Protein 5TVL (pdb70)

Radius of gyration: 40.71 Å; Cα contacts (8 Å, |Δi|>4): 1587; chains: 4; bounding box: 102×60×134 Å

Solvent-accessible surface area: 57018 Å² total; per-residue (Å²): 114,62,61,5,0,17,20,144,70,59,57,0,42,7,98,73,0,4,60,57,1,36,41,19,26,8,0,12,30,26,0,0,60,18,0,16,54,55,6,0,68,143,100,29,3,115,96,17,84,81,141,92,1,62,78,43,17,53,87,19,101,159,19,17,28,142,0,9,129,101,8,7,67,101,50,11,41,62,74,144,18,58,87,28,64,7,43,17,57,45,1,15,79,41,0,0,93,92,43,2,64,86,95,39,78,76,33,34,15,24,58,17,13,42,105,11,42,4,50,2,24,0,26,6,0,29,1,86,85,78,108,91,0,127,101,6,36,138,124,2,197,95,92,6,38,87,24,0,93,99,33,5,52,16,110,136,9,54,133,105,3,0,72,41,72,5,21,28,42,15,138,143,6,42,86,17,0,16,97,2,0,15,13,4,114,77,106,18,35,0,39,18,0,17,23,62,54,72,105,34,164,53,32,29,25,16,0,0,35,0,48,139,84,62,162,84,37,73,31,0,57,92,28,51,124,96,1,53,73,51,21,6,75,81,45,55,121,5,35,40,13,31,58,53,12,12,5,143,23,0,97,58,12,90,16,128,26,121,27,138,25,0,67,89,9,1,84,94,19,81,110,58,4,0,16,24,141,86,67,49,0,38,18,98,74,1,5,62,69,1,38,41,22,23,24,0,7,39,29,0,1,52,16,0,15,61,55,5,0,65,126,104,20,9,115,98,13,74,93,159,76,7,65,96,46,12,52,64,27,95,152,42,16,27,140,2,13,148,96,16,13,72,93,49,14,53,74,71,137,46,56,81,36,64,4,55,18,55,32,1,15,73,41,0,0,82,78,44,3,62,87,95,35,74,35,25,34,20,18,78,13,33,49,110,13,41,5,69,2,31,0,31,4,0,53,2,101,83,63,98,87,0,114,107,9,22,96,125,6,147,99,84,94,6,29,83,33,0,80,108,29,4,42,17,103,82,6,52,130,101,4,0,90,12,79,5,12,28,34,18,104,47,7,40,94,21,0,17,79,0,0,15,6,7,112,83,98,23,38,2,38,13,0,22,9,124,182,52,46,33,36,13,0,0,41,0,60,138,86,63,159,76,42,82,72,8,94,84,29,45,113,74,1,49,74,54,19,11,74,85,44,51,113,4,30,39,12,29,60,56,10,13,5,132,23,0,93,58,12,83,17,119,21,110,26,132,22,0,59,79,9,0,82,97,14,74,112,64,5,0,20,19,124,74,48,53,0,40,23,97,69,0,5,62,87,0,38,58,17,59,44,0,28,80,27,0,4,64,20,0,14,45,57,7,0,65,153,91,33,6,112,105,13,99,88,145,92,0,62,70,44,26,54,108,26,114,170,137,84,32,173,70,13,151,66,10,17,55,4,22,10,36,60,131,124,27,55,74,26,80,9,38,20,54,43,0,15,64,26,0,1,78,93,42,2,42,91,99,36,74,109,150,31,21,140,153,4,21,121,101,15,32,15,65,1,14,0,35,12,0,66,1,90,98,73,115,92,0,122,97,4,25,108,122,10,128,51,185,78,37,88,9,31,89,20,0,87,102,29,4,48,34,120,184,13,63,129,100,4,0,64,44,72,4,12,28,16,19,119,154,8,40,101,101,0,12,142,20,0,42,88,31,118,76,104,19,34,5,99,36,29,78,44,171,73,56,42,22,0,0,46,0,47,116,108,62,166,66,46,111,84,32,94,132,42,71,147,101,0,69,52,26,10,14,62,90,61,61,119,63,79,105,36,29,79,58,14,11,5,136,19,0,81,67,15,84,14,114,28,106,30,131,24,0,77,126,32,3,89,119,18,106,112,62,60,4,0,19,26,143,80,55,54,0,37,10,92,78,0,5,68,65,1,35,46,14,58,38,0,27,87,25,0,4,74,23,0,16,68,59,6,0,70,128,121,43,3,124,106,15,97,80,132,87,0,67,70,45,17,59,124,41,110,181,137,106,26,181,94,15,158,142,40,15,36,31,32,18,40,54,75,122,28,57,72,23,77,10,38,19,61,46,2,13,72,28,1,0,90,91,52,1,60,90,94,41,72,120,150,31,16,135,131,11,29,96,121,9,41,3,52,2,26,0,22,8,0,63,1,95,75,69,104,92,0,104,100,6,20,116,120,14,131,86,112,49,91,5,27,87,35,0,88,118,37,6,52,25,119,182,8,58,131,92,3,0,65,41,77,5,13,32,43,20,120,148,3,39,96,89,0,13,136,25,0,33,88,28,111,66,94,20,41,10,102,44,23,62,14,148,96,77,36,14,0,0,49,0,42,135,88,64,163,82,32,103,92,59,112,83,26,83,120,100,0,48,81,42,12,9,61,104,45,52,120,55,82,104,35,29,87,57,23,13,5,134,23,0,88,69,16,87,20,135,44,116,26,152,18,0,92,106,26,1,92,149,48,79

Organism: Streptococcus pneumoniae (strain Hungary19A-6) (NCBI:txid487214)

Foldseek 3Di:
DAFDADDVPDTQRPVNVCVVCLLPPVVLVVVVLVLLLVLLCVPCVVVDDLVVLVVVLVVVCVVCPVCNCVVQVVVVHDSVVVSSSSSSLVSLLVLLLVVLVVPDDVVLLVVLLVPKFDKFKKAKAKAQDPVVLQVLQVCLCDQQLVSRLVHGPPPVCNVVSRMDMDMCLDPVDDNQLVVQQVPADAQGKGRWDWPDQDDPDGIMIMIMGTHGGDDRDPDSVVCVVVSSVSSSVVSSPDPVNSLQSSLVSSVVVVDDDPDPSSVVVCPSSD/DFDDDDVPDTCRPVNVCVVCLLPPLVLVVVLLVLLLVLLCVPQVVVDDLVVLVVVLVVVCVVCVVCVQVVQVVVVHDSVVVSSSSVSVVSLLVLLLVVLVVPDDVVLLVVLLVQKFDKFKKAKAKAQDPVVLVVLVVDLQVDQQLVSLLVHGPPPVQNPRSRIDMDICLDPPDANQLRVQQVPDDAQHKGRWTWGDVGIMTMIMGTHGGDDRDDDSVVCVVVSSCVSSVVSSPPPVSSLQSSLVSSVVVVDDDPDPSSVVVCPSRD/DFDADDVPDTQDPVNVCVVCLLPVVVLVVVVLVLLLVLLCVVCVVVDDLCVLVVVLVVVCVVCPPCPQVVQVVVVHDSVRVSSVSSSLVSLLVLLLVVLLVVDDPVLLVVLLVVWFAKFKKAKAKAQDVVVLVVLVVQCPDDPRDQLVSRLPGGPPPVCNVVSRIDIDICLDPPDDNQVVVQQVPDDAQDKGDFTWEVGMTMIMHTHDGDDGDPDSVVCRVSSSSNSSVVSSPPVVNSLQSSLVSSVVVVDDDDDCSSVVVCPSRD/DAFDADDPPDTQRPVNVCVVCLLPPVVLVVVVVVLLLVLLCVPQVVVDDLVVLVVVVVVQCVVCPVCSQVVQVVVVHGPVVVSSVVSSLVSLLVLLLVVLVVPDDVVLLVVLLVPKFDKFKKAKAKADDPVVQQVLVVVLPPPDDQLVSLLVGHPPPVCNVVSSIDMDICQDPPDDPQVRVQQVPDDAQDKGHWTQPVHMIMIMGTHDGDDRDPDSVVCVVVSSVSSSVVCSPDPVNSLQSSLVSSVVVVDDDPDPSSPVVNVVRD

Sequence (1068 aa):
GADLISMKGDVITEHHQFYEQVKNNPSAQQVLLNMTIQKVFEKQYGSELDDKEVDDTIAEEKKQYGENYQRVLSQAGMTLETRKAQIRTSKLVELAVKKVAEAELTDEAYKKAFDEYTPDVTAQIIRLNNEDKAKEVLEKAKADFAQLAKDNSTDEKTKENGGEITFDSASTEVPEQVKKAAFALDVDGVSDVITATGTQAYSSQYYIVKLTKKTEKSSNIDDYKEKLKTVILTQKQNDSTFVQSIIGKELQAANIKVKDQAFQNIFTQYIADLISMKGDVITEHHQFYEQVKNNPSAQQVLLNMTIQKVFEKQYGSELDDKEVDDTIAEEKKQYGENYQRVLSQAGMTLETRKAQIRTSKLVELAVKKVAEAELTDEAYKKAFDEYTPDVTAQIIRLNNEDKAKEVLEKAKAADFAQLAKDNSTDEKTKENGGEITFDSASTEVPEQVKKAAFALDVDGVSDVITATYSSQYYIVKLTKKTEKSSNIDDYKEKLKTVILTQKQNDSTFVQSIIGKELQAANIKVKDQAFQNIFTQYIADLISMKGDVITEHHQFYEQVKNNPSAQQVLLNMTIQKVFEKQYGSELDDKEVDDTIAEEKKQYGENYQRVLSQAGMTLETRKAQIRTSKLVELAVKKVAEAELTDEAYKKAFDEYTPDVTAQIIRLNNEDKAKEVLEKAKAEGADFAQLAKDNSTDEKTKENGGEITFDSASTEVPEQVKKAAFALDVDGVSDVITASSQYYIVKLTKKTEKSSNIDDYKEKLKTVILTQKQNDSTFVQSIIGKELQAANIKVKDQAFQNIFTQYIGADLISMKGDVITEHHQFYEQVKNNPSAQQVLLNMTIQKVFEKQYGSELDDKEVDDTIAEEKKQYGENYQRVLSQAGMTLETRKAQIRTSKLVELAVKKVAEAELTDEAYKKAFDEYTPDVTAQIIRLNNEDKAKEVLEKAKAGADFAQLAKDNSTDEKTKENGGEITFDSASTEVPEQVKKAAFALDVDGVSDVITATSQYYIVKLTKKTEKSSNIDDYKEKLKTVILTQKQNDSTFVQSIIGKELQAANIKVKDQAFQNIFTQYI

CATH classification: 3.10.50.40

Structure (mmCIF, N/CA/C/O backbone):
data_5TVL
#
_entry.id   5TVL
#
_cell.length_a   72.315
_cell.length_b   70.940
_cell.length_c   116.626
_cell.angle_alpha   90.00
_cell.angle_beta   91.49
_cell.angle_gamma   90.00
#
_symmetry.space_group_name_H-M   'P 1 21 1'
#
loop_
_entity.id
_entity.type
_entity.pdbx_description
1 polymer 'Foldase protein PrsA'
2 non-polymer 'CHLORIDE ION'
3 non-polymer 'SULFATE ION'
4 non-polymer GLYCEROL
5 water water
#
loop_
_atom_site.group_PDB
_atom_site.id
_atom_site.type_symbol
_atom_site.label_atom_id
_atom_site.label_alt_id
_atom_site.label_comp_id
_atom_site.label_asym_id
_atom_site.label_entity_id
_atom_site.label_seq_id
_atom_site.pdbx_PDB_ins_code
_atom_site.Cartn_x
_atom_site.Cartn_y
_atom_site.Cartn_z
_atom_site.occupancy
_atom_site.B_iso_or_equiv
_atom_site.auth_seq_id
_atom_site.auth_comp_id
_atom_site.auth_asym_id
_atom_site.auth_atom_id
_atom_site.pdbx_PDB_model_num
ATOM 1 N N . GLY A 1 1 ? 75.455 15.169 -34.787 1.00 94.03 27 GLY A N 1
ATOM 2 C CA . GLY A 1 1 ? 74.373 14.184 -35.099 1.00 90.75 27 GLY A CA 1
ATOM 3 C C . GLY A 1 1 ? 74.694 13.302 -36.296 1.00 83.91 27 GLY A C 1
ATOM 4 O O . GLY A 1 1 ? 75.236 13.782 -37.293 1.00 84.38 27 GLY A O 1
ATOM 5 N N . ALA A 1 2 ? 74.347 12.017 -36.190 1.00 75.20 28 ALA A N 1
ATOM 6 C CA . ALA A 1 2 ? 74.646 11.009 -37.212 1.00 70.22 28 ALA A CA 1
ATOM 7 C C . ALA A 1 2 ? 73.366 10.504 -37.878 1.00 67.84 28 ALA A C 1
ATOM 8 O O . ALA A 1 2 ? 72.260 10.922 -37.522 1.00 64.42 28 ALA A O 1
ATOM 10 N N . ASP A 1 3 ? 73.536 9.620 -38.861 1.00 66.98 29 ASP A N 1
ATOM 11 C CA . ASP A 1 3 ? 72.425 8.960 -39.548 1.00 61.62 29 ASP A CA 1
ATOM 12 C C . ASP A 1 3 ? 72.176 7.587 -38.928 1.00 56.64 29 ASP A C 1
ATOM 13 O O . ASP A 1 3 ? 73.123 6.836 -38.691 1.00 55.29 29 ASP A O 1
ATOM 18 N N . LEU A 1 4 ? 70.904 7.277 -38.668 1.00 52.34 30 LEU A N 1
ATOM 19 C CA . LEU A 1 4 ? 70.495 6.006 -38.061 1.00 50.07 30 LEU A CA 1
ATOM 20 C C . LEU A 1 4 ? 70.044 4.979 -39.105 1.00 51.34 30 LEU A C 1
ATOM 21 O O . LEU A 1 4 ? 70.351 3.790 -38.977 1.00 50.43 30 LEU A O 1
ATOM 26 N N . ILE A 1 5 ? 69.288 5.433 -40.108 1.00 51.62 31 ILE A N 1
ATOM 27 C CA . ILE A 1 5 ? 68.814 4.575 -41.201 1.00 55.04 31 ILE A CA 1
ATOM 28 C C . ILE A 1 5 ? 69.146 5.228 -42.543 1.00 58.85 31 ILE A C 1
ATOM 29 O O . ILE A 1 5 ? 68.977 6.439 -42.709 1.00 59.61 31 ILE A O 1
ATOM 34 N N . SER A 1 6 ? 69.616 4.417 -43.490 1.00 61.95 32 SER A N 1
ATOM 35 C CA . SER A 1 6 ? 69.855 4.868 -44.858 1.00 68.36 32 SER A CA 1
ATOM 36 C C . SER A 1 6 ? 69.073 3.994 -45.833 1.00 68.56 32 SER A C 1
ATOM 37 O O . SER A 1 6 ? 69.100 2.765 -45.735 1.00 63.35 32 SER A O 1
ATOM 40 N N . MET A 1 7 ? 68.367 4.653 -46.751 1.00 73.24 33 MET A N 1
ATOM 41 C CA . MET A 1 7 ? 67.635 4.010 -47.842 1.00 74.61 33 MET A CA 1
ATOM 42 C C . MET A 1 7 ? 68.151 4.613 -49.143 1.00 80.24 33 MET A C 1
ATOM 43 O O . MET A 1 7 ? 68.973 5.535 -49.118 1.00 79.95 33 MET A O 1
ATOM 48 N N . LYS A 1 8 ? 67.677 4.097 -50.275 1.00 86.78 34 LYS A N 1
ATOM 49 C CA . LYS A 1 8 ? 68.054 4.653 -51.577 1.00 98.32 34 LYS A CA 1
ATOM 50 C C . LYS A 1 8 ? 67.448 6.047 -51.755 1.00 103.19 34 LYS A C 1
ATOM 51 O O . LYS A 1 8 ? 66.227 6.196 -51.852 1.00 100.73 34 LYS A O 1
ATOM 57 N N . GLY A 1 9 ? 68.319 7.058 -51.769 1.00 105.30 35 GLY A N 1
ATOM 58 C CA . GLY A 1 9 ? 67.919 8.450 -51.954 1.00 111.03 35 GLY A CA 1
ATOM 59 C C . GLY A 1 9 ? 67.302 9.125 -50.740 1.00 111.38 35 GLY A C 1
ATOM 60 O O . GLY A 1 9 ? 66.610 10.135 -50.890 1.00 124.95 35 GLY A O 1
ATOM 61 N N . ASP A 1 10 ? 67.541 8.584 -49.542 1.00 104.31 36 ASP A N 1
ATOM 62 C CA . ASP A 1 10 ? 66.982 9.157 -48.309 1.00 103.98 36 ASP A CA 1
ATOM 63 C C . ASP A 1 10 ? 67.624 8.552 -47.053 1.00 93.30 36 ASP A C 1
ATOM 64 O O . ASP A 1 10 ? 68.080 7.407 -47.076 1.00 90.29 36 ASP A O 1
ATOM 69 N N . VAL A 1 11 ? 67.646 9.330 -45.968 1.00 78.45 37 VAL A N 1
ATOM 70 C CA . VAL A 1 11 ? 68.138 8.871 -44.652 1.00 73.07 37 VAL A CA 1
ATOM 71 C C . VAL A 1 11 ? 67.246 9.358 -43.501 1.00 62.85 37 VAL A C 1
ATOM 72 O O . VAL A 1 11 ? 66.522 10.349 -43.636 1.00 58.32 37 VAL A O 1
ATOM 76 N N . ILE A 1 12 ? 67.301 8.636 -42.379 1.00 56.86 38 ILE A N 1
ATOM 77 C CA . ILE A 1 12 ? 66.715 9.076 -41.109 1.00 45.99 38 ILE A CA 1
ATOM 78 C C . ILE A 1 12 ? 67.883 9.472 -40.214 1.00 41.86 38 ILE A C 1
ATOM 79 O O . ILE A 1 12 ? 68.750 8.641 -39.917 1.00 38.27 38 ILE A O 1
ATOM 84 N N . THR A 1 13 ? 67.900 10.737 -39.793 1.00 39.69 39 THR A N 1
ATOM 85 C CA . THR A 1 13 ? 68.929 11.249 -38.893 1.00 38.90 39 THR A CA 1
ATOM 86 C C . THR A 1 13 ? 68.521 11.047 -37.435 1.00 40.07 39 THR A C 1
ATOM 87 O O . THR A 1 13 ? 67.349 10.827 -37.126 1.00 38.98 39 THR A O 1
ATOM 91 N N . GLU A 1 14 ? 69.512 11.138 -36.553 1.00 44.67 40 GLU A N 1
ATOM 92 C CA . GLU A 1 14 ? 69.315 11.073 -35.099 1.00 44.10 40 GLU A CA 1
ATOM 93 C C . GLU A 1 14 ? 68.378 12.168 -34.567 1.00 43.67 40 GLU A C 1
ATOM 94 O O . GLU A 1 14 ? 67.572 11.904 -33.668 1.00 45.89 40 GLU A O 1
ATOM 100 N N A HIS A 1 15 ? 68.496 13.381 -35.112 0.50 44.50 41 HIS A N 1
ATOM 101 N N B HIS A 1 15 ? 68.497 13.380 -35.113 0.50 42.99 41 HIS A N 1
ATOM 102 C CA A HIS A 1 15 ? 67.627 14.498 -34.734 0.50 44.61 41 HIS A CA 1
ATOM 103 C CA B HIS A 1 15 ? 67.629 14.500 -34.737 0.50 42.02 41 HIS A CA 1
ATOM 104 C C A HIS A 1 15 ? 66.178 14.272 -35.165 0.50 44.55 41 HIS A C 1
ATOM 105 C C B HIS A 1 15 ? 66.179 14.275 -35.167 0.50 43.01 41 HIS A C 1
ATOM 106 O O A HIS A 1 15 ? 65.253 14.574 -34.411 0.50 45.75 41 HIS A O 1
ATOM 107 O O B HIS A 1 15 ? 65.255 14.579 -34.412 0.50 44.17 41 HIS A O 1
ATOM 120 N N . GLN A 1 16 ? 65.992 13.745 -36.375 1.00 45.23 42 GLN A N 1
ATOM 121 C CA . GLN A 1 16 ? 64.657 13.375 -36.878 1.00 44.04 42 GLN A CA 1
ATOM 122 C C . GLN A 1 16 ? 63.999 12.259 -36.059 1.00 37.96 42 GLN A C 1
ATOM 123 O O . GLN A 1 16 ? 62.796 12.307 -35.798 1.00 38.49 42 GLN A O 1
ATOM 129 N N . PHE A 1 17 ? 64.789 11.257 -35.679 1.00 34.83 43 PHE A N 1
ATOM 130 C CA . PHE A 1 17 ? 64.324 10.201 -34.772 1.00 33.04 43 PHE A CA 1
ATOM 131 C C . PHE A 1 17 ? 63.993 10.747 -33.383 1.00 32.00 43 PHE A C 1
ATOM 132 O O . PHE A 1 17 ? 62.959 10.392 -32.813 1.00 30.04 43 PHE A O 1
ATOM 140 N N . TYR A 1 18 ? 64.873 11.592 -32.842 1.00 32.85 44 TYR A N 1
ATOM 141 C CA . TYR A 1 18 ? 64.584 12.286 -31.585 1.00 33.49 44 TYR A CA 1
ATOM 142 C C . TYR A 1 18 ? 63.253 13.049 -31.662 1.00 34.39 44 TYR A C 1
ATOM 143 O O . TYR A 1 18 ? 62.399 12.905 -30.781 1.00 36.20 44 TYR A O 1
ATOM 152 N N . GLU A 1 19 ? 63.083 13.853 -32.711 1.00 34.73 45 GLU A N 1
ATOM 153 C CA . GLU A 1 19 ? 61.873 14.673 -32.863 1.00 36.47 45 GLU A CA 1
ATOM 154 C C . GLU A 1 19 ? 60.564 13.873 -32.908 1.00 35.44 45 GLU A C 1
ATOM 155 O O . GLU A 1 19 ? 59.513 14.430 -32.616 1.00 35.05 45 GLU A O 1
ATOM 161 N N . GLN A 1 20 ? 60.636 12.587 -33.269 1.00 36.47 46 GLN A N 1
ATOM 162 C CA . GLN A 1 20 ? 59.494 11.667 -33.188 1.00 38.35 46 GLN A CA 1
ATOM 163 C C . GLN A 1 20 ? 59.438 10.896 -31.868 1.00 36.22 46 GLN A C 1
ATOM 164 O O . GLN A 1 20 ? 58.372 10.810 -31.253 1.00 38.85 46 GLN A O 1
ATOM 170 N N . VAL A 1 21 ? 60.573 10.340 -31.439 1.00 33.11 47 VAL A N 1
ATOM 171 C CA . VAL A 1 21 ? 60.631 9.509 -30.215 1.00 32.26 47 VAL A CA 1
ATOM 172 C C . VAL A 1 21 ? 60.313 10.267 -28.917 1.00 31.89 47 VAL A C 1
ATOM 173 O O . VAL A 1 21 ? 59.859 9.657 -27.946 1.00 30.23 47 VAL A O 1
ATOM 177 N N . LYS A 1 22 ? 60.540 11.584 -28.907 1.00 32.71 48 LYS A N 1
ATOM 178 C CA . LYS A 1 22 ? 60.228 12.433 -27.742 1.00 34.01 48 LYS A CA 1
ATOM 179 C C . LYS A 1 22 ? 58.753 12.431 -27.309 1.00 34.76 48 LYS A C 1
ATOM 180 O O . LYS A 1 22 ? 58.449 12.774 -26.172 1.00 36.83 48 LYS A O 1
ATOM 186 N N . ASN A 1 23 ? 57.849 12.072 -28.217 1.00 38.55 49 ASN A N 1
ATOM 187 C CA . ASN A 1 23 ? 56.426 11.921 -27.888 1.00 42.22 49 ASN A CA 1
ATOM 188 C C . ASN A 1 23 ? 56.054 10.537 -27.345 1.00 39.47 49 ASN A C 1
ATOM 189 O O . ASN A 1 23 ? 54.940 10.353 -26.850 1.00 40.04 49 ASN A O 1
ATOM 194 N N . ASN A 1 24 ? 56.975 9.574 -27.433 1.00 36.93 50 ASN A N 1
ATOM 195 C CA . ASN A 1 24 ? 56.736 8.213 -26.953 1.00 36.29 50 ASN A CA 1
ATOM 196 C C . ASN A 1 24 ? 56.740 8.212 -25.419 1.00 37.14 50 ASN A C 1
ATOM 197 O O . ASN A 1 24 ? 57.734 8.623 -24.814 1.00 36.17 50 ASN A O 1
ATOM 202 N N . PRO A 1 25 ? 55.632 7.763 -24.783 1.00 37.52 51 PRO A N 1
ATOM 203 C CA . PRO A 1 25 ? 55.550 7.737 -23.310 1.00 35.76 51 PRO A CA 1
ATOM 204 C C . PRO A 1 25 ? 56.763 7.083 -22.630 1.00 33.18 51 PRO A C 1
ATOM 205 O O . PRO A 1 25 ? 57.320 7.643 -21.680 1.00 30.25 51 PRO A O 1
ATOM 209 N N . SER A 1 26 ? 57.163 5.922 -23.144 1.00 31.62 52 SER A N 1
ATOM 210 C CA . SER A 1 26 ? 58.311 5.169 -22.629 1.00 31.28 52 SER A CA 1
ATOM 211 C C . SER A 1 26 ? 59.604 5.996 -22.689 1.00 29.37 52 SER A C 1
ATOM 212 O O . SER A 1 26 ? 60.399 5.978 -21.752 1.00 28.86 52 SER A O 1
ATOM 215 N N . ALA A 1 27 ? 59.793 6.719 -23.790 1.00 28.48 53 ALA A N 1
ATOM 216 C CA . ALA A 1 27 ? 60.955 7.594 -23.967 1.00 29.18 53 ALA A CA 1
ATOM 217 C C . ALA A 1 27 ? 60.937 8.806 -23.027 1.00 29.63 53 ALA A C 1
ATOM 218 O O . ALA A 1 27 ? 61.985 9.241 -22.550 1.00 29.75 53 ALA A O 1
ATOM 220 N N . GLN A 1 28 ? 59.753 9.347 -22.762 1.00 29.96 54 GLN A N 1
ATOM 221 C CA . GLN A 1 28 ? 59.618 10.443 -21.802 1.00 34.89 54 GLN A CA 1
ATOM 222 C C . GLN A 1 28 ? 59.986 10.012 -20.374 1.00 34.97 54 GLN A C 1
ATOM 223 O O . GLN A 1 28 ? 60.518 10.810 -19.604 1.00 34.13 54 GLN A O 1
ATOM 229 N N . GLN A 1 29 ? 59.701 8.752 -20.042 1.00 36.02 55 GLN A N 1
ATOM 230 C CA . GLN A 1 29 ? 60.105 8.149 -18.766 1.00 34.86 55 GLN A CA 1
ATOM 231 C C . GLN A 1 29 ? 61.633 7.998 -18.660 1.00 36.61 55 GLN A C 1
ATOM 232 O O . GLN A 1 29 ? 62.196 8.116 -17.569 1.00 37.59 55 GLN A O 1
ATOM 238 N N . VAL A 1 30 ? 62.293 7.729 -19.787 1.00 34.48 56 VAL A N 1
ATOM 239 C CA . VAL A 1 30 ? 63.755 7.618 -19.831 1.00 33.05 56 VAL A CA 1
ATOM 240 C C . VAL A 1 30 ? 64.449 8.949 -19.513 1.00 34.24 56 VAL A C 1
ATOM 241 O O . VAL A 1 30 ? 65.455 8.951 -18.803 1.00 37.56 56 VAL A O 1
ATOM 245 N N . LEU A 1 31 ? 63.929 10.065 -20.027 1.00 34.20 57 LEU A N 1
ATOM 246 C CA . LEU A 1 31 ? 64.484 11.385 -19.693 1.00 36.24 57 LEU A CA 1
ATOM 247 C C . LEU A 1 31 ? 64.233 11.732 -18.227 1.00 38.30 57 LEU A C 1
ATOM 248 O O . LEU A 1 31 ? 65.093 12.333 -17.572 1.00 38.15 57 LEU A O 1
ATOM 253 N N . LEU A 1 32 ? 63.050 11.368 -17.732 1.00 35.59 58 LEU A N 1
ATOM 254 C CA . LEU A 1 32 ? 62.701 11.550 -16.327 1.00 35.95 58 LEU A CA 1
ATOM 255 C C . LEU A 1 32 ? 63.647 10.768 -15.421 1.00 33.84 58 LEU A C 1
ATOM 256 O O . LEU A 1 32 ? 64.093 11.287 -14.400 1.00 35.00 58 LEU A O 1
ATOM 261 N N . ASN A 1 33 ? 63.952 9.532 -15.806 1.00 30.47 59 ASN A N 1
ATOM 262 C CA . ASN A 1 33 ? 64.853 8.675 -15.031 1.00 30.47 59 ASN A CA 1
ATOM 263 C C . ASN A 1 33 ? 66.313 9.092 -15.106 1.00 30.98 59 ASN A C 1
ATOM 264 O O . ASN A 1 33 ? 67.052 8.907 -14.141 1.00 31.10 59 ASN A O 1
ATOM 269 N N . MET A 1 34 ? 66.726 9.633 -16.251 1.00 31.21 60 MET A N 1
ATOM 270 C CA . MET A 1 34 ? 68.050 10.253 -16.388 1.00 32.05 60 MET A CA 1
ATOM 271 C C . MET A 1 34 ? 68.177 11.502 -15.516 1.00 31.19 60 MET A C 1
ATOM 272 O O . MET A 1 34 ? 69.250 11.768 -14.976 1.00 33.80 60 MET A O 1
ATOM 277 N N . THR A 1 35 ? 67.088 12.263 -15.391 1.00 33.25 61 THR A N 1
ATOM 278 C CA . THR A 1 35 ? 67.057 13.456 -14.535 1.00 33.96 61 THR A CA 1
ATOM 279 C C . THR A 1 35 ? 67.155 13.106 -13.050 1.00 32.47 61 THR A C 1
ATOM 280 O O . THR A 1 35 ? 67.935 13.715 -12.315 1.00 32.87 61 THR A O 1
ATOM 284 N N . ILE A 1 36 ? 66.361 12.128 -12.626 1.00 31.44 62 ILE A N 1
ATOM 285 C CA . ILE A 1 36 ? 66.402 11.616 -11.254 1.00 31.09 62 ILE A CA 1
ATOM 286 C C . ILE A 1 36 ? 67.808 11.098 -10.926 1.00 32.15 62 ILE A C 1
ATOM 287 O O . ILE A 1 36 ? 68.346 11.421 -9.865 1.00 31.61 62 ILE A O 1
ATOM 292 N N . GLN A 1 37 ? 68.406 10.327 -11.838 1.00 34.01 63 GLN A N 1
ATOM 293 C CA . GLN A 1 37 ? 69.763 9.802 -11.636 1.00 37.00 63 GLN A CA 1
ATOM 294 C C . GLN A 1 37 ? 70.787 10.896 -11.362 1.00 38.57 63 GLN A C 1
ATOM 295 O O . GLN A 1 37 ? 71.570 10.776 -10.422 1.00 38.95 63 GLN A O 1
ATOM 301 N N . LYS A 1 38 ? 70.790 11.937 -12.197 1.00 41.50 64 LYS A N 1
ATOM 302 C CA . LYS A 1 38 ? 71.772 13.033 -12.081 1.00 44.70 64 LYS A CA 1
ATOM 303 C C . LYS A 1 38 ? 71.658 13.832 -10.777 1.00 43.98 64 LYS A C 1
ATOM 304 O O . LYS A 1 38 ? 72.675 14.179 -10.169 1.00 43.77 64 LYS A O 1
ATOM 310 N N . VAL A 1 39 ? 70.427 14.119 -10.361 1.00 41.20 65 VAL A N 1
ATOM 311 C CA . VAL A 1 39 ? 70.183 14.880 -9.134 1.00 41.67 65 VAL A CA 1
ATOM 312 C C . VAL A 1 39 ? 70.560 14.058 -7.894 1.00 38.94 65 VAL A C 1
ATOM 313 O O . VAL A 1 39 ? 71.225 14.572 -6.992 1.00 38.85 65 VAL A O 1
ATOM 317 N N . PHE A 1 40 ? 70.134 12.796 -7.857 1.00 35.55 66 PHE A N 1
ATOM 318 C CA . PHE A 1 40 ? 70.408 11.919 -6.710 1.00 34.07 66 PHE A CA 1
ATOM 319 C C . PHE A 1 40 ? 71.871 11.486 -6.616 1.00 35.86 66 PHE A C 1
ATOM 320 O O . PHE A 1 40 ? 72.345 11.165 -5.523 1.00 36.94 66 PHE A O 1
ATOM 328 N N . GLU A 1 41 ? 72.585 11.496 -7.742 1.00 38.28 67 GLU A N 1
ATOM 329 C CA . GLU A 1 41 ? 74.035 11.282 -7.739 1.00 39.99 67 GLU A CA 1
ATOM 330 C C . GLU A 1 41 ? 74.774 12.489 -7.152 1.00 41.59 67 GLU A C 1
ATOM 331 O O . GLU A 1 41 ? 75.685 12.324 -6.343 1.00 42.01 67 GLU A O 1
ATOM 337 N N . LYS A 1 42 ? 74.379 13.693 -7.565 1.00 44.89 68 LYS A N 1
ATOM 338 C CA . LYS A 1 42 ? 74.990 14.937 -7.076 1.00 49.99 68 LYS A CA 1
ATOM 339 C C . LYS A 1 42 ? 74.849 15.073 -5.557 1.00 49.95 68 LYS A C 1
ATOM 340 O O . LYS A 1 42 ? 75.807 15.426 -4.873 1.00 56.28 68 LYS A O 1
ATOM 346 N N . GLN A 1 43 ? 73.659 14.773 -5.039 1.00 48.21 69 GLN A N 1
ATOM 347 C CA . GLN A 1 43 ? 73.372 14.908 -3.606 1.00 45.77 69 GLN A CA 1
ATOM 348 C C . GLN A 1 43 ? 73.974 13.788 -2.767 1.00 41.59 69 GLN A C 1
ATOM 349 O O . GLN A 1 43 ? 74.789 14.048 -1.885 1.00 47.79 69 GLN A O 1
ATOM 355 N N . TYR A 1 44 ? 73.579 12.551 -3.056 1.00 36.51 70 TYR A N 1
ATOM 356 C CA . TYR A 1 44 ? 73.868 11.408 -2.183 1.00 34.08 70 TYR A CA 1
ATOM 357 C C . TYR A 1 44 ? 74.906 10.411 -2.723 1.00 32.84 70 TYR A C 1
ATOM 358 O O . TYR A 1 44 ? 75.198 9.419 -2.056 1.00 32.19 70 TYR A O 1
ATOM 367 N N . GLY A 1 45 ? 75.468 10.671 -3.904 1.00 33.31 71 GLY A N 1
ATOM 368 C CA . GLY A 1 45 ? 76.353 9.716 -4.588 1.00 34.83 71 GLY A CA 1
ATOM 369 C C . GLY A 1 45 ? 77.581 9.280 -3.808 1.00 36.82 71 GLY A C 1
ATOM 370 O O . GLY A 1 45 ? 77.910 8.088 -3.767 1.00 37.92 71 GLY A O 1
ATOM 371 N N . SER A 1 46 ? 78.252 10.254 -3.191 1.00 38.12 72 SER A N 1
ATOM 372 C CA . SER A 1 46 ? 79.443 10.015 -2.353 1.00 40.12 72 SER A CA 1
ATOM 373 C C . SER A 1 46 ? 79.225 9.042 -1.184 1.00 38.93 72 SER A C 1
ATOM 374 O O . SER A 1 46 ? 80.154 8.323 -0.799 1.00 41.61 72 SER A O 1
ATOM 377 N N . GLU A 1 47 ? 78.011 9.021 -0.633 1.00 36.21 73 GLU A N 1
ATOM 378 C CA . GLU A 1 47 ? 77.679 8.140 0.498 1.00 37.13 73 GLU A CA 1
ATOM 379 C C . GLU A 1 47 ? 77.611 6.658 0.135 1.00 39.58 73 GLU A C 1
ATOM 380 O O . GLU A 1 47 ? 77.807 5.803 1.004 1.00 40.82 73 GLU A O 1
ATOM 386 N N . LEU A 1 48 ? 77.325 6.356 -1.133 1.00 41.27 74 LEU A N 1
ATOM 387 C CA . LEU A 1 48 ? 77.068 4.983 -1.562 1.00 44.57 74 LEU A CA 1
ATOM 388 C C . LEU A 1 48 ? 78.330 4.305 -2.081 1.00 50.46 74 LEU A C 1
ATOM 389 O O . LEU A 1 48 ? 78.996 4.819 -2.984 1.00 49.72 74 LEU A O 1
ATOM 394 N N . ASP A 1 49 ? 78.633 3.144 -1.503 1.00 58.82 75 ASP A N 1
ATOM 395 C CA . ASP A 1 49 ? 79.771 2.321 -1.903 1.00 70.07 75 ASP A CA 1
ATOM 396 C C . ASP A 1 49 ? 79.390 1.469 -3.117 1.00 79.23 75 ASP A C 1
ATOM 397 O O . ASP A 1 49 ? 78.246 1.020 -3.231 1.00 83.64 75 ASP A O 1
ATOM 402 N N . ASP A 1 50 ? 80.348 1.247 -4.016 1.00 78.30 76 ASP A N 1
ATOM 403 C CA . ASP A 1 50 ? 80.120 0.416 -5.212 1.00 83.15 76 ASP A CA 1
ATOM 404 C C . ASP A 1 50 ? 80.015 -1.091 -4.936 1.00 75.68 76 ASP A C 1
ATOM 405 O O . ASP A 1 50 ? 79.528 -1.828 -5.790 1.00 68.82 76 ASP A O 1
ATOM 410 N N . LYS A 1 51 ? 80.475 -1.543 -3.769 1.00 77.17 77 LYS A N 1
ATOM 411 C CA . LYS A 1 51 ? 80.403 -2.960 -3.387 1.00 82.66 77 LYS A CA 1
ATOM 412 C C . LYS A 1 51 ? 78.963 -3.472 -3.267 1.00 75.97 77 LYS A C 1
ATOM 413 O O . LYS A 1 51 ? 78.660 -4.569 -3.729 1.00 79.12 77 LYS A O 1
ATOM 419 N N . GLU A 1 52 ? 78.092 -2.677 -2.647 1.00 74.38 78 GLU A N 1
ATOM 420 C CA . GLU A 1 52 ? 76.674 -3.042 -2.479 1.00 73.46 78 GLU A CA 1
ATOM 421 C C . GLU A 1 52 ? 75.917 -3.115 -3.813 1.00 61.35 78 GLU A C 1
ATOM 422 O O . GLU A 1 52 ? 75.029 -3.953 -3.986 1.00 54.18 78 GLU A O 1
ATOM 428 N N . VAL A 1 53 ? 76.277 -2.237 -4.747 1.00 55.57 79 VAL A N 1
ATOM 429 C CA . VAL A 1 53 ? 75.704 -2.247 -6.095 1.00 50.54 79 VAL A CA 1
ATOM 430 C C . VAL A 1 53 ? 76.180 -3.489 -6.854 1.00 49.13 79 VAL A C 1
ATOM 431 O O . VAL A 1 53 ? 75.392 -4.123 -7.556 1.00 54.69 79 VAL A O 1
ATOM 435 N N . ASP A 1 54 ? 77.462 -3.827 -6.702 1.00 50.62 80 ASP A N 1
ATOM 436 C CA . ASP A 1 54 ? 78.032 -5.050 -7.285 1.00 51.65 80 ASP A CA 1
ATOM 437 C C . ASP A 1 54 ? 77.416 -6.327 -6.699 1.00 49.72 80 ASP A C 1
ATOM 438 O O . ASP A 1 54 ? 77.335 -7.336 -7.397 1.00 49.35 80 ASP A O 1
ATOM 443 N N . ASP A 1 55 ? 77.007 -6.287 -5.426 1.00 51.79 81 ASP A N 1
ATOM 444 C CA . ASP A 1 55 ? 76.325 -7.423 -4.775 1.00 53.97 81 ASP A CA 1
ATOM 445 C C . ASP A 1 55 ? 74.931 -7.656 -5.354 1.00 50.58 81 ASP A C 1
ATOM 446 O O . ASP A 1 55 ? 74.546 -8.795 -5.629 1.00 51.12 81 ASP A O 1
ATOM 451 N N . THR A 1 56 ? 74.181 -6.569 -5.519 1.00 49.05 82 THR A N 1
ATOM 452 C CA . THR A 1 56 ? 72.820 -6.616 -6.054 1.00 46.87 82 THR A CA 1
ATOM 453 C C . THR A 1 56 ? 72.787 -7.154 -7.484 1.00 41.13 82 THR A C 1
ATOM 454 O O . THR A 1 56 ? 71.990 -8.036 -7.793 1.00 37.86 82 THR A O 1
ATOM 458 N N . ILE A 1 57 ? 73.657 -6.627 -8.341 1.00 40.17 83 ILE A N 1
ATOM 459 C CA . ILE A 1 57 ? 73.712 -7.043 -9.746 1.00 40.65 83 ILE A CA 1
ATOM 460 C C . ILE A 1 57 ? 74.295 -8.455 -9.908 1.00 41.26 83 ILE A C 1
ATOM 461 O O . ILE A 1 57 ? 73.961 -9.156 -10.868 1.00 45.03 83 ILE A O 1
ATOM 466 N N . ALA A 1 58 ? 75.159 -8.862 -8.975 1.00 38.17 84 ALA A N 1
ATOM 467 C CA . ALA A 1 58 ? 75.656 -10.240 -8.920 1.00 39.02 84 ALA A CA 1
ATOM 468 C C . ALA A 1 58 ? 74.552 -11.199 -8.479 1.00 38.66 84 ALA A C 1
ATOM 469 O O . ALA A 1 58 ? 74.380 -12.264 -9.074 1.00 39.32 84 ALA A O 1
ATOM 471 N N . GLU A 1 59 ? 73.822 -10.821 -7.430 1.00 39.35 85 GLU A N 1
ATOM 472 C CA . GLU A 1 59 ? 72.638 -11.566 -6.974 1.00 47.56 85 GLU A CA 1
ATOM 473 C C . GLU A 1 59 ? 71.611 -11.676 -8.104 1.00 43.95 85 GLU A C 1
ATOM 474 O O . GLU A 1 59 ? 71.058 -12.749 -8.354 1.00 43.45 85 GLU A O 1
ATOM 480 N N . GLU A 1 60 ? 71.385 -10.558 -8.788 1.00 41.02 86 GLU A N 1
ATOM 481 C CA . GLU A 1 60 ? 70.423 -10.479 -9.889 1.00 42.22 86 GLU A CA 1
ATOM 482 C C . GLU A 1 60 ? 70.822 -11.386 -11.057 1.00 41.80 86 GLU A C 1
ATOM 483 O O . GLU A 1 60 ? 69.971 -12.047 -11.645 1.00 38.69 86 GLU A O 1
ATOM 489 N N . LYS A 1 61 ? 72.116 -11.432 -11.367 1.00 42.94 87 LYS A N 1
ATOM 490 C CA . LYS A 1 61 ? 72.630 -12.293 -12.436 1.00 46.44 87 LYS A CA 1
ATOM 491 C C . LYS A 1 61 ? 72.458 -13.783 -12.113 1.00 48.04 87 LYS A C 1
ATOM 492 O O . LYS A 1 61 ? 72.178 -14.576 -13.013 1.00 58.09 87 LYS A O 1
ATOM 498 N N . LYS A 1 62 ? 72.624 -14.156 -10.843 1.00 50.08 88 LYS A N 1
ATOM 499 C CA . LYS A 1 62 ? 72.394 -15.539 -10.399 1.00 52.33 88 LYS A CA 1
ATOM 500 C C . LYS A 1 62 ? 70.922 -15.934 -10.497 1.00 48.11 88 LYS A C 1
ATOM 501 O O . LYS A 1 62 ? 70.607 -17.047 -10.918 1.00 46.89 88 LYS A O 1
ATOM 507 N N . GLN A 1 63 ? 70.035 -15.025 -10.094 1.00 43.91 89 GLN A N 1
ATOM 508 C CA . GLN A 1 63 ? 68.585 -15.260 -10.146 1.00 42.38 89 GLN A CA 1
ATOM 509 C C . GLN A 1 63 ? 68.082 -15.591 -11.551 1.00 37.46 89 GLN A C 1
ATOM 510 O O . GLN A 1 63 ? 67.325 -16.540 -11.730 1.00 35.90 89 GLN A O 1
ATOM 516 N N . TYR A 1 64 ? 68.507 -14.803 -12.532 1.00 34.28 90 TYR A N 1
ATOM 517 C CA . TYR A 1 64 ? 68.088 -14.993 -13.922 1.00 32.69 90 TYR A CA 1
ATOM 518 C C . TYR A 1 64 ? 68.920 -16.051 -14.664 1.00 35.68 90 TYR A C 1
ATOM 519 O O . TYR A 1 64 ? 68.369 -16.855 -15.424 1.00 39.10 90 TYR A O 1
ATOM 528 N N . GLY A 1 65 ? 70.231 -16.061 -14.435 1.00 38.04 91 GLY A N 1
ATOM 529 C CA . GLY A 1 65 ? 71.118 -17.037 -15.070 1.00 42.31 91 GLY A CA 1
ATOM 530 C C . GLY A 1 65 ? 71.402 -16.617 -16.496 1.00 45.61 91 GLY A C 1
ATOM 531 O O . GLY A 1 65 ? 71.812 -15.477 -16.728 1.00 50.75 91 GLY A O 1
ATOM 532 N N . GLU A 1 66 ? 71.180 -17.525 -17.449 1.00 50.07 92 GLU A N 1
ATOM 533 C CA . GLU A 1 66 ? 71.342 -17.214 -18.880 1.00 53.13 92 GLU A CA 1
ATOM 534 C C . GLU A 1 66 ? 70.146 -16.449 -19.478 1.00 51.76 92 GLU A C 1
ATOM 535 O O . GLU A 1 66 ? 70.233 -15.952 -20.604 1.00 51.70 92 GLU A O 1
ATOM 541 N N . ASN A 1 67 ? 69.047 -16.346 -18.724 1.00 49.30 93 ASN A N 1
ATOM 542 C CA . ASN A 1 67 ? 67.932 -15.448 -19.071 1.00 44.75 93 ASN A CA 1
ATOM 543 C C . ASN A 1 67 ? 68.280 -13.959 -18.946 1.00 39.84 93 ASN A C 1
ATOM 544 O O . ASN A 1 67 ? 67.576 -13.125 -19.514 1.00 36.30 93 ASN A O 1
ATOM 549 N N . TYR A 1 68 ? 69.333 -13.618 -18.198 1.00 34.86 94 TYR A N 1
ATOM 550 C CA . TYR A 1 68 ? 69.547 -12.234 -17.768 1.00 34.06 94 TYR A CA 1
ATOM 551 C C . TYR A 1 68 ? 69.697 -11.247 -18.928 1.00 37.73 94 TYR A C 1
ATOM 552 O O . TYR A 1 68 ? 68.988 -10.244 -18.973 1.00 37.93 94 TYR A O 1
ATOM 561 N N . GLN A 1 69 ? 70.589 -11.551 -19.868 1.00 43.87 95 GLN A N 1
ATOM 562 C CA . GLN A 1 69 ? 70.820 -10.686 -21.037 1.00 53.08 95 GLN A CA 1
ATOM 563 C C . GLN A 1 69 ? 69.515 -10.461 -21.808 1.00 50.61 95 GLN A C 1
ATOM 564 O O . GLN A 1 69 ? 69.179 -9.327 -22.167 1.00 49.22 95 GLN A O 1
ATOM 570 N N . ARG A 1 70 ? 68.790 -11.555 -22.029 1.00 47.60 96 ARG A N 1
ATOM 571 C CA . ARG A 1 70 ? 67.468 -11.543 -22.667 1.00 46.70 96 ARG A CA 1
ATOM 572 C C . ARG A 1 70 ? 66.443 -10.691 -21.891 1.00 40.72 96 ARG A C 1
ATOM 573 O O . ARG A 1 70 ? 65.670 -9.942 -22.496 1.00 38.06 96 ARG A O 1
ATOM 581 N N . VAL A 1 71 ? 66.464 -10.797 -20.560 1.00 35.99 97 VAL A N 1
ATOM 582 C CA . VAL A 1 71 ? 65.567 -10.030 -19.675 1.00 34.52 97 VAL A CA 1
ATOM 583 C C . VAL A 1 71 ? 65.897 -8.526 -19.612 1.00 35.93 97 VAL A C 1
ATOM 584 O O . VAL A 1 71 ? 64.983 -7.696 -19.526 1.00 37.22 97 VAL A O 1
ATOM 588 N N . LEU A 1 72 ? 67.182 -8.175 -19.638 1.00 37.10 98 LEU A N 1
ATOM 589 C CA . LEU A 1 72 ? 67.590 -6.763 -19.625 1.00 41.31 98 LEU A CA 1
ATOM 590 C C . LEU A 1 72 ? 67.131 -6.001 -20.878 1.00 44.70 98 LEU A C 1
ATOM 591 O O . LEU A 1 72 ? 66.742 -4.835 -20.776 1.00 44.37 98 LEU A O 1
ATOM 596 N N . SER A 1 73 ? 67.181 -6.658 -22.042 1.00 44.04 99 SER A N 1
ATOM 597 C CA . SER A 1 73 ? 66.663 -6.089 -23.306 1.00 45.24 99 SER A CA 1
ATOM 598 C C . SER A 1 73 ? 65.205 -5.646 -23.181 1.00 45.37 99 SER A C 1
ATOM 599 O O . SER A 1 73 ? 64.872 -4.513 -23.527 1.00 46.01 99 SER A O 1
ATOM 602 N N . GLN A 1 74 ? 64.360 -6.537 -22.662 1.00 46.21 100 GLN A N 1
ATOM 603 C CA . GLN A 1 74 ? 62.920 -6.277 -22.488 1.00 48.75 100 GLN A CA 1
ATOM 604 C C . GLN A 1 74 ? 62.652 -5.111 -21.529 1.00 49.40 100 GLN A C 1
ATOM 605 O O . GLN A 1 74 ? 61.702 -4.352 -21.727 1.00 55.49 100 GLN A O 1
ATOM 611 N N . ALA A 1 75 ? 63.493 -4.980 -20.500 1.00 46.88 101 ALA A N 1
ATOM 612 C CA . ALA A 1 75 ? 63.423 -3.856 -19.551 1.00 44.71 101 ALA A CA 1
ATOM 613 C C . ALA A 1 75 ? 63.998 -2.535 -20.091 1.00 42.21 101 ALA A C 1
ATOM 614 O O . ALA A 1 75 ? 63.916 -1.510 -19.407 1.00 39.48 101 ALA A O 1
ATOM 616 N N . GLY A 1 76 ? 64.577 -2.560 -21.295 1.00 40.33 102 GLY A N 1
ATOM 617 C CA . GLY A 1 76 ? 65.179 -1.384 -21.909 1.00 41.35 102 GLY A CA 1
ATOM 618 C C . GLY A 1 76 ? 66.527 -1.069 -21.297 1.00 42.93 102 GLY A C 1
ATOM 619 O O . GLY A 1 76 ? 66.861 0.103 -21.099 1.00 47.00 102 GLY A O 1
ATOM 620 N N . MET A 1 77 ? 67.303 -2.119 -21.016 1.00 41.83 103 MET A N 1
ATOM 621 C CA . MET A 1 77 ? 68.548 -2.008 -20.262 1.00 39.92 103 MET A CA 1
ATOM 622 C C . MET A 1 77 ? 69.659 -2.839 -20.880 1.00 38.74 103 MET A C 1
ATOM 623 O O . MET A 1 77 ? 69.433 -3.939 -21.372 1.00 35.75 103 MET A O 1
ATOM 628 N N . THR A 1 78 ? 70.852 -2.261 -20.904 1.00 41.53 104 THR A N 1
ATOM 629 C CA . THR A 1 78 ? 72.098 -3.025 -20.943 1.00 44.41 104 THR A CA 1
ATOM 630 C C . THR A 1 78 ? 72.633 -3.220 -19.516 1.00 42.44 104 THR A C 1
ATOM 631 O O . THR A 1 78 ? 72.111 -2.645 -18.556 1.00 39.36 104 THR A O 1
ATOM 635 N N . LEU A 1 79 ? 73.668 -4.045 -19.392 1.00 43.18 105 LEU A N 1
ATOM 636 C CA . LEU A 1 79 ? 74.275 -4.363 -18.094 1.00 43.18 105 LEU A CA 1
ATOM 637 C C . LEU A 1 79 ? 74.799 -3.114 -17.372 1.00 42.03 105 LEU A C 1
ATOM 638 O O . LEU A 1 79 ? 74.637 -2.984 -16.160 1.00 39.17 105 LEU A O 1
ATOM 643 N N . GLU A 1 80 ? 75.414 -2.209 -18.131 1.00 45.33 106 GLU A N 1
ATOM 644 C CA . GLU A 1 80 ? 75.937 -0.935 -17.615 1.00 47.79 106 GLU A CA 1
ATOM 645 C C . GLU A 1 80 ? 74.847 -0.046 -17.007 1.00 43.05 106 GLU A C 1
ATOM 646 O O . GLU A 1 80 ? 74.952 0.373 -15.857 1.00 41.35 106 GLU A O 1
ATOM 652 N N . THR A 1 81 ? 73.808 0.233 -17.786 1.00 42.08 107 THR A N 1
ATOM 653 C CA . THR A 1 81 ? 72.726 1.130 -17.360 1.00 42.36 107 THR A CA 1
ATOM 654 C C . THR A 1 81 ? 71.740 0.489 -16.358 1.00 36.34 107 THR A C 1
ATOM 655 O O . THR A 1 81 ? 70.977 1.204 -15.703 1.00 30.42 107 THR A O 1
ATOM 659 N N . ARG A 1 82 ? 71.748 -0.844 -16.255 1.00 34.50 108 ARG A N 1
ATOM 660 C CA . ARG A 1 82 ? 71.064 -1.535 -15.157 1.00 32.73 108 ARG A CA 1
ATOM 661 C C . ARG A 1 82 ? 71.811 -1.303 -13.843 1.00 33.58 108 ARG A C 1
ATOM 662 O O . ARG A 1 82 ? 71.200 -0.986 -12.826 1.00 32.29 108 ARG A O 1
ATOM 670 N N . LYS A 1 83 ? 73.132 -1.479 -13.879 1.00 36.02 109 LYS A N 1
ATOM 671 C CA . LYS A 1 83 ? 74.009 -1.188 -12.739 1.00 37.53 109 LYS A CA 1
ATOM 672 C C . LYS A 1 83 ? 73.833 0.264 -12.273 1.00 35.98 109 LYS A C 1
ATOM 673 O O . LYS A 1 83 ? 73.849 0.532 -11.076 1.00 37.05 109 LYS A O 1
ATOM 679 N N . ALA A 1 84 ? 73.641 1.180 -13.222 1.00 34.94 110 ALA A N 1
ATOM 680 C CA . ALA A 1 84 ? 73.338 2.586 -12.922 1.00 34.85 110 ALA A CA 1
ATOM 681 C C . ALA A 1 84 ? 71.941 2.783 -12.319 1.00 35.40 110 ALA A C 1
ATOM 682 O O . ALA A 1 84 ? 71.760 3.624 -11.435 1.00 39.11 110 ALA A O 1
ATOM 684 N N . GLN A 1 85 ? 70.959 2.025 -12.813 1.00 34.25 111 GLN A N 1
ATOM 685 C CA . GLN A 1 85 ? 69.590 2.050 -12.277 1.00 32.74 111 GLN A CA 1
ATOM 686 C C . GLN A 1 85 ? 69.510 1.555 -10.831 1.00 32.64 111 GLN A C 1
ATOM 687 O O . GLN A 1 85 ? 68.811 2.154 -10.013 1.00 31.78 111 GLN A O 1
ATOM 693 N N . ILE A 1 86 ? 70.214 0.462 -10.534 1.00 33.30 112 ILE A N 1
ATOM 694 C CA . ILE A 1 86 ? 70.287 -0.095 -9.176 1.00 33.46 112 ILE A CA 1
ATOM 695 C C . ILE A 1 86 ? 70.893 0.936 -8.219 1.00 34.12 112 ILE A C 1
ATOM 696 O O . ILE A 1 86 ? 70.371 1.156 -7.127 1.00 32.89 112 ILE A O 1
ATOM 701 N N . ARG A 1 87 ? 71.998 1.546 -8.642 1.00 35.72 113 ARG A N 1
ATOM 702 C CA . ARG A 1 87 ? 72.642 2.638 -7.904 1.00 35.87 113 ARG A CA 1
ATOM 703 C C . ARG A 1 87 ? 71.674 3.794 -7.601 1.00 33.98 113 ARG A C 1
ATOM 704 O O . ARG A 1 87 ? 71.619 4.272 -6.469 1.00 32.76 113 ARG A O 1
ATOM 712 N N . THR A 1 88 ? 70.910 4.220 -8.608 1.00 32.41 114 THR A N 1
ATOM 713 C CA . THR A 1 88 ? 69.915 5.290 -8.443 1.00 31.57 114 THR A CA 1
ATOM 714 C C . THR A 1 88 ? 68.844 4.914 -7.408 1.00 32.10 114 THR A C 1
ATOM 715 O O . THR A 1 88 ? 68.511 5.718 -6.534 1.00 32.14 114 THR A O 1
ATOM 719 N N . SER A 1 89 ? 68.321 3.691 -7.519 1.00 31.95 115 SER A N 1
ATOM 720 C CA . SER A 1 89 ? 67.357 3.138 -6.558 1.00 31.06 115 SER A CA 1
ATOM 721 C C . SER A 1 89 ? 67.895 3.176 -5.127 1.00 31.14 115 SER A C 1
ATOM 722 O O . SER A 1 89 ? 67.186 3.578 -4.199 1.00 32.24 115 SER A O 1
ATOM 725 N N . LYS A 1 90 ? 69.144 2.750 -4.962 1.00 29.50 116 LYS A N 1
ATOM 726 C CA . LYS A 1 90 ? 69.800 2.777 -3.659 1.00 29.57 116 LYS A CA 1
ATOM 727 C C . LYS A 1 90 ? 69.985 4.199 -3.132 1.00 28.96 116 LYS A C 1
ATOM 728 O O . LYS A 1 90 ? 69.828 4.429 -1.941 1.00 29.51 116 LYS A O 1
ATOM 734 N N . LEU A 1 91 ? 70.307 5.145 -4.014 1.00 28.50 117 LEU A N 1
ATOM 735 C CA . LEU A 1 91 ? 70.423 6.561 -3.626 1.00 28.22 117 LEU A CA 1
ATOM 736 C C . LEU A 1 91 ? 69.079 7.203 -3.259 1.00 28.21 117 LEU A C 1
ATOM 737 O O . LEU A 1 91 ? 69.041 8.118 -2.440 1.00 28.22 117 LEU A O 1
ATOM 742 N N . VAL A 1 92 ? 67.992 6.733 -3.868 1.00 29.20 118 VAL A N 1
ATOM 743 C CA . VAL A 1 92 ? 66.645 7.207 -3.534 1.00 30.43 118 VAL A CA 1
ATOM 744 C C . VAL A 1 92 ? 66.226 6.694 -2.148 1.00 32.53 118 VAL A C 1
ATOM 745 O O . VAL A 1 92 ? 65.864 7.490 -1.273 1.00 33.55 118 VAL A O 1
ATOM 749 N N . GLU A 1 93 ? 66.281 5.378 -1.948 1.00 41.15 119 GLU A N 1
ATOM 750 C CA . GLU A 1 93 ? 65.875 4.787 -0.668 1.00 42.97 119 GLU A CA 1
ATOM 751 C C . GLU A 1 93 ? 66.769 5.247 0.494 1.00 40.72 119 GLU A C 1
ATOM 752 O O . GLU A 1 93 ? 66.302 5.361 1.624 1.00 39.41 119 GLU A O 1
ATOM 758 N N . LEU A 1 94 ? 68.040 5.519 0.201 1.00 40.31 120 LEU A N 1
ATOM 759 C CA . LEU A 1 94 ? 68.957 6.168 1.151 1.00 41.08 120 LEU A CA 1
ATOM 760 C C . LEU A 1 94 ? 68.441 7.551 1.560 1.00 40.78 120 LEU A C 1
ATOM 761 O O . LEU A 1 94 ? 68.382 7.862 2.749 1.00 46.47 120 LEU A O 1
ATOM 766 N N . ALA A 1 95 ? 68.061 8.364 0.578 1.00 40.27 121 ALA A N 1
ATOM 767 C CA . ALA A 1 95 ? 67.484 9.691 0.832 1.00 41.79 121 ALA A CA 1
ATOM 768 C C . ALA A 1 95 ? 66.145 9.635 1.585 1.00 44.66 121 ALA A C 1
ATOM 769 O O . ALA A 1 95 ? 65.880 10.479 2.444 1.00 48.51 121 ALA A O 1
ATOM 771 N N . VAL A 1 96 ? 65.313 8.646 1.256 1.00 46.54 122 VAL A N 1
ATOM 772 C CA . VAL A 1 96 ? 64.001 8.457 1.903 1.00 45.80 122 VAL A CA 1
ATOM 773 C C . VAL A 1 96 ? 64.142 8.043 3.380 1.00 46.47 122 VAL A C 1
ATOM 774 O O . VAL A 1 96 ? 63.316 8.432 4.215 1.00 50.25 122 VAL A O 1
ATOM 778 N N . LYS A 1 97 ? 65.181 7.272 3.699 1.00 46.15 123 LYS A N 1
ATOM 779 C CA . LYS A 1 97 ? 65.472 6.897 5.091 1.00 47.29 123 LYS A CA 1
ATOM 780 C C . LYS A 1 97 ? 65.854 8.108 5.953 1.00 49.52 123 LYS A C 1
ATOM 781 O O . LYS A 1 97 ? 65.460 8.173 7.112 1.00 55.80 123 LYS A O 1
ATOM 787 N N . LYS A 1 98 ? 66.610 9.055 5.392 1.00 53.94 124 LYS A N 1
ATOM 788 C CA . LYS A 1 98 ? 67.018 10.273 6.123 1.00 53.65 124 LYS A CA 1
ATOM 789 C C . LYS A 1 98 ? 65.843 11.171 6.501 1.00 55.11 124 LYS A C 1
ATOM 790 O O . LYS A 1 98 ? 65.764 11.642 7.641 1.00 61.24 124 LYS A O 1
ATOM 796 N N . VAL A 1 99 ? 64.953 11.423 5.540 1.00 50.41 125 VAL A N 1
ATOM 797 C CA . VAL A 1 99 ? 63.805 12.311 5.763 1.00 50.68 125 VAL A CA 1
ATOM 798 C C . VAL A 1 99 ? 62.787 11.641 6.697 1.00 51.72 125 VAL A C 1
ATOM 799 O O . VAL A 1 99 ? 62.179 12.313 7.535 1.00 55.48 125 VAL A O 1
ATOM 803 N N . ALA A 1 100 ? 62.618 10.324 6.561 1.00 49.38 126 ALA A N 1
ATOM 804 C CA . ALA A 1 100 ? 61.770 9.549 7.474 1.00 46.39 126 ALA A CA 1
ATOM 805 C C . ALA A 1 100 ? 62.298 9.603 8.909 1.00 45.69 126 ALA A C 1
ATOM 806 O O . ALA A 1 100 ? 61.522 9.790 9.841 1.00 44.49 126 ALA A O 1
ATOM 808 N N . GLU A 1 101 ? 63.612 9.434 9.069 1.00 46.77 127 GLU A N 1
ATOM 809 C CA . GLU A 1 101 ? 64.291 9.617 10.362 1.00 50.44 127 GLU A CA 1
ATOM 810 C C . GLU A 1 101 ? 64.131 11.043 10.907 1.00 53.20 127 GLU A C 1
ATOM 811 O O . GLU A 1 101 ? 63.874 11.227 12.097 1.00 52.53 127 GLU A O 1
ATOM 817 N N . ALA A 1 102 ? 64.292 12.034 10.029 1.00 55.71 128 ALA A N 1
ATOM 818 C CA . ALA A 1 102 ? 64.150 13.452 10.392 1.00 55.87 128 ALA A CA 1
ATOM 819 C 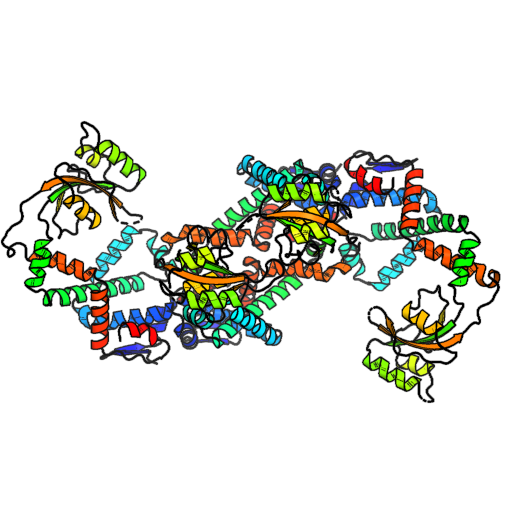C . ALA A 1 102 ? 62.719 13.857 10.766 1.00 56.26 128 ALA A C 1
ATOM 820 O O . ALA A 1 102 ? 62.532 14.782 11.554 1.00 59.46 128 ALA A O 1
ATOM 822 N N . GLU A 1 103 ? 61.724 13.177 10.194 1.00 59.04 129 GLU A N 1
ATOM 823 C CA . GLU A 1 103 ? 60.303 13.456 10.466 1.00 60.69 129 GLU A CA 1
ATOM 824 C C . GLU A 1 103 ? 59.685 12.597 11.587 1.00 58.49 129 GLU A C 1
ATOM 825 O O . GLU A 1 103 ? 58.495 12.747 11.883 1.00 59.07 129 GLU A O 1
ATOM 831 N N . LEU A 1 104 ? 60.473 11.714 12.210 1.00 55.37 130 LEU A N 1
ATOM 832 C CA . LEU A 1 104 ? 60.000 10.938 13.366 1.00 55.51 130 LEU A CA 1
ATOM 833 C C . LEU A 1 104 ? 59.572 11.877 14.493 1.00 61.57 130 LEU A C 1
ATOM 834 O O . LEU A 1 104 ? 60.374 12.685 14.969 1.00 62.40 130 LEU A O 1
ATOM 839 N N . THR A 1 105 ? 58.305 11.773 14.891 1.00 65.99 131 THR A N 1
ATOM 840 C CA . THR A 1 105 ? 57.771 12.495 16.042 1.00 68.92 131 THR A CA 1
ATOM 841 C C . THR A 1 105 ? 57.680 11.552 17.238 1.00 69.98 131 THR A C 1
ATOM 842 O O . THR A 1 105 ? 57.843 10.335 17.102 1.00 68.34 131 THR A O 1
ATOM 846 N N . ASP A 1 106 ? 57.414 12.129 18.406 1.00 70.65 132 ASP A N 1
ATOM 847 C CA . ASP A 1 106 ? 57.221 11.355 19.632 1.00 65.07 132 ASP A CA 1
ATOM 848 C C . ASP A 1 106 ? 55.894 10.585 19.588 1.00 61.35 132 ASP A C 1
ATOM 849 O O . ASP A 1 106 ? 55.827 9.443 20.040 1.00 59.58 132 ASP A O 1
ATOM 854 N N . GLU A 1 107 ? 54.854 11.208 19.030 1.00 58.56 133 GLU A N 1
ATOM 855 C CA . GLU A 1 107 ? 53.560 10.540 18.797 1.00 58.89 133 GLU A CA 1
ATOM 856 C C . GLU A 1 107 ? 53.641 9.305 17.888 1.00 59.55 133 GLU A C 1
ATOM 857 O O . GLU A 1 107 ? 52.918 8.330 18.105 1.00 56.98 133 GLU A O 1
ATOM 863 N N . ALA A 1 108 ? 54.500 9.356 16.871 1.00 58.15 134 ALA A N 1
ATOM 864 C CA . ALA A 1 108 ? 54.758 8.192 16.019 1.00 58.05 134 ALA A CA 1
ATOM 865 C C . ALA A 1 108 ? 55.381 7.064 16.839 1.00 54.19 134 ALA A C 1
ATOM 866 O O . ALA A 1 108 ? 54.933 5.918 16.770 1.00 52.43 134 ALA A O 1
ATOM 868 N N . TYR A 1 109 ? 56.409 7.407 17.613 1.00 53.02 135 TYR A N 1
ATOM 869 C CA . TYR A 1 109 ? 57.052 6.463 18.538 1.00 52.76 135 TYR A CA 1
ATOM 870 C C . TYR A 1 109 ? 56.089 5.934 19.600 1.00 49.14 135 TYR A C 1
ATOM 871 O O . TYR A 1 109 ? 56.144 4.755 19.949 1.00 50.65 135 TYR A O 1
ATOM 880 N N . LYS A 1 110 ? 55.227 6.813 20.110 1.00 47.82 136 LYS A N 1
ATOM 881 C CA . LYS A 1 110 ? 54.263 6.468 21.163 1.00 48.50 136 LYS A CA 1
ATOM 882 C C . LYS A 1 110 ? 53.207 5.493 20.658 1.00 49.65 136 LYS A C 1
ATOM 883 O O . LYS A 1 110 ? 52.897 4.503 21.323 1.00 51.70 136 LYS A O 1
ATOM 889 N N . LYS A 1 111 ? 52.658 5.799 19.483 1.00 53.68 137 LYS A N 1
ATOM 890 C CA . LYS A 1 111 ? 51.666 4.954 18.812 1.00 56.30 137 LYS A CA 1
ATOM 891 C C . LYS A 1 111 ? 52.247 3.581 18.485 1.00 54.08 137 LYS A C 1
ATOM 892 O O . LYS A 1 111 ? 51.590 2.563 18.693 1.00 54.29 137 LYS A O 1
ATOM 898 N N . ALA A 1 112 ? 53.482 3.564 17.985 1.00 54.45 138 ALA A N 1
ATOM 899 C CA . ALA A 1 112 ? 54.208 2.315 17.718 1.00 53.07 138 ALA A CA 1
ATOM 900 C C . ALA A 1 112 ? 54.485 1.528 19.004 1.00 49.42 138 ALA A C 1
ATOM 901 O O . ALA A 1 112 ? 54.278 0.317 19.048 1.00 49.27 138 ALA A O 1
ATOM 903 N N . PHE A 1 113 ? 54.944 2.225 20.041 1.00 64.85 139 PHE A N 1
ATOM 904 C CA . PHE A 1 113 ? 55.187 1.615 21.355 1.00 66.37 139 PHE A CA 1
ATOM 905 C C . PHE A 1 113 ? 53.919 0.984 21.940 1.00 65.92 139 PHE A C 1
ATOM 906 O O . PHE A 1 113 ? 53.983 -0.093 22.534 1.00 66.81 139 PHE A O 1
ATOM 914 N N . ASP A 1 114 ? 52.779 1.650 21.752 1.00 67.58 140 ASP A N 1
ATOM 915 C CA . ASP A 1 114 ? 51.478 1.145 22.212 1.00 66.52 140 ASP A CA 1
ATOM 916 C C . ASP A 1 114 ? 51.076 -0.146 21.486 1.00 63.09 140 ASP A C 1
ATOM 917 O O . ASP A 1 114 ? 50.701 -1.131 22.125 1.00 61.70 140 ASP A O 1
ATOM 922 N N . GLU A 1 115 ? 51.170 -0.128 20.157 1.00 61.97 141 GLU A N 1
ATOM 923 C CA . GLU A 1 115 ? 50.736 -1.249 19.310 1.00 60.06 141 GLU A CA 1
ATOM 924 C C . GLU A 1 115 ? 51.715 -2.433 19.285 1.00 56.18 141 GLU A C 1
ATOM 925 O O . GLU A 1 115 ? 51.317 -3.558 18.965 1.00 49.99 141 GLU A O 1
ATOM 931 N N . TYR A 1 116 ? 52.982 -2.176 19.615 1.00 57.74 142 TYR A N 1
ATOM 932 C CA . TYR A 1 116 ? 54.026 -3.208 19.599 1.00 55.17 142 TYR A CA 1
ATOM 933 C C . TYR A 1 116 ? 53.876 -4.198 20.754 1.00 52.35 142 TYR A C 1
ATOM 934 O O . TYR A 1 116 ? 53.587 -3.804 21.881 1.00 51.73 142 TYR A O 1
ATOM 943 N N . THR A 1 117 ? 54.097 -5.477 20.448 1.00 49.60 143 THR A N 1
ATOM 944 C CA . THR A 1 117 ? 54.098 -6.568 21.424 1.00 49.81 143 THR A CA 1
ATOM 945 C C . THR A 1 117 ? 55.490 -7.210 21.372 1.00 51.19 143 THR A C 1
ATOM 946 O O . THR A 1 117 ? 55.968 -7.539 20.284 1.00 48.98 143 THR A O 1
ATOM 950 N N . PRO A 1 118 ? 56.146 -7.395 22.539 1.00 55.31 144 PRO A N 1
ATOM 951 C CA . PRO A 1 118 ? 57.544 -7.843 22.547 1.00 55.86 144 PRO A CA 1
ATOM 952 C C . PRO A 1 118 ? 57.733 -9.312 22.163 1.00 54.88 144 PRO A C 1
ATOM 953 O O . PRO A 1 118 ? 56.753 -10.027 21.933 1.00 52.40 144 PRO A O 1
ATOM 957 N N . ASP A 1 119 ? 58.994 -9.741 22.093 1.00 57.36 145 ASP A N 1
ATOM 958 C CA . ASP A 1 119 ? 59.339 -11.103 21.669 1.00 59.08 145 ASP A CA 1
ATOM 959 C C . ASP A 1 119 ? 58.622 -12.163 22.502 1.00 57.61 145 ASP A C 1
ATOM 960 O O . ASP A 1 119 ? 58.632 -12.107 23.729 1.00 63.23 145 ASP A O 1
ATOM 965 N N . VAL A 1 120 ? 57.974 -13.099 21.816 1.00 56.51 146 VAL A N 1
ATOM 966 C CA . VAL A 1 120 ? 57.415 -14.294 22.439 1.00 57.69 146 VAL A CA 1
ATOM 967 C C . VAL A 1 120 ? 57.981 -15.509 21.706 1.00 60.32 146 VAL A C 1
ATOM 968 O O . VAL A 1 120 ? 58.109 -15.499 20.480 1.00 58.81 146 VAL A O 1
ATOM 972 N N . THR A 1 121 ? 58.358 -16.532 22.464 1.00 70.00 147 THR A N 1
ATOM 973 C CA . THR A 1 121 ? 58.751 -17.813 21.892 1.00 71.98 147 THR A CA 1
ATOM 974 C C . THR A 1 121 ? 57.505 -18.688 21.799 1.00 69.51 147 THR A C 1
ATOM 975 O O . THR A 1 121 ? 56.589 -18.579 22.621 1.00 67.82 147 THR A O 1
ATOM 979 N N . ALA A 1 122 ? 57.470 -19.540 20.782 1.00 69.48 148 ALA A N 1
ATOM 980 C CA . ALA A 1 122 ? 56.347 -20.447 20.568 1.00 66.86 148 ALA A CA 1
ATOM 981 C C . ALA A 1 122 ? 56.745 -21.556 19.618 1.00 66.72 148 ALA A C 1
ATOM 982 O O . ALA A 1 122 ? 57.770 -21.461 18.940 1.00 74.09 148 ALA A O 1
ATOM 984 N N . GLN A 1 123 ? 55.925 -22.602 19.580 1.00 64.17 149 GLN A N 1
ATOM 985 C CA . GLN A 1 123 ? 56.109 -23.719 18.662 1.00 65.71 149 GLN A CA 1
ATOM 986 C C . GLN A 1 123 ? 54.912 -23.781 17.723 1.00 61.76 149 GLN A C 1
ATOM 987 O O . GLN A 1 123 ? 53.770 -23.765 18.183 1.00 58.12 149 GLN A O 1
ATOM 993 N N . ILE A 1 124 ? 55.178 -23.840 16.417 1.00 62.53 150 ILE A N 1
ATOM 994 C CA . ILE A 1 124 ? 54.123 -23.867 15.396 1.00 63.01 150 ILE A CA 1
ATOM 995 C C . ILE A 1 124 ? 54.145 -25.182 14.622 1.00 62.83 150 ILE A C 1
ATOM 996 O O . ILE A 1 124 ? 55.184 -25.835 14.528 1.00 67.58 150 ILE A O 1
ATOM 1001 N N . ILE A 1 125 ? 52.984 -25.562 14.088 1.00 64.90 151 ILE A N 1
ATOM 1002 C CA . ILE A 1 125 ? 52.838 -26.745 13.228 1.00 67.15 151 ILE A CA 1
ATOM 1003 C C . ILE A 1 125 ? 51.990 -26.362 12.006 1.00 67.70 151 ILE A C 1
ATOM 1004 O O . ILE A 1 125 ? 50.764 -26.274 12.104 1.00 67.26 151 ILE A O 1
ATOM 1009 N N . ARG A 1 126 ? 52.646 -26.130 10.868 1.00 68.42 152 ARG A N 1
ATOM 1010 C CA . ARG A 1 126 ? 51.950 -25.839 9.606 1.00 64.36 152 ARG A CA 1
ATOM 1011 C C . ARG A 1 126 ? 51.497 -27.141 8.930 1.00 62.19 152 ARG A C 1
ATOM 1012 O O . ARG A 1 126 ? 52.227 -28.134 8.936 1.00 61.04 152 ARG A O 1
ATOM 1020 N N . LEU A 1 127 ? 50.297 -27.122 8.350 1.00 60.62 153 LEU A N 1
ATOM 1021 C CA . LEU A 1 127 ? 49.678 -28.303 7.735 1.00 61.94 153 LEU A CA 1
ATOM 1022 C C . LEU A 1 127 ? 48.988 -27.942 6.416 1.00 63.61 153 LEU A C 1
ATOM 1023 O O . LEU A 1 127 ? 48.507 -26.818 6.244 1.00 58.61 153 LEU A O 1
ATOM 1028 N N . ASN A 1 128 ? 48.945 -28.904 5.494 1.00 67.54 154 ASN A N 1
ATOM 1029 C CA . ASN A 1 128 ? 48.318 -28.716 4.181 1.00 69.36 154 ASN A CA 1
ATOM 1030 C C . ASN A 1 128 ? 46.828 -29.036 4.208 1.00 70.28 154 ASN A C 1
ATOM 1031 O O . ASN A 1 128 ? 46.033 -28.297 3.639 1.00 75.02 154 ASN A O 1
ATOM 1036 N N . ASN A 1 129 ? 46.461 -30.135 4.864 1.00 72.51 155 ASN A N 1
ATOM 1037 C CA . ASN A 1 129 ? 45.070 -30.587 4.946 1.00 76.69 155 ASN A CA 1
ATOM 1038 C C . ASN A 1 129 ? 44.396 -29.996 6.186 1.00 74.72 155 ASN A C 1
ATOM 1039 O O . ASN A 1 129 ? 45.040 -29.837 7.225 1.00 72.54 155 ASN A O 1
ATOM 1044 N N . GLU A 1 130 ? 43.104 -29.679 6.074 1.00 76.87 156 GLU A N 1
ATOM 1045 C CA . GLU A 1 130 ? 42.316 -29.221 7.226 1.00 79.19 156 GLU A CA 1
ATOM 1046 C C . GLU A 1 130 ? 41.957 -30.372 8.166 1.00 88.68 156 GLU A C 1
ATOM 1047 O O . GLU A 1 130 ? 42.050 -30.218 9.387 1.00 100.89 156 GLU A O 1
ATOM 1053 N N . ASP A 1 131 ? 41.527 -31.505 7.604 1.00 89.60 157 ASP A N 1
ATOM 1054 C CA . ASP A 1 131 ? 41.166 -32.687 8.407 1.00 89.28 157 ASP A CA 1
ATOM 1055 C C . ASP A 1 131 ? 42.353 -33.268 9.183 1.00 86.31 157 ASP A C 1
ATOM 1056 O O . ASP A 1 131 ? 42.170 -33.773 10.293 1.00 91.57 157 ASP A O 1
ATOM 1061 N N . LYS A 1 132 ? 43.554 -33.197 8.606 1.00 69.00 158 LYS A N 1
ATOM 1062 C CA . LYS A 1 132 ? 44.778 -33.601 9.311 1.00 70.69 158 LYS A CA 1
ATOM 1063 C C . LYS A 1 132 ? 45.139 -32.629 10.445 1.00 72.40 158 LYS A C 1
ATOM 1064 O O . LYS A 1 132 ? 45.682 -33.052 11.468 1.00 82.87 158 LYS A O 1
ATOM 1070 N N . ALA A 1 133 ? 44.851 -31.339 10.259 1.00 68.22 159 ALA A N 1
ATOM 1071 C CA . ALA A 1 133 ? 45.050 -30.329 11.309 1.00 61.25 159 ALA A CA 1
ATOM 1072 C C . ALA A 1 133 ? 44.094 -30.509 12.490 1.00 60.44 159 ALA A C 1
ATOM 1073 O O . ALA A 1 133 ? 44.483 -30.276 13.635 1.00 64.79 159 ALA A O 1
ATOM 1075 N N . LYS A 1 134 ? 42.853 -30.910 12.210 1.00 59.26 160 LYS A N 1
ATOM 1076 C CA . LYS A 1 134 ? 41.889 -31.271 13.261 1.00 60.35 160 LYS A CA 1
ATOM 1077 C C . LYS A 1 134 ? 42.318 -32.519 14.045 1.00 64.00 160 LYS A C 1
ATOM 1078 O O . LYS A 1 134 ? 42.059 -32.618 15.250 1.00 65.71 160 LYS A O 1
ATOM 1084 N N . GLU A 1 135 ? 42.967 -33.458 13.354 1.00 67.66 161 GLU A N 1
ATOM 1085 C CA . GLU A 1 135 ? 43.504 -34.682 13.962 1.00 73.27 161 GLU A CA 1
ATOM 1086 C C . GLU A 1 135 ? 44.648 -34.381 14.934 1.00 71.77 161 GLU A C 1
ATOM 1087 O O . GLU A 1 135 ? 44.637 -34.849 16.074 1.00 77.33 161 GLU A O 1
ATOM 1093 N N . VAL A 1 136 ? 45.621 -33.597 14.473 1.00 70.08 162 VAL A N 1
ATOM 1094 C CA . VAL A 1 136 ? 46.794 -33.214 15.282 1.00 72.14 162 VAL A CA 1
ATOM 1095 C C . VAL A 1 136 ? 46.434 -32.248 16.433 1.00 75.55 162 VAL A C 1
ATOM 1096 O O . VAL A 1 136 ? 47.088 -32.269 17.482 1.00 79.64 162 VAL A O 1
ATOM 1100 N N . LEU A 1 137 ? 45.405 -31.417 16.242 1.00 72.93 163 LEU A N 1
ATOM 1101 C CA . LEU A 1 137 ? 44.946 -30.482 17.283 1.00 70.72 163 LEU A CA 1
ATOM 1102 C C . LEU A 1 137 ? 44.478 -31.196 18.558 1.00 77.96 163 LEU A C 1
ATOM 1103 O O . LEU A 1 137 ? 44.885 -30.822 19.662 1.00 73.89 163 LEU A O 1
ATOM 1108 N N . GLU A 1 138 ? 43.630 -32.212 18.395 1.00 84.67 164 GLU A N 1
ATOM 1109 C CA . GLU A 1 138 ? 43.108 -32.987 19.528 1.00 90.72 164 GLU A CA 1
ATOM 1110 C C . GLU A 1 138 ? 44.202 -33.796 20.237 1.00 87.70 164 GLU A C 1
ATOM 1111 O O . GLU A 1 138 ? 44.140 -33.985 21.453 1.00 86.81 164 GLU A O 1
ATOM 1117 N N . LYS A 1 139 ? 45.186 -34.271 19.474 1.00 79.00 165 LYS A N 1
ATOM 1118 C CA . LYS A 1 139 ? 46.386 -34.897 20.042 1.00 85.18 165 LYS A CA 1
ATOM 1119 C C . LYS A 1 139 ? 47.258 -33.888 20.802 1.00 87.70 165 LYS A C 1
ATOM 1120 O O . LYS A 1 139 ? 47.850 -34.227 21.830 1.00 91.76 165 LYS A O 1
ATOM 1126 N N . ALA A 1 140 ? 47.320 -32.653 20.301 1.00 91.68 166 ALA A N 1
ATOM 1127 C CA . ALA A 1 140 ? 48.073 -31.565 20.944 1.00 96.76 166 ALA A CA 1
ATOM 1128 C C . ALA A 1 140 ? 47.306 -30.790 22.038 1.00 99.65 166 ALA A C 1
ATOM 1129 O O . ALA A 1 140 ? 47.744 -29.707 22.429 1.00 104.97 166 ALA A O 1
ATOM 1131 N N . LYS A 1 141 ? 46.177 -31.325 22.516 1.00 94.40 167 LYS A N 1
ATOM 1132 C CA . LYS A 1 141 ? 45.403 -30.735 23.629 1.00 89.64 167 LYS A CA 1
ATOM 1133 C C . LYS A 1 141 ? 46.264 -30.257 24.804 1.00 85.18 167 LYS A C 1
ATOM 1134 O O . LYS A 1 141 ? 45.764 -29.628 25.736 1.00 76.87 167 LYS A O 1
ATOM 1140 N N . ALA A 1 145 ? 51.006 -32.989 26.230 1.00 94.75 171 ALA A N 1
ATOM 1141 C CA . ALA A 1 145 ? 51.521 -33.598 25.005 1.00 96.10 171 ALA A CA 1
ATOM 1142 C C . ALA A 1 145 ? 52.887 -33.024 24.616 1.00 97.00 171 ALA A C 1
ATOM 1143 O O . ALA A 1 145 ? 53.207 -31.880 24.956 1.00 83.60 171 ALA A O 1
ATOM 1145 N N . ASP A 1 146 ? 53.680 -33.827 23.903 1.00 108.50 172 ASP A N 1
ATOM 1146 C CA . ASP A 1 146 ? 55.016 -33.411 23.436 1.00 117.60 172 ASP A CA 1
ATOM 1147 C C . ASP A 1 146 ? 54.901 -32.666 22.098 1.00 114.02 172 ASP A C 1
ATOM 1148 O O . ASP A 1 146 ? 54.992 -33.257 21.017 1.00 117.28 172 ASP A O 1
ATOM 1153 N N . PHE A 1 147 ? 54.701 -31.353 22.196 1.00 104.88 173 PHE A N 1
ATOM 1154 C CA . PHE A 1 147 ? 54.417 -30.507 21.032 1.00 99.75 173 PHE A CA 1
ATOM 1155 C C . PHE A 1 147 ? 55.583 -30.440 20.040 1.00 106.50 173 PHE A C 1
ATOM 1156 O O . PHE A 1 147 ? 55.363 -30.269 18.839 1.00 112.55 173 PHE A O 1
ATOM 1164 N N . ALA A 1 148 ? 56.810 -30.571 20.545 1.00 91.22 174 ALA A N 1
ATOM 1165 C CA . ALA A 1 148 ? 57.998 -30.662 19.693 1.00 93.45 174 ALA A CA 1
ATOM 1166 C C . ALA A 1 148 ? 57.976 -31.906 18.801 1.00 96.23 174 ALA A C 1
ATOM 1167 O O . ALA A 1 148 ? 58.374 -31.837 17.639 1.00 96.79 174 ALA A O 1
ATOM 1169 N N . GLN A 1 149 ? 57.506 -33.028 19.347 1.00 101.49 175 GLN A N 1
ATOM 1170 C CA . GLN A 1 149 ? 57.388 -34.284 18.592 1.00 104.17 175 GLN A CA 1
ATOM 1171 C C . GLN A 1 149 ? 56.291 -34.203 17.531 1.00 98.40 175 GLN A C 1
ATOM 1172 O O . GLN A 1 149 ? 56.490 -34.630 16.391 1.00 98.85 175 GLN A O 1
ATOM 1178 N N . LEU A 1 150 ? 55.137 -33.662 17.917 1.00 101.25 176 LEU A N 1
ATOM 1179 C CA . LEU A 1 150 ? 54.019 -33.466 16.986 1.00 105.26 176 LEU A CA 1
ATOM 1180 C C . LEU A 1 150 ? 54.369 -32.494 15.852 1.00 99.52 176 LEU A C 1
ATOM 1181 O O . LEU A 1 150 ? 53.839 -32.620 14.747 1.00 93.95 176 LEU A O 1
ATOM 1186 N N . ALA A 1 151 ? 55.255 -31.536 16.132 1.00 96.28 177 ALA A N 1
ATOM 1187 C CA . ALA A 1 151 ? 55.835 -30.680 15.095 1.00 95.80 177 ALA A CA 1
ATOM 1188 C C . ALA A 1 151 ? 56.796 -31.474 14.207 1.00 97.78 177 ALA A C 1
ATOM 1189 O O . ALA A 1 151 ? 56.656 -31.469 12.986 1.00 98.94 177 ALA A O 1
ATOM 1191 N N . LYS A 1 152 ? 57.755 -32.162 14.831 1.00 94.98 178 LYS A N 1
ATOM 1192 C CA . LYS A 1 152 ? 58.775 -32.946 14.107 1.00 96.25 178 LYS A CA 1
ATOM 1193 C C . LYS A 1 152 ? 58.204 -33.987 13.133 1.00 92.35 178 LYS A C 1
ATOM 1194 O O . LYS A 1 152 ? 58.757 -34.192 12.051 1.00 89.72 178 LYS A O 1
ATOM 1200 N N . ASP A 1 153 ? 57.104 -34.632 13.517 1.00 90.63 179 ASP A N 1
ATOM 1201 C CA . ASP A 1 153 ? 56.463 -35.650 12.677 1.00 95.96 179 ASP A CA 1
ATOM 1202 C C . ASP A 1 153 ? 55.575 -35.049 11.580 1.00 97.37 179 ASP A C 1
ATOM 1203 O O . ASP A 1 153 ? 55.637 -35.486 10.428 1.00 102.47 179 ASP A O 1
ATOM 1208 N N . ASN A 1 154 ? 54.770 -34.047 11.938 1.00 96.14 180 ASN A N 1
ATOM 1209 C CA . ASN A 1 154 ? 53.659 -33.574 11.093 1.00 90.33 180 ASN A CA 1
ATOM 1210 C C . ASN A 1 154 ? 53.844 -32.219 10.391 1.00 85.70 180 ASN A C 1
ATOM 1211 O O . ASN A 1 154 ? 53.168 -31.959 9.393 1.00 86.28 180 ASN A O 1
ATOM 1216 N N . SER A 1 155 ? 54.736 -31.363 10.894 1.00 82.43 181 SER A N 1
ATOM 1217 C CA . SER A 1 155 ? 54.842 -29.978 10.403 1.00 80.23 181 SER A CA 1
ATOM 1218 C C . SER A 1 155 ? 55.431 -29.878 8.988 1.00 78.50 181 SER A C 1
ATOM 1219 O O . SER A 1 155 ? 56.526 -30.382 8.729 1.00 76.27 181 SER A O 1
ATOM 1222 N N . THR A 1 156 ? 54.691 -29.219 8.092 1.00 78.23 182 THR A N 1
ATOM 1223 C CA . THR A 1 156 ? 55.138 -28.941 6.721 1.00 81.57 182 THR A CA 1
ATOM 1224 C C . THR A 1 156 ? 56.252 -27.891 6.671 1.00 82.63 182 THR A C 1
ATOM 1225 O O . THR A 1 156 ? 57.099 -27.933 5.774 1.00 85.17 182 THR A O 1
ATOM 1229 N N . ASP A 1 157 ? 56.234 -26.944 7.609 1.00 83.26 183 ASP A N 1
ATOM 1230 C CA . ASP A 1 157 ? 57.271 -25.913 7.685 1.00 90.18 183 ASP A CA 1
ATOM 1231 C C . ASP A 1 157 ? 58.593 -26.583 8.071 1.00 94.21 183 ASP A C 1
ATOM 1232 O O . ASP A 1 157 ? 58.837 -26.872 9.245 1.00 98.34 183 ASP A O 1
ATOM 1237 N N . GLU A 1 158 ? 59.427 -26.837 7.061 1.00 96.03 184 GLU A N 1
ATOM 1238 C CA . GLU A 1 158 ? 60.714 -27.520 7.245 1.00 95.25 184 GLU A CA 1
ATOM 1239 C C . GLU A 1 158 ? 61.731 -26.691 8.039 1.00 95.92 184 GLU A C 1
ATOM 1240 O O . GLU A 1 158 ? 62.655 -27.256 8.625 1.00 95.97 184 GLU A O 1
ATOM 1246 N N . LYS A 1 159 ? 61.559 -25.365 8.053 1.00 98.64 185 LYS A N 1
ATOM 1247 C CA . LYS A 1 159 ? 62.432 -24.464 8.818 1.00 97.60 185 LYS A CA 1
ATOM 1248 C C . LYS A 1 159 ? 62.246 -24.658 10.325 1.00 93.47 185 LYS A C 1
ATOM 1249 O O . LYS A 1 159 ? 63.223 -24.800 11.062 1.00 94.93 185 LYS A O 1
ATOM 1255 N N . THR A 1 160 ? 60.991 -24.672 10.769 1.00 91.85 186 THR A N 1
ATOM 1256 C CA . THR A 1 160 ? 60.661 -24.849 12.188 1.00 93.89 186 THR A CA 1
ATOM 1257 C C . THR A 1 160 ? 60.735 -26.309 12.651 1.00 100.48 186 THR A C 1
ATOM 1258 O O . THR A 1 160 ? 61.046 -26.565 13.814 1.00 105.16 186 THR A O 1
ATOM 1262 N N . LYS A 1 161 ? 60.458 -27.252 11.746 1.00 106.49 187 LYS A N 1
ATOM 1263 C CA . LYS A 1 161 ? 60.418 -28.692 12.072 1.00 111.98 187 LYS A CA 1
ATOM 1264 C C . LYS A 1 161 ? 61.701 -29.229 12.726 1.00 120.00 187 LYS A C 1
ATOM 1265 O O . LYS A 1 161 ? 61.630 -30.107 13.591 1.00 123.62 187 LYS A O 1
ATOM 1271 N N . GLU A 1 162 ? 62.855 -28.695 12.319 1.00 120.00 188 GLU A N 1
ATOM 1272 C CA . GLU A 1 162 ? 64.161 -29.169 12.807 1.00 118.92 188 GLU A CA 1
ATOM 1273 C C . GLU A 1 162 ? 64.394 -28.897 14.297 1.00 118.17 188 GLU A C 1
ATOM 1274 O O . GLU A 1 162 ? 64.986 -29.727 14.990 1.00 113.83 188 GLU A O 1
ATOM 1280 N N . ASN A 1 163 ? 63.920 -27.747 14.778 1.00 120.79 189 ASN A N 1
ATOM 1281 C CA . ASN A 1 163 ? 64.100 -27.330 16.175 1.00 120.93 189 ASN A CA 1
ATOM 1282 C C . ASN A 1 163 ? 62.833 -27.563 17.030 1.00 116.41 189 ASN A C 1
ATOM 1283 O O . ASN A 1 163 ? 62.564 -26.808 17.971 1.00 114.83 189 ASN A O 1
ATOM 1288 N N . GLY A 1 164 ? 62.074 -28.617 16.718 1.00 111.55 190 GLY A N 1
ATOM 1289 C CA . GLY A 1 164 ? 60.834 -28.936 17.432 1.00 107.88 190 GLY A CA 1
ATOM 1290 C C . GLY A 1 164 ? 59.719 -27.920 17.248 1.00 106.02 190 GLY A C 1
ATOM 1291 O O . GLY A 1 164 ? 58.960 -27.650 18.181 1.00 106.19 190 GLY A O 1
ATOM 1292 N N . GLY A 1 165 ? 59.626 -27.347 16.048 1.00 103.06 191 GLY A N 1
ATOM 1293 C CA . GLY A 1 165 ? 58.619 -26.330 15.737 1.00 94.72 191 GLY A CA 1
ATOM 1294 C C . GLY A 1 165 ? 58.852 -24.933 16.302 1.00 88.67 191 GLY A C 1
ATOM 1295 O O . GLY A 1 165 ? 58.064 -24.031 16.021 1.00 87.08 191 GLY A O 1
ATOM 1296 N N . GLU A 1 166 ? 59.940 -24.730 17.051 1.00 83.17 192 GLU A N 1
ATOM 1297 C CA . GLU A 1 166 ? 60.119 -23.513 17.854 1.00 80.20 192 GLU A CA 1
ATOM 1298 C C . GLU A 1 166 ? 60.442 -22.282 17.009 1.00 74.74 192 GLU A C 1
ATOM 1299 O O . GLU A 1 166 ? 61.100 -22.384 15.973 1.00 73.04 192 GLU A O 1
ATOM 1305 N N . ILE A 1 167 ? 59.975 -21.124 17.475 1.00 71.68 193 ILE A N 1
ATOM 1306 C CA . ILE A 1 167 ? 60.248 -19.840 16.829 1.00 69.25 193 ILE A CA 1
ATOM 1307 C C . ILE A 1 167 ? 60.006 -18.675 17.798 1.00 66.18 193 ILE A C 1
ATOM 1308 O O . ILE A 1 167 ? 59.115 -18.744 18.645 1.00 62.06 193 ILE A O 1
ATOM 1313 N N . THR A 1 168 ? 60.817 -17.624 17.661 1.00 65.03 194 THR A N 1
ATOM 1314 C CA . THR A 1 168 ? 60.664 -16.372 18.408 1.00 64.41 194 THR A CA 1
ATOM 1315 C C . THR A 1 168 ? 60.239 -15.267 17.433 1.00 64.73 194 THR A C 1
ATOM 1316 O O . THR A 1 168 ? 60.727 -15.228 16.301 1.00 63.06 194 THR A O 1
ATOM 1320 N N . PHE A 1 169 ? 59.332 -14.385 17.864 1.00 50.41 195 PHE A N 1
ATOM 1321 C CA . PHE A 1 169 ? 58.871 -13.266 17.020 1.00 51.01 195 PHE A CA 1
ATOM 1322 C C . PHE A 1 169 ? 58.226 -12.099 17.780 1.00 51.65 195 PHE A C 1
ATOM 1323 O O . PHE A 1 169 ? 57.656 -12.280 18.855 1.00 52.01 195 PHE A O 1
ATOM 1331 N N . ASP A 1 170 ? 58.339 -10.905 17.196 1.00 51.56 196 ASP A N 1
ATOM 1332 C CA . ASP A 1 170 ? 57.629 -9.710 17.652 1.00 51.17 196 ASP A CA 1
ATOM 1333 C C . ASP A 1 170 ? 56.244 -9.688 17.020 1.00 49.81 196 ASP A C 1
ATOM 1334 O O . ASP A 1 170 ? 55.887 -10.574 16.247 1.00 49.02 196 ASP A O 1
ATOM 1339 N N . SER A 1 171 ? 55.474 -8.655 17.349 1.00 49.15 197 SER A N 1
ATOM 1340 C CA . SER A 1 171 ? 54.293 -8.274 16.575 1.00 46.60 197 SER A CA 1
ATOM 1341 C C . SER A 1 171 ? 54.665 -7.832 15.160 1.00 46.54 197 SER A C 1
ATOM 1342 O O . SER A 1 171 ? 53.897 -8.047 14.226 1.00 44.30 197 SER A O 1
ATOM 1345 N N . ALA A 1 172 ? 55.835 -7.206 15.019 1.00 50.23 198 ALA A N 1
ATOM 1346 C CA . ALA A 1 172 ? 56.331 -6.696 13.733 1.00 53.36 198 ALA A CA 1
ATOM 1347 C C . ALA A 1 172 ? 56.996 -7.728 12.807 1.00 53.28 198 ALA A C 1
ATOM 1348 O O . ALA A 1 172 ? 57.444 -7.363 11.717 1.00 56.55 198 ALA A O 1
ATOM 1350 N N . SER A 1 173 ? 57.071 -8.995 13.222 1.00 53.65 199 SER A N 1
ATOM 1351 C CA . SER A 1 173 ? 57.646 -10.051 12.378 1.00 54.56 199 SER A CA 1
ATOM 1352 C C . SER A 1 173 ? 56.785 -10.343 11.141 1.00 56.98 199 SER A C 1
ATOM 1353 O O . SER A 1 173 ? 55.604 -10.677 11.258 1.00 52.63 199 SER A O 1
ATOM 1356 N N . THR A 1 174 ? 57.395 -10.206 9.964 1.00 62.28 200 THR A N 1
ATOM 1357 C CA . THR A 1 174 ? 56.785 -10.611 8.693 1.00 63.20 200 THR A CA 1
ATOM 1358 C C . THR A 1 174 ? 57.056 -12.087 8.357 1.00 62.60 200 THR A C 1
ATOM 1359 O O . THR A 1 174 ? 56.526 -12.603 7.371 1.00 60.33 200 THR A O 1
ATOM 1363 N N . GLU A 1 175 ? 57.877 -12.756 9.170 1.00 64.61 201 GLU A N 1
ATOM 1364 C CA . GLU A 1 175 ? 58.171 -14.187 9.006 1.00 69.63 201 GLU A CA 1
ATOM 1365 C C . GLU A 1 175 ? 56.998 -15.102 9.408 1.00 61.97 201 GLU A C 1
ATOM 1366 O O . GLU A 1 175 ? 56.950 -16.259 8.986 1.00 59.68 201 GLU A O 1
ATOM 1372 N N . VAL A 1 176 ? 56.073 -14.587 10.224 1.00 58.71 202 VAL A N 1
ATOM 1373 C CA . VAL A 1 176 ? 54.898 -15.333 10.702 1.00 51.59 202 VAL A CA 1
ATOM 1374 C C . VAL A 1 176 ? 53.620 -14.616 10.229 1.00 46.40 202 VAL A C 1
ATOM 1375 O O . VAL A 1 176 ? 53.588 -13.381 10.219 1.00 50.51 202 VAL A O 1
ATOM 1379 N N . PRO A 1 177 ? 52.563 -15.369 9.841 1.00 41.11 203 PRO A N 1
ATOM 1380 C CA . PRO A 1 177 ? 51.329 -14.689 9.400 1.00 39.95 203 PRO A CA 1
ATOM 1381 C C . PRO A 1 177 ? 50.605 -13.916 10.514 1.00 39.54 203 PRO A C 1
ATOM 1382 O O . PRO A 1 177 ? 50.732 -14.259 11.693 1.00 36.50 203 PRO A O 1
ATOM 1386 N N . GLU A 1 178 ? 49.843 -12.895 10.123 1.00 41.19 204 GLU A N 1
ATOM 1387 C CA . GLU A 1 178 ? 49.173 -11.990 11.067 1.00 42.39 204 GLU A CA 1
ATOM 1388 C C . GLU A 1 178 ? 48.248 -12.724 12.035 1.00 39.64 204 GLU A C 1
ATOM 1389 O O . GLU A 1 178 ? 48.309 -12.500 13.243 1.00 40.70 204 GLU A O 1
ATOM 1395 N N . GLN A 1 179 ? 47.403 -13.596 11.493 1.00 38.69 205 GLN A N 1
ATOM 1396 C CA . GLN A 1 179 ? 46.471 -14.399 12.302 1.00 39.64 205 GLN A CA 1
ATOM 1397 C C . GLN A 1 179 ? 47.148 -15.448 13.200 1.00 39.29 205 GLN A C 1
ATOM 1398 O O . GLN A 1 179 ? 46.566 -15.861 14.210 1.00 38.39 205 GLN A O 1
ATOM 1404 N N . VAL A 1 180 ? 48.358 -15.880 12.836 1.00 36.54 206 VAL A N 1
ATOM 1405 C CA . VAL A 1 180 ? 49.151 -16.775 13.691 1.00 35.13 206 VAL A CA 1
ATOM 1406 C C . VAL A 1 180 ? 49.746 -15.999 14.870 1.00 34.42 206 VAL A C 1
ATOM 1407 O O . VAL A 1 180 ? 49.788 -16.510 15.995 1.00 32.53 206 VAL A O 1
ATOM 1411 N N . LYS A 1 181 ? 50.211 -14.776 14.600 1.00 35.12 207 LYS A N 1
ATOM 1412 C CA . LYS A 1 181 ? 50.758 -13.893 15.638 1.00 35.93 207 LYS A CA 1
ATOM 1413 C C . LYS A 1 181 ? 49.695 -13.477 16.651 1.00 36.44 207 LYS A C 1
ATOM 1414 O O . LYS A 1 181 ? 49.903 -13.605 17.860 1.00 34.46 207 LYS A O 1
ATOM 1420 N N . LYS A 1 182 ? 48.562 -12.985 16.153 1.00 36.80 208 LYS A N 1
ATOM 1421 C CA . LYS A 1 182 ? 47.475 -12.534 17.026 1.00 38.52 208 LYS A CA 1
ATOM 1422 C C . LYS A 1 182 ? 46.918 -13.670 17.878 1.00 37.46 208 LYS A C 1
ATOM 1423 O O . LYS A 1 182 ? 46.615 -13.465 19.057 1.00 38.43 208 LYS A O 1
ATOM 1429 N N . ALA A 1 183 ? 46.803 -14.860 17.288 1.00 36.05 209 ALA A N 1
ATOM 1430 C CA . ALA A 1 183 ? 46.380 -16.060 18.025 1.00 36.63 209 ALA A CA 1
ATOM 1431 C C . ALA A 1 183 ? 47.358 -16.434 19.139 1.00 39.15 209 ALA A C 1
ATOM 1432 O O . ALA A 1 183 ? 46.935 -16.824 20.222 1.00 39.24 209 ALA A O 1
ATOM 1434 N N . ALA A 1 184 ? 48.655 -16.313 18.860 1.00 41.58 210 ALA A N 1
ATOM 1435 C CA . ALA A 1 184 ? 49.706 -16.619 19.836 1.00 42.55 210 ALA A CA 1
ATOM 1436 C C . ALA A 1 184 ? 49.729 -15.643 21.022 1.00 43.14 210 ALA A C 1
ATOM 1437 O O . ALA A 1 184 ? 49.892 -16.067 22.172 1.00 46.18 210 ALA A O 1
ATOM 1439 N N . PHE A 1 185 ? 49.555 -14.349 20.747 1.00 41.16 211 PHE A N 1
ATOM 1440 C CA . PHE A 1 185 ? 49.547 -13.325 21.806 1.00 41.28 211 PHE A CA 1
ATOM 1441 C C . PHE A 1 185 ? 48.317 -13.427 22.730 1.00 41.11 211 PHE A C 1
ATOM 1442 O O . PHE A 1 185 ? 48.366 -12.971 23.870 1.00 41.78 211 PHE A O 1
ATOM 1450 N N . ALA A 1 186 ? 47.227 -14.011 22.227 1.00 40.63 212 ALA A N 1
ATOM 1451 C CA . ALA A 1 186 ? 46.008 -14.242 23.012 1.00 40.94 212 ALA A CA 1
ATOM 1452 C C . ALA A 1 186 ? 46.085 -15.464 23.927 1.00 42.83 212 ALA A C 1
ATOM 1453 O O . ALA A 1 186 ? 45.267 -15.594 24.835 1.00 46.22 212 ALA A O 1
ATOM 1455 N N . LEU A 1 187 ? 47.040 -16.361 23.681 1.00 44.05 213 LEU A N 1
ATOM 1456 C CA . LEU A 1 187 ? 47.251 -17.529 24.545 1.00 47.45 213 LEU A CA 1
ATOM 1457 C C . LEU A 1 187 ? 47.922 -17.155 25.867 1.00 52.83 213 LEU A C 1
ATOM 1458 O O . LEU A 1 187 ? 48.607 -16.132 25.965 1.00 53.44 213 LEU A O 1
ATOM 1463 N N . ASP A 1 188 ? 47.710 -17.994 26.879 1.00 61.01 214 ASP A N 1
ATOM 1464 C CA . ASP A 1 188 ? 48.551 -18.002 28.081 1.00 65.79 214 ASP A CA 1
ATOM 1465 C C . ASP A 1 188 ? 49.721 -18.950 27.828 1.00 70.62 214 ASP A C 1
ATOM 1466 O O . ASP A 1 188 ? 49.732 -19.678 26.828 1.00 66.10 214 ASP A O 1
ATOM 1471 N N . VAL A 1 189 ? 50.697 -18.942 28.735 1.00 72.12 215 VAL A N 1
ATOM 1472 C CA . VAL A 1 189 ? 51.904 -19.766 28.582 1.00 73.20 215 VAL A CA 1
ATOM 1473 C C . VAL A 1 189 ? 51.525 -21.246 28.724 1.00 75.42 215 VAL A C 1
ATOM 1474 O O . VAL A 1 189 ? 50.669 -21.596 29.540 1.00 79.98 215 VAL A O 1
ATOM 1478 N N . ASP A 1 190 ? 52.160 -22.088 27.907 1.00 76.36 216 ASP A N 1
ATOM 1479 C CA . ASP A 1 190 ? 51.811 -23.512 27.749 1.00 78.33 216 ASP A CA 1
ATOM 1480 C C . ASP A 1 190 ? 50.368 -23.730 27.248 1.00 74.06 216 ASP A C 1
ATOM 1481 O O . ASP A 1 190 ? 49.746 -24.749 27.556 1.00 82.61 216 ASP A O 1
ATOM 1486 N N . GLY A 1 191 ? 49.862 -22.783 26.455 1.00 63.17 217 GLY A N 1
ATOM 1487 C CA . GLY A 1 191 ? 48.499 -22.833 25.922 1.00 58.62 217 GLY A CA 1
ATOM 1488 C C . GLY A 1 191 ? 48.520 -23.158 24.441 1.00 53.61 217 GLY A C 1
ATOM 1489 O O . GLY A 1 191 ? 49.365 -22.649 23.708 1.00 47.78 217 GLY A O 1
ATOM 1490 N N . VAL A 1 192 ? 47.582 -24.000 24.007 1.00 52.85 218 VAL A N 1
ATOM 1491 C CA . VAL A 1 192 ? 47.518 -24.487 22.627 1.00 49.61 218 VAL A CA 1
ATOM 1492 C C . VAL A 1 192 ? 46.319 -23.858 21.915 1.00 49.55 218 VAL A C 1
ATOM 1493 O O . VAL A 1 192 ? 45.189 -23.933 22.406 1.00 49.23 218 VAL A O 1
ATOM 1497 N N . SER A 1 193 ? 46.574 -23.243 20.760 1.00 46.41 219 SER A N 1
ATOM 1498 C CA . SER A 1 193 ? 45.515 -22.654 19.940 1.00 45.22 219 SER A CA 1
ATOM 1499 C C . SER A 1 193 ? 44.726 -23.739 19.211 1.00 45.37 219 SER A C 1
ATOM 1500 O O . SER A 1 193 ? 45.185 -24.880 19.089 1.00 45.01 219 SER A O 1
ATOM 1503 N N . ASP A 1 194 ? 43.543 -23.365 18.728 1.00 43.74 220 ASP A N 1
ATOM 1504 C CA . ASP A 1 194 ? 42.796 -24.171 17.756 1.00 45.86 220 ASP A CA 1
ATOM 1505 C C . ASP A 1 194 ? 43.418 -23.960 16.368 1.00 42.28 220 ASP A C 1
ATOM 1506 O O . ASP A 1 194 ? 44.435 -23.266 16.246 1.00 38.39 220 ASP A O 1
ATOM 1511 N N . VAL A 1 195 ? 42.826 -24.552 15.328 1.00 42.82 221 VAL A N 1
ATOM 1512 C CA . VAL A 1 195 ? 43.369 -24.427 13.966 1.00 42.90 221 VAL A CA 1
ATOM 1513 C C . VAL A 1 195 ? 43.235 -22.981 13.469 1.00 40.02 221 VAL A C 1
ATOM 1514 O O . VAL A 1 195 ? 42.144 -22.403 13.500 1.00 40.37 221 VAL A O 1
ATOM 1518 N N . ILE A 1 196 ? 44.367 -22.415 13.046 1.00 36.94 222 ILE A N 1
ATOM 1519 C CA . ILE A 1 196 ? 44.434 -21.106 12.401 1.00 36.08 222 ILE A CA 1
ATOM 1520 C C . ILE A 1 196 ? 44.554 -21.386 10.912 1.00 37.97 222 ILE A C 1
ATOM 1521 O O . ILE A 1 196 ? 45.220 -22.344 10.522 1.00 37.90 222 ILE A O 1
ATOM 1526 N N . THR A 1 197 ? 43.922 -20.551 10.090 1.00 40.09 223 THR A N 1
ATOM 1527 C CA . THR A 1 197 ? 43.847 -20.778 8.646 1.00 43.48 223 THR A CA 1
ATOM 1528 C C . THR A 1 197 ? 44.355 -19.568 7.860 1.00 48.13 223 THR A C 1
ATOM 1529 O O . THR A 1 197 ? 43.820 -18.466 7.994 1.00 50.96 223 THR A O 1
ATOM 1533 N N . ALA A 1 198 ? 45.408 -19.784 7.069 1.00 51.55 224 ALA A N 1
ATOM 1534 C CA . ALA A 1 198 ? 45.807 -18.862 6.008 1.00 52.95 224 ALA A CA 1
ATOM 1535 C C . ALA A 1 198 ? 45.058 -19.309 4.758 1.00 57.86 224 ALA A C 1
ATOM 1536 O O . ALA A 1 198 ? 45.382 -20.342 4.177 1.00 53.14 224 ALA A O 1
ATOM 1538 N N . THR A 1 199 ? 44.051 -18.532 4.359 1.00 68.18 225 THR A N 1
ATOM 1539 C CA . THR A 1 199 ? 43.082 -18.958 3.338 1.00 78.46 225 THR A CA 1
ATOM 1540 C C . THR A 1 199 ? 43.682 -19.114 1.927 1.00 89.25 225 THR A C 1
ATOM 1541 O O . THR A 1 199 ? 44.757 -18.586 1.629 1.00 85.59 225 THR A O 1
ATOM 1545 N N . GLY A 1 200 ? 42.965 -19.839 1.070 1.00 95.40 226 GLY A N 1
ATOM 1546 C CA . GLY A 1 200 ? 43.421 -20.136 -0.287 1.00 95.64 226 GLY A CA 1
ATOM 1547 C C . GLY A 1 200 ? 43.357 -18.938 -1.220 1.00 102.93 226 GLY A C 1
ATOM 1548 O O . GLY A 1 200 ? 42.270 -18.531 -1.636 1.00 101.61 226 GLY A O 1
ATOM 1549 N N . THR A 1 201 ? 44.528 -18.387 -1.549 1.00 109.23 227 THR A N 1
ATOM 1550 C CA . THR A 1 201 ? 44.659 -17.238 -2.465 1.00 106.02 227 THR A CA 1
ATOM 1551 C C . THR A 1 201 ? 45.431 -17.652 -3.731 1.00 95.10 227 THR A C 1
ATOM 1552 O O . THR A 1 201 ? 45.760 -18.827 -3.896 1.00 95.09 227 THR A O 1
ATOM 1556 N N . GLN A 1 202 ? 45.692 -16.697 -4.627 1.00 90.15 228 GLN A N 1
ATOM 1557 C CA . GLN A 1 202 ? 46.384 -16.986 -5.901 1.00 79.30 228 GLN A CA 1
ATOM 1558 C C . GLN A 1 202 ? 47.853 -17.395 -5.736 1.00 72.84 228 GLN A C 1
ATOM 1559 O O . GLN A 1 202 ? 48.311 -18.325 -6.401 1.00 66.81 228 GLN A O 1
ATOM 1565 N N . ALA A 1 203 ? 48.578 -16.692 -4.865 1.00 74.16 229 ALA A N 1
ATOM 1566 C CA . ALA A 1 203 ? 50.011 -16.941 -4.639 1.00 72.95 229 ALA A CA 1
ATOM 1567 C C . ALA A 1 203 ? 50.287 -18.237 -3.870 1.00 65.69 229 ALA A C 1
ATOM 1568 O O . ALA A 1 203 ? 51.081 -19.070 -4.312 1.00 63.33 229 ALA A O 1
ATOM 1570 N N . TYR A 1 204 ? 49.636 -18.386 -2.719 1.00 63.25 230 TYR A N 1
ATOM 1571 C CA . TYR A 1 204 ? 49.840 -19.527 -1.824 1.00 59.51 230 TYR A CA 1
ATOM 1572 C C . TYR A 1 204 ? 48.551 -20.333 -1.712 1.00 52.88 230 TYR A C 1
ATOM 1573 O O . TYR A 1 204 ? 47.456 -19.770 -1.740 1.00 51.56 230 TYR A O 1
ATOM 1582 N N . SER A 1 205 ? 48.689 -21.651 -1.585 1.00 48.72 231 SER A N 1
ATOM 1583 C CA . SER A 1 205 ? 47.558 -22.521 -1.266 1.00 48.40 231 SER A CA 1
ATOM 1584 C C . SER A 1 205 ? 47.259 -22.418 0.235 1.00 46.64 231 SER A C 1
ATOM 1585 O O . SER A 1 205 ? 48.098 -21.947 1.011 1.00 43.88 231 SER A O 1
ATOM 1588 N N . SER A 1 206 ? 46.068 -22.857 0.639 1.00 45.48 232 SER A N 1
ATOM 1589 C CA . SER A 1 206 ? 45.606 -22.663 2.014 1.00 45.67 232 SER A CA 1
ATOM 1590 C C . SER A 1 206 ? 46.415 -23.496 3.011 1.00 46.45 232 SER A C 1
ATOM 1591 O O . SER A 1 206 ? 46.576 -24.705 2.831 1.00 50.17 232 SER A O 1
ATOM 1594 N N . GLN A 1 207 ? 46.936 -22.828 4.042 1.00 48.16 233 GLN A N 1
ATOM 1595 C CA . GLN A 1 207 ? 47.742 -23.464 5.088 1.00 46.15 233 GLN A CA 1
ATOM 1596 C C . GLN A 1 207 ? 46.984 -23.421 6.409 1.00 40.01 233 GLN A C 1
ATOM 1597 O O . GLN A 1 207 ? 46.138 -22.554 6.624 1.00 37.05 233 GLN A O 1
ATOM 1603 N N . TYR A 1 208 ? 47.290 -24.377 7.281 1.00 38.57 234 TYR A N 1
ATOM 1604 C CA . TYR A 1 208 ? 46.623 -24.514 8.574 1.00 38.21 234 TYR A CA 1
ATOM 1605 C C . TYR A 1 208 ? 47.686 -24.631 9.661 1.00 39.43 234 TYR A C 1
ATOM 1606 O O . TYR A 1 208 ? 48.624 -25.417 9.527 1.00 37.95 234 TYR A O 1
ATOM 1615 N N . TYR A 1 209 ? 47.536 -23.840 10.724 1.00 39.19 235 TYR A N 1
ATOM 1616 C CA . TYR A 1 209 ? 48.546 -23.725 11.776 1.00 38.63 235 TYR A CA 1
ATOM 1617 C C . TYR A 1 209 ? 47.975 -24.104 13.140 1.00 39.77 235 TYR A C 1
ATOM 1618 O O . TYR A 1 209 ? 46.792 -23.885 13.410 1.00 40.77 235 TYR A O 1
ATOM 1627 N N . ILE A 1 210 ? 48.826 -24.685 13.984 1.00 41.05 236 ILE A N 1
ATOM 1628 C CA . ILE A 1 210 ? 48.526 -24.917 15.399 1.00 41.08 236 ILE A CA 1
ATOM 1629 C C . ILE A 1 210 ? 49.697 -24.317 16.170 1.00 41.21 236 ILE A C 1
ATOM 1630 O O . ILE A 1 210 ? 50.848 -24.645 15.885 1.00 41.25 236 ILE A O 1
ATOM 1635 N N . VAL A 1 211 ? 49.400 -23.444 17.134 1.00 87.14 237 VAL A N 1
ATOM 1636 C CA . VAL A 1 211 ? 50.426 -22.709 17.884 1.00 82.46 237 VAL A CA 1
ATOM 1637 C C . VAL A 1 211 ? 50.431 -23.149 19.348 1.00 80.19 237 VAL A C 1
ATOM 1638 O O . VAL A 1 211 ? 49.374 -23.375 19.938 1.00 78.45 237 VAL A O 1
ATOM 1642 N N . LYS A 1 212 ? 51.635 -23.262 19.911 1.00 81.17 238 LYS A N 1
ATOM 1643 C CA . LYS A 1 212 ? 51.857 -23.575 21.324 1.00 82.04 238 LYS A CA 1
ATOM 1644 C C . LYS A 1 212 ? 52.773 -22.487 21.887 1.00 78.40 238 LYS A C 1
ATOM 1645 O O . LYS A 1 212 ? 53.946 -22.421 21.516 1.00 78.02 238 LYS A O 1
ATOM 1651 N N . LEU A 1 213 ? 52.244 -21.642 22.773 1.00 77.18 239 LEU A N 1
ATOM 1652 C CA . LEU A 1 213 ? 53.045 -20.585 23.402 1.00 76.30 239 LEU A CA 1
ATOM 1653 C C . LEU A 1 213 ? 53.972 -21.186 24.463 1.00 78.75 239 LEU A C 1
ATOM 1654 O O . LEU A 1 213 ? 53.515 -21.905 25.352 1.00 81.29 239 LEU A O 1
ATOM 1659 N N . THR A 1 214 ? 55.266 -20.883 24.348 1.00 79.40 240 THR A N 1
ATOM 1660 C CA . THR A 1 214 ? 56.305 -21.388 25.253 1.00 82.05 240 THR A CA 1
ATOM 1661 C C . THR A 1 214 ? 56.765 -20.294 26.225 1.00 86.05 240 THR A C 1
ATOM 1662 O O . THR A 1 214 ? 56.817 -20.527 27.437 1.00 94.62 240 THR A O 1
ATOM 1666 N N . LYS A 1 215 ? 57.109 -19.119 25.692 1.00 84.85 241 LYS A N 1
ATOM 1667 C CA . LYS A 1 215 ? 57.602 -17.993 26.495 1.00 91.61 241 LYS A CA 1
ATOM 1668 C C . LYS A 1 215 ? 57.003 -16.673 26.005 1.00 95.46 241 LYS A C 1
ATOM 1669 O O . LYS A 1 215 ? 56.691 -16.530 24.821 1.00 95.00 241 LYS A O 1
ATOM 1675 N N . LYS A 1 216 ? 56.844 -15.722 26.926 1.00 60.44 242 LYS A N 1
ATOM 1676 C CA . LYS A 1 216 ? 56.289 -14.402 26.625 1.00 63.59 242 LYS A CA 1
ATOM 1677 C C . LYS A 1 216 ? 57.053 -13.344 27.413 1.00 65.08 242 LYS A C 1
ATOM 1678 O O . LYS A 1 216 ? 57.127 -13.424 28.637 1.00 63.68 242 LYS A O 1
ATOM 1684 N N . THR A 1 217 ? 57.619 -12.364 26.711 1.00 68.84 243 THR A N 1
ATOM 1685 C CA . THR A 1 217 ? 58.291 -11.237 27.357 1.00 75.66 243 THR A CA 1
ATOM 1686 C C . THR A 1 217 ? 57.241 -10.306 27.964 1.00 76.34 243 THR A C 1
ATOM 1687 O O . THR A 1 217 ? 56.202 -10.049 27.348 1.00 75.88 243 THR A O 1
ATOM 1691 N N . GLU A 1 218 ? 57.515 -9.820 29.174 1.00 76.68 244 GLU A N 1
ATOM 1692 C CA . GLU A 1 218 ? 56.664 -8.831 29.832 1.00 74.83 244 GLU A CA 1
ATOM 1693 C C . GLU A 1 218 ? 56.971 -7.467 29.221 1.00 68.13 244 GLU A C 1
ATOM 1694 O O . GLU A 1 218 ? 58.129 -7.045 29.199 1.00 60.16 244 GLU A O 1
ATOM 1700 N N . LYS A 1 219 ? 55.937 -6.790 28.722 1.00 66.97 245 LYS A N 1
ATOM 1701 C CA . LYS A 1 219 ? 56.104 -5.506 28.038 1.00 63.45 245 LYS A CA 1
ATOM 1702 C C . LYS A 1 219 ? 56.542 -4.401 29.006 1.00 61.28 245 LYS A C 1
ATOM 1703 O O . LYS A 1 219 ? 55.801 -4.036 29.916 1.00 61.05 245 LYS A O 1
ATOM 1709 N N . SER A 1 220 ? 57.746 -3.874 28.787 1.00 59.27 246 SER A N 1
ATOM 1710 C CA . SER A 1 220 ? 58.326 -2.827 29.636 1.00 58.45 246 SER A CA 1
ATOM 1711 C C . SER A 1 220 ? 57.545 -1.513 29.605 1.00 58.64 246 SER A C 1
ATOM 1712 O O . SER A 1 220 ? 56.759 -1.256 28.690 1.00 57.62 246 SER A O 1
ATOM 1715 N N . SER A 1 221 ? 57.789 -0.692 30.625 1.00 60.94 247 SER A N 1
ATOM 1716 C CA . SER A 1 221 ? 57.231 0.658 30.727 1.00 64.16 247 SER A CA 1
ATOM 1717 C C . SER A 1 221 ? 58.092 1.698 29.996 1.00 59.47 247 SER A C 1
ATOM 1718 O O . SER A 1 221 ? 57.576 2.731 29.558 1.00 57.05 247 SER A O 1
ATOM 1721 N N . ASN A 1 222 ? 59.395 1.430 29.881 1.00 57.38 248 ASN A N 1
ATOM 1722 C CA . ASN A 1 222 ? 60.333 2.350 29.238 1.00 60.92 248 ASN A CA 1
ATOM 1723 C C . ASN A 1 222 ? 60.411 2.075 27.730 1.00 63.01 248 ASN A C 1
ATOM 1724 O O . ASN A 1 222 ? 60.765 0.966 27.307 1.00 59.25 248 ASN A O 1
ATOM 1729 N N . ILE A 1 223 ? 60.070 3.092 26.934 1.00 61.97 249 ILE A N 1
ATOM 1730 C CA . ILE A 1 223 ? 60.115 3.005 25.468 1.00 55.17 249 ILE A CA 1
ATOM 1731 C C . ILE A 1 223 ? 61.522 2.697 24.933 1.00 55.38 249 ILE A C 1
ATOM 1732 O O . ILE A 1 223 ? 61.659 1.961 23.955 1.00 54.10 249 ILE A O 1
ATOM 1737 N N . ASP A 1 224 ? 62.553 3.238 25.591 1.00 55.15 250 ASP A N 1
ATOM 1738 C CA . ASP A 1 224 ? 63.953 3.062 25.165 1.00 57.81 250 ASP A CA 1
ATOM 1739 C C . ASP A 1 224 ? 64.433 1.602 25.096 1.00 59.50 250 ASP A C 1
ATOM 1740 O O . ASP A 1 224 ? 65.398 1.311 24.388 1.00 66.92 250 ASP A O 1
ATOM 1745 N N . ASP A 1 225 ? 63.763 0.696 25.812 1.00 61.39 251 ASP A N 1
ATOM 1746 C CA . ASP A 1 225 ? 64.029 -0.748 25.706 1.00 62.73 251 ASP A CA 1
ATOM 1747 C C . ASP A 1 225 ? 63.684 -1.334 24.325 1.00 61.48 251 ASP A C 1
ATOM 1748 O O . ASP A 1 225 ? 64.255 -2.354 23.934 1.00 62.65 251 ASP A O 1
ATOM 1753 N N . TYR A 1 226 ? 62.745 -0.706 23.609 1.00 57.45 252 TYR A N 1
ATOM 1754 C CA . TYR A 1 226 ? 62.339 -1.144 22.262 1.00 57.02 252 TYR A CA 1
ATOM 1755 C C . TYR A 1 226 ? 62.550 -0.093 21.151 1.00 55.43 252 TYR A C 1
ATOM 1756 O O . TYR A 1 226 ? 62.185 -0.347 20.005 1.00 53.29 252 TYR A O 1
ATOM 1765 N N . LYS A 1 227 ? 63.160 1.050 21.484 1.00 58.33 253 LYS A N 1
ATOM 1766 C CA . LYS A 1 227 ? 63.320 2.204 20.568 1.00 63.08 253 LYS A CA 1
ATOM 1767 C C . LYS A 1 227 ? 63.802 1.823 19.163 1.00 67.69 253 LYS A C 1
ATOM 1768 O O . LYS A 1 227 ? 63.264 2.315 18.170 1.00 66.06 253 LYS A O 1
ATOM 1774 N N . GLU A 1 228 ? 64.805 0.947 19.093 1.00 71.50 254 GLU A N 1
ATOM 1775 C CA . GLU A 1 228 ? 65.410 0.548 17.816 1.00 75.78 254 GLU A CA 1
ATOM 1776 C C . GLU A 1 228 ? 64.481 -0.297 16.943 1.00 67.07 254 GLU A C 1
ATOM 1777 O O . GLU A 1 228 ? 64.400 -0.074 15.731 1.00 65.43 254 GLU A O 1
ATOM 1783 N N . LYS A 1 229 ? 63.794 -1.263 17.552 1.00 50.51 255 LYS A N 1
ATOM 1784 C CA . LYS A 1 229 ? 62.808 -2.079 16.832 1.00 50.58 255 LYS A CA 1
ATOM 1785 C C . LYS A 1 229 ? 61.607 -1.245 16.368 1.00 49.55 255 LYS A C 1
ATOM 1786 O O . LYS A 1 229 ? 61.065 -1.489 15.287 1.00 51.74 255 LYS A O 1
ATOM 1792 N N . LEU A 1 230 ? 61.206 -0.265 17.179 1.00 46.37 256 LEU A N 1
ATOM 1793 C CA . LEU A 1 230 ? 60.136 0.668 16.803 1.00 46.48 256 LEU A CA 1
ATOM 1794 C C . LEU A 1 230 ? 60.582 1.654 15.722 1.00 44.25 256 LEU A C 1
ATOM 1795 O O . LEU A 1 230 ? 59.784 2.048 14.875 1.00 42.86 256 LEU A O 1
ATOM 1800 N N . LYS A 1 231 ? 61.851 2.058 15.767 1.00 46.42 257 LYS A N 1
ATOM 1801 C CA . LYS A 1 231 ? 62.437 2.922 14.741 1.00 48.10 257 LYS A CA 1
ATOM 1802 C C . LYS A 1 231 ? 62.436 2.245 13.364 1.00 48.58 257 LYS A C 1
ATOM 1803 O O . LYS A 1 231 ? 62.070 2.879 12.377 1.00 42.68 257 LYS A O 1
ATOM 1809 N N . THR A 1 232 ? 62.820 0.967 13.307 1.00 50.59 258 THR A N 1
ATOM 1810 C CA . THR A 1 232 ? 62.907 0.237 12.029 1.00 53.60 258 THR A CA 1
ATOM 1811 C C . THR A 1 232 ? 61.546 0.007 11.363 1.00 53.17 258 THR A C 1
ATOM 1812 O O . THR A 1 232 ? 61.441 0.109 10.138 1.00 50.22 258 THR A O 1
ATOM 1816 N N . VAL A 1 233 ? 60.522 -0.304 12.159 1.00 54.56 259 VAL A N 1
ATOM 1817 C CA . VAL A 1 233 ? 59.172 -0.559 11.616 1.00 62.48 259 VAL A CA 1
ATOM 1818 C C . VAL A 1 233 ? 58.496 0.707 11.077 1.00 59.72 259 VAL A C 1
ATOM 1819 O O . VAL A 1 233 ? 57.750 0.635 10.098 1.00 63.46 259 VAL A O 1
ATOM 1823 N N . ILE A 1 234 ? 58.757 1.850 11.712 1.00 53.18 260 ILE A N 1
ATOM 1824 C CA . ILE A 1 234 ? 58.269 3.147 11.217 1.00 50.28 260 ILE A CA 1
ATOM 1825 C C . ILE A 1 234 ? 59.005 3.556 9.930 1.00 51.02 260 ILE A C 1
ATOM 1826 O O . ILE A 1 234 ? 58.386 4.111 9.014 1.00 53.65 260 ILE A O 1
ATOM 1831 N N . LEU A 1 235 ? 60.310 3.280 9.863 1.00 49.34 261 LEU A N 1
ATOM 1832 C CA . LEU A 1 235 ? 61.124 3.641 8.695 1.00 50.38 261 LEU A CA 1
ATOM 1833 C C . LEU A 1 235 ? 60.827 2.764 7.478 1.00 53.36 261 LEU A C 1
ATOM 1834 O O . LEU A 1 235 ? 60.656 3.285 6.377 1.00 59.64 261 LEU A O 1
ATOM 1839 N N . THR A 1 236 ? 60.761 1.446 7.676 1.00 53.90 262 THR A N 1
ATOM 1840 C CA . THR A 1 236 ? 60.444 0.510 6.585 1.00 56.16 262 THR A CA 1
ATOM 1841 C C . THR A 1 236 ? 59.019 0.685 6.032 1.00 58.38 262 THR A C 1
ATOM 1842 O O . THR A 1 236 ? 58.766 0.339 4.874 1.00 64.68 262 THR A O 1
ATOM 1846 N N . GLN A 1 237 ? 58.103 1.209 6.851 1.00 55.18 263 GLN A N 1
ATOM 1847 C CA . GLN A 1 237 ? 56.759 1.585 6.390 1.00 58.73 263 GLN A CA 1
ATOM 1848 C C . GLN A 1 237 ? 56.852 2.719 5.373 1.00 58.97 263 GLN A C 1
ATOM 1849 O O . GLN A 1 237 ? 56.317 2.609 4.272 1.00 61.31 263 GLN A O 1
ATOM 1855 N N . LYS A 1 238 ? 57.542 3.795 5.753 1.00 58.64 264 LYS A N 1
ATOM 1856 C CA . LYS A 1 238 ? 57.758 4.956 4.874 1.00 53.61 264 LYS A CA 1
ATOM 1857 C C . LYS A 1 238 ? 58.585 4.607 3.631 1.00 53.93 264 LYS A C 1
ATOM 1858 O O . LYS A 1 238 ? 58.395 5.209 2.572 1.00 54.11 264 LYS A O 1
ATOM 1864 N N . GLN A 1 239 ? 59.493 3.640 3.774 1.00 55.74 265 GLN A N 1
ATOM 1865 C CA . GLN A 1 239 ? 60.311 3.132 2.662 1.00 58.38 265 GLN A CA 1
ATOM 1866 C C . GLN A 1 239 ? 59.460 2.450 1.579 1.00 54.51 265 GLN A C 1
ATOM 1867 O O . GLN A 1 239 ? 59.751 2.584 0.388 1.00 59.84 265 GLN A O 1
ATOM 1873 N N . ASN A 1 240 ? 58.420 1.728 2.004 1.00 48.33 266 ASN A N 1
ATOM 1874 C CA . ASN A 1 240 ? 57.498 1.024 1.095 1.00 45.53 266 ASN A CA 1
ATOM 1875 C C . ASN A 1 240 ? 56.248 1.834 0.694 1.00 41.59 266 ASN A C 1
ATOM 1876 O O . ASN A 1 240 ? 55.394 1.323 -0.032 1.00 40.17 266 ASN A O 1
ATOM 1881 N N . ASP A 1 241 ? 56.140 3.081 1.161 1.00 42.05 267 ASP A N 1
ATOM 1882 C CA . ASP A 1 241 ? 55.065 3.990 0.740 1.00 42.37 267 ASP A CA 1
ATOM 1883 C C . ASP A 1 241 ? 55.470 4.720 -0.535 1.00 41.80 267 ASP A C 1
ATOM 1884 O O . ASP A 1 241 ? 56.369 5.563 -0.511 1.00 39.65 267 ASP A O 1
ATOM 1889 N N . SER A 1 242 ? 54.805 4.385 -1.642 1.00 41.87 268 SER A N 1
ATOM 1890 C CA . SER A 1 242 ? 55.105 4.973 -2.948 1.00 39.74 268 SER A CA 1
ATOM 1891 C C . SER A 1 242 ? 54.847 6.474 -2.996 1.00 38.04 268 SER A C 1
ATOM 1892 O O . SER A 1 242 ? 55.581 7.201 -3.657 1.00 35.69 268 SER A O 1
ATOM 1895 N N . THR A 1 243 ? 53.804 6.925 -2.303 1.00 39.18 269 THR A N 1
ATOM 1896 C CA . THR A 1 243 ? 53.472 8.349 -2.226 1.00 41.73 269 THR A CA 1
ATOM 1897 C C . THR A 1 243 ? 54.585 9.144 -1.544 1.00 42.87 269 THR A C 1
ATOM 1898 O O . THR A 1 243 ? 54.915 10.251 -1.979 1.00 45.08 269 THR A O 1
ATOM 1902 N N . PHE A 1 244 ? 55.151 8.571 -0.480 1.00 43.02 270 PHE A N 1
ATOM 1903 C CA . PHE A 1 244 ? 56.243 9.198 0.266 1.00 41.88 270 PHE A CA 1
ATOM 1904 C C . PHE A 1 244 ? 57.519 9.301 -0.571 1.00 40.03 270 PHE A C 1
ATOM 1905 O O . PHE A 1 244 ? 58.127 10.366 -0.640 1.00 41.32 270 PHE A O 1
ATOM 1913 N N . VAL A 1 245 ? 57.898 8.200 -1.219 1.00 39.38 271 VAL A N 1
ATOM 1914 C CA . VAL A 1 245 ? 59.113 8.144 -2.052 1.00 36.46 271 VAL A CA 1
ATOM 1915 C C . VAL A 1 245 ? 59.020 9.167 -3.188 1.00 37.38 271 VAL A C 1
ATOM 1916 O O . VAL A 1 245 ? 59.977 9.902 -3.443 1.00 36.66 271 VAL A O 1
ATOM 1920 N N . GLN A 1 246 ? 57.861 9.205 -3.847 1.00 40.56 272 GLN A N 1
ATOM 1921 C CA . GLN A 1 246 ? 57.578 10.172 -4.916 1.00 44.63 272 GLN A CA 1
ATOM 1922 C C . GLN A 1 246 ? 57.686 11.621 -4.446 1.00 42.98 272 GLN A C 1
ATOM 1923 O O . GLN A 1 246 ? 58.181 12.472 -5.188 1.00 45.06 272 GLN A O 1
ATOM 1929 N N . SER A 1 247 ? 57.221 11.898 -3.225 1.00 40.13 273 SER A N 1
ATOM 1930 C CA . SER A 1 247 ? 57.307 13.250 -2.655 1.00 40.64 273 SER A CA 1
ATOM 1931 C C . SER A 1 247 ? 58.764 13.665 -2.408 1.00 39.02 273 SER A C 1
ATOM 1932 O O . SER A 1 247 ? 59.127 14.809 -2.678 1.00 39.68 273 SER A O 1
ATOM 1935 N N . ILE A 1 248 ? 59.587 12.730 -1.922 1.00 35.87 274 ILE A N 1
ATOM 1936 C CA . ILE A 1 248 ? 61.022 12.978 -1.710 1.00 36.59 274 ILE A CA 1
ATOM 1937 C C . ILE A 1 248 ? 61.719 13.233 -3.051 1.00 36.56 274 ILE A C 1
ATOM 1938 O O . ILE A 1 248 ? 62.497 14.179 -3.174 1.00 39.38 274 ILE A O 1
ATOM 1943 N N . ILE A 1 249 ? 61.431 12.394 -4.045 1.00 37.36 275 ILE A N 1
ATOM 1944 C CA . ILE A 1 249 ? 61.953 12.588 -5.406 1.00 37.33 275 ILE A CA 1
ATOM 1945 C C . ILE A 1 249 ? 61.551 13.979 -5.904 1.00 37.32 275 ILE A C 1
ATOM 1946 O O . ILE A 1 249 ? 62.400 14.741 -6.375 1.00 35.68 275 ILE A O 1
ATOM 1951 N N . GLY A 1 250 ? 60.265 14.301 -5.761 1.00 38.28 276 GLY A N 1
ATOM 1952 C CA . GLY A 1 250 ? 59.725 15.613 -6.128 1.00 42.86 276 GLY A CA 1
ATOM 1953 C C . GLY A 1 250 ? 60.371 16.782 -5.402 1.00 45.41 276 GLY A C 1
ATOM 1954 O O . GLY A 1 250 ? 60.629 17.822 -6.009 1.00 46.51 276 GLY A O 1
ATOM 1955 N N . LYS A 1 251 ? 60.631 16.608 -4.105 1.00 60.62 277 LYS A N 1
ATOM 1956 C CA . LYS A 1 251 ? 61.349 17.608 -3.307 1.00 61.23 277 LYS A CA 1
ATOM 1957 C C . LYS A 1 251 ? 62.775 17.787 -3.810 1.00 57.76 277 LYS A C 1
ATOM 1958 O O . LYS A 1 251 ? 63.227 18.912 -4.014 1.00 57.89 277 LYS A O 1
ATOM 1964 N N . GLU A 1 252 ? 63.468 16.672 -4.019 1.00 57.24 278 GLU A N 1
ATOM 1965 C CA . GLU A 1 252 ? 64.859 16.698 -4.479 1.00 57.74 278 GLU A CA 1
ATOM 1966 C C . GLU A 1 252 ? 64.998 17.290 -5.892 1.00 57.32 278 GLU A C 1
ATOM 1967 O O . GLU A 1 252 ? 65.942 18.039 -6.159 1.00 56.85 278 GLU A O 1
ATOM 1973 N N . LEU A 1 253 ? 64.056 16.965 -6.779 1.00 56.59 279 LEU A N 1
ATOM 1974 C CA . LEU A 1 253 ? 64.017 17.552 -8.126 1.00 54.52 279 LEU A CA 1
ATOM 1975 C C . LEU A 1 253 ? 63.712 19.056 -8.090 1.00 53.59 279 LEU A C 1
ATOM 1976 O O . LEU A 1 253 ? 64.303 19.821 -8.850 1.00 51.86 279 LEU A O 1
ATOM 1981 N N . GLN A 1 254 ? 62.797 19.468 -7.211 1.00 55.64 280 GLN A N 1
ATOM 1982 C CA . GLN A 1 254 ? 62.518 20.900 -6.968 1.00 59.15 280 GLN A CA 1
ATOM 1983 C C . GLN A 1 254 ? 63.740 21.670 -6.456 1.00 59.41 280 GLN A C 1
ATOM 1984 O O . GLN A 1 254 ? 63.919 22.842 -6.797 1.00 57.89 280 GLN A O 1
ATOM 1990 N N . ALA A 1 255 ? 64.556 21.011 -5.631 1.00 61.60 281 ALA A N 1
ATOM 1991 C CA . ALA A 1 255 ? 65.792 21.597 -5.093 1.00 62.41 281 ALA A CA 1
ATOM 1992 C C . ALA A 1 255 ? 66.874 21.796 -6.160 1.00 62.93 281 ALA A C 1
ATOM 1993 O O . ALA A 1 255 ? 67.686 22.717 -6.055 1.00 65.80 281 ALA A O 1
ATOM 1995 N N . ALA A 1 256 ? 66.883 20.931 -7.174 1.00 63.33 282 ALA A N 1
ATOM 1996 C CA . ALA A 1 256 ? 67.811 21.053 -8.306 1.00 63.24 282 ALA A CA 1
ATOM 1997 C C . ALA A 1 256 ? 67.503 22.232 -9.241 1.00 64.68 282 ALA A C 1
ATOM 1998 O O . ALA A 1 256 ? 68.367 22.618 -10.032 1.00 65.14 282 ALA A O 1
ATOM 2000 N N . ASN A 1 257 ? 66.285 22.782 -9.162 1.00 64.31 283 ASN A N 1
ATOM 2001 C CA . ASN A 1 257 ? 65.829 23.877 -10.028 1.00 65.46 283 ASN A CA 1
ATOM 2002 C C . ASN A 1 257 ? 65.981 23.481 -11.497 1.00 62.98 283 ASN A C 1
ATOM 2003 O O . ASN A 1 257 ? 66.843 23.990 -12.221 1.00 63.68 283 ASN A O 1
ATOM 2008 N N . ILE A 1 258 ? 65.132 22.545 -11.908 1.00 62.73 284 ILE A N 1
ATOM 2009 C CA . ILE A 1 258 ? 65.198 21.937 -13.231 1.00 60.61 284 ILE A CA 1
ATOM 2010 C C . ILE A 1 258 ? 64.373 22.760 -14.221 1.00 60.31 284 ILE A C 1
ATOM 2011 O O . ILE A 1 258 ? 63.197 23.029 -13.972 1.00 57.05 284 ILE A O 1
ATOM 2016 N N . LYS A 1 259 ? 65.001 23.168 -15.325 1.00 63.10 285 LYS A N 1
ATOM 2017 C CA . LYS A 1 259 ? 64.307 23.838 -16.430 1.00 66.18 285 LYS A CA 1
ATOM 2018 C C . LYS A 1 259 ? 64.164 22.864 -17.595 1.00 63.54 285 LYS A C 1
ATOM 2019 O O . LYS A 1 259 ? 65.159 22.478 -18.212 1.00 65.15 285 LYS A O 1
ATOM 2025 N N . VAL A 1 260 ? 62.926 22.462 -17.879 1.00 62.25 286 VAL A N 1
ATOM 2026 C CA . VAL A 1 260 ? 62.629 21.561 -18.993 1.00 61.72 286 VAL A CA 1
ATOM 2027 C C . VAL A 1 260 ? 62.600 22.398 -20.275 1.00 64.84 286 VAL A C 1
ATOM 2028 O O . VAL A 1 260 ? 61.682 23.195 -20.480 1.00 64.70 286 VAL A O 1
ATOM 2032 N N . LYS A 1 261 ? 63.609 22.210 -21.127 1.00 67.84 287 LYS A N 1
ATOM 2033 C CA . LYS A 1 261 ? 63.779 23.026 -22.334 1.00 72.22 287 LYS A CA 1
ATOM 2034 C C . LYS A 1 261 ? 62.748 22.664 -23.403 1.00 73.54 287 LYS A C 1
ATOM 2035 O O . LYS A 1 261 ? 62.059 23.544 -23.927 1.00 80.13 287 LYS A O 1
ATOM 2041 N N . ASP A 1 262 ? 62.647 21.371 -23.713 1.00 68.72 288 ASP A N 1
ATOM 2042 C CA . ASP A 1 262 ? 61.744 20.874 -24.755 1.00 67.86 288 ASP A CA 1
ATOM 2043 C C . ASP A 1 262 ? 60.337 20.646 -24.195 1.00 66.87 288 ASP A C 1
ATOM 2044 O O . ASP A 1 262 ? 60.168 19.938 -23.206 1.00 64.36 288 ASP A O 1
ATOM 2049 N N . GLN A 1 263 ? 59.337 21.233 -24.854 1.00 71.18 289 GLN A N 1
ATOM 2050 C CA . GLN A 1 263 ? 57.940 21.212 -24.392 1.00 74.29 289 GLN A CA 1
ATOM 2051 C C . GLN A 1 263 ? 57.321 19.807 -24.326 1.00 73.45 289 GLN A C 1
ATOM 2052 O O . GLN A 1 263 ? 56.416 19.569 -23.523 1.00 71.34 289 GLN A O 1
ATOM 2058 N N . ALA A 1 264 ? 57.807 18.888 -25.162 1.00 61.58 290 ALA A N 1
ATOM 2059 C CA . ALA A 1 264 ? 57.315 17.503 -25.195 1.00 58.77 290 ALA A CA 1
ATOM 2060 C C . ALA A 1 264 ? 57.379 16.781 -23.844 1.00 54.67 290 ALA A C 1
ATOM 2061 O O . ALA A 1 264 ? 56.509 15.961 -23.547 1.00 52.39 290 ALA A O 1
ATOM 2063 N N . PHE A 1 265 ? 58.396 17.089 -23.038 1.00 50.25 291 PHE A N 1
ATOM 2064 C CA . PHE A 1 265 ? 58.584 16.443 -21.732 1.00 47.85 291 PHE A CA 1
ATOM 2065 C C . PHE A 1 265 ? 57.940 17.171 -20.544 1.00 49.98 291 PHE A C 1
ATOM 2066 O O . PHE A 1 265 ? 57.981 16.657 -19.430 1.00 51.30 291 PHE A O 1
ATOM 2074 N N . GLN A 1 266 ? 57.328 18.337 -20.777 1.00 52.22 292 GLN A N 1
ATOM 2075 C CA . GLN A 1 266 ? 56.803 19.194 -19.695 1.00 53.23 292 GLN A CA 1
ATOM 2076 C C . GLN A 1 266 ? 55.765 18.509 -18.794 1.00 50.97 292 GLN A C 1
ATOM 2077 O O . GLN A 1 266 ? 55.771 18.718 -17.578 1.00 48.71 292 GLN A O 1
ATOM 2083 N N . ASN A 1 267 ? 54.891 17.697 -19.391 1.00 52.26 293 ASN A N 1
ATOM 2084 C CA . ASN A 1 267 ? 53.810 17.021 -18.652 1.00 53.32 293 ASN A CA 1
ATOM 2085 C C . ASN A 1 267 ? 54.292 15.908 -17.715 1.00 50.36 293 ASN A C 1
ATOM 2086 O O . ASN A 1 267 ? 53.722 15.738 -16.633 1.00 49.87 293 ASN A O 1
ATOM 2091 N N . ILE A 1 268 ? 55.324 15.158 -18.114 1.00 47.15 294 ILE A N 1
ATOM 2092 C CA . ILE A 1 268 ? 55.844 14.066 -17.271 1.00 45.62 294 ILE A CA 1
ATOM 2093 C C . ILE A 1 268 ? 56.605 14.583 -16.039 1.00 45.37 294 ILE A C 1
ATOM 2094 O O . ILE A 1 268 ? 56.730 13.865 -15.048 1.00 46.59 294 ILE A O 1
ATOM 2099 N N . PHE A 1 269 ? 57.110 15.816 -16.121 1.00 45.86 295 PHE A N 1
ATOM 2100 C CA . PHE A 1 269 ? 57.730 16.504 -14.977 1.00 48.30 295 PHE A CA 1
ATOM 2101 C C . PHE A 1 269 ? 56.732 17.238 -14.067 1.00 52.80 295 PHE A C 1
ATOM 2102 O O . PHE A 1 269 ? 57.103 17.633 -12.964 1.00 61.38 295 PHE A O 1
ATOM 2110 N N . THR A 1 270 ? 55.490 17.425 -14.518 1.00 56.29 296 THR A N 1
ATOM 2111 C CA . THR A 1 270 ? 54.484 18.188 -13.762 1.00 60.68 296 THR A CA 1
ATOM 2112 C C . THR A 1 270 ? 54.064 17.499 -12.456 1.00 66.41 296 THR A C 1
ATOM 2113 O O . THR A 1 270 ? 53.752 18.180 -11.474 1.00 74.58 296 THR A O 1
ATOM 2117 N N . GLN A 1 271 ? 54.054 16.165 -12.446 1.00 66.22 297 GLN A N 1
ATOM 2118 C CA . GLN A 1 271 ? 53.806 15.398 -11.209 1.00 67.22 297 GLN A CA 1
ATOM 2119 C C . GLN A 1 271 ? 54.819 15.685 -10.088 1.00 65.64 297 GLN A C 1
ATOM 2120 O O . GLN A 1 271 ? 54.467 15.614 -8.911 1.00 67.37 297 GLN A O 1
ATOM 2126 N N . TYR A 1 272 ? 56.063 15.997 -10.461 1.00 61.47 298 TYR A N 1
ATOM 2127 C CA . TYR A 1 272 ? 57.114 16.364 -9.504 1.00 62.73 298 TYR A CA 1
ATOM 2128 C C . TYR A 1 272 ? 57.239 17.875 -9.334 1.00 69.68 298 TYR A C 1
ATOM 2129 O O . TYR A 1 272 ? 57.182 18.379 -8.210 1.00 74.69 298 TYR A O 1
ATOM 2138 N N . ILE A 1 273 ? 57.418 18.580 -10.451 1.00 74.02 299 ILE A N 1
ATOM 2139 C CA . ILE A 1 273 ? 57.581 20.041 -10.465 1.00 81.44 299 ILE A CA 1
ATOM 2140 C C . ILE A 1 273 ? 56.264 20.710 -10.880 1.00 80.72 299 ILE A C 1
ATOM 2141 O O . ILE A 1 273 ? 56.005 21.003 -12.051 1.00 81.47 299 ILE A O 1
ATOM 2146 N N . ALA B 1 2 ? 27.755 8.219 37.507 1.00 55.47 28 ALA B N 1
ATOM 2147 C CA . ALA B 1 2 ? 27.647 6.882 38.180 1.00 51.77 28 ALA B CA 1
ATOM 2148 C C . ALA B 1 2 ? 28.945 6.477 38.891 1.00 48.28 28 ALA B C 1
ATOM 2149 O O . ALA B 1 2 ? 29.987 7.119 38.726 1.00 49.27 28 ALA B O 1
ATOM 2151 N N . ASP B 1 3 ? 28.854 5.417 39.692 1.00 44.74 29 ASP B N 1
ATOM 2152 C CA . ASP B 1 3 ? 29.995 4.857 40.412 1.00 41.06 29 ASP B CA 1
ATOM 2153 C C . ASP B 1 3 ? 30.388 3.528 39.785 1.00 37.69 29 ASP B C 1
ATOM 2154 O O . ASP B 1 3 ? 29.524 2.778 39.333 1.00 39.78 29 ASP B O 1
ATOM 2159 N N . LEU B 1 4 ? 31.694 3.264 39.746 1.00 34.09 30 LEU B N 1
ATOM 2160 C CA . LEU B 1 4 ? 32.254 2.055 39.136 1.00 33.89 30 LEU B CA 1
ATOM 2161 C C . LEU B 1 4 ? 32.709 1.048 40.186 1.00 34.13 30 LEU B C 1
ATOM 2162 O O . LEU B 1 4 ? 32.470 -0.156 40.038 1.00 37.07 30 LEU B O 1
ATOM 2167 N N . ILE B 1 5 ? 33.385 1.544 41.223 1.00 31.95 31 ILE B N 1
ATOM 2168 C CA . ILE B 1 5 ? 33.782 0.741 42.378 1.00 32.69 31 ILE B CA 1
ATOM 2169 C C . ILE B 1 5 ? 33.295 1.439 43.644 1.00 31.73 31 ILE B C 1
ATOM 2170 O O . ILE B 1 5 ? 33.390 2.663 43.758 1.00 31.32 31 ILE B O 1
ATOM 2175 N N . SER B 1 6 ? 32.769 0.660 44.586 1.00 33.48 32 SER B N 1
ATOM 2176 C CA . SER B 1 6 ? 32.486 1.149 45.944 1.00 34.51 32 SER B CA 1
ATOM 2177 C C . SER B 1 6 ? 33.238 0.290 46.953 1.00 37.11 32 SER B C 1
ATOM 2178 O O . SER B 1 6 ? 33.490 -0.891 46.711 1.00 37.13 32 SER B O 1
ATOM 2181 N N . MET B 1 7 ? 33.589 0.907 48.077 1.00 41.17 33 MET B N 1
ATOM 2182 C CA . MET B 1 7 ? 34.299 0.243 49.174 1.00 47.05 33 MET B CA 1
ATOM 2183 C C . MET B 1 7 ? 33.873 0.896 50.496 1.00 48.10 33 MET B C 1
ATOM 2184 O O . MET B 1 7 ? 32.960 1.725 50.503 1.00 47.31 33 MET B O 1
ATOM 2189 N N . LYS B 1 8 ? 34.506 0.515 51.606 1.00 52.23 34 LYS B N 1
ATOM 2190 C CA . LYS B 1 8 ? 34.197 1.116 52.909 1.00 55.07 34 LYS B CA 1
ATOM 2191 C C . LYS B 1 8 ? 34.438 2.630 52.913 1.00 51.66 34 LYS B C 1
ATOM 2192 O O . LYS B 1 8 ? 35.583 3.087 52.923 1.00 48.81 34 LYS B O 1
ATOM 2198 N N . GLY B 1 9 ? 33.345 3.391 52.887 1.00 50.04 35 GLY B N 1
ATOM 2199 C CA . GLY B 1 9 ? 33.396 4.850 52.972 1.00 51.43 35 GLY B CA 1
ATOM 2200 C C . GLY B 1 9 ? 34.019 5.569 51.785 1.00 50.03 35 GLY B C 1
ATOM 2201 O O . GLY B 1 9 ? 34.540 6.677 51.942 1.00 53.01 35 GLY B O 1
ATOM 2202 N N . ASP B 1 10 ? 33.973 4.952 50.603 1.00 45.78 36 ASP B N 1
ATOM 2203 C CA . ASP B 1 10 ? 34.494 5.587 49.388 1.00 46.15 36 ASP B CA 1
ATOM 2204 C C . ASP B 1 10 ? 33.985 4.921 48.106 1.00 41.55 36 ASP B C 1
ATOM 2205 O O . ASP B 1 10 ? 33.551 3.764 48.118 1.00 39.51 36 ASP B O 1
ATOM 2210 N N . VAL B 1 11 ? 34.033 5.680 47.012 1.00 40.15 37 VAL B N 1
ATOM 2211 C CA . VAL B 1 11 ? 33.751 5.162 45.669 1.00 38.65 37 VAL B CA 1
ATOM 2212 C C . VAL B 1 11 ? 34.783 5.684 44.676 1.00 38.63 37 VAL B C 1
ATOM 2213 O O . VAL B 1 11 ? 35.322 6.781 44.858 1.00 43.78 37 VAL B O 1
ATOM 2217 N N . ILE B 1 12 ? 35.073 4.882 43.650 1.00 36.22 38 ILE B N 1
ATOM 2218 C CA . ILE B 1 12 ? 35.709 5.374 42.423 1.00 32.29 38 ILE B CA 1
ATOM 2219 C C . ILE B 1 12 ? 34.568 5.697 41.469 1.00 30.74 38 ILE B C 1
ATOM 2220 O O . ILE B 1 12 ? 33.804 4.804 41.093 1.00 29.29 38 ILE B O 1
ATOM 2225 N N . THR B 1 13 ? 34.451 6.969 41.091 1.00 30.57 39 THR B N 1
ATOM 2226 C CA . THR B 1 13 ? 33.423 7.409 40.144 1.00 30.72 39 THR B CA 1
ATOM 2227 C C . THR B 1 13 ? 33.915 7.274 38.707 1.00 30.66 39 THR B C 1
ATOM 2228 O O . THR B 1 13 ? 35.108 7.111 38.456 1.00 29.23 39 THR B O 1
ATOM 2232 N N . GLU B 1 14 ? 32.969 7.350 37.775 1.00 31.79 40 GLU B N 1
ATOM 2233 C CA . GLU B 1 14 ? 33.259 7.309 36.346 1.00 30.98 40 GLU B CA 1
ATOM 2234 C C . GLU B 1 14 ? 34.183 8.451 35.918 1.00 29.35 40 GLU B C 1
ATOM 2235 O O . GLU B 1 14 ? 35.130 8.229 35.162 1.00 28.63 40 GLU B O 1
ATOM 2241 N N A HIS B 1 15 ? 33.901 9.660 36.398 0.50 29.36 41 HIS B N 1
ATOM 2242 N N B HIS B 1 15 ? 33.900 9.660 36.398 0.50 29.61 41 HIS B N 1
ATOM 2243 C CA A HIS B 1 15 ? 34.692 10.837 36.042 0.50 29.33 41 HIS B CA 1
ATOM 2244 C CA B HIS B 1 15 ? 34.686 10.842 36.046 0.50 29.80 41 HIS B CA 1
ATOM 2245 C C A HIS B 1 15 ? 36.130 10.764 36.568 0.50 29.29 41 HIS B C 1
ATOM 2246 C C B HIS B 1 15 ? 36.126 10.774 36.573 0.50 29.56 41 HIS B C 1
ATOM 2247 O O A HIS B 1 15 ? 37.059 11.203 35.891 0.50 29.26 41 HIS B O 1
ATOM 2248 O O B HIS B 1 15 ? 37.052 11.225 35.900 0.50 29.51 41 HIS B O 1
ATOM 2261 N N . GLN B 1 16 ? 36.305 10.212 37.768 1.00 29.32 42 GLN B N 1
ATOM 2262 C CA . GLN B 1 16 ? 37.645 9.964 38.327 1.00 29.07 42 GLN B CA 1
ATOM 2263 C C . GLN B 1 16 ? 38.424 8.935 37.516 1.00 27.19 42 GLN B C 1
ATOM 2264 O O . GLN B 1 16 ? 39.635 9.065 37.337 1.00 27.10 42 GLN B O 1
ATOM 2270 N N . PHE B 1 17 ? 37.718 7.903 37.059 1.00 25.71 43 PHE B N 1
ATOM 2271 C CA . PHE B 1 17 ? 38.283 6.922 36.147 1.00 24.67 43 PHE B CA 1
ATOM 2272 C C . PHE B 1 17 ? 38.635 7.551 34.796 1.00 24.84 43 PHE B C 1
ATOM 2273 O O . PHE B 1 17 ? 39.709 7.267 34.253 1.00 24.11 43 PHE B O 1
ATOM 2281 N N . TYR B 1 18 ? 37.742 8.392 34.263 1.00 25.24 44 TYR B N 1
ATOM 2282 C CA . TYR B 1 18 ? 38.034 9.140 33.034 1.00 25.73 44 TYR B CA 1
ATOM 2283 C C . TYR B 1 18 ? 39.307 9.979 33.173 1.00 27.18 44 TYR B C 1
ATOM 2284 O O . TYR B 1 18 ? 40.161 9.953 32.281 1.00 27.98 44 TYR B O 1
ATOM 2293 N N . GLU B 1 19 ? 39.430 10.715 34.279 1.00 28.56 45 GLU B N 1
ATOM 2294 C CA . GLU B 1 19 ? 40.591 11.589 34.494 1.00 31.03 45 GLU B CA 1
ATOM 2295 C C . GLU B 1 19 ? 41.925 10.841 34.566 1.00 31.61 45 GLU B C 1
ATOM 2296 O O . GLU B 1 19 ? 42.955 11.399 34.189 1.00 32.62 45 GLU B O 1
ATOM 2302 N N . GLN B 1 20 ? 41.908 9.596 35.045 1.00 32.31 46 GLN B N 1
ATOM 2303 C CA . GLN B 1 20 ? 43.111 8.747 35.053 1.00 33.53 46 GLN B CA 1
ATOM 2304 C C . GLN B 1 20 ? 43.362 8.086 33.698 1.00 32.63 46 GLN B C 1
ATOM 2305 O O . GLN B 1 20 ? 44.499 8.066 33.219 1.00 36.61 46 GLN B O 1
ATOM 2311 N N . VAL B 1 21 ? 42.305 7.559 33.083 1.00 30.53 47 VAL B N 1
ATOM 2312 C CA . VAL B 1 21 ? 42.432 6.781 31.848 1.00 29.22 47 VAL B CA 1
ATOM 2313 C C . VAL B 1 21 ? 42.674 7.627 30.587 1.00 29.27 47 VAL B C 1
ATOM 2314 O O . VAL B 1 21 ? 43.201 7.106 29.607 1.00 28.17 47 VAL B O 1
ATOM 2318 N N . LYS B 1 22 ? 42.314 8.914 30.607 1.00 29.71 48 LYS B N 1
ATOM 2319 C CA . LYS B 1 22 ? 42.498 9.788 29.430 1.00 30.82 48 LYS B CA 1
ATOM 2320 C C . LYS B 1 22 ? 43.953 9.905 28.934 1.00 31.91 48 LYS B C 1
ATOM 2321 O O . LYS B 1 22 ? 44.184 10.142 27.744 1.00 31.69 48 LYS B O 1
ATOM 2327 N N . ASN B 1 23 ? 44.915 9.757 29.846 1.00 33.80 49 ASN B N 1
ATOM 2328 C CA . ASN B 1 23 ? 46.351 9.788 29.507 1.00 35.04 49 ASN B CA 1
ATOM 2329 C C . ASN B 1 23 ? 46.892 8.448 28.988 1.00 33.64 49 ASN B C 1
ATOM 2330 O O . ASN B 1 23 ? 48.003 8.397 28.463 1.00 34.98 49 ASN B O 1
ATOM 2335 N N . ASN B 1 24 ? 46.123 7.371 29.150 1.00 31.67 50 ASN B N 1
ATOM 2336 C CA . ASN B 1 24 ? 46.527 6.047 28.699 1.00 31.69 50 ASN B CA 1
ATOM 2337 C C . ASN B 1 24 ? 46.611 6.041 27.174 1.00 32.85 50 ASN B C 1
ATOM 2338 O O . ASN B 1 24 ? 45.625 6.368 26.518 1.00 34.84 50 ASN B O 1
ATOM 2343 N N . PRO B 1 25 ? 47.779 5.671 26.603 1.00 34.16 51 PRO B N 1
ATOM 2344 C CA . PRO B 1 25 ? 47.940 5.713 25.137 1.00 33.77 51 PRO B CA 1
ATOM 2345 C C . PRO B 1 25 ? 46.912 4.880 24.363 1.00 32.45 51 PRO B C 1
ATOM 2346 O O . PRO B 1 25 ? 46.419 5.321 23.323 1.00 30.96 51 PRO B O 1
ATOM 2350 N N . SER B 1 26 ? 46.611 3.687 24.876 1.00 31.55 52 SER B N 1
ATOM 2351 C CA . SER B 1 26 ? 45.654 2.782 24.248 1.00 30.03 52 SER B CA 1
ATOM 2352 C C . SER B 1 26 ? 44.242 3.362 24.291 1.00 28.71 52 SER B C 1
ATOM 2353 O O . SER B 1 26 ? 43.464 3.177 23.349 1.00 27.75 52 SER B O 1
ATOM 2356 N N . ALA B 1 27 ? 43.927 4.070 25.377 1.00 27.40 53 ALA B N 1
ATOM 2357 C CA . ALA B 1 27 ? 42.669 4.816 25.486 1.00 26.64 53 ALA B CA 1
ATOM 2358 C C . ALA B 1 27 ? 42.604 5.988 24.503 1.00 26.66 53 ALA B C 1
ATOM 2359 O O . ALA B 1 27 ? 41.555 6.234 23.914 1.00 25.91 53 ALA B O 1
ATOM 2361 N N . GLN B 1 28 ? 43.716 6.699 24.320 1.00 27.70 54 GLN B N 1
ATOM 2362 C CA . GLN B 1 28 ? 43.765 7.819 23.365 1.00 29.62 54 GLN B CA 1
ATOM 2363 C C . GLN B 1 28 ? 43.465 7.369 21.939 1.00 30.02 54 GLN B C 1
ATOM 2364 O O . GLN B 1 28 ? 42.862 8.113 21.165 1.00 29.33 54 GLN B O 1
ATOM 2370 N N . GLN B 1 29 ? 43.894 6.151 21.612 1.00 30.89 55 GLN B N 1
ATOM 2371 C CA . GLN B 1 29 ? 43.612 5.534 20.322 1.00 31.74 55 GLN B CA 1
ATOM 2372 C C . GLN B 1 29 ? 42.120 5.276 20.137 1.00 30.96 55 GLN B C 1
ATOM 2373 O O . GLN B 1 29 ? 41.603 5.435 19.028 1.00 34.10 55 GLN B O 1
ATOM 2379 N N . VAL B 1 30 ? 41.437 4.886 21.217 1.00 29.16 56 VAL B N 1
ATOM 2380 C CA . VAL B 1 30 ? 39.993 4.604 21.179 1.00 27.03 56 VAL B CA 1
ATOM 2381 C C . VAL B 1 30 ? 39.191 5.851 20.804 1.00 26.54 56 VAL B C 1
ATOM 2382 O O . VAL B 1 30 ? 38.305 5.768 19.953 1.00 27.30 56 VAL B O 1
ATOM 2386 N N . LEU B 1 31 ? 39.508 6.992 21.419 1.00 26.09 57 LEU B N 1
ATOM 2387 C CA . LEU B 1 31 ? 38.842 8.257 21.079 1.00 26.40 57 LEU B CA 1
ATOM 2388 C C . LEU B 1 31 ? 39.101 8.677 19.635 1.00 27.49 57 LEU B C 1
ATOM 2389 O O . LEU B 1 31 ? 38.189 9.158 18.960 1.00 27.45 57 LEU B O 1
ATOM 2394 N N . LEU B 1 32 ? 40.344 8.526 19.182 1.00 28.30 58 LEU B N 1
ATOM 2395 C CA . LEU B 1 32 ? 40.697 8.844 17.806 1.00 30.81 58 LEU B CA 1
ATOM 2396 C C . LEU B 1 32 ? 39.853 8.006 16.849 1.00 30.37 58 LEU B C 1
ATOM 2397 O O . LEU B 1 32 ? 39.266 8.542 15.912 1.00 30.85 58 LEU B O 1
ATOM 2402 N N . ASN B 1 33 ? 39.784 6.702 17.112 1.00 30.04 59 ASN B N 1
ATOM 2403 C CA . ASN B 1 33 ? 38.962 5.780 16.317 1.00 30.13 59 ASN B CA 1
ATOM 2404 C C . ASN B 1 33 ? 37.471 6.103 16.374 1.00 28.61 59 ASN B C 1
ATOM 2405 O O . ASN B 1 33 ? 36.786 5.969 15.365 1.00 30.91 59 ASN B O 1
ATOM 2410 N N . MET B 1 34 ? 36.974 6.517 17.540 1.00 26.43 60 MET B N 1
ATOM 2411 C CA . MET B 1 34 ? 35.584 6.979 17.661 1.00 25.70 60 MET B CA 1
ATOM 2412 C C . MET B 1 34 ? 35.320 8.198 16.775 1.00 25.63 60 MET B C 1
ATOM 2413 O O . MET B 1 34 ? 34.262 8.293 16.150 1.00 25.60 60 MET B O 1
ATOM 2418 N N . THR B 1 35 ? 36.283 9.120 16.742 1.00 25.51 61 THR B N 1
ATOM 2419 C CA . THR B 1 35 ? 36.186 10.347 15.950 1.00 26.64 61 THR B CA 1
ATOM 2420 C C . THR B 1 35 ? 36.263 10.054 14.454 1.00 27.93 61 THR B C 1
ATOM 2421 O O . THR B 1 35 ? 35.514 10.640 13.671 1.00 28.90 61 THR B O 1
ATOM 2425 N N . ILE B 1 36 ? 37.160 9.148 14.067 1.00 25.06 62 ILE B N 1
ATOM 2426 C CA . ILE B 1 36 ? 37.265 8.697 12.675 1.00 24.22 62 ILE B CA 1
ATOM 2427 C C . ILE B 1 36 ? 35.985 7.962 12.244 1.00 25.80 62 ILE B C 1
ATOM 2428 O O . ILE B 1 36 ? 35.481 8.200 11.151 1.00 24.21 62 ILE B O 1
ATOM 2433 N N . GLN B 1 37 ? 35.470 7.084 13.106 1.00 30.34 63 GLN B N 1
ATOM 2434 C CA . GLN B 1 37 ? 34.224 6.346 12.843 1.00 34.06 63 GLN B CA 1
ATOM 2435 C C . GLN B 1 37 ? 33.019 7.265 12.594 1.00 32.62 63 GLN B C 1
ATOM 2436 O O . GLN B 1 37 ? 32.237 7.016 11.683 1.00 30.58 63 GLN B O 1
ATOM 2442 N N . LYS B 1 38 ? 32.869 8.309 13.407 1.00 34.13 64 LYS B N 1
ATOM 2443 C CA . LYS B 1 38 ? 31.723 9.224 13.284 1.00 34.03 64 LYS B CA 1
ATOM 2444 C C . LYS B 1 38 ? 31.797 10.097 12.032 1.00 29.40 64 LYS B C 1
ATOM 2445 O O . LYS B 1 38 ? 30.780 10.324 11.381 1.00 30.51 64 LYS B O 1
ATOM 2451 N N . VAL B 1 39 ? 32.991 10.582 11.700 1.00 25.56 65 VAL B N 1
ATOM 2452 C CA . VAL B 1 39 ? 33.174 11.471 10.549 1.00 23.59 65 VAL B CA 1
ATOM 2453 C C . VAL B 1 39 ? 33.011 10.722 9.222 1.00 21.90 65 VAL B C 1
ATOM 2454 O O . VAL B 1 39 ? 32.335 11.211 8.320 1.00 22.03 65 VAL B O 1
ATOM 2458 N N . PHE B 1 40 ? 33.630 9.550 9.107 1.00 20.61 66 PHE B N 1
ATOM 2459 C CA . PHE B 1 40 ? 33.557 8.760 7.866 1.00 20.21 66 PHE B CA 1
ATOM 2460 C C . PHE B 1 40 ? 32.179 8.135 7.623 1.00 21.24 66 PHE B C 1
ATOM 2461 O O . PHE B 1 40 ? 31.786 7.942 6.465 1.00 21.34 66 PHE B O 1
ATOM 2469 N N . GLU B 1 41 ? 31.452 7.824 8.695 1.00 22.62 67 GLU B N 1
ATOM 2470 C CA . GLU B 1 41 ? 30.052 7.388 8.582 1.00 25.61 67 GLU B CA 1
ATOM 2471 C C . GLU B 1 41 ? 29.170 8.511 8.029 1.00 28.01 67 GLU B C 1
ATOM 2472 O O . GLU B 1 41 ? 28.330 8.279 7.162 1.00 27.16 67 GLU B O 1
ATOM 2478 N N . LYS B 1 42 ? 29.373 9.717 8.561 1.00 32.05 68 LYS B N 1
ATOM 2479 C CA . LYS B 1 42 ? 28.679 10.936 8.122 1.00 35.44 68 LYS B CA 1
ATOM 2480 C C . LYS B 1 42 ? 28.811 11.189 6.615 1.00 33.89 68 LYS B C 1
ATOM 2481 O O . LYS B 1 42 ? 27.835 11.552 5.959 1.00 36.36 68 LYS B O 1
ATOM 2487 N N . GLN B 1 43 ? 30.017 10.982 6.085 1.00 31.81 69 GLN B N 1
ATOM 2488 C CA . GLN B 1 43 ? 30.357 11.331 4.697 1.00 32.20 69 GLN B CA 1
ATOM 2489 C C . GLN B 1 43 ? 30.221 10.186 3.692 1.00 31.82 69 GLN B C 1
ATOM 2490 O O . GLN B 1 43 ? 29.812 10.418 2.551 1.00 36.01 69 GLN B O 1
ATOM 2496 N N . TYR B 1 44 ? 30.586 8.971 4.101 1.00 29.27 70 TYR B N 1
ATOM 2497 C CA . TYR B 1 44 ? 30.676 7.829 3.181 1.00 29.16 70 TYR B CA 1
ATOM 2498 C C . TYR B 1 44 ? 29.768 6.658 3.540 1.00 31.21 70 TYR B C 1
ATOM 2499 O O . TYR B 1 44 ? 29.827 5.614 2.883 1.00 34.45 70 TYR B O 1
ATOM 2508 N N . GLY B 1 45 ? 28.921 6.827 4.556 1.00 33.18 71 GLY B N 1
ATOM 2509 C CA . GLY B 1 45 ? 28.077 5.740 5.057 1.00 35.63 71 GLY B CA 1
ATOM 2510 C C . GLY B 1 45 ? 27.001 5.309 4.081 1.00 38.64 71 GLY B C 1
ATOM 2511 O O . GLY B 1 45 ? 26.736 4.114 3.937 1.00 42.94 71 GLY B O 1
ATOM 2512 N N . SER B 1 46 ? 26.383 6.288 3.420 1.00 40.07 72 SER B N 1
ATOM 2513 C CA . SER B 1 46 ? 25.353 6.035 2.404 1.00 45.15 72 SER B CA 1
ATOM 2514 C C . SER B 1 46 ? 25.864 5.221 1.209 1.00 45.57 72 SER B C 1
ATOM 2515 O O . SER B 1 46 ? 25.121 4.409 0.658 1.00 50.18 72 SER B O 1
ATOM 2518 N N . GLU B 1 47 ? 27.121 5.433 0.817 1.00 42.47 73 GLU B N 1
ATOM 2519 C CA . GLU B 1 47 ? 27.692 4.734 -0.343 1.00 43.65 73 GLU B CA 1
ATOM 2520 C C . GLU B 1 47 ? 28.049 3.286 -0.045 1.00 44.22 73 GLU B C 1
ATOM 2521 O O . GLU B 1 47 ? 27.755 2.400 -0.844 1.00 49.13 73 GLU B O 1
ATOM 2527 N N . LEU B 1 48 ? 28.682 3.057 1.103 1.00 47.65 74 LEU B N 1
ATOM 2528 C CA . LEU B 1 48 ? 29.100 1.716 1.521 1.00 49.26 74 LEU B CA 1
ATOM 2529 C C . LEU B 1 48 ? 27.901 0.782 1.650 1.00 51.79 74 LEU B C 1
ATOM 2530 O O . LEU B 1 48 ? 26.908 1.146 2.282 1.00 56.58 74 LEU B O 1
ATOM 2535 N N . ASP B 1 49 ? 27.994 -0.400 1.037 1.00 82.46 75 ASP B N 1
ATOM 2536 C CA . ASP B 1 49 ? 26.986 -1.455 1.204 1.00 82.85 75 ASP B CA 1
ATOM 2537 C C . ASP B 1 49 ? 27.384 -2.372 2.363 1.00 82.10 75 ASP B C 1
ATOM 2538 O O . ASP B 1 49 ? 28.566 -2.685 2.544 1.00 80.06 75 ASP B O 1
ATOM 2543 N N . ASP B 1 50 ? 26.389 -2.804 3.135 1.00 85.71 76 ASP B N 1
ATOM 2544 C CA . ASP B 1 50 ? 26.624 -3.601 4.346 1.00 92.77 76 ASP B CA 1
ATOM 2545 C C . ASP B 1 50 ? 27.178 -5.006 4.083 1.00 93.44 76 ASP B C 1
ATOM 2546 O O . ASP B 1 50 ? 27.785 -5.600 4.978 1.00 97.29 76 ASP B O 1
ATOM 2551 N N . LYS B 1 51 ? 26.978 -5.526 2.870 1.00 93.98 77 LYS B N 1
ATOM 2552 C CA . LYS B 1 51 ? 27.321 -6.916 2.541 1.00 92.63 77 LYS B CA 1
ATOM 2553 C C . LYS B 1 51 ? 28.833 -7.204 2.521 1.00 86.14 77 LYS B C 1
ATOM 2554 O O . LYS B 1 51 ? 29.256 -8.265 2.979 1.00 81.29 77 LYS B O 1
ATOM 2560 N N . GLU B 1 52 ? 29.639 -6.271 2.010 1.00 81.69 78 GLU B N 1
ATOM 2561 C CA . GLU B 1 52 ? 31.102 -6.460 1.968 1.00 79.73 78 GLU B CA 1
ATOM 2562 C C . GLU B 1 52 ? 31.809 -6.250 3.318 1.00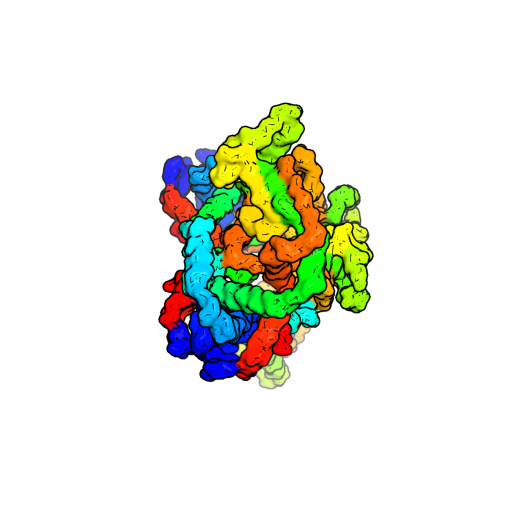 74.02 78 GLU B C 1
ATOM 2563 O O . GLU B 1 52 ? 32.975 -6.630 3.465 1.00 70.22 78 GLU B O 1
ATOM 2569 N N . VAL B 1 53 ? 31.121 -5.637 4.283 1.00 69.27 79 VAL B N 1
ATOM 2570 C CA . VAL B 1 53 ? 31.584 -5.623 5.679 1.00 67.68 79 VAL B CA 1
ATOM 2571 C C . VAL B 1 53 ? 31.397 -7.026 6.270 1.00 68.03 79 VAL B C 1
ATOM 2572 O O . VAL B 1 53 ? 32.259 -7.516 7.006 1.00 65.89 79 VAL B O 1
ATOM 2576 N N . ASP B 1 54 ? 30.271 -7.658 5.932 1.00 49.08 80 ASP B N 1
ATOM 2577 C CA . ASP B 1 54 ? 29.973 -9.037 6.345 1.00 52.89 80 ASP B CA 1
ATOM 2578 C C . ASP B 1 54 ? 30.878 -10.080 5.672 1.00 50.22 80 ASP B C 1
ATOM 2579 O O . ASP B 1 54 ? 31.110 -11.147 6.244 1.00 48.54 80 ASP B O 1
ATOM 2584 N N . ASP B 1 55 ? 31.365 -9.784 4.465 1.00 49.65 81 ASP B N 1
ATOM 2585 C CA . ASP B 1 55 ? 32.345 -10.647 3.780 1.00 53.44 81 ASP B CA 1
ATOM 2586 C C . ASP B 1 55 ? 33.698 -10.678 4.500 1.00 49.51 81 ASP B C 1
ATOM 2587 O O . ASP B 1 55 ? 34.322 -11.735 4.603 1.00 50.05 81 ASP B O 1
ATOM 2592 N N . THR B 1 56 ? 34.144 -9.519 4.981 1.00 46.50 82 THR B N 1
ATOM 2593 C CA . THR B 1 56 ? 35.421 -9.401 5.692 1.00 44.11 82 THR B CA 1
ATOM 2594 C C . THR B 1 56 ? 35.396 -10.076 7.064 1.00 42.25 82 THR B C 1
ATOM 2595 O O . THR B 1 56 ? 36.337 -10.794 7.409 1.00 40.37 82 THR B O 1
ATOM 2599 N N . ILE B 1 57 ? 34.333 -9.850 7.836 1.00 41.34 83 ILE B N 1
ATOM 2600 C CA . ILE B 1 57 ? 34.204 -10.492 9.149 1.00 44.23 83 ILE B CA 1
ATOM 2601 C C . ILE B 1 57 ? 33.967 -12.003 9.016 1.00 42.52 83 ILE B C 1
ATOM 2602 O O . ILE B 1 57 ? 34.319 -12.760 9.915 1.00 45.53 83 ILE B O 1
ATOM 2607 N N . ALA B 1 58 ? 33.380 -12.433 7.898 1.00 42.37 84 ALA B N 1
ATOM 2608 C CA . ALA B 1 58 ? 33.247 -13.861 7.589 1.00 42.42 84 ALA B CA 1
ATOM 2609 C C . ALA B 1 58 ? 34.609 -14.486 7.318 1.00 41.44 84 ALA B C 1
ATOM 2610 O O . ALA B 1 58 ? 34.928 -15.541 7.863 1.00 40.36 84 ALA B O 1
ATOM 2612 N N . GLU B 1 59 ? 35.400 -13.824 6.475 1.00 43.08 85 GLU B N 1
ATOM 2613 C CA . GLU B 1 59 ? 36.768 -14.258 6.175 1.00 46.16 85 GLU B CA 1
ATOM 2614 C C . GLU B 1 59 ? 37.631 -14.251 7.430 1.00 44.07 85 GLU B C 1
ATOM 2615 O O . GLU B 1 59 ? 38.392 -15.188 7.665 1.00 47.91 85 GLU B O 1
ATOM 2621 N N . GLU B 1 60 ? 37.506 -13.197 8.230 1.00 41.13 86 GLU B N 1
ATOM 2622 C CA . GLU B 1 60 ? 38.247 -13.098 9.483 1.00 40.60 86 GLU B CA 1
ATOM 2623 C C . GLU B 1 60 ? 37.853 -14.184 10.486 1.00 40.54 86 GLU B C 1
ATOM 2624 O O . GLU B 1 60 ? 38.706 -14.679 11.214 1.00 39.33 86 GLU B O 1
ATOM 2630 N N . LYS B 1 61 ? 36.571 -14.547 10.519 1.00 44.47 87 LYS B N 1
ATOM 2631 C CA . LYS B 1 61 ? 36.095 -15.628 11.390 1.00 49.28 87 LYS B CA 1
ATOM 2632 C C . LYS B 1 61 ? 36.633 -16.989 10.936 1.00 51.46 87 LYS B C 1
ATOM 2633 O O . LYS B 1 61 ? 36.895 -17.854 11.773 1.00 53.83 87 LYS B O 1
ATOM 2639 N N . LYS B 1 62 ? 36.794 -17.175 9.624 1.00 48.85 88 LYS B N 1
ATOM 2640 C CA . LYS B 1 62 ? 37.396 -18.402 9.085 1.00 53.11 88 LYS B CA 1
ATOM 2641 C C . LYS B 1 62 ? 38.882 -18.532 9.432 1.00 48.41 88 LYS B C 1
ATOM 2642 O O . LYS B 1 62 ? 39.349 -19.638 9.722 1.00 49.91 88 LYS B O 1
ATOM 2648 N N . GLN B 1 63 ? 39.613 -17.417 9.397 1.00 41.85 89 GLN B N 1
ATOM 2649 C CA . GLN B 1 63 ? 41.054 -17.422 9.681 1.00 40.23 89 GLN B CA 1
ATOM 2650 C C . GLN B 1 63 ? 41.347 -17.912 11.095 1.00 39.15 89 GLN B C 1
ATOM 2651 O O . GLN B 1 63 ? 42.071 -18.889 11.277 1.00 41.75 89 GLN B O 1
ATOM 2657 N N . TYR B 1 64 ? 40.770 -17.236 12.082 1.00 36.76 90 TYR B N 1
ATOM 2658 C CA . TYR B 1 64 ? 40.962 -17.596 13.487 1.00 36.47 90 TYR B CA 1
ATOM 2659 C C . TYR B 1 64 ? 40.167 -18.844 13.878 1.00 39.84 90 TYR B C 1
ATOM 2660 O O . TYR B 1 64 ? 40.640 -19.653 14.677 1.00 42.42 90 TYR B O 1
ATOM 2669 N N . GLY B 1 65 ? 38.970 -19.000 13.315 1.00 43.22 91 GLY B N 1
ATOM 2670 C CA . GLY B 1 65 ? 38.128 -20.165 13.582 1.00 47.24 91 GLY B CA 1
ATOM 2671 C C . GLY B 1 65 ? 37.592 -20.152 15.001 1.00 50.54 91 GLY B C 1
ATOM 2672 O O . GLY B 1 65 ? 36.701 -19.363 15.328 1.00 50.92 91 GLY B O 1
ATOM 2673 N N . GLU B 1 66 ? 38.156 -21.022 15.840 1.00 48.54 92 GLU B N 1
ATOM 2674 C CA . GLU B 1 66 ? 37.767 -21.151 17.249 1.00 51.97 92 GLU B CA 1
ATOM 2675 C C . GLU B 1 66 ? 38.686 -20.364 18.199 1.00 50.50 92 GLU B C 1
ATOM 2676 O O . GLU B 1 66 ? 38.498 -20.411 19.415 1.00 51.47 92 GLU B O 1
ATOM 2682 N N . ASN B 1 67 ? 39.670 -19.646 17.647 1.00 47.24 93 ASN B N 1
ATOM 2683 C CA . ASN B 1 67 ? 40.469 -18.678 18.408 1.00 45.51 93 ASN B CA 1
ATOM 2684 C C . ASN B 1 67 ? 39.854 -17.276 18.396 1.00 41.63 93 ASN B C 1
ATOM 2685 O O . ASN B 1 67 ? 40.364 -16.384 19.072 1.00 42.75 93 ASN B O 1
ATOM 2690 N N . TYR B 1 68 ? 38.769 -17.075 17.646 1.00 39.82 94 TYR B N 1
ATOM 2691 C CA . TYR B 1 68 ? 38.259 -15.725 17.367 1.00 40.06 94 TYR B CA 1
ATOM 2692 C C . TYR B 1 68 ? 37.770 -14.998 18.626 1.00 41.11 94 TYR B C 1
ATOM 2693 O O . TYR B 1 68 ? 38.136 -13.848 18.853 1.00 40.16 94 TYR B O 1
ATOM 2702 N N . GLN B 1 69 ? 36.974 -15.675 19.449 1.00 45.42 95 GLN B N 1
ATOM 2703 C CA . GLN B 1 69 ? 36.505 -15.099 20.722 1.00 53.93 95 GLN B CA 1
ATOM 2704 C C . GLN B 1 69 ? 37.666 -14.802 21.680 1.00 51.22 95 GLN B C 1
ATOM 2705 O O . GLN B 1 69 ? 37.656 -13.786 22.374 1.00 49.73 95 GLN B O 1
ATOM 2711 N N . ARG B 1 70 ? 38.656 -15.693 21.701 1.00 49.29 96 ARG B N 1
ATOM 2712 C CA . ARG B 1 70 ? 39.862 -15.518 22.512 1.00 53.41 96 ARG B CA 1
ATOM 2713 C C . ARG B 1 70 ? 40.714 -14.334 22.041 1.00 52.26 96 ARG B C 1
ATOM 2714 O O . ARG B 1 70 ? 41.173 -13.538 22.863 1.00 54.66 96 ARG B O 1
ATOM 2722 N N . VAL B 1 71 ? 40.911 -14.224 20.725 1.00 48.32 97 VAL B N 1
ATOM 2723 C CA . VAL B 1 71 ? 41.641 -13.098 20.112 1.00 43.67 97 VAL B CA 1
ATOM 2724 C C . VAL B 1 71 ? 40.881 -11.768 20.264 1.00 43.31 97 VAL B C 1
ATOM 2725 O O . VAL B 1 71 ? 41.496 -10.723 20.501 1.00 42.19 97 VAL B O 1
ATOM 2729 N N . LEU B 1 72 ? 39.557 -11.809 20.112 1.00 42.71 98 LEU B N 1
ATOM 2730 C CA . LEU B 1 72 ? 38.704 -10.635 20.346 1.00 42.38 98 LEU B CA 1
ATOM 2731 C C . LEU B 1 72 ? 38.784 -10.142 21.794 1.00 44.11 98 LEU B C 1
ATOM 2732 O O . LEU B 1 72 ? 38.864 -8.935 22.040 1.00 45.08 98 LEU B O 1
ATOM 2737 N N . SER B 1 73 ? 38.757 -11.076 22.743 1.00 45.81 99 SER B N 1
ATOM 2738 C CA . SER B 1 73 ? 38.861 -10.734 24.173 1.00 50.23 99 SER B CA 1
ATOM 2739 C C . SER B 1 73 ? 40.218 -10.119 24.527 1.00 49.17 99 SER B C 1
ATOM 2740 O O . SER B 1 73 ? 40.279 -9.208 25.348 1.00 50.60 99 SER B O 1
ATOM 2743 N N . GLN B 1 74 ? 41.286 -10.606 23.893 1.00 47.22 100 GLN B N 1
ATOM 2744 C CA . GLN B 1 74 ? 42.629 -10.016 24.023 1.00 48.55 100 GLN B CA 1
ATOM 2745 C C . GLN B 1 74 ? 42.642 -8.534 23.608 1.00 49.44 100 GLN B C 1
ATOM 2746 O O . GLN B 1 74 ? 43.281 -7.708 24.261 1.00 51.66 100 GLN B O 1
ATOM 2752 N N . ALA B 1 75 ? 41.933 -8.214 22.527 1.00 48.85 101 ALA B N 1
ATOM 2753 C CA . ALA B 1 75 ? 41.818 -6.837 22.036 1.00 51.79 101 ALA B CA 1
ATOM 2754 C C . ALA B 1 75 ? 40.805 -5.980 22.814 1.00 59.14 101 ALA B C 1
ATOM 2755 O O . ALA B 1 75 ? 40.763 -4.761 22.629 1.00 63.56 101 ALA B O 1
ATOM 2757 N N . GLY B 1 76 ? 39.987 -6.609 23.660 1.00 60.27 102 GLY B N 1
ATOM 2758 C CA . GLY B 1 76 ? 38.983 -5.905 24.453 1.00 63.89 102 GLY B CA 1
ATOM 2759 C C . GLY B 1 76 ? 37.795 -5.562 23.585 1.00 68.29 102 GLY B C 1
ATOM 2760 O O . GLY B 1 76 ? 37.368 -4.404 23.521 1.00 73.64 102 GLY B O 1
ATOM 2761 N N . MET B 1 77 ? 37.271 -6.580 22.908 1.00 57.34 103 MET B N 1
ATOM 2762 C CA . MET B 1 77 ? 36.224 -6.404 21.909 1.00 49.79 103 MET B CA 1
ATOM 2763 C C . MET B 1 77 ? 35.296 -7.605 21.844 1.00 46.57 103 MET B C 1
ATOM 2764 O O . MET B 1 77 ? 35.632 -8.702 22.310 1.00 42.04 103 MET B O 1
ATOM 2769 N N . THR B 1 78 ? 34.125 -7.372 21.254 1.00 46.01 104 THR B N 1
ATOM 2770 C CA . THR B 1 78 ? 33.155 -8.426 20.959 1.00 47.16 104 THR B CA 1
ATOM 2771 C C . THR B 1 78 ? 32.884 -8.446 19.449 1.00 42.46 104 THR B C 1
ATOM 2772 O O . THR B 1 78 ? 33.441 -7.636 18.700 1.00 38.88 104 THR B O 1
AT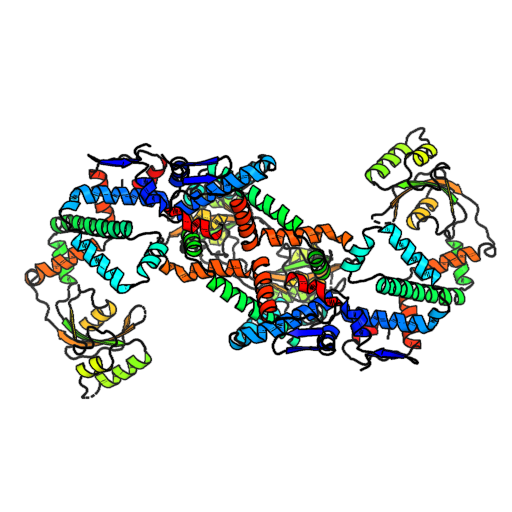OM 2776 N N . LEU B 1 79 ? 32.053 -9.389 19.014 1.00 43.40 105 LEU B N 1
ATOM 2777 C CA . LEU B 1 79 ? 31.739 -9.574 17.591 1.00 42.85 105 LEU B CA 1
ATOM 2778 C C . LEU B 1 79 ? 31.110 -8.315 16.991 1.00 41.29 105 LEU B C 1
ATOM 2779 O O . LEU B 1 79 ? 31.445 -7.921 15.876 1.00 41.74 105 LEU B O 1
ATOM 2784 N N . GLU B 1 80 ? 30.209 -7.694 17.751 1.00 44.18 106 GLU B N 1
ATOM 2785 C CA . GLU B 1 80 ? 29.549 -6.440 17.370 1.00 44.23 106 GLU B CA 1
ATOM 2786 C C . GLU B 1 80 ? 30.529 -5.270 17.209 1.00 41.58 106 GLU B C 1
ATOM 2787 O O . GLU B 1 80 ? 30.512 -4.581 16.182 1.00 39.90 106 GLU B O 1
ATOM 2793 N N . THR B 1 81 ? 31.363 -5.045 18.226 1.00 39.35 107 THR B N 1
ATOM 2794 C CA . THR B 1 81 ? 32.291 -3.910 18.239 1.00 37.36 107 THR B CA 1
ATOM 2795 C C . THR B 1 81 ? 33.395 -4.052 17.185 1.00 35.24 107 THR B C 1
ATOM 2796 O O . THR B 1 81 ? 33.906 -3.045 16.681 1.00 35.82 107 THR B O 1
ATOM 2800 N N . ARG B 1 82 ? 33.752 -5.296 16.855 1.00 34.16 108 ARG B N 1
ATOM 2801 C CA . ARG B 1 82 ? 34.706 -5.574 15.780 1.00 33.44 108 ARG B CA 1
ATOM 2802 C C . ARG B 1 82 ? 34.086 -5.330 14.404 1.00 32.52 108 ARG B C 1
ATOM 2803 O O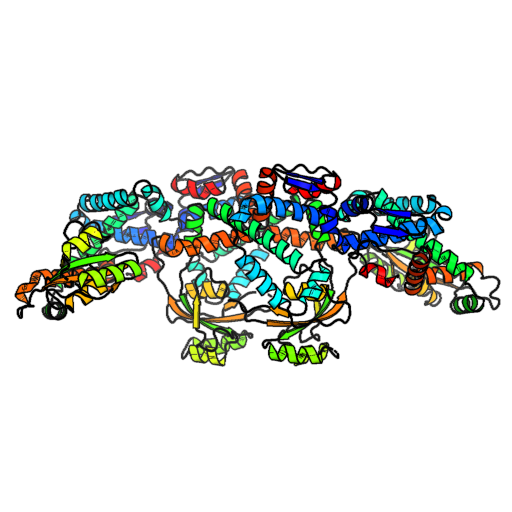 . ARG B 1 82 ? 34.746 -4.809 13.503 1.00 28.66 108 ARG B O 1
ATOM 2811 N N . LYS B 1 83 ? 32.823 -5.717 14.247 1.00 35.81 109 LYS B N 1
ATOM 2812 C CA . LYS B 1 83 ? 32.077 -5.455 13.013 1.00 36.85 109 LYS B CA 1
ATOM 2813 C C . LYS B 1 83 ? 31.950 -3.949 12.752 1.00 32.07 109 LYS B C 1
ATOM 2814 O O . LYS B 1 83 ? 31.984 -3.519 11.602 1.00 33.78 109 LYS B O 1
ATOM 2820 N N . ALA B 1 84 ? 31.811 -3.159 13.817 1.00 29.98 110 ALA B N 1
ATOM 2821 C CA . ALA B 1 84 ? 31.833 -1.692 13.719 1.00 28.81 110 ALA B CA 1
ATOM 2822 C C . ALA B 1 84 ? 33.202 -1.176 13.305 1.00 28.03 110 ALA B C 1
ATOM 2823 O O . ALA B 1 84 ? 33.300 -0.256 12.495 1.00 28.71 110 ALA B O 1
ATOM 2825 N N . GLN B 1 85 ? 34.253 -1.764 13.873 1.00 29.15 111 GLN B N 1
ATOM 2826 C CA . GLN B 1 85 ? 35.631 -1.398 13.529 1.00 30.78 111 GLN B CA 1
ATOM 2827 C C . GLN B 1 85 ? 35.954 -1.695 12.059 1.00 28.30 111 GLN B C 1
ATOM 2828 O O . GLN B 1 85 ? 36.565 -0.864 11.388 1.00 29.92 111 GLN B O 1
ATOM 2834 N N . ILE B 1 86 ? 35.533 -2.865 11.568 1.00 25.99 112 ILE B N 1
ATOM 2835 C CA . ILE B 1 86 ? 35.722 -3.240 10.158 1.00 24.14 112 ILE B CA 1
ATOM 2836 C C . ILE B 1 86 ? 34.959 -2.283 9.237 1.00 23.96 112 ILE B C 1
ATOM 2837 O O . ILE B 1 86 ? 35.481 -1.873 8.201 1.00 24.48 112 ILE B O 1
ATOM 2842 N N . ARG B 1 87 ? 33.734 -1.927 9.616 1.00 24.81 113 ARG B N 1
ATOM 2843 C CA . ARG B 1 87 ? 32.944 -0.951 8.854 1.00 26.69 113 ARG B CA 1
ATOM 2844 C C . ARG B 1 87 ? 33.698 0.368 8.674 1.00 26.62 113 ARG B C 1
ATOM 2845 O O . ARG B 1 87 ? 33.758 0.898 7.567 1.00 26.15 113 ARG B O 1
ATOM 2853 N N . THR B 1 88 ? 34.272 0.880 9.763 1.00 26.98 114 THR B N 1
ATOM 2854 C CA . THR B 1 88 ? 35.112 2.082 9.711 1.00 28.67 114 THR B CA 1
ATOM 2855 C C . THR B 1 88 ? 36.286 1.932 8.728 1.00 30.60 114 THR B C 1
ATOM 2856 O O . THR B 1 88 ? 36.585 2.871 7.986 1.00 32.09 114 THR B O 1
ATOM 2860 N N . SER B 1 89 ? 36.939 0.765 8.728 1.00 30.90 115 SER B N 1
ATOM 2861 C CA . SER B 1 89 ? 38.055 0.493 7.802 1.00 34.08 115 SER B CA 1
ATOM 2862 C C . SER B 1 89 ? 37.626 0.597 6.340 1.00 34.81 115 SER B C 1
ATOM 2863 O O . SER B 1 89 ? 38.338 1.185 5.523 1.00 35.65 115 SER B O 1
ATOM 2866 N N . LYS B 1 90 ? 36.457 0.038 6.030 1.00 34.71 116 LYS B N 1
ATOM 2867 C CA . LYS B 1 90 ? 35.899 0.085 4.673 1.00 35.05 116 LYS B CA 1
ATOM 2868 C C . LYS B 1 90 ? 35.460 1.483 4.242 1.00 31.94 116 LYS B C 1
ATOM 2869 O O . LYS B 1 90 ? 35.553 1.813 3.060 1.00 36.02 116 LYS B O 1
ATOM 2875 N N . LEU B 1 91 ? 34.991 2.294 5.190 1.00 33.87 117 LEU B N 1
ATOM 2876 C CA . LEU B 1 91 ? 34.676 3.701 4.922 1.00 32.37 117 LEU B CA 1
ATOM 2877 C C . LEU B 1 91 ? 35.925 4.517 4.614 1.00 30.83 117 LEU B C 1
ATOM 2878 O O . LEU B 1 91 ? 35.890 5.389 3.749 1.00 31.23 117 LEU B O 1
ATOM 2883 N N . VAL B 1 92 ? 37.019 4.237 5.320 1.00 30.12 118 VAL B N 1
ATOM 2884 C CA . VAL B 1 92 ? 38.305 4.879 5.030 1.00 30.46 118 VAL B CA 1
ATOM 2885 C C . VAL B 1 92 ? 38.847 4.365 3.690 1.00 31.92 118 VAL B C 1
ATOM 2886 O O . VAL B 1 92 ? 39.270 5.162 2.853 1.00 31.10 118 VAL B O 1
ATOM 2890 N N . GLU B 1 93 ? 38.818 3.045 3.496 1.00 34.79 119 GLU B N 1
ATOM 2891 C CA . GLU B 1 93 ? 39.188 2.424 2.213 1.00 37.92 119 GLU B CA 1
ATOM 2892 C C . GLU B 1 93 ? 38.432 3.025 1.034 1.00 36.77 119 GLU B C 1
ATOM 2893 O O . GLU B 1 93 ? 39.018 3.261 -0.023 1.00 37.98 119 GLU B O 1
ATOM 2899 N N . LEU B 1 94 ? 37.136 3.264 1.229 1.00 36.66 120 LEU B N 1
ATOM 2900 C CA . LEU B 1 94 ? 36.268 3.832 0.192 1.00 37.31 120 LEU B CA 1
ATOM 2901 C C . LEU B 1 94 ? 36.657 5.266 -0.160 1.00 35.46 120 LEU B C 1
ATOM 2902 O O . LEU B 1 94 ? 36.790 5.603 -1.334 1.00 37.78 120 LEU B O 1
ATOM 2907 N N . ALA B 1 95 ? 36.834 6.099 0.861 1.00 34.22 121 ALA B N 1
ATOM 2908 C CA . ALA B 1 95 ? 37.282 7.481 0.675 1.00 35.36 121 ALA B CA 1
ATOM 2909 C C . ALA B 1 95 ? 38.657 7.558 0.005 1.00 36.24 121 ALA B C 1
ATOM 2910 O O . ALA B 1 95 ? 38.870 8.381 -0.888 1.00 41.08 121 ALA B O 1
ATOM 2912 N N . VAL B 1 96 ? 39.577 6.700 0.447 1.00 35.74 122 VAL B N 1
ATOM 2913 C CA . VAL B 1 96 ? 40.923 6.588 -0.146 1.00 37.08 122 VAL B CA 1
ATOM 2914 C C . VAL B 1 96 ? 40.850 6.232 -1.645 1.00 37.95 122 VAL B C 1
ATOM 2915 O O . VAL B 1 96 ? 41.584 6.806 -2.454 1.00 35.34 122 VAL B O 1
ATOM 2919 N N . LYS B 1 97 ? 39.963 5.295 -1.992 1.00 40.34 123 LYS B N 1
ATOM 2920 C CA . LYS B 1 97 ? 39.728 4.880 -3.383 1.00 41.75 123 LYS B CA 1
ATOM 2921 C C . LYS B 1 97 ? 39.226 6.031 -4.255 1.00 40.66 123 LYS B C 1
ATOM 2922 O O . LYS B 1 97 ? 39.667 6.173 -5.393 1.00 40.12 123 LYS B O 1
ATOM 2928 N N . LYS B 1 98 ? 38.306 6.842 -3.726 1.00 40.20 124 LYS B N 1
ATOM 2929 C CA . LYS B 1 98 ? 37.777 8.004 -4.463 1.00 41.38 124 LYS B CA 1
ATOM 2930 C C . LYS B 1 98 ? 38.851 9.033 -4.777 1.00 40.12 124 LYS B C 1
ATOM 2931 O O . LYS B 1 98 ? 38.957 9.492 -5.910 1.00 39.02 124 LYS B O 1
ATOM 2937 N N . VAL B 1 99 ? 39.628 9.401 -3.759 1.00 41.72 125 VAL B N 1
ATOM 2938 C CA . VAL B 1 99 ? 40.692 10.409 -3.917 1.00 42.66 125 VAL B CA 1
ATOM 2939 C C . VAL B 1 99 ? 41.801 9.886 -4.838 1.00 40.57 125 VAL B C 1
ATOM 2940 O O . VAL B 1 99 ? 42.378 10.656 -5.607 1.00 42.65 125 VAL B O 1
ATOM 2944 N N . ALA B 1 100 ? 42.081 8.584 -4.763 1.00 39.79 126 ALA B N 1
ATOM 2945 C CA . ALA B 1 100 ? 42.994 7.927 -5.701 1.00 41.04 126 ALA B CA 1
ATOM 2946 C C . ALA B 1 100 ? 42.434 7.924 -7.131 1.00 43.33 126 ALA B C 1
ATOM 2947 O O . ALA B 1 100 ? 43.171 8.193 -8.081 1.00 45.46 126 ALA B O 1
ATOM 2949 N N . GLU B 1 101 ? 41.140 7.625 -7.272 1.00 45.72 127 GLU B N 1
ATOM 2950 C CA . GLU B 1 101 ? 40.439 7.721 -8.567 1.00 47.70 127 GLU B CA 1
ATOM 2951 C C . GLU B 1 101 ? 40.500 9.142 -9.137 1.00 44.88 127 GLU B C 1
ATOM 2952 O O . GLU B 1 101 ? 40.796 9.324 -10.318 1.00 46.03 127 GLU B O 1
ATOM 2958 N N . ALA B 1 102 ? 40.234 10.131 -8.284 1.00 43.18 128 ALA B N 1
ATOM 2959 C CA . ALA B 1 102 ? 40.238 11.548 -8.673 1.00 44.93 128 ALA B CA 1
ATOM 2960 C C . ALA B 1 102 ? 41.616 12.073 -9.076 1.00 46.89 128 ALA B C 1
ATOM 2961 O O . ALA B 1 102 ? 41.712 12.927 -9.957 1.00 46.31 128 ALA B O 1
ATOM 2963 N N . GLU B 1 103 ? 42.668 11.574 -8.425 1.00 51.04 129 GLU B N 1
ATOM 2964 C CA . GLU B 1 103 ? 44.052 11.977 -8.734 1.00 54.21 129 GLU B CA 1
ATOM 2965 C C . GLU B 1 103 ? 44.708 11.189 -9.885 1.00 53.18 129 GLU B C 1
ATOM 2966 O O . GLU B 1 103 ? 45.875 11.440 -10.206 1.00 57.77 129 GLU B O 1
ATOM 2972 N N . LEU B 1 104 ? 43.984 10.247 -10.498 1.00 49.35 130 LEU B N 1
ATOM 2973 C CA . LEU B 1 104 ? 44.468 9.584 -11.710 1.00 51.68 130 LEU B CA 1
ATOM 2974 C C . LEU B 1 104 ? 44.704 10.620 -12.804 1.00 51.20 130 LEU B C 1
ATOM 2975 O O . LEU B 1 104 ? 43.782 11.332 -13.202 1.00 47.68 130 LEU B O 1
ATOM 2980 N N . THR B 1 105 ? 45.953 10.714 -13.250 1.00 54.51 131 THR B N 1
ATOM 2981 C CA . THR B 1 105 ? 46.344 11.562 -14.365 1.00 55.09 131 THR B CA 1
ATOM 2982 C C . THR B 1 105 ? 46.559 10.692 -15.598 1.00 56.06 131 THR B C 1
ATOM 2983 O O . THR B 1 105 ? 46.576 9.463 -15.507 1.00 58.69 131 THR B O 1
ATOM 2987 N N . ASP B 1 106 ? 46.723 11.341 -16.747 1.00 62.93 132 ASP B N 1
ATOM 2988 C CA . ASP B 1 106 ? 47.085 10.649 -17.989 1.00 63.52 132 ASP B CA 1
ATOM 2989 C C . ASP B 1 106 ? 48.499 10.063 -17.908 1.00 61.58 132 ASP B C 1
ATOM 2990 O O . ASP B 1 106 ? 48.770 9.016 -18.500 1.00 61.50 132 ASP B O 1
ATOM 2995 N N . GLU B 1 107 ? 49.383 10.737 -17.167 1.00 60.65 133 GLU B N 1
ATOM 2996 C CA . GLU B 1 107 ? 50.780 10.312 -17.009 1.00 61.46 133 GLU B CA 1
ATOM 2997 C C . GLU B 1 107 ? 50.915 9.017 -16.204 1.00 58.62 133 GLU B C 1
ATOM 2998 O O . GLU B 1 107 ? 51.731 8.159 -16.546 1.00 62.42 133 GLU B O 1
ATOM 3004 N N . ALA B 1 108 ? 50.125 8.884 -15.139 1.00 54.32 134 ALA B N 1
ATOM 3005 C CA . ALA B 1 108 ? 50.083 7.648 -14.351 1.00 52.51 134 ALA B CA 1
ATOM 3006 C C . ALA B 1 108 ? 49.563 6.465 -15.175 1.00 51.61 134 ALA B C 1
ATOM 3007 O O . ALA B 1 108 ? 50.057 5.345 -15.028 1.00 51.00 134 ALA B O 1
ATOM 3009 N N . TYR B 1 109 ? 48.569 6.719 -16.028 1.00 52.37 135 TYR B N 1
ATOM 3010 C CA . TYR B 1 109 ? 48.061 5.701 -16.963 1.00 55.41 135 TYR B CA 1
ATOM 3011 C C . TYR B 1 109 ? 49.111 5.324 -18.000 1.00 57.98 135 TYR B C 1
ATOM 3012 O O . TYR B 1 109 ? 49.362 4.138 -18.224 1.00 63.65 135 TYR B O 1
ATOM 3021 N N . LYS B 1 110 ? 49.698 6.338 -18.636 1.00 59.01 136 LYS B N 1
ATOM 3022 C CA . LYS B 1 110 ? 50.804 6.156 -19.592 1.00 61.23 136 LYS B CA 1
ATOM 3023 C C . LYS B 1 110 ? 51.936 5.303 -19.021 1.00 59.44 136 LYS B C 1
ATOM 3024 O O . LYS B 1 110 ? 52.401 4.366 -19.671 1.00 62.47 136 LYS B O 1
ATOM 3030 N N . LYS B 1 111 ? 52.360 5.643 -17.805 1.00 57.23 137 LYS B N 1
ATOM 3031 C CA . LYS B 1 111 ? 53.424 4.929 -17.097 1.00 56.68 137 LYS B CA 1
ATOM 3032 C C . LYS B 1 111 ? 53.025 3.488 -16.777 1.00 54.65 137 LYS B C 1
ATOM 3033 O O . LYS B 1 111 ? 53.797 2.559 -17.017 1.00 55.22 137 LYS B O 1
ATOM 3039 N N . ALA B 1 112 ? 51.822 3.312 -16.237 1.00 52.62 138 ALA B N 1
ATOM 3040 C CA . ALA B 1 112 ? 51.297 1.981 -15.926 1.00 51.78 138 ALA B CA 1
ATOM 3041 C C . ALA B 1 112 ? 51.084 1.140 -17.188 1.00 53.16 138 ALA B C 1
ATOM 3042 O O . ALA B 1 112 ? 51.320 -0.068 -17.170 1.00 51.96 138 ALA B O 1
ATOM 3044 N N . PHE B 1 113 ? 50.634 1.780 -18.268 1.00 54.24 139 PHE B N 1
ATOM 3045 C CA . PHE B 1 113 ? 50.477 1.116 -19.563 1.00 59.65 139 PHE B CA 1
ATOM 3046 C C . PHE B 1 113 ? 51.819 0.611 -20.098 1.00 61.46 139 PHE B C 1
ATOM 3047 O O . PHE B 1 113 ? 51.933 -0.552 -20.500 1.00 60.09 139 PHE B O 1
ATOM 3055 N N . ASP B 1 114 ? 52.822 1.488 -20.084 1.00 62.87 140 ASP B N 1
ATOM 3056 C CA . ASP B 1 114 ? 54.171 1.162 -20.566 1.00 66.64 140 ASP B CA 1
ATOM 3057 C C . ASP B 1 114 ? 54.779 -0.029 -19.820 1.00 62.16 140 ASP B C 1
ATOM 3058 O O . ASP B 1 114 ? 55.335 -0.934 -20.444 1.00 62.53 140 ASP B O 1
ATOM 3063 N N . GLU B 1 115 ? 54.654 -0.017 -18.492 1.00 56.99 141 GLU B N 1
ATOM 3064 C CA . GLU B 1 115 ? 55.152 -1.104 -17.638 1.00 54.98 141 GLU B CA 1
ATOM 3065 C C . GLU B 1 115 ? 54.310 -2.390 -17.695 1.00 54.27 141 GLU B C 1
ATOM 3066 O O . GLU B 1 115 ? 54.772 -3.442 -17.239 1.00 54.02 141 GLU B O 1
ATOM 3072 N N . TYR B 1 116 ? 53.087 -2.308 -18.229 1.00 53.28 142 TYR B N 1
ATOM 3073 C CA . TYR B 1 116 ? 52.186 -3.461 -18.307 1.00 51.86 142 TYR B CA 1
ATOM 3074 C C . TYR B 1 116 ? 52.474 -4.343 -19.520 1.00 54.02 142 TYR B C 1
ATOM 3075 O O . TYR B 1 116 ? 52.773 -3.846 -20.605 1.00 57.47 142 TYR B O 1
ATOM 3084 N N . THR B 1 117 ? 52.364 -5.656 -19.308 1.00 34.31 143 THR B N 1
ATOM 3085 C CA . THR B 1 117 ? 52.518 -6.671 -20.347 1.00 33.44 143 THR B CA 1
ATOM 3086 C C . THR B 1 117 ? 51.280 -7.574 -20.269 1.00 32.53 143 THR B C 1
ATOM 3087 O O . THR B 1 117 ? 51.037 -8.158 -19.219 1.00 31.86 143 THR B O 1
ATOM 3091 N N . PRO B 1 118 ? 50.491 -7.688 -21.361 1.00 34.16 144 PRO B N 1
ATOM 3092 C CA . PRO B 1 118 ? 49.245 -8.475 -21.293 1.00 33.77 144 PRO B CA 1
ATOM 3093 C C . PRO B 1 118 ? 49.451 -9.975 -21.085 1.00 33.70 144 PRO B C 1
ATOM 3094 O O . PRO B 1 118 ? 50.587 -10.466 -21.121 1.00 31.15 144 PRO B O 1
ATOM 3098 N N . ASP B 1 119 ? 48.341 -10.681 -20.876 1.00 36.51 145 ASP B N 1
ATOM 3099 C CA . ASP B 1 119 ? 48.359 -12.095 -20.483 1.00 39.18 145 ASP B CA 1
ATOM 3100 C C . ASP B 1 119 ? 49.244 -12.932 -21.403 1.00 36.78 145 ASP B C 1
ATOM 3101 O O . ASP B 1 119 ? 49.144 -12.824 -22.622 1.00 39.87 145 ASP B O 1
ATOM 3106 N N . VAL B 1 120 ? 50.130 -13.723 -20.802 1.00 32.85 146 VAL B N 1
ATOM 3107 C CA . VAL B 1 120 ? 50.843 -14.801 -21.497 1.00 31.63 146 VAL B CA 1
ATOM 3108 C C . VAL B 1 120 ? 50.412 -16.116 -20.865 1.00 30.05 146 VAL B C 1
ATOM 3109 O O . VAL B 1 120 ? 49.972 -16.132 -19.722 1.00 30.62 146 VAL B O 1
ATOM 3113 N N . THR B 1 121 ? 50.539 -17.205 -21.613 1.00 29.33 147 THR B N 1
ATOM 3114 C CA . THR B 1 121 ? 50.277 -18.548 -21.109 1.00 28.59 147 THR B CA 1
ATOM 3115 C C . THR B 1 121 ? 51.584 -19.329 -21.135 1.00 28.58 147 THR B C 1
ATOM 3116 O O . THR B 1 121 ? 52.310 -19.303 -22.129 1.00 31.24 147 THR B O 1
ATOM 3120 N N . ALA B 1 122 ? 51.879 -20.025 -20.044 1.00 28.27 148 ALA B N 1
ATOM 3121 C CA . ALA B 1 122 ? 53.147 -20.737 -19.901 1.00 28.64 148 ALA B CA 1
ATOM 3122 C C . ALA B 1 122 ? 52.988 -21.998 -19.066 1.00 28.13 148 ALA B C 1
ATOM 3123 O O . ALA B 1 122 ? 51.924 -22.255 -18.506 1.00 30.01 148 ALA B O 1
ATOM 3125 N N . GLN B 1 123 ? 54.054 -22.786 -19.013 1.00 27.62 149 GLN B N 1
ATOM 3126 C CA . GLN B 1 123 ? 54.131 -23.953 -18.157 1.00 29.12 149 GLN B CA 1
ATOM 3127 C C . GLN B 1 123 ? 55.323 -23.788 -17.220 1.00 28.93 149 GLN B C 1
ATOM 3128 O O . GLN B 1 123 ? 56.447 -23.573 -17.684 1.00 27.89 149 GLN B O 1
ATOM 3134 N N . ILE B 1 124 ? 55.067 -23.860 -15.911 1.00 29.75 150 ILE B N 1
ATOM 3135 C CA . ILE B 1 124 ? 56.113 -23.700 -14.894 1.00 31.92 150 ILE B CA 1
ATOM 3136 C C . ILE B 1 124 ? 56.350 -24.992 -14.114 1.00 30.50 150 ILE B C 1
ATOM 3137 O O . ILE B 1 124 ? 55.406 -25.739 -13.820 1.00 28.40 150 ILE B O 1
ATOM 3142 N N . ILE B 1 125 ? 57.622 -25.243 -13.806 1.00 28.94 151 ILE B N 1
ATOM 3143 C CA . ILE B 1 125 ? 58.040 -26.305 -12.890 1.00 29.14 151 ILE B CA 1
ATOM 3144 C C . ILE B 1 125 ? 58.740 -25.615 -11.725 1.00 28.74 151 ILE B C 1
ATOM 3145 O O . ILE B 1 125 ? 59.693 -24.877 -11.941 1.00 27.71 151 ILE B O 1
ATOM 3150 N N . ARG B 1 126 ? 58.264 -25.848 -10.501 1.00 30.07 152 ARG B N 1
ATOM 3151 C CA . ARG B 1 126 ? 58.897 -25.291 -9.307 1.00 31.98 152 ARG B CA 1
ATOM 3152 C C . ARG B 1 126 ? 59.658 -26.385 -8.572 1.00 33.21 152 ARG B C 1
ATOM 3153 O O . ARG B 1 126 ? 59.146 -27.491 -8.418 1.00 34.67 152 ARG B O 1
ATOM 3161 N N . LEU B 1 127 ? 60.863 -26.063 -8.100 1.00 34.05 153 LEU B N 1
ATOM 3162 C CA . LEU B 1 127 ? 61.715 -27.013 -7.374 1.00 35.40 153 LEU B CA 1
ATOM 3163 C C . LEU B 1 127 ? 62.339 -26.385 -6.131 1.00 37.24 153 LEU B C 1
ATOM 3164 O O . LEU B 1 127 ? 62.662 -25.194 -6.123 1.00 36.03 153 LEU B O 1
ATOM 3169 N N . ASN B 1 128 ? 62.504 -27.202 -5.091 1.00 40.60 154 ASN B N 1
ATOM 3170 C CA . ASN B 1 128 ? 63.165 -26.792 -3.848 1.00 45.10 154 ASN B CA 1
ATOM 3171 C C . ASN B 1 128 ? 64.686 -26.834 -3.963 1.00 45.24 154 ASN B C 1
ATOM 3172 O O . ASN B 1 128 ? 65.371 -25.984 -3.392 1.00 44.42 154 ASN B O 1
ATOM 3177 N N . ASN B 1 129 ? 65.202 -27.837 -4.675 1.00 43.25 155 ASN B N 1
ATOM 3178 C CA . ASN B 1 129 ? 66.641 -28.035 -4.846 1.00 44.84 155 ASN B CA 1
ATOM 3179 C C . ASN B 1 129 ? 67.117 -27.432 -6.169 1.00 42.02 155 ASN B C 1
ATOM 3180 O O . ASN B 1 129 ? 66.519 -27.688 -7.214 1.00 40.14 155 ASN B O 1
ATOM 3185 N N . GLU B 1 130 ? 68.194 -26.646 -6.123 1.00 42.29 156 GLU B N 1
ATOM 3186 C CA . GLU B 1 130 ? 68.790 -26.076 -7.338 1.00 43.22 156 GLU B CA 1
ATOM 3187 C C . GLU B 1 130 ? 69.377 -27.154 -8.252 1.00 46.27 156 GLU B C 1
ATOM 3188 O O . GLU B 1 130 ? 69.184 -27.102 -9.465 1.00 49.61 156 GLU B O 1
ATOM 3194 N N . ASP B 1 131 ? 70.088 -28.120 -7.673 1.00 50.35 157 ASP B N 1
ATOM 3195 C CA . ASP B 1 131 ? 70.712 -29.189 -8.468 1.00 55.48 157 ASP B CA 1
ATOM 3196 C C . ASP B 1 131 ? 69.722 -30.198 -9.058 1.00 51.43 157 ASP B C 1
ATOM 3197 O O . ASP B 1 131 ? 70.066 -30.880 -10.026 1.00 50.64 157 ASP B O 1
ATOM 3202 N N . LYS B 1 132 ? 68.517 -30.302 -8.490 1.00 49.33 158 LYS B N 1
ATOM 3203 C CA . LYS B 1 132 ? 67.427 -31.049 -9.134 1.00 48.30 158 LYS B CA 1
ATOM 3204 C C . LYS B 1 132 ? 66.813 -30.237 -10.282 1.00 46.15 158 LYS B C 1
ATOM 3205 O O . LYS B 1 132 ? 66.433 -30.803 -11.309 1.00 45.35 158 LYS B O 1
ATOM 3211 N N . ALA B 1 133 ? 66.713 -28.920 -10.100 1.00 44.12 159 ALA B N 1
ATOM 3212 C CA . ALA B 1 133 ? 66.240 -28.023 -11.158 1.00 45.99 159 ALA B CA 1
ATOM 3213 C C . ALA B 1 133 ? 67.146 -28.065 -12.389 1.00 46.21 159 ALA B C 1
ATOM 3214 O O . ALA B 1 133 ? 66.656 -28.027 -13.518 1.00 50.95 159 ALA B O 1
ATOM 3216 N N . LYS B 1 134 ? 68.457 -28.145 -12.163 1.00 47.24 160 LYS B N 1
ATOM 3217 C CA . LYS B 1 134 ? 69.431 -28.300 -13.252 1.00 46.89 160 LYS B CA 1
ATOM 3218 C C . LYS B 1 134 ? 69.316 -29.663 -13.938 1.00 47.02 160 LYS B C 1
ATOM 3219 O O . LYS B 1 134 ? 69.448 -29.749 -15.161 1.00 44.98 160 LYS B O 1
ATOM 3225 N N . GLU B 1 135 ? 69.076 -30.715 -13.150 1.00 47.86 161 GLU B N 1
ATOM 3226 C CA . GLU B 1 135 ? 68.811 -32.059 -13.689 1.00 48.35 161 GLU B CA 1
ATOM 3227 C C . GLU B 1 135 ? 67.517 -32.119 -14.503 1.00 44.80 161 GLU B C 1
ATOM 3228 O O . GLU B 1 135 ? 67.463 -32.806 -15.520 1.00 47.37 161 GLU B O 1
ATOM 3234 N N . VAL B 1 136 ? 66.484 -31.413 -14.053 1.00 40.36 162 VAL B N 1
ATOM 3235 C CA . VAL B 1 136 ? 65.209 -31.358 -14.779 1.00 40.20 162 VAL B CA 1
ATOM 3236 C C . VAL B 1 136 ? 65.298 -30.455 -16.023 1.00 42.19 162 VAL B C 1
ATOM 3237 O O . VAL B 1 136 ? 64.619 -30.718 -17.020 1.00 44.10 162 VAL B O 1
ATOM 3241 N N . LEU B 1 137 ? 66.129 -29.410 -15.972 1.00 47.94 163 LEU B N 1
ATOM 3242 C CA . LEU B 1 137 ? 66.285 -28.485 -17.107 1.00 45.48 163 LEU B CA 1
ATOM 3243 C C . LEU B 1 137 ? 66.938 -29.137 -18.334 1.00 51.19 163 LEU B C 1
ATOM 3244 O O . LEU B 1 137 ? 66.518 -28.869 -19.460 1.00 51.72 163 LEU B O 1
ATOM 3249 N N . GLU B 1 138 ? 67.949 -29.983 -18.124 1.00 59.55 164 GLU B N 1
ATOM 3250 C CA . GLU B 1 138 ? 68.600 -30.687 -19.244 1.00 69.82 164 GLU B CA 1
ATOM 3251 C C . GLU B 1 138 ? 67.622 -31.623 -19.974 1.00 67.77 164 GLU B C 1
ATOM 3252 O O . GLU B 1 138 ? 67.756 -31.837 -21.180 1.00 75.17 164 GLU B O 1
ATOM 3258 N N . LYS B 1 139 ? 66.641 -32.156 -19.242 1.00 60.31 165 LYS B N 1
ATOM 3259 C CA . LYS B 1 139 ? 65.557 -32.943 -19.839 1.00 61.50 165 LYS B CA 1
ATOM 3260 C C . LYS B 1 139 ? 64.567 -32.030 -20.577 1.00 57.98 165 LYS B C 1
ATOM 3261 O O . LYS B 1 139 ? 64.158 -32.327 -21.702 1.00 54.80 165 LYS B O 1
ATOM 3267 N N . ALA B 1 140 ? 64.196 -30.923 -19.933 1.00 54.61 166 ALA B N 1
ATOM 3268 C CA . ALA B 1 140 ? 63.200 -29.985 -20.464 1.00 53.38 166 ALA B CA 1
ATOM 3269 C C . ALA B 1 140 ? 63.651 -29.213 -21.711 1.00 55.56 166 ALA B C 1
ATOM 3270 O O . ALA B 1 140 ? 62.843 -28.984 -22.618 1.00 52.49 166 ALA B O 1
ATOM 3272 N N . LYS B 1 141 ? 64.922 -28.805 -21.746 1.00 59.33 167 LYS B N 1
ATOM 3273 C CA . LYS B 1 141 ? 65.463 -28.019 -22.869 1.00 58.93 167 LYS B CA 1
ATOM 3274 C C . LYS B 1 141 ? 65.604 -28.825 -24.170 1.00 64.14 167 LYS B C 1
ATOM 3275 O O . LYS B 1 141 ? 65.533 -28.253 -25.260 1.00 65.27 167 LYS B O 1
ATOM 3281 N N . ALA B 1 142 ? 65.817 -30.137 -24.047 1.00 73.81 168 ALA B N 1
ATOM 3282 C CA . ALA B 1 142 ? 65.918 -31.034 -25.204 1.00 75.69 168 ALA B CA 1
ATOM 3283 C C . ALA B 1 142 ? 64.533 -31.368 -25.754 1.00 79.51 168 ALA B C 1
ATOM 3284 O O . ALA B 1 142 ? 64.209 -31.035 -26.896 1.00 84.61 168 ALA B O 1
ATOM 3286 N N . ALA B 1 145 ? 60.942 -32.764 -25.962 1.00 55.92 171 ALA B N 1
ATOM 3287 C CA . ALA B 1 145 ? 60.650 -33.212 -24.599 1.00 56.30 171 ALA B CA 1
ATOM 3288 C C . ALA B 1 145 ? 59.218 -32.876 -24.184 1.00 52.98 171 ALA B C 1
ATOM 3289 O O . ALA B 1 145 ? 58.682 -31.844 -24.592 1.00 52.56 171 ALA B O 1
ATOM 3291 N N . ASP B 1 146 ? 58.612 -33.748 -23.374 1.00 51.82 172 ASP B N 1
ATOM 3292 C CA . ASP B 1 146 ? 57.250 -33.538 -22.866 1.00 52.49 172 ASP B CA 1
ATOM 3293 C C . ASP B 1 146 ? 57.311 -32.708 -21.579 1.00 50.03 172 ASP B C 1
ATOM 3294 O O . ASP B 1 146 ? 57.569 -33.239 -20.494 1.00 50.11 172 ASP B O 1
ATOM 3299 N N . PHE B 1 147 ? 57.065 -31.405 -21.711 1.00 47.05 173 PHE B N 1
ATOM 3300 C CA . PHE B 1 147 ? 57.206 -30.461 -20.596 1.00 42.11 173 PHE B CA 1
ATOM 3301 C C . PHE B 1 147 ? 56.095 -30.621 -19.552 1.00 45.88 173 PHE B C 1
ATOM 3302 O O . PHE B 1 147 ? 56.342 -30.443 -18.351 1.00 47.10 173 PHE B O 1
ATOM 3310 N N . ALA B 1 148 ? 54.886 -30.953 -20.008 1.00 47.13 174 ALA B N 1
ATOM 3311 C CA . ALA B 1 148 ? 53.746 -31.192 -19.115 1.00 46.39 174 ALA B CA 1
ATOM 3312 C C . ALA B 1 148 ? 54.005 -32.342 -18.134 1.00 47.07 174 ALA B C 1
ATOM 3313 O O . ALA B 1 148 ? 53.742 -32.203 -16.939 1.00 46.15 174 ALA B O 1
ATOM 3315 N N . GLN B 1 149 ? 54.531 -33.461 -18.635 1.00 47.60 175 GLN B N 1
ATOM 3316 C CA . GLN B 1 149 ? 54.857 -34.612 -17.776 1.00 48.88 175 GLN B CA 1
ATOM 3317 C C . GLN B 1 149 ? 55.964 -34.312 -16.764 1.00 47.70 175 GLN B C 1
ATOM 3318 O O . GLN B 1 149 ? 55.855 -34.705 -15.598 1.00 47.82 175 GLN B O 1
ATOM 3324 N N . LEU B 1 150 ? 57.017 -33.624 -17.209 1.00 48.22 176 LEU B N 1
ATOM 3325 C CA . LEU B 1 150 ? 58.110 -33.197 -16.316 1.00 47.79 176 LEU B CA 1
ATOM 3326 C C . LEU B 1 150 ? 57.601 -32.372 -15.130 1.00 45.40 176 LEU B C 1
ATOM 3327 O O . LEU B 1 150 ? 58.066 -32.557 -14.007 1.00 45.98 176 LEU B O 1
ATOM 3332 N N . ALA B 1 151 ? 56.645 -31.478 -15.388 1.00 45.51 177 ALA B N 1
ATOM 3333 C CA . ALA B 1 151 ? 55.978 -30.710 -14.331 1.00 43.92 177 ALA B CA 1
ATOM 3334 C C . ALA B 1 151 ? 55.178 -31.608 -13.381 1.00 44.17 177 ALA B C 1
ATOM 3335 O O . ALA B 1 151 ? 55.294 -31.473 -12.164 1.00 44.39 177 ALA B O 1
ATOM 3337 N N . LYS B 1 152 ? 54.385 -32.525 -13.936 1.00 44.62 178 LYS B N 1
ATOM 3338 C CA . LYS B 1 152 ? 53.573 -33.451 -13.127 1.00 47.25 178 LYS B CA 1
ATOM 3339 C C . LYS B 1 152 ? 54.410 -34.286 -12.151 1.00 47.90 178 LYS B C 1
ATOM 3340 O O . LYS B 1 152 ? 54.002 -34.493 -11.005 1.00 47.62 178 LYS B O 1
ATOM 3346 N N . ASP B 1 153 ? 55.583 -34.729 -12.603 1.00 47.64 179 ASP B N 1
ATOM 3347 C CA . ASP B 1 153 ? 56.448 -35.624 -11.826 1.00 49.86 179 ASP B CA 1
ATOM 3348 C C . ASP B 1 153 ? 57.458 -34.904 -10.923 1.00 49.55 179 ASP B C 1
ATOM 3349 O O . ASP B 1 153 ? 57.819 -35.436 -9.874 1.00 52.21 179 ASP B O 1
ATOM 3354 N N . ASN B 1 154 ? 57.912 -33.713 -11.322 1.00 48.73 180 ASN B N 1
ATOM 3355 C CA . ASN B 1 154 ? 58.932 -32.966 -10.563 1.00 49.14 180 ASN B CA 1
ATOM 3356 C C . ASN B 1 154 ? 58.435 -31.731 -9.792 1.00 45.08 180 ASN B C 1
ATOM 3357 O O . ASN B 1 154 ? 58.946 -31.454 -8.706 1.00 46.71 180 ASN B O 1
ATOM 3362 N N . SER B 1 155 ? 57.466 -30.993 -10.336 1.00 40.88 181 SER B N 1
ATOM 3363 C CA . SER B 1 155 ? 57.075 -29.698 -9.758 1.00 39.15 181 SER B CA 1
ATOM 3364 C C . SER B 1 155 ? 56.475 -29.800 -8.355 1.00 40.84 181 SER B C 1
ATOM 3365 O O . SER B 1 155 ? 55.722 -30.730 -8.055 1.00 40.56 181 SER B O 1
ATOM 3368 N N . THR B 1 156 ? 56.814 -28.818 -7.522 1.00 41.78 182 THR B N 1
ATOM 3369 C CA . THR B 1 156 ? 56.328 -28.713 -6.145 1.00 43.68 182 THR B CA 1
ATOM 3370 C C . THR B 1 156 ? 55.108 -27.791 -5.997 1.00 44.26 182 THR B C 1
ATOM 3371 O O . THR B 1 156 ? 54.412 -27.864 -4.983 1.00 45.61 182 THR B O 1
ATOM 3375 N N . ASP B 1 157 ? 54.854 -26.929 -6.989 1.00 44.01 183 ASP B N 1
ATOM 3376 C CA . ASP B 1 157 ? 53.689 -26.034 -6.974 1.00 47.04 183 ASP B CA 1
ATOM 3377 C C . ASP B 1 157 ? 52.412 -26.860 -7.150 1.00 47.55 183 ASP B C 1
ATOM 3378 O O . ASP B 1 157 ? 52.125 -27.324 -8.247 1.00 48.95 183 ASP B O 1
ATOM 3383 N N . GLU B 1 158 ? 51.654 -27.028 -6.065 1.00 60.11 184 GLU B N 1
ATOM 3384 C CA . GLU B 1 158 ? 50.456 -27.889 -6.055 1.00 59.11 184 GLU B CA 1
ATOM 3385 C C . GLU B 1 158 ? 49.278 -27.330 -6.876 1.00 55.57 184 GLU B C 1
ATOM 3386 O O . GLU B 1 158 ? 48.374 -28.084 -7.249 1.00 54.85 184 GLU B O 1
ATOM 3392 N N . LYS B 1 159 ? 49.289 -26.022 -7.147 1.00 54.52 185 LYS B N 1
ATOM 3393 C CA . LYS B 1 159 ? 48.244 -25.366 -7.950 1.00 55.88 185 LYS B CA 1
ATOM 3394 C C . LYS B 1 159 ? 48.322 -25.711 -9.440 1.00 52.73 185 LYS B C 1
ATOM 3395 O O . LYS B 1 159 ? 47.313 -26.071 -10.052 1.00 52.33 185 LYS B O 1
ATOM 3401 N N . THR B 1 160 ? 49.520 -25.586 -10.008 1.00 50.05 186 THR B N 1
ATOM 3402 C CA . THR B 1 160 ? 49.756 -25.798 -11.443 1.00 49.18 186 THR B CA 1
ATOM 3403 C C . THR B 1 160 ? 50.166 -27.238 -11.812 1.00 50.46 186 THR B C 1
ATOM 3404 O O . THR B 1 160 ? 49.841 -27.707 -12.902 1.00 52.71 186 THR B O 1
ATOM 3408 N N . LYS B 1 161 ? 50.883 -27.908 -10.906 1.00 52.57 187 LYS B N 1
ATOM 3409 C CA . LYS B 1 161 ? 51.396 -29.288 -11.073 1.00 55.63 187 LYS B CA 1
ATOM 3410 C C . LYS B 1 161 ? 50.506 -30.260 -11.857 1.00 57.13 187 LYS B C 1
ATOM 3411 O O . LYS B 1 161 ? 50.962 -30.884 -12.816 1.00 58.57 187 LYS B O 1
ATOM 3417 N N . GLU B 1 162 ? 49.249 -30.381 -11.442 1.00 58.97 188 GLU B N 1
ATOM 3418 C CA . GLU B 1 162 ? 48.363 -31.430 -11.961 1.00 65.08 188 GLU B CA 1
ATOM 3419 C C . GLU B 1 162 ? 47.975 -31.255 -13.428 1.00 67.41 188 GLU B C 1
ATOM 3420 O O . GLU B 1 162 ? 47.845 -32.246 -14.149 1.00 73.18 188 GLU B O 1
ATOM 3426 N N . ASN B 1 163 ? 47.808 -30.007 -13.869 1.00 65.89 189 ASN B N 1
ATOM 3427 C CA . ASN B 1 163 ? 47.448 -29.705 -15.261 1.00 67.52 189 ASN B CA 1
ATOM 3428 C C . ASN B 1 163 ? 48.693 -29.314 -16.083 1.00 63.40 189 ASN B C 1
ATOM 3429 O O . ASN B 1 163 ? 48.700 -28.303 -16.784 1.00 61.03 189 ASN B O 1
ATOM 3434 N N . GLY B 1 164 ? 49.740 -30.135 -15.996 1.00 63.02 190 GLY B N 1
ATOM 3435 C CA . GLY B 1 164 ? 50.971 -29.942 -16.770 1.00 62.22 190 GLY B CA 1
ATOM 3436 C C . GLY B 1 164 ? 51.795 -28.704 -16.457 1.00 56.36 190 GLY B C 1
ATOM 3437 O O . GLY B 1 164 ? 52.565 -28.246 -17.302 1.00 55.45 190 GLY B O 1
ATOM 3438 N N . GLY B 1 165 ? 51.649 -28.172 -15.242 1.00 52.66 191 GLY B N 1
ATOM 3439 C CA . GLY B 1 165 ? 52.298 -26.915 -14.847 1.00 49.06 191 GLY B CA 1
ATOM 3440 C C . GLY B 1 165 ? 51.756 -25.663 -15.530 1.00 46.65 191 GLY B C 1
ATOM 3441 O O . GLY B 1 165 ? 52.400 -24.615 -15.505 1.00 43.80 191 GLY B O 1
ATOM 3442 N N . GLU B 1 166 ? 50.552 -25.762 -16.093 1.00 46.51 192 GLU B N 1
ATOM 3443 C CA . GLU B 1 166 ? 49.996 -24.725 -16.953 1.00 46.37 192 GLU B CA 1
ATOM 3444 C C . GLU B 1 166 ? 49.541 -23.507 -16.153 1.00 41.77 192 GLU B C 1
ATOM 3445 O O . GLU B 1 166 ? 49.005 -23.649 -15.055 1.00 39.76 192 GLU B O 1
ATOM 3451 N N . ILE B 1 167 ? 49.759 -22.318 -16.715 1.00 40.23 193 ILE B N 1
ATOM 3452 C CA . ILE B 1 167 ? 49.399 -21.054 -16.061 1.00 38.66 193 ILE B CA 1
ATOM 3453 C C . ILE B 1 167 ? 49.308 -19.893 -17.063 1.00 39.98 193 ILE B C 1
ATOM 3454 O O . ILE B 1 167 ? 50.117 -19.797 -17.986 1.00 40.88 193 ILE B O 1
ATOM 3459 N N . THR B 1 168 ? 48.314 -19.026 -16.864 1.00 29.99 194 THR B N 1
ATOM 3460 C CA . THR B 1 168 ? 48.180 -17.767 -17.601 1.00 29.33 194 THR B CA 1
ATOM 3461 C C . THR B 1 168 ? 48.305 -16.603 -16.609 1.00 28.48 194 THR B C 1
ATOM 3462 O O . THR B 1 168 ? 47.697 -16.633 -15.541 1.00 29.03 194 THR B O 1
ATOM 3466 N N . PHE B 1 169 ? 49.098 -15.593 -16.968 1.00 27.03 195 PHE B N 1
ATOM 3467 C CA . PHE B 1 169 ? 49.319 -14.425 -16.116 1.00 26.58 195 PHE B CA 1
ATOM 3468 C C . PHE B 1 169 ? 49.757 -13.222 -16.939 1.00 27.36 195 PHE B C 1
ATOM 3469 O O . PHE B 1 169 ? 50.250 -13.381 -18.055 1.00 27.48 195 PHE B O 1
ATOM 3477 N N . ASP B 1 170 ? 49.574 -12.031 -16.370 1.00 28.54 196 ASP B N 1
ATOM 3478 C CA . ASP B 1 170 ? 50.118 -10.780 -16.922 1.00 29.47 196 ASP B CA 1
ATOM 3479 C C . ASP B 1 170 ? 51.142 -10.196 -15.934 1.00 30.54 196 ASP B C 1
ATOM 3480 O O . ASP B 1 170 ? 51.417 -10.805 -14.896 1.00 29.69 196 ASP B O 1
ATOM 3485 N N . SER B 1 171 ? 51.710 -9.035 -16.258 1.00 31.57 197 SER B N 1
ATOM 3486 C CA . SER B 1 171 ? 52.690 -8.375 -15.385 1.00 32.26 197 SER B CA 1
ATOM 3487 C C . SER B 1 171 ? 52.164 -8.048 -13.978 1.00 32.45 197 SER B C 1
ATOM 3488 O O . SER B 1 171 ? 52.925 -8.114 -13.009 1.00 33.69 197 SER B O 1
ATOM 3491 N N . ALA B 1 172 ? 50.877 -7.707 -13.875 1.00 31.43 198 ALA B N 1
ATOM 3492 C CA . ALA B 1 172 ? 50.242 -7.374 -12.585 1.00 31.48 198 ALA B CA 1
ATOM 3493 C C . ALA B 1 172 ? 49.956 -8.579 -11.686 1.00 30.85 198 ALA B C 1
ATOM 3494 O O . ALA B 1 172 ? 49.604 -8.398 -10.523 1.00 31.02 198 ALA B O 1
ATOM 3496 N N . SER B 1 173 ? 50.094 -9.793 -12.222 1.00 31.17 199 SER B N 1
ATOM 3497 C CA . SER B 1 173 ? 49.834 -11.027 -11.483 1.00 33.12 199 SER B CA 1
ATOM 3498 C C . SER B 1 173 ? 50.703 -11.182 -10.235 1.00 35.42 199 SER B C 1
ATOM 3499 O O . SER B 1 173 ? 51.922 -11.006 -10.292 1.00 35.44 199 SER B O 1
ATOM 3502 N N . THR B 1 174 ? 50.055 -11.522 -9.122 1.00 37.26 200 THR B N 1
ATOM 3503 C CA . THR B 1 174 ? 50.723 -11.837 -7.860 1.00 40.42 200 THR B CA 1
ATOM 3504 C C . THR B 1 174 ? 50.866 -13.357 -7.631 1.00 40.57 200 THR B C 1
ATOM 3505 O O . THR B 1 174 ? 51.412 -13.780 -6.610 1.00 37.47 200 THR B O 1
ATOM 3509 N N . GLU B 1 175 ? 50.363 -14.168 -8.565 1.00 42.62 201 GLU B N 1
ATOM 3510 C CA . GLU B 1 175 ? 50.424 -15.629 -8.449 1.00 46.22 201 GLU B CA 1
ATOM 3511 C C . GLU B 1 175 ? 51.838 -16.171 -8.632 1.00 42.44 201 GLU B C 1
ATOM 3512 O O . GLU B 1 175 ? 52.205 -17.176 -8.022 1.00 48.88 201 GLU B O 1
ATOM 3518 N N . VAL B 1 176 ? 52.622 -15.510 -9.474 1.00 39.07 202 VAL B N 1
ATOM 3519 C CA . VAL B 1 176 ? 53.936 -16.009 -9.864 1.00 37.03 202 VAL B CA 1
ATOM 3520 C C . VAL B 1 176 ? 54.985 -14.923 -9.552 1.00 32.88 202 VAL B C 1
ATOM 3521 O O . VAL B 1 176 ? 54.666 -13.733 -9.619 1.00 30.73 202 VAL B O 1
ATOM 3525 N N . PRO B 1 177 ? 56.219 -15.320 -9.163 1.00 32.13 203 PRO B N 1
ATOM 3526 C CA . PRO B 1 177 ? 57.199 -14.290 -8.765 1.00 31.88 203 PRO B CA 1
ATOM 3527 C C . PRO B 1 177 ? 57.710 -13.399 -9.903 1.00 30.21 203 PRO B C 1
ATOM 3528 O O . PRO B 1 177 ? 57.711 -13.811 -11.062 1.00 28.84 203 PRO B O 1
ATOM 3532 N N . GLU B 1 178 ? 58.156 -12.198 -9.535 1.00 31.23 204 GLU B N 1
ATOM 3533 C CA . GLU B 1 178 ? 58.665 -11.182 -10.467 1.00 32.13 204 GLU B CA 1
ATOM 3534 C C . GLU B 1 178 ? 59.682 -11.730 -11.473 1.00 31.25 204 GLU B C 1
ATOM 3535 O O . GLU B 1 178 ? 59.585 -11.449 -12.671 1.00 30.87 204 GLU B O 1
ATOM 3541 N N . GLN B 1 179 ? 60.637 -12.519 -10.978 1.00 29.44 205 GLN B N 1
ATOM 3542 C CA . GLN B 1 179 ? 61.724 -13.064 -11.806 1.00 27.01 205 GLN B CA 1
ATOM 3543 C C . GLN B 1 179 ? 61.237 -14.083 -12.829 1.00 24.74 205 GLN B C 1
ATOM 3544 O O . GLN B 1 179 ? 61.814 -14.199 -13.910 1.00 23.19 205 GLN B O 1
ATOM 3550 N N . VAL B 1 180 ? 60.194 -14.827 -12.472 1.00 23.69 206 VAL B N 1
ATOM 3551 C CA . VAL B 1 180 ? 59.580 -15.798 -13.376 1.00 23.49 206 VAL B CA 1
ATOM 3552 C C . VAL B 1 180 ? 58.805 -15.062 -14.475 1.00 23.50 206 VAL B C 1
ATOM 3553 O O . VAL B 1 180 ? 58.940 -15.391 -15.658 1.00 22.60 206 VAL B O 1
ATOM 3557 N N . LYS B 1 181 ? 58.025 -14.057 -14.078 1.00 24.40 207 LYS B N 1
ATOM 3558 C CA . LYS B 1 181 ? 57.272 -13.220 -15.026 1.00 25.07 207 LYS B CA 1
ATOM 3559 C C . LYS B 1 181 ? 58.187 -12.572 -16.053 1.00 25.58 207 LYS B C 1
ATOM 3560 O O . LYS B 1 181 ? 57.976 -12.717 -17.260 1.00 24.49 207 LYS B O 1
ATOM 3566 N N . LYS B 1 182 ? 59.213 -11.879 -15.559 1.00 27.35 208 LYS B N 1
ATOM 3567 C CA . LYS B 1 182 ? 60.168 -11.173 -16.421 1.00 28.88 208 LYS B CA 1
ATOM 3568 C C . LYS B 1 182 ? 60.893 -12.138 -17.358 1.00 27.05 208 LYS B C 1
ATOM 3569 O O . LYS B 1 182 ? 61.040 -11.850 -18.544 1.00 26.43 208 LYS B O 1
ATOM 3575 N N . ALA B 1 183 ? 61.322 -13.280 -16.820 1.00 25.50 209 ALA B N 1
ATOM 3576 C CA . ALA B 1 183 ? 61.962 -14.327 -17.622 1.00 24.87 209 ALA B CA 1
ATOM 3577 C C . ALA B 1 183 ? 61.019 -14.885 -18.687 1.00 24.74 209 ALA B C 1
ATOM 3578 O O . ALA B 1 183 ? 61.443 -15.142 -19.807 1.00 25.31 209 ALA B O 1
ATOM 3580 N N . ALA B 1 184 ? 59.747 -15.054 -18.328 1.00 24.82 210 ALA B N 1
ATOM 3581 C CA . ALA B 1 184 ? 58.727 -15.590 -19.232 1.00 24.57 210 ALA B CA 1
ATOM 3582 C C . ALA B 1 184 ? 58.396 -14.637 -20.382 1.00 25.23 210 ALA B C 1
ATOM 3583 O O . ALA B 1 184 ? 58.302 -15.073 -21.534 1.00 25.74 210 ALA B O 1
ATOM 3585 N N . PHE B 1 185 ? 58.238 -13.345 -20.078 1.00 25.00 211 PHE B N 1
ATOM 3586 C CA . PHE B 1 185 ? 57.953 -12.333 -21.117 1.00 25.61 211 PHE B CA 1
ATOM 3587 C C . PHE B 1 185 ? 59.080 -12.214 -22.146 1.00 27.88 211 PHE B C 1
ATOM 3588 O O . PHE B 1 185 ? 58.829 -11.924 -23.323 1.00 29.24 211 PHE B O 1
ATOM 3596 N N . ALA B 1 186 ? 60.315 -12.426 -21.691 1.00 28.78 212 ALA B N 1
ATOM 3597 C CA . ALA B 1 186 ? 61.498 -12.347 -22.552 1.00 30.34 212 ALA B CA 1
ATOM 3598 C C . ALA B 1 186 ? 61.715 -13.586 -23.430 1.00 30.59 212 ALA B C 1
ATOM 3599 O O . ALA B 1 186 ? 62.529 -13.536 -24.343 1.00 33.94 212 ALA B O 1
ATOM 3601 N N . LEU B 1 187 ? 61.017 -14.688 -23.154 1.00 29.94 213 LEU B N 1
ATOM 3602 C CA . LEU B 1 187 ? 61.139 -15.903 -23.970 1.00 31.51 213 LEU B CA 1
ATOM 3603 C C . LEU B 1 187 ? 60.430 -15.764 -25.316 1.00 33.59 213 LEU B C 1
ATOM 3604 O O . LEU B 1 187 ? 59.558 -14.906 -25.490 1.00 32.77 213 LEU B O 1
ATOM 3609 N N . ASP B 1 188 ? 60.833 -16.614 -26.262 1.00 37.14 214 ASP B N 1
ATOM 3610 C CA . ASP B 1 188 ? 60.073 -16.856 -27.493 1.00 40.82 214 ASP B CA 1
ATOM 3611 C C . ASP B 1 188 ? 59.153 -18.051 -27.269 1.00 40.02 214 ASP B C 1
ATOM 3612 O O . ASP B 1 188 ? 59.372 -18.857 -26.356 1.00 38.26 214 ASP B O 1
ATOM 3617 N N . VAL B 1 189 ? 58.141 -18.162 -28.127 1.00 41.40 215 VAL B N 1
ATOM 3618 C CA . VAL B 1 189 ? 57.119 -19.213 -28.037 1.00 42.11 215 VAL B CA 1
ATOM 3619 C C . VAL B 1 189 ? 57.767 -20.599 -28.137 1.00 42.21 215 VAL B C 1
ATOM 3620 O O . VAL B 1 189 ? 58.700 -20.802 -28.912 1.00 41.83 215 VAL B O 1
ATOM 3624 N N . ASP B 1 190 ? 57.278 -21.525 -27.311 1.00 42.20 216 ASP B N 1
ATOM 3625 C CA . ASP B 1 190 ? 57.843 -22.876 -27.156 1.00 43.52 216 ASP B CA 1
ATOM 3626 C C . ASP B 1 190 ? 59.287 -22.923 -26.602 1.00 40.51 216 ASP B C 1
ATOM 3627 O O . ASP B 1 190 ? 59.882 -24.003 -26.537 1.00 41.22 216 ASP B O 1
ATOM 3632 N N . GLY B 1 191 ? 59.827 -21.780 -26.168 1.00 37.22 217 GLY B N 1
ATOM 3633 C CA . GLY B 1 191 ? 61.174 -21.711 -25.605 1.00 35.94 217 GLY B CA 1
ATOM 3634 C C . GLY B 1 191 ? 61.161 -22.072 -24.131 1.00 34.87 217 GLY B C 1
ATOM 3635 O O . GLY B 1 191 ? 60.159 -21.864 -23.446 1.00 33.27 217 GLY B O 1
ATOM 3636 N N . VAL B 1 192 ? 62.281 -22.610 -23.651 1.00 35.68 218 VAL B N 1
ATOM 3637 C CA . VAL B 1 192 ? 62.440 -23.028 -22.257 1.00 34.70 218 VAL B CA 1
ATOM 3638 C C . VAL B 1 192 ? 63.492 -22.133 -21.602 1.00 34.32 218 VAL B C 1
ATOM 3639 O O . VAL B 1 192 ? 64.581 -21.944 -22.152 1.00 35.13 218 VAL B O 1
ATOM 3643 N N . SER B 1 193 ? 63.172 -21.596 -20.426 1.00 33.77 219 SER B N 1
ATOM 3644 C CA . SER B 1 193 ? 64.104 -20.734 -19.693 1.00 33.47 219 SER B CA 1
ATOM 3645 C C . SER B 1 193 ? 65.210 -21.533 -19.012 1.00 34.48 219 SER B C 1
ATOM 3646 O O . SER B 1 193 ? 65.119 -22.750 -18.865 1.00 39.19 219 SER B O 1
ATOM 3649 N N . ASP B 1 194 ? 66.245 -20.823 -18.577 1.00 33.98 220 ASP B N 1
ATOM 3650 C CA . ASP B 1 194 ? 67.221 -21.359 -17.630 1.00 34.35 220 ASP B CA 1
ATOM 3651 C C . ASP B 1 194 ? 66.537 -21.448 -16.253 1.00 34.37 220 ASP B C 1
ATOM 3652 O O . ASP B 1 194 ? 65.400 -20.983 -16.082 1.00 33.46 220 ASP B O 1
ATOM 3657 N N . VAL B 1 195 ? 67.212 -22.050 -15.276 1.00 34.73 221 VAL B N 1
ATOM 3658 C CA . VAL B 1 195 ? 66.714 -22.075 -13.898 1.00 33.48 221 VAL B CA 1
ATOM 3659 C C . VAL B 1 195 ? 66.620 -20.634 -13.371 1.00 31.67 221 VAL B C 1
ATOM 3660 O O . VAL B 1 195 ? 67.626 -19.925 -13.344 1.00 30.09 221 VAL B O 1
ATOM 3664 N N . ILE B 1 196 ? 65.410 -20.210 -12.998 1.00 31.44 222 ILE B N 1
ATOM 3665 C CA . ILE B 1 196 ? 65.181 -18.912 -12.346 1.00 32.88 222 ILE B CA 1
ATOM 3666 C C . ILE B 1 196 ? 65.033 -19.122 -10.838 1.00 33.03 222 ILE B C 1
ATOM 3667 O O . ILE B 1 196 ? 64.286 -20.002 -10.411 1.00 31.33 222 ILE B O 1
ATOM 3672 N N . THR B 1 197 ? 65.730 -18.293 -10.053 1.00 34.13 223 THR B N 1
ATOM 3673 C CA . THR B 1 197 ? 65.676 -18.330 -8.588 1.00 35.58 223 THR B CA 1
ATOM 3674 C C . THR B 1 197 ? 64.893 -17.117 -8.068 1.00 38.03 223 THR B C 1
ATOM 3675 O O . THR B 1 197 ? 65.321 -15.973 -8.241 1.00 37.38 223 THR B O 1
ATOM 3679 N N . ALA B 1 198 ? 63.749 -17.377 -7.437 1.00 43.37 224 ALA B N 1
ATOM 3680 C CA . ALA B 1 198 ? 62.900 -16.328 -6.866 1.00 51.41 224 ALA B CA 1
ATOM 3681 C C . ALA B 1 198 ? 63.257 -16.098 -5.400 1.00 62.42 224 ALA B C 1
ATOM 3682 O O . ALA B 1 198 ? 63.470 -17.057 -4.653 1.00 65.17 224 ALA B O 1
ATOM 3684 N N . THR B 1 199 ? 63.319 -14.826 -5.000 1.00 79.35 225 THR B N 1
ATOM 3685 C CA . THR B 1 199 ? 63.662 -14.428 -3.626 1.00 89.24 225 THR B CA 1
ATOM 3686 C C . THR B 1 199 ? 62.938 -13.129 -3.258 1.00 89.64 225 THR B C 1
ATOM 3687 O O . THR B 1 199 ? 62.904 -12.180 -4.043 1.00 84.22 225 THR B O 1
ATOM 3691 N N . TYR B 1 204 ? 60.480 -16.775 3.014 1.00 96.79 230 TYR B N 1
ATOM 3692 C CA . TYR B 1 204 ? 61.213 -17.527 4.030 1.00 108.45 230 TYR B CA 1
ATOM 3693 C C . TYR B 1 204 ? 62.231 -18.505 3.420 1.00 107.98 230 TYR B C 1
ATOM 3694 O O . TYR B 1 204 ? 63.297 -18.735 4.002 1.00 120.98 230 TYR B O 1
ATOM 3703 N N . SER B 1 205 ? 61.893 -19.068 2.257 1.00 88.52 231 SER B N 1
ATOM 3704 C CA . SER B 1 205 ? 62.691 -20.104 1.595 1.00 80.29 231 SER B CA 1
ATOM 3705 C C . SER B 1 205 ? 62.729 -19.855 0.084 1.00 71.17 231 SER B C 1
ATOM 3706 O O . SER B 1 205 ? 61.677 -19.738 -0.548 1.00 72.22 231 SER B O 1
ATOM 3709 N N . SER B 1 206 ? 63.931 -19.791 -0.489 1.00 60.07 232 SER B N 1
ATOM 3710 C CA . SER B 1 206 ? 64.091 -19.507 -1.921 1.00 56.90 232 SER B CA 1
ATOM 3711 C C . SER B 1 206 ? 63.755 -20.727 -2.790 1.00 48.15 232 SER B C 1
ATOM 3712 O O . SER B 1 206 ? 64.059 -21.865 -2.419 1.00 47.11 232 SER B O 1
ATOM 3715 N N . GLN B 1 207 ? 63.139 -20.466 -3.944 1.00 42.18 233 GLN B N 1
ATOM 3716 C CA . GLN B 1 207 ? 62.605 -21.503 -4.838 1.00 38.07 233 GLN B CA 1
ATOM 3717 C C . GLN B 1 207 ? 63.253 -21.399 -6.211 1.00 32.99 233 GLN B C 1
ATOM 3718 O O . GLN B 1 207 ? 63.818 -20.362 -6.565 1.00 30.77 233 GLN B O 1
ATOM 3724 N N . TYR B 1 208 ? 63.149 -22.476 -6.987 1.00 30.49 234 TYR B N 1
ATOM 3725 C CA . TYR B 1 208 ? 63.766 -22.556 -8.316 1.00 29.40 234 TYR B CA 1
ATOM 3726 C C . TYR B 1 208 ? 62.704 -22.906 -9.356 1.00 28.29 234 TYR B C 1
ATOM 3727 O O . TYR B 1 208 ? 61.788 -23.672 -9.064 1.00 28.89 234 TYR B O 1
ATOM 3736 N N . TYR B 1 209 ? 62.832 -22.336 -10.558 1.00 27.61 235 TYR B N 1
ATOM 3737 C CA . TYR B 1 209 ? 61.775 -22.378 -11.580 1.00 26.17 235 TYR B CA 1
ATOM 3738 C C . TYR B 1 209 ? 62.302 -22.638 -12.992 1.00 27.70 235 TYR B C 1
ATOM 3739 O O . TYR B 1 209 ? 63.335 -22.098 -13.383 1.00 28.80 235 TYR B O 1
ATOM 3748 N N . ILE B 1 210 ? 61.566 -23.450 -13.750 1.00 29.57 236 ILE B N 1
ATOM 3749 C CA . ILE B 1 210 ? 61.802 -23.667 -15.182 1.00 32.32 236 ILE B CA 1
ATOM 3750 C C . ILE B 1 210 ? 60.498 -23.351 -15.918 1.00 31.93 236 ILE B C 1
ATOM 3751 O O . ILE B 1 210 ? 59.465 -23.954 -15.629 1.00 33.40 236 ILE B O 1
ATOM 3756 N N . VAL B 1 211 ? 60.561 -22.418 -16.867 1.00 31.58 237 VAL B N 1
ATOM 3757 C CA . VAL B 1 211 ? 59.377 -21.900 -17.556 1.00 31.55 237 VAL B CA 1
ATOM 3758 C C . VAL B 1 211 ? 59.412 -22.265 -19.042 1.00 32.25 237 VAL B C 1
ATOM 3759 O O . VAL B 1 211 ? 60.431 -22.077 -19.698 1.00 31.19 237 VAL B O 1
ATOM 3763 N N . LYS B 1 212 ? 58.287 -22.766 -19.554 1.00 34.34 238 LYS B N 1
ATOM 3764 C CA . LYS B 1 212 ? 58.081 -23.028 -20.986 1.00 36.84 238 LYS B CA 1
ATOM 3765 C C . LYS B 1 212 ? 56.937 -22.128 -21.458 1.00 35.42 238 LYS B C 1
ATOM 3766 O O . LYS B 1 212 ? 55.830 -22.212 -20.924 1.00 33.11 238 LYS B O 1
ATOM 3772 N N . LEU B 1 213 ? 57.196 -21.270 -22.444 1.00 35.86 239 LEU B N 1
ATOM 3773 C CA . LEU B 1 213 ? 56.170 -20.347 -22.944 1.00 35.15 239 LEU B CA 1
ATOM 3774 C C . LEU B 1 213 ? 55.325 -21.026 -24.015 1.00 37.96 239 LEU B C 1
ATOM 3775 O O . LEU B 1 213 ? 55.866 -21.529 -24.995 1.00 43.97 239 LEU B O 1
ATOM 3780 N N . THR B 1 214 ? 54.006 -21.036 -23.821 1.00 39.81 240 THR B N 1
ATOM 3781 C CA . THR B 1 214 ? 53.059 -21.630 -24.773 1.00 42.19 240 THR B CA 1
ATOM 3782 C C . THR B 1 214 ? 52.540 -20.579 -25.753 1.00 42.41 240 THR B C 1
ATOM 3783 O O . THR B 1 214 ? 52.531 -20.799 -26.967 1.00 42.94 240 THR B O 1
ATOM 3787 N N . LYS B 1 215 ? 52.097 -19.449 -25.206 1.00 42.30 241 LYS B N 1
ATOM 3788 C CA . LYS B 1 215 ? 51.439 -18.394 -25.973 1.00 43.49 241 LYS B CA 1
ATOM 3789 C C . LYS B 1 215 ? 51.813 -17.023 -25.408 1.00 42.04 241 LYS B C 1
ATOM 3790 O O . LYS B 1 215 ? 52.209 -16.908 -24.243 1.00 41.74 241 LYS B O 1
ATOM 3796 N N . LYS B 1 216 ? 51.689 -15.996 -26.245 1.00 43.48 242 LYS B N 1
ATOM 3797 C CA . LYS B 1 216 ? 51.928 -14.609 -25.850 1.00 44.74 242 LYS B CA 1
ATOM 3798 C C . LYS B 1 216 ? 50.930 -13.699 -26.563 1.00 44.37 242 LYS B C 1
ATOM 3799 O O . LYS B 1 216 ? 50.793 -13.773 -27.781 1.00 44.97 242 LYS B O 1
ATOM 3805 N N . THR B 1 217 ? 50.235 -12.856 -25.800 1.00 45.88 243 THR B N 1
ATOM 3806 C CA . THR B 1 217 ? 49.320 -11.855 -26.359 1.00 49.15 243 THR B CA 1
ATOM 3807 C C . THR B 1 217 ? 50.109 -10.667 -26.907 1.00 53.33 243 THR B C 1
ATOM 3808 O O . THR B 1 217 ? 51.078 -10.224 -26.291 1.00 52.93 243 THR B O 1
ATOM 3812 N N . GLU B 1 218 ? 49.685 -10.154 -28.060 1.00 61.47 244 GLU B N 1
ATOM 3813 C CA . GLU B 1 218 ? 50.276 -8.946 -28.638 1.00 69.05 244 GLU B CA 1
ATOM 3814 C C . GLU B 1 218 ? 49.662 -7.708 -27.974 1.00 67.66 244 GLU B C 1
ATOM 3815 O O . GLU B 1 218 ? 48.437 -7.564 -27.933 1.00 70.65 244 GLU B O 1
ATOM 3821 N N . LYS B 1 219 ? 50.520 -6.826 -27.462 1.00 79.24 245 LYS B N 1
ATOM 3822 C CA . LYS B 1 219 ? 50.092 -5.622 -26.745 1.00 74.10 245 LYS B CA 1
ATOM 3823 C C . LYS B 1 219 ? 49.538 -4.584 -27.719 1.00 74.43 245 LYS B C 1
ATOM 3824 O O . LYS B 1 219 ? 50.260 -4.121 -28.601 1.00 78.78 245 LYS B O 1
ATOM 3830 N N . SER B 1 220 ? 48.264 -4.225 -27.554 1.00 74.05 246 SER B N 1
ATOM 3831 C CA . SER B 1 220 ? 47.581 -3.297 -28.469 1.00 76.83 246 SER B CA 1
ATOM 3832 C C . SER B 1 220 ? 48.077 -1.859 -28.342 1.00 75.51 246 SER B C 1
ATOM 3833 O O . SER B 1 220 ? 48.717 -1.491 -27.357 1.00 71.96 246 SER B O 1
ATOM 3836 N N . SER B 1 221 ? 47.770 -1.060 -29.361 1.00 79.22 247 SER B N 1
ATOM 3837 C CA . SER B 1 221 ? 48.166 0.347 -29.410 1.00 82.75 247 SER B CA 1
ATOM 3838 C C . SER B 1 221 ? 47.354 1.180 -28.419 1.00 88.57 247 SER B C 1
ATOM 3839 O O . SER B 1 221 ? 47.919 1.888 -27.583 1.00 84.37 247 SER B O 1
ATOM 3842 N N . ASN B 1 222 ? 46.029 1.086 -28.531 1.00 103.06 248 ASN B N 1
ATOM 3843 C CA . ASN B 1 222 ? 45.106 1.879 -27.702 1.00 103.04 248 ASN B CA 1
ATOM 3844 C C . ASN B 1 222 ? 45.122 1.473 -26.218 1.00 96.87 248 ASN B C 1
ATOM 3845 O O . ASN B 1 222 ? 45.078 0.287 -25.879 1.00 95.44 248 ASN B O 1
ATOM 3850 N N . ILE B 1 223 ? 45.195 2.480 -25.349 1.00 84.76 249 ILE B N 1
ATOM 3851 C CA . ILE B 1 223 ? 45.272 2.279 -23.899 1.00 77.84 249 ILE B CA 1
ATOM 3852 C C . ILE B 1 223 ? 43.949 1.802 -23.276 1.00 75.56 249 ILE B C 1
ATOM 3853 O O . ILE B 1 223 ? 43.959 1.189 -22.206 1.00 78.12 249 ILE B O 1
ATOM 3858 N N . ASP B 1 224 ? 42.824 2.081 -23.940 1.00 75.17 250 ASP B N 1
ATOM 3859 C CA . ASP B 1 224 ? 41.495 1.689 -23.436 1.00 74.31 250 ASP B CA 1
ATOM 3860 C C . ASP B 1 224 ? 41.287 0.175 -23.297 1.00 70.39 250 ASP B C 1
ATOM 3861 O O . ASP B 1 224 ? 40.476 -0.255 -22.477 1.00 69.42 250 ASP B O 1
ATOM 3866 N N . ASP B 1 225 ? 42.007 -0.620 -24.089 1.00 69.19 251 ASP B N 1
ATOM 3867 C CA . ASP B 1 225 ? 41.930 -2.088 -24.004 1.00 70.48 251 ASP B CA 1
ATOM 3868 C C . ASP B 1 225 ? 42.323 -2.654 -22.638 1.00 68.44 251 ASP B C 1
ATOM 3869 O O . ASP B 1 225 ? 41.814 -3.706 -22.243 1.00 67.81 251 ASP B O 1
ATOM 3874 N N . TYR B 1 226 ? 43.227 -1.968 -21.937 1.00 67.10 252 TYR B N 1
ATOM 3875 C CA . TYR B 1 226 ? 43.682 -2.380 -20.607 1.00 66.84 252 TYR B CA 1
ATOM 3876 C C . TYR B 1 226 ? 43.387 -1.319 -19.535 1.00 67.75 252 TYR B C 1
ATOM 3877 O O . TYR B 1 226 ? 44.055 -1.280 -18.505 1.00 64.73 252 TYR B O 1
ATOM 3886 N N . LYS B 1 227 ? 42.359 -0.496 -19.758 1.00 56.14 253 LYS B N 1
ATOM 3887 C CA . LYS B 1 227 ? 42.076 0.664 -18.897 1.00 58.72 253 LYS B CA 1
ATOM 3888 C C . LYS B 1 227 ? 41.852 0.257 -17.443 1.00 54.57 253 LYS B C 1
ATOM 3889 O O . LYS B 1 227 ? 42.537 0.756 -16.549 1.00 51.76 253 LYS B O 1
ATOM 3895 N N . GLU B 1 228 ? 40.909 -0.661 -17.226 1.00 57.49 254 GLU B N 1
ATOM 3896 C CA . GLU B 1 228 ? 40.528 -1.098 -15.874 1.00 61.36 254 GLU B CA 1
ATOM 3897 C C . GLU B 1 228 ? 41.613 -1.928 -15.185 1.00 57.18 254 GLU B C 1
ATOM 3898 O O . GLU B 1 228 ? 41.763 -1.851 -13.963 1.00 55.93 254 GLU B O 1
ATOM 3904 N N . LYS B 1 229 ? 42.362 -2.713 -15.961 1.00 53.10 255 LYS B N 1
ATOM 3905 C CA . LYS B 1 229 ? 43.500 -3.475 -15.429 1.00 49.91 255 LYS B CA 1
ATOM 3906 C C . LYS B 1 229 ? 44.603 -2.552 -14.896 1.00 44.37 255 LYS B C 1
ATOM 3907 O O . LYS B 1 229 ? 45.208 -2.846 -13.865 1.00 38.73 255 LYS B O 1
ATOM 3913 N N . LEU B 1 230 ? 44.851 -1.451 -15.606 1.00 43.82 256 LEU B N 1
ATOM 3914 C CA . LEU B 1 230 ? 45.809 -0.425 -15.173 1.00 44.13 256 LEU B CA 1
ATOM 3915 C C . LEU B 1 230 ? 45.269 0.454 -14.053 1.00 43.51 256 LEU B C 1
ATOM 3916 O O . LEU B 1 230 ? 46.032 0.891 -13.192 1.00 43.47 256 LEU B O 1
ATOM 3921 N N . LYS B 1 231 ? 43.967 0.735 -14.084 1.00 45.84 257 LYS B N 1
ATOM 3922 C CA . LYS B 1 231 ? 43.292 1.440 -12.986 1.00 48.14 257 LYS B CA 1
ATOM 3923 C C . LYS B 1 231 ? 43.432 0.665 -11.669 1.00 46.61 257 LYS B C 1
ATOM 3924 O O . LYS B 1 231 ? 43.769 1.249 -10.641 1.00 49.34 257 LYS B O 1
ATOM 3930 N N . THR B 1 232 ? 43.199 -0.648 -11.718 1.00 44.07 258 THR B N 1
ATOM 3931 C CA . THR B 1 232 ? 43.351 -1.528 -10.550 1.00 43.55 258 THR B CA 1
ATOM 3932 C C . THR B 1 232 ? 44.790 -1.546 -10.012 1.00 43.23 258 THR B C 1
ATOM 3933 O O . THR B 1 232 ? 44.997 -1.532 -8.798 1.00 45.17 258 THR B O 1
ATOM 3937 N N . VAL B 1 233 ? 45.772 -1.576 -10.913 1.00 41.33 259 VAL B N 1
ATOM 3938 C CA . VAL B 1 233 ? 47.189 -1.518 -10.530 1.00 43.03 259 VAL B CA 1
ATOM 3939 C C . VAL B 1 233 ? 47.489 -0.235 -9.746 1.00 44.86 259 VAL B C 1
ATOM 3940 O O . VAL B 1 233 ? 48.139 -0.286 -8.703 1.00 47.63 259 VAL B O 1
ATOM 3944 N N . ILE B 1 234 ? 46.994 0.895 -10.246 1.00 45.07 260 ILE B N 1
ATOM 3945 C CA . ILE B 1 234 ? 47.298 2.215 -9.679 1.00 47.32 260 ILE B CA 1
ATOM 3946 C C . ILE B 1 234 ? 46.568 2.478 -8.353 1.00 50.83 260 ILE B C 1
ATOM 3947 O O . ILE B 1 234 ? 47.148 3.080 -7.447 1.00 54.93 260 ILE B O 1
ATOM 3952 N N . LEU B 1 235 ? 45.309 2.044 -8.246 1.00 47.16 261 LEU B N 1
ATOM 3953 C CA . LEU B 1 235 ? 44.515 2.237 -7.019 1.00 46.96 261 LEU B CA 1
ATOM 3954 C C . LEU B 1 235 ? 44.950 1.312 -5.878 1.00 47.07 261 LEU B C 1
ATOM 3955 O O . LEU B 1 235 ? 45.004 1.742 -4.726 1.00 44.73 261 LEU B O 1
ATOM 3960 N N . THR B 1 236 ? 45.245 0.050 -6.201 1.00 52.41 262 THR B N 1
ATOM 3961 C CA . THR B 1 236 ? 45.731 -0.932 -5.215 1.00 54.88 262 THR B CA 1
ATOM 3962 C C . THR B 1 236 ? 47.051 -0.488 -4.564 1.00 53.25 262 THR B C 1
ATOM 3963 O O . THR B 1 236 ? 47.270 -0.743 -3.379 1.00 50.59 262 THR B O 1
ATOM 3967 N N . GLN B 1 237 ? 47.910 0.172 -5.343 1.00 54.60 263 GLN B N 1
ATOM 3968 C CA . GLN B 1 237 ? 49.154 0.767 -4.837 1.00 59.80 263 GLN B CA 1
ATOM 3969 C C . GLN B 1 237 ? 48.880 1.893 -3.834 1.00 55.47 263 GLN B C 1
ATOM 3970 O O . GLN B 1 237 ? 49.491 1.928 -2.765 1.00 52.86 263 GLN B O 1
ATOM 3976 N N . LYS B 1 238 ? 47.975 2.806 -4.191 1.00 53.14 264 LYS B N 1
ATOM 3977 C CA . LYS B 1 238 ? 47.586 3.921 -3.306 1.00 53.95 264 LYS B CA 1
ATOM 3978 C C . LYS B 1 238 ? 46.827 3.470 -2.052 1.00 49.36 264 LYS B C 1
ATOM 3979 O O . LYS B 1 238 ? 46.938 4.102 -1.005 1.00 52.15 264 LYS B O 1
ATOM 3985 N N . GLN B 1 239 ? 46.059 2.387 -2.166 1.00 51.59 265 GLN B N 1
ATOM 3986 C CA . GLN B 1 239 ? 45.306 1.829 -1.034 1.00 52.41 265 GLN B CA 1
ATOM 3987 C C . GLN B 1 239 ? 46.224 1.354 0.100 1.00 51.17 265 GLN B C 1
ATOM 3988 O O . GLN B 1 239 ? 45.861 1.456 1.274 1.00 63.36 265 GLN B O 1
ATOM 3994 N N . ASN B 1 240 ? 47.405 0.850 -0.260 1.00 48.69 266 ASN B N 1
ATOM 3995 C CA . ASN B 1 240 ? 48.380 0.317 0.699 1.00 50.74 266 ASN B CA 1
ATOM 3996 C C . ASN B 1 240 ? 49.435 1.328 1.185 1.00 47.88 266 ASN B C 1
ATOM 3997 O O . ASN B 1 240 ? 50.215 1.007 2.084 1.00 52.68 266 ASN B O 1
ATOM 4002 N N . ASP B 1 241 ? 49.473 2.528 0.601 1.00 44.17 267 ASP B N 1
ATOM 4003 C CA . ASP B 1 241 ? 50.345 3.606 1.095 1.00 43.07 267 ASP B CA 1
ATOM 4004 C C . ASP B 1 241 ? 49.767 4.190 2.383 1.00 40.59 267 ASP B C 1
ATOM 4005 O O . ASP B 1 241 ? 48.749 4.886 2.350 1.00 35.16 267 ASP B O 1
ATOM 4010 N N . SER B 1 242 ? 50.419 3.896 3.509 1.00 42.82 268 SER B N 1
ATOM 4011 C CA . SER B 1 242 ? 50.024 4.432 4.815 1.00 43.81 268 SER B CA 1
ATOM 4012 C C . SER B 1 242 ? 50.034 5.963 4.825 1.00 39.87 268 SER B C 1
ATOM 4013 O O . SER B 1 242 ? 49.107 6.580 5.330 1.00 44.60 268 SER B O 1
ATOM 4016 N N . THR B 1 243 ? 51.075 6.563 4.252 1.00 37.31 269 THR B N 1
ATOM 4017 C CA . THR B 1 243 ? 51.179 8.019 4.133 1.00 35.55 269 THR B CA 1
ATOM 4018 C C . THR B 1 243 ? 49.983 8.630 3.396 1.00 33.57 269 THR B C 1
ATOM 4019 O O . THR B 1 243 ? 49.502 9.704 3.773 1.00 35.44 269 THR B O 1
ATOM 4023 N N . PHE B 1 244 ? 49.515 7.943 2.354 1.00 40.13 270 PHE B N 1
ATOM 4024 C CA . PHE B 1 244 ? 48.347 8.381 1.600 1.00 37.20 270 PHE B CA 1
ATOM 4025 C C . PHE B 1 244 ? 47.088 8.246 2.454 1.00 36.35 270 PHE B C 1
ATOM 4026 O O . PHE B 1 244 ? 46.353 9.215 2.614 1.00 38.92 270 PHE B O 1
ATOM 4034 N N . VAL B 1 245 ? 46.867 7.059 3.017 1.00 35.14 271 VAL B N 1
ATOM 4035 C CA . VAL B 1 245 ? 45.696 6.794 3.869 1.00 35.46 271 VAL B CA 1
ATOM 4036 C C . VAL B 1 245 ? 45.603 7.812 5.014 1.00 36.49 271 VAL B C 1
ATOM 4037 O O . VAL B 1 245 ? 44.548 8.406 5.225 1.00 34.98 271 VAL B O 1
ATOM 4041 N N . GLN B 1 246 ? 46.712 8.024 5.722 1.00 40.44 272 GLN B N 1
ATOM 4042 C CA . GLN B 1 246 ? 46.753 8.968 6.849 1.00 45.00 272 GLN B CA 1
ATOM 4043 C C . GLN B 1 246 ? 46.505 10.419 6.411 1.00 45.36 272 GLN B C 1
ATOM 4044 O O . GLN B 1 246 ? 46.005 11.220 7.197 1.00 50.44 272 GLN B O 1
ATOM 4050 N N . SER B 1 247 ? 46.859 10.752 5.171 1.00 43.88 273 SER B N 1
ATOM 4051 C CA . SER B 1 247 ? 46.564 12.072 4.603 1.00 46.14 273 SER B CA 1
ATOM 4052 C C . SER B 1 247 ? 45.074 12.263 4.279 1.00 45.56 273 SER B C 1
ATOM 4053 O O . SER B 1 247 ? 44.548 13.367 4.419 1.00 46.73 273 SER B O 1
ATOM 4056 N N . ILE B 1 248 ? 44.409 11.195 3.834 1.00 42.11 274 ILE B N 1
ATOM 4057 C CA . ILE B 1 248 ? 42.964 11.218 3.559 1.00 40.04 274 ILE B CA 1
ATOM 4058 C C . ILE B 1 248 ? 42.174 11.344 4.866 1.00 38.65 274 ILE B C 1
ATOM 4059 O O . ILE B 1 248 ? 41.222 12.126 4.941 1.00 38.25 274 ILE B O 1
ATOM 4064 N N . ILE B 1 249 ? 42.572 10.567 5.877 1.00 36.65 275 ILE B N 1
ATOM 4065 C CA . ILE B 1 249 ? 41.996 10.665 7.220 1.00 35.93 275 ILE B CA 1
ATOM 4066 C C . ILE B 1 249 ? 42.119 12.109 7.708 1.00 36.90 275 ILE B C 1
ATOM 4067 O O . ILE B 1 249 ? 41.120 12.726 8.071 1.00 39.27 275 ILE B O 1
ATOM 4072 N N . GLY B 1 250 ? 43.334 12.647 7.668 1.00 36.99 276 GLY B N 1
ATOM 4073 C CA . GLY B 1 250 ? 43.592 14.024 8.075 1.00 38.67 276 GLY B CA 1
ATOM 4074 C C . GLY B 1 250 ? 42.706 15.058 7.399 1.00 40.20 276 GLY B C 1
ATOM 4075 O O . GLY B 1 250 ? 42.135 15.917 8.073 1.00 40.27 276 GLY B O 1
ATOM 4076 N N . LYS B 1 251 ? 42.578 14.966 6.075 1.00 42.81 277 LYS B N 1
ATOM 4077 C CA . LYS B 1 251 ? 41.770 15.921 5.303 1.00 46.00 277 LYS B CA 1
ATOM 4078 C C . LYS B 1 251 ? 40.277 15.790 5.590 1.00 42.80 277 LYS B C 1
ATOM 4079 O O . LYS B 1 251 ? 39.562 16.791 5.606 1.00 42.53 277 LYS B O 1
ATOM 4085 N N . GLU B 1 252 ? 39.815 14.564 5.827 1.00 40.90 278 GLU B N 1
ATOM 4086 C CA . GLU B 1 252 ? 38.414 14.329 6.184 1.00 41.18 278 GLU B CA 1
ATOM 4087 C C . GLU B 1 252 ? 38.103 14.863 7.591 1.00 40.71 278 GLU B C 1
ATOM 4088 O O . GLU B 1 252 ? 37.015 15.391 7.824 1.00 40.26 278 GLU B O 1
ATOM 4094 N N . LEU B 1 253 ? 39.059 14.735 8.514 1.00 32.20 279 LEU B N 1
ATOM 4095 C CA . LEU B 1 253 ? 38.918 15.272 9.877 1.00 32.37 279 LEU B CA 1
ATOM 4096 C C . LEU B 1 253 ? 38.922 16.805 9.906 1.00 34.06 279 LEU B C 1
ATOM 4097 O O . LEU B 1 253 ? 38.197 17.409 10.697 1.00 36.77 279 LEU B O 1
ATOM 4102 N N . GLN B 1 254 ? 39.731 17.427 9.050 1.00 35.33 280 GLN B N 1
ATOM 4103 C CA . GLN B 1 254 ? 39.738 18.891 8.914 1.00 37.11 280 GLN B CA 1
ATOM 4104 C C . GLN B 1 254 ? 38.454 19.432 8.276 1.00 36.66 280 GLN B C 1
ATOM 4105 O O . GLN B 1 254 ? 38.003 20.519 8.622 1.00 38.59 280 GLN B O 1
ATOM 4111 N N . ALA B 1 255 ? 37.876 18.676 7.346 1.00 36.78 281 ALA B N 1
ATOM 4112 C CA . ALA B 1 255 ? 36.590 19.030 6.739 1.00 39.89 281 ALA B CA 1
ATOM 4113 C C . ALA B 1 255 ? 35.408 18.869 7.705 1.00 42.51 281 ALA B C 1
ATOM 4114 O O . ALA B 1 255 ? 34.356 19.480 7.499 1.00 45.52 281 ALA B O 1
ATOM 4116 N N . ALA B 1 256 ? 35.573 18.027 8.729 1.00 43.39 282 ALA B N 1
ATOM 4117 C CA . ALA B 1 256 ? 34.587 17.884 9.810 1.00 43.92 282 ALA B CA 1
ATOM 4118 C C . ALA B 1 256 ? 34.705 18.969 10.896 1.00 44.07 282 ALA B C 1
ATOM 4119 O O . ALA B 1 256 ? 33.821 19.073 11.752 1.00 43.20 282 ALA B O 1
ATOM 4121 N N . ASN B 1 257 ? 35.791 19.750 10.868 1.00 42.06 283 ASN B N 1
ATOM 4122 C CA . ASN B 1 257 ? 35.977 20.928 11.730 1.00 45.45 283 ASN B CA 1
ATOM 4123 C C . ASN B 1 257 ? 36.042 20.534 13.208 1.00 41.73 283 ASN B C 1
ATOM 4124 O O . ASN B 1 257 ? 35.285 21.020 14.048 1.00 48.90 283 ASN B O 1
ATOM 4129 N N . ILE B 1 258 ? 36.973 19.642 13.508 1.00 39.34 284 ILE B N 1
ATOM 4130 C CA . ILE B 1 258 ? 37.107 19.078 14.843 1.00 39.00 284 ILE B CA 1
ATOM 4131 C C . ILE B 1 258 ? 37.756 20.069 15.809 1.00 41.40 284 ILE B C 1
ATOM 4132 O O . ILE B 1 258 ? 38.748 20.713 15.470 1.00 44.80 284 ILE B O 1
ATOM 4137 N N . LYS B 1 259 ? 37.165 20.191 16.998 1.00 43.12 285 LYS B N 1
ATOM 4138 C CA . LYS B 1 259 ? 37.785 20.870 18.134 1.00 48.59 285 LYS B CA 1
ATOM 4139 C C . LYS B 1 259 ? 37.991 19.844 19.249 1.00 47.79 285 LYS B C 1
ATOM 4140 O O . LYS B 1 259 ? 37.022 19.286 19.777 1.00 50.73 285 LYS B O 1
ATOM 4146 N N . VAL B 1 260 ? 39.253 19.588 19.590 1.00 45.20 286 VAL B N 1
ATOM 4147 C CA . VAL B 1 260 ? 39.595 18.718 20.714 1.00 42.68 286 VAL B CA 1
ATOM 4148 C C . VAL B 1 260 ? 39.451 19.564 21.982 1.00 43.70 286 VAL B C 1
ATOM 4149 O O . VAL B 1 260 ? 40.228 20.497 22.194 1.00 44.40 286 VAL B O 1
ATOM 4153 N N . LYS B 1 261 ? 38.455 19.234 22.806 1.00 43.92 287 LYS B N 1
ATOM 4154 C CA . LYS B 1 261 ? 38.099 20.032 23.990 1.00 49.47 287 LYS B CA 1
ATOM 4155 C C . LYS B 1 261 ? 38.998 19.747 25.194 1.00 51.97 287 LYS B C 1
ATOM 4156 O O . LYS B 1 261 ? 39.334 20.669 25.937 1.00 58.38 287 LYS B O 1
ATOM 4162 N N . ASP B 1 262 ? 39.356 18.476 25.398 1.00 51.16 288 ASP B N 1
ATOM 4163 C CA . ASP B 1 262 ? 40.259 18.073 26.483 1.00 49.40 288 ASP B CA 1
ATOM 4164 C C . ASP B 1 262 ? 41.696 18.065 25.974 1.00 48.87 288 ASP B C 1
ATOM 4165 O O . ASP B 1 262 ? 42.014 17.362 25.015 1.00 45.92 288 ASP B O 1
ATOM 4170 N N . GLN B 1 263 ? 42.556 18.831 26.643 1.00 54.48 289 GLN B N 1
ATOM 4171 C CA . GLN B 1 263 ? 43.976 18.955 26.293 1.00 55.91 289 GLN B CA 1
ATOM 4172 C C . GLN B 1 263 ? 44.726 17.619 26.220 1.00 49.23 289 GLN B C 1
ATOM 4173 O O . GLN B 1 263 ? 45.660 17.486 25.433 1.00 48.42 289 GLN B O 1
ATOM 4179 N N . ALA B 1 264 ? 44.321 16.641 27.029 1.00 44.83 290 ALA B N 1
ATOM 4180 C CA . ALA B 1 264 ? 44.994 15.335 27.078 1.00 42.90 290 ALA B CA 1
ATOM 4181 C C . ALA B 1 264 ? 45.086 14.612 25.730 1.00 39.50 290 ALA B C 1
ATOM 4182 O O . ALA B 1 264 ? 46.054 13.896 25.492 1.00 38.15 290 ALA B O 1
ATOM 4184 N N . PHE B 1 265 ? 44.088 14.805 24.862 1.00 46.68 291 PHE B N 1
ATOM 4185 C CA . PHE B 1 265 ? 44.060 14.190 23.522 1.00 44.25 291 PHE B CA 1
ATOM 4186 C C . PHE B 1 265 ? 44.641 15.056 22.398 1.00 46.02 291 PHE B C 1
ATOM 4187 O O . PHE B 1 265 ? 44.660 14.624 21.251 1.00 45.10 291 PHE B O 1
ATOM 4195 N N . GLN B 1 266 ? 45.123 16.257 22.713 1.00 50.62 292 GLN B N 1
ATOM 4196 C CA . GLN B 1 266 ? 45.596 17.202 21.690 1.00 56.44 292 GLN B CA 1
ATOM 4197 C C . GLN B 1 266 ? 46.689 16.623 20.789 1.00 55.88 292 GLN B C 1
ATOM 4198 O O . GLN B 1 266 ? 46.693 16.876 19.586 1.00 53.18 292 GLN B O 1
ATOM 4204 N N . ASN B 1 267 ? 47.595 15.842 21.376 1.00 60.68 293 ASN B N 1
ATOM 4205 C CA . ASN B 1 267 ? 48.789 15.358 20.674 1.00 64.84 293 ASN B CA 1
ATOM 4206 C C . ASN B 1 267 ? 48.506 14.258 19.648 1.00 60.88 293 ASN B C 1
ATOM 4207 O O . ASN B 1 267 ? 49.103 14.266 18.568 1.00 66.54 293 ASN B O 1
ATOM 4212 N N . ILE B 1 268 ? 47.601 13.326 19.963 1.00 52.35 294 ILE B N 1
ATOM 4213 C CA . ILE B 1 268 ? 47.243 12.259 19.012 1.00 46.73 294 ILE B CA 1
ATOM 4214 C C . ILE B 1 268 ? 46.483 12.802 17.791 1.00 45.04 294 ILE B C 1
ATOM 4215 O O . ILE B 1 268 ? 46.439 12.149 16.750 1.00 44.94 294 ILE B O 1
ATOM 4220 N N . PHE B 1 269 ? 45.895 13.992 17.930 1.00 45.67 295 PHE B N 1
ATOM 4221 C CA . PHE B 1 269 ? 45.217 14.674 16.829 1.00 47.78 295 PHE B CA 1
ATOM 4222 C C . PHE B 1 269 ? 46.103 15.611 15.986 1.00 53.29 295 PHE B C 1
ATOM 4223 O O . PHE B 1 269 ? 45.749 15.887 14.840 1.00 56.66 295 PHE B O 1
ATOM 4231 N N . THR B 1 270 ? 47.230 16.099 16.519 1.00 58.83 296 THR B N 1
ATOM 4232 C CA . THR B 1 270 ? 48.098 17.042 15.768 1.00 62.67 296 THR B CA 1
ATOM 4233 C C . THR B 1 270 ? 48.630 16.490 14.435 1.00 63.46 296 THR B C 1
ATOM 4234 O O . THR B 1 270 ? 48.847 17.261 13.500 1.00 67.06 296 THR B O 1
ATOM 4238 N N . GLN B 1 271 ? 48.838 15.175 14.347 1.00 60.47 297 GLN B N 1
ATOM 4239 C CA . GLN B 1 271 ? 49.229 14.543 13.078 1.00 62.40 297 GLN B CA 1
ATOM 4240 C C . GLN B 1 271 ? 48.193 14.755 11.958 1.00 59.84 297 GLN B C 1
ATOM 4241 O O . GLN B 1 271 ? 48.556 14.836 10.783 1.00 63.37 297 GLN B O 1
ATOM 4247 N N . TYR B 1 272 ? 46.919 14.850 12.341 1.00 54.91 298 TYR B N 1
ATOM 4248 C CA . TYR B 1 272 ? 45.800 15.029 11.413 1.00 52.36 298 TYR B CA 1
ATOM 4249 C C . TYR B 1 272 ? 45.335 16.477 11.262 1.00 54.74 298 TYR B C 1
ATOM 4250 O O . TYR B 1 272 ? 45.135 16.942 10.142 1.00 57.23 298 TYR B O 1
ATOM 4259 N N . ILE B 1 273 ? 45.147 17.172 12.385 1.00 56.21 299 ILE B N 1
ATOM 4260 C CA . ILE B 1 273 ? 44.600 18.542 12.388 1.00 59.66 299 ILE B CA 1
ATOM 4261 C C . ILE B 1 273 ? 45.595 19.566 12.940 1.00 61.27 299 ILE B C 1
ATOM 4262 O O . ILE B 1 273 ? 45.289 20.754 13.041 1.00 60.47 299 ILE B O 1
ATOM 4267 N N . ALA C 1 2 ? 32.179 17.985 29.756 1.00 66.44 28 ALA C N 1
ATOM 4268 C CA . ALA C 1 2 ? 31.388 16.781 29.351 1.00 62.18 28 ALA C CA 1
ATOM 4269 C C . ALA C 1 2 ? 31.670 16.340 27.908 1.00 57.42 28 ALA C C 1
ATOM 4270 O O . ALA C 1 2 ? 31.697 15.142 27.631 1.00 59.52 28 ALA C O 1
ATOM 4272 N N . ASP C 1 3 ? 31.864 17.299 27.002 1.00 50.41 29 ASP C N 1
ATOM 4273 C CA . ASP C 1 3 ? 32.220 17.004 25.607 1.00 46.46 29 ASP C CA 1
ATOM 4274 C C . ASP C 1 3 ? 33.738 16.972 25.432 1.00 41.93 29 ASP C C 1
ATOM 4275 O O . ASP C 1 3 ? 34.419 17.944 25.761 1.00 44.26 29 ASP C O 1
ATOM 4280 N N . LEU C 1 4 ? 34.256 15.857 24.913 1.00 35.46 30 LEU C N 1
ATOM 4281 C CA . LEU C 1 4 ? 35.690 15.695 24.640 1.00 33.38 30 LEU C CA 1
ATOM 4282 C C . LEU C 1 4 ? 36.060 16.201 23.249 1.00 33.92 30 LEU C C 1
ATOM 4283 O O . LEU C 1 4 ? 37.064 16.891 23.085 1.00 35.36 30 LEU C O 1
ATOM 4288 N N . ILE C 1 5 ? 35.261 15.812 22.255 1.00 32.34 31 ILE C N 1
ATOM 4289 C CA . ILE C 1 5 ? 35.493 16.164 20.858 1.00 33.92 31 ILE C CA 1
ATOM 4290 C C . ILE C 1 5 ? 34.188 16.706 20.285 1.00 33.65 31 ILE C C 1
ATOM 4291 O O . ILE C 1 5 ? 33.115 16.160 20.556 1.00 33.11 31 ILE C O 1
ATOM 4296 N N . SER C 1 6 ? 34.284 17.779 19.502 1.00 33.02 32 SER C N 1
ATOM 4297 C CA . SER C 1 6 ? 33.140 18.311 18.763 1.00 34.00 32 SER C CA 1
ATOM 4298 C C . SER C 1 6 ? 33.492 18.366 17.281 1.00 33.80 32 SER C C 1
ATOM 4299 O O . SER C 1 6 ? 34.646 18.574 16.921 1.00 34.13 32 SER C O 1
ATOM 4302 N N . MET C 1 7 ? 32.493 18.152 16.435 1.00 35.31 33 MET C N 1
ATOM 4303 C CA . MET C 1 7 ? 32.652 18.214 14.976 1.00 35.91 33 MET C CA 1
ATOM 4304 C C . MET C 1 7 ? 31.348 18.708 14.355 1.00 35.80 33 MET C C 1
ATOM 4305 O O . MET C 1 7 ? 30.381 18.958 15.077 1.00 35.67 33 MET C O 1
ATOM 4310 N N . LYS C 1 8 ? 31.318 18.864 13.033 1.00 36.20 34 LYS C N 1
ATOM 4311 C CA . LYS C 1 8 ? 30.085 19.279 12.357 1.00 38.52 34 LYS C CA 1
ATOM 4312 C C . LYS C 1 8 ? 28.960 18.264 12.595 1.00 37.04 34 LYS C C 1
ATOM 4313 O O . LYS C 1 8 ? 29.083 17.095 12.235 1.00 37.81 34 LYS C O 1
ATOM 4319 N N . GLY C 1 9 ? 27.887 18.711 13.238 1.00 36.17 35 GLY C N 1
ATOM 4320 C CA . GLY C 1 9 ? 26.705 17.882 13.438 1.00 38.38 35 GLY C CA 1
ATOM 4321 C C . GLY C 1 9 ? 26.789 16.822 14.527 1.00 38.60 35 GLY C C 1
ATOM 4322 O O . GLY C 1 9 ? 25.840 16.047 14.694 1.00 38.19 35 GLY C O 1
ATOM 4323 N N . ASP C 1 10 ? 27.890 16.787 15.285 1.00 36.60 36 ASP C N 1
ATOM 4324 C CA . ASP C 1 10 ? 28.107 15.723 16.262 1.00 35.73 36 ASP C CA 1
ATOM 4325 C C . ASP C 1 10 ? 29.091 16.118 17.378 1.00 34.75 36 ASP C C 1
ATOM 4326 O O . ASP C 1 10 ? 29.848 17.088 17.260 1.00 33.21 36 ASP C O 1
ATOM 4331 N N . VAL C 1 11 ? 29.036 15.360 18.472 1.00 33.09 37 VAL C N 1
ATOM 4332 C CA . VAL C 1 11 ? 30.022 15.425 19.551 1.00 31.23 37 VAL C CA 1
ATOM 4333 C C . VAL C 1 11 ? 30.321 14.015 20.057 1.00 29.67 37 VAL C C 1
ATOM 4334 O O . VAL C 1 11 ? 29.527 13.093 19.855 1.00 29.71 37 VAL C O 1
ATOM 4338 N N . ILE C 1 12 ? 31.484 13.858 20.683 1.00 28.46 38 ILE C N 1
ATOM 4339 C CA . ILE C 1 12 ? 31.776 12.695 21.518 1.00 27.81 38 ILE C CA 1
ATOM 4340 C C . ILE C 1 12 ? 31.793 13.196 22.962 1.00 28.18 38 ILE C C 1
ATOM 4341 O O . ILE C 1 12 ? 32.609 14.054 23.308 1.00 27.41 38 ILE C O 1
ATOM 4346 N N . THR C 1 13 ? 30.884 12.668 23.785 1.00 28.75 39 THR C N 1
ATOM 4347 C CA . THR C 1 13 ? 30.820 13.005 25.207 1.00 29.40 39 THR C CA 1
ATOM 4348 C C . THR C 1 13 ? 31.772 12.131 26.006 1.00 29.66 39 THR C C 1
ATOM 4349 O O . THR C 1 13 ? 32.220 11.078 25.538 1.00 29.87 39 THR C O 1
ATOM 4353 N N . GLU C 1 14 ? 32.052 12.578 27.227 1.00 30.65 40 GLU C N 1
ATOM 4354 C CA . GLU C 1 14 ? 32.891 11.846 28.169 1.00 29.61 40 GLU C CA 1
ATOM 4355 C C . GLU C 1 14 ? 32.313 10.468 28.481 1.00 29.27 40 GLU C C 1
ATOM 4356 O O . GLU C 1 14 ? 33.065 9.494 28.567 1.00 28.66 40 GLU C O 1
ATOM 4362 N N A HIS C 1 15 ? 30.993 10.393 28.656 0.50 30.41 41 HIS C N 1
ATOM 4363 N N B HIS C 1 15 ? 30.993 10.391 28.654 0.50 30.02 41 HIS C N 1
ATOM 4364 C CA A HIS C 1 15 ? 30.315 9.126 28.939 0.50 31.79 41 HIS C CA 1
ATOM 4365 C CA B HIS C 1 15 ? 30.329 9.119 28.937 0.50 31.02 41 HIS C CA 1
ATOM 4366 C C A HIS C 1 15 ? 30.344 8.167 27.742 0.50 31.07 41 HIS C C 1
ATOM 4367 C C B HIS C 1 15 ? 30.355 8.165 27.739 0.50 30.63 41 HIS C C 1
ATOM 4368 O O A HIS C 1 15 ? 30.514 6.960 27.923 0.50 30.73 41 HIS C O 1
ATOM 4369 O O B HIS C 1 15 ? 30.532 6.959 27.917 0.50 30.30 41 HIS C O 1
ATOM 4382 N N . GLN C 1 16 ? 30.176 8.704 26.533 1.00 30.41 42 GLN C N 1
ATOM 4383 C CA . GLN C 1 16 ? 30.316 7.914 25.293 1.00 31.54 42 GLN C CA 1
ATOM 4384 C C . GLN C 1 16 ? 31.725 7.329 25.178 1.00 30.30 42 GLN C C 1
ATOM 4385 O O . GLN C 1 16 ? 31.888 6.154 24.833 1.00 32.31 42 GLN C O 1
ATOM 4391 N N . PHE C 1 17 ? 32.726 8.156 25.482 1.00 27.28 43 PHE C N 1
ATOM 4392 C CA . PHE C 1 17 ? 34.108 7.703 25.537 1.00 26.16 43 PHE C CA 1
ATOM 4393 C C . PHE C 1 17 ? 34.299 6.582 26.559 1.00 26.70 43 PHE C C 1
ATOM 4394 O O . PHE C 1 17 ? 34.945 5.577 26.249 1.00 27.34 43 PHE C O 1
ATOM 4402 N N . TYR C 1 18 ? 33.737 6.757 27.759 1.00 27.01 44 TYR C N 1
ATOM 4403 C CA . TYR C 1 18 ? 33.805 5.728 28.811 1.00 27.72 44 TYR C CA 1
ATOM 4404 C C . TYR C 1 18 ? 33.181 4.397 28.368 1.00 27.58 44 TYR C C 1
ATOM 4405 O O . TYR C 1 18 ? 33.768 3.337 28.589 1.00 27.15 44 TYR C O 1
ATOM 4414 N N . GLU C 1 19 ? 32.001 4.458 27.751 1.00 28.39 45 GLU C N 1
ATOM 4415 C CA . GLU C 1 19 ? 31.276 3.240 27.359 1.00 29.77 45 GLU C CA 1
ATOM 4416 C C . GLU C 1 19 ? 32.031 2.404 26.324 1.00 30.10 45 GLU C C 1
ATOM 4417 O O . GLU C 1 19 ? 31.907 1.178 26.323 1.00 31.21 45 GLU C O 1
ATOM 4423 N N . GLN C 1 20 ? 32.811 3.061 25.462 1.00 29.68 46 GLN C N 1
ATOM 4424 C CA . GLN C 1 20 ? 33.683 2.361 24.514 1.00 30.95 46 GLN C CA 1
ATOM 4425 C C . GLN C 1 20 ? 34.961 1.858 25.185 1.00 29.90 46 GLN C C 1
ATOM 4426 O O . GLN C 1 20 ? 35.332 0.693 25.020 1.00 31.15 46 GLN C O 1
ATOM 4432 N N . VAL C 1 21 ? 35.623 2.731 25.943 1.00 27.89 47 VAL C N 1
ATOM 4433 C CA . VAL C 1 21 ? 36.947 2.432 26.509 1.00 27.60 47 VAL C CA 1
ATOM 4434 C C . VAL C 1 21 ? 36.939 1.438 27.682 1.00 28.42 47 VAL C C 1
ATOM 4435 O O . VAL C 1 21 ? 37.983 0.873 28.002 1.00 29.15 47 VAL C O 1
ATOM 4439 N N . LYS C 1 22 ? 35.786 1.221 28.321 1.00 30.02 48 LYS C N 1
ATOM 4440 C CA . LYS C 1 22 ? 35.712 0.332 29.500 1.00 32.32 48 LYS C CA 1
ATOM 4441 C C . LYS C 1 22 ? 36.106 -1.129 29.215 1.00 34.16 48 LYS C C 1
ATOM 4442 O O . LYS C 1 22 ? 36.595 -1.825 30.109 1.00 32.47 48 LYS C O 1
ATOM 4448 N N . ASN C 1 23 ? 35.884 -1.580 27.979 1.00 35.39 49 ASN C N 1
ATOM 4449 C CA . ASN C 1 23 ? 36.256 -2.939 27.553 1.00 38.17 49 ASN C CA 1
ATOM 4450 C C . ASN C 1 23 ? 37.737 -3.089 27.178 1.00 37.14 49 ASN C C 1
ATOM 4451 O O . ASN C 1 23 ? 38.224 -4.213 27.059 1.00 41.69 49 ASN C O 1
ATOM 4456 N N . ASN C 1 24 ? 38.436 -1.969 26.986 1.00 33.75 50 ASN C N 1
ATOM 4457 C CA . ASN C 1 24 ? 39.874 -1.962 26.699 1.00 34.47 50 ASN C CA 1
ATOM 4458 C C . ASN C 1 24 ? 40.658 -2.544 27.893 1.00 34.44 50 ASN C C 1
ATOM 4459 O O . ASN C 1 24 ? 40.506 -2.050 29.011 1.00 30.80 50 ASN C O 1
ATOM 4464 N N . PRO C 1 25 ? 41.497 -3.584 27.667 1.00 36.24 51 PRO C N 1
ATOM 4465 C CA . PRO C 1 25 ? 42.202 -4.200 28.813 1.00 36.54 51 PRO C CA 1
ATOM 4466 C C . PRO C 1 25 ? 43.228 -3.289 29.498 1.00 34.66 51 PRO C C 1
ATOM 4467 O O . PRO C 1 25 ? 43.483 -3.451 30.692 1.00 33.74 51 PRO C O 1
ATOM 4471 N N . SER C 1 26 ? 43.806 -2.357 28.740 1.00 34.26 52 SER C N 1
ATOM 4472 C CA . SER C 1 26 ? 44.706 -1.338 29.289 1.00 33.46 52 SER C CA 1
ATOM 4473 C C . SER C 1 26 ? 43.940 -0.390 30.227 1.00 32.50 52 SER C C 1
ATOM 4474 O O . SER C 1 26 ? 44.443 -0.019 31.289 1.00 33.57 52 SER C O 1
ATOM 4477 N N . ALA C 1 27 ? 42.721 -0.020 29.833 1.00 31.54 53 ALA C N 1
ATOM 4478 C CA . ALA C 1 27 ? 41.829 0.785 30.675 1.00 28.20 53 ALA C CA 1
ATOM 4479 C C . ALA C 1 27 ? 41.307 0.015 31.890 1.00 28.07 53 ALA C C 1
ATOM 4480 O O . ALA C 1 27 ? 41.094 0.604 32.947 1.00 28.04 53 ALA C O 1
ATOM 4482 N N . GLN C 1 28 ? 41.084 -1.289 31.742 1.00 29.67 54 GLN C N 1
ATOM 4483 C CA . GLN C 1 28 ? 40.678 -2.138 32.874 1.00 31.50 54 GLN C CA 1
ATOM 4484 C C . GLN C 1 28 ? 41.775 -2.256 33.938 1.00 31.99 54 GLN C C 1
ATOM 4485 O O . GLN C 1 28 ? 41.480 -2.325 35.137 1.00 33.14 54 GLN C O 1
ATOM 4491 N N . GLN C 1 29 ? 43.029 -2.280 33.490 1.00 32.15 55 GLN C N 1
ATOM 4492 C CA . GLN C 1 29 ? 44.176 -2.283 34.388 1.00 31.30 55 GLN C CA 1
ATOM 4493 C C . GLN C 1 29 ? 44.232 -0.992 35.203 1.00 28.32 55 GLN C C 1
ATOM 4494 O O . GLN C 1 29 ? 44.580 -1.031 36.383 1.00 28.17 55 GLN C O 1
ATOM 4500 N N . VAL C 1 30 ? 43.874 0.137 34.585 1.00 25.77 56 VAL C N 1
ATOM 4501 C CA . VAL C 1 30 ? 43.845 1.438 35.280 1.00 24.55 56 VAL C CA 1
ATOM 4502 C C . VAL C 1 30 ? 42.837 1.452 36.440 1.00 24.22 56 VAL C C 1
ATOM 4503 O O . VAL C 1 30 ? 43.135 1.990 37.505 1.00 24.33 56 VAL C O 1
ATOM 4507 N N . LEU C 1 31 ? 41.655 0.868 36.239 1.00 24.16 57 LEU C N 1
ATOM 4508 C CA . LEU C 1 31 ? 40.655 0.816 37.305 1.00 24.30 57 LEU C CA 1
ATOM 4509 C C . LEU C 1 31 ? 41.088 -0.121 38.426 1.00 24.71 57 LEU C C 1
ATOM 4510 O O . LEU C 1 31 ? 40.810 0.160 39.591 1.00 25.80 57 LEU C O 1
ATOM 4515 N N . LEU C 1 32 ? 41.745 -1.228 38.076 1.00 24.46 58 LEU C N 1
ATOM 4516 C CA . LEU C 1 32 ? 42.291 -2.143 39.077 1.00 24.66 58 LEU C CA 1
ATOM 4517 C C . LEU C 1 32 ? 43.359 -1.441 39.918 1.00 24.59 58 LEU C C 1
ATOM 4518 O O . LEU C 1 32 ? 43.342 -1.535 41.135 1.00 24.72 58 LEU C O 1
ATOM 4523 N N . ASN C 1 33 ? 44.268 -0.728 39.261 1.00 25.77 59 ASN C N 1
ATOM 4524 C CA . ASN C 1 33 ? 45.342 -0.002 39.951 1.00 27.60 59 ASN C CA 1
ATOM 4525 C C . ASN C 1 33 ? 44.821 1.171 40.783 1.00 27.77 59 ASN C C 1
ATOM 4526 O O . ASN C 1 33 ? 45.349 1.436 41.860 1.00 30.88 59 ASN C O 1
ATOM 4531 N N . MET C 1 34 ? 43.798 1.866 40.288 1.00 26.90 60 MET C N 1
ATOM 4532 C CA . MET C 1 34 ? 43.096 2.890 41.077 1.00 27.40 60 MET C CA 1
ATOM 4533 C C . MET C 1 34 ? 42.477 2.314 42.354 1.00 26.78 60 MET C C 1
ATOM 4534 O O . MET C 1 34 ? 42.603 2.904 43.424 1.00 27.75 60 MET C O 1
ATOM 4539 N N . THR C 1 35 ? 41.815 1.165 42.228 1.00 25.86 61 THR C N 1
ATOM 4540 C CA . THR C 1 35 ? 41.207 0.462 43.366 1.00 25.12 61 THR C CA 1
ATOM 4541 C C . THR C 1 35 ? 42.238 -0.039 44.386 1.00 24.46 61 THR C C 1
ATOM 4542 O O . THR C 1 35 ? 41.989 0.004 45.593 1.00 23.44 61 THR C O 1
ATOM 4546 N N . ILE C 1 36 ? 43.379 -0.521 43.899 1.00 24.71 62 ILE C N 1
ATOM 4547 C CA . ILE C 1 36 ? 44.490 -0.897 44.766 1.00 23.96 62 ILE C CA 1
ATOM 4548 C C . ILE C 1 36 ? 45.045 0.347 45.463 1.00 25.44 62 ILE C C 1
ATOM 4549 O O . ILE C 1 36 ? 45.361 0.289 46.651 1.00 24.90 62 ILE C O 1
ATOM 4554 N N . GLN C 1 37 ? 45.148 1.465 44.743 1.00 27.78 63 GLN C N 1
ATOM 4555 C CA . GLN C 1 37 ? 45.627 2.704 45.356 1.00 30.97 63 GLN C CA 1
ATOM 4556 C C . GLN C 1 37 ? 44.703 3.160 46.484 1.00 30.03 63 GLN C C 1
ATOM 4557 O O . GLN C 1 37 ? 45.179 3.408 47.581 1.00 32.66 63 GLN C O 1
ATOM 4563 N N . LYS C 1 38 ? 43.398 3.257 46.221 1.00 29.99 64 LYS C N 1
ATOM 4564 C CA . LYS C 1 38 ? 42.443 3.765 47.227 1.00 31.02 64 LYS C CA 1
ATOM 4565 C C . LYS C 1 38 ? 42.402 2.911 48.494 1.00 27.89 64 LYS C C 1
ATOM 4566 O O . LYS C 1 38 ? 42.450 3.448 49.604 1.00 27.32 64 LYS C O 1
ATOM 4572 N N . VAL C 1 39 ? 42.320 1.594 48.308 1.00 25.42 65 VAL C N 1
ATOM 4573 C CA . VAL C 1 39 ? 42.259 0.630 49.413 1.00 24.86 65 VAL C CA 1
ATOM 4574 C C . VAL C 1 39 ? 43.523 0.704 50.278 1.00 24.87 65 VAL C C 1
ATOM 4575 O O . VAL C 1 39 ? 43.430 0.816 51.506 1.00 27.34 65 VAL C O 1
ATOM 4579 N N . PHE C 1 40 ? 44.688 0.656 49.634 1.00 23.63 66 PHE C N 1
ATOM 4580 C CA . PHE C 1 40 ? 45.974 0.767 50.336 1.00 22.55 66 PHE C CA 1
ATOM 4581 C C . PHE C 1 40 ? 46.248 2.173 50.881 1.00 24.08 66 PHE C C 1
ATOM 4582 O O . PHE C 1 40 ? 46.957 2.314 51.876 1.00 26.36 66 PHE C O 1
ATOM 4590 N N . GLU C 1 41 ? 45.703 3.206 50.243 1.00 25.11 67 GLU C N 1
ATOM 4591 C CA . GLU C 1 41 ? 45.801 4.565 50.781 1.00 27.85 67 GLU C CA 1
ATOM 4592 C C . GLU C 1 41 ? 45.034 4.687 52.107 1.00 30.00 67 GLU C C 1
ATOM 4593 O O . GLU C 1 41 ? 45.522 5.292 53.061 1.00 28.54 67 GLU C O 1
ATOM 4599 N N . LYS C 1 42 ? 43.834 4.111 52.152 1.00 32.77 68 LYS C N 1
ATOM 4600 C CA . LYS C 1 42 ? 43.012 4.111 53.365 1.00 38.34 68 LYS C CA 1
ATOM 4601 C C . LYS C 1 42 ? 43.697 3.334 54.495 1.00 35.92 68 LYS C C 1
ATOM 4602 O O . LYS C 1 42 ? 43.726 3.797 55.638 1.00 33.13 68 LYS C O 1
ATOM 4608 N N . GLN C 1 43 ? 44.261 2.173 54.159 1.00 31.76 69 GLN C N 1
ATOM 4609 C CA . GLN C 1 43 ? 44.835 1.267 55.150 1.00 28.90 69 GLN C CA 1
ATOM 4610 C C . GLN C 1 43 ? 46.180 1.741 55.691 1.00 28.08 69 GLN C C 1
ATOM 4611 O O . GLN C 1 43 ? 46.351 1.832 56.907 1.00 30.42 69 GLN C O 1
ATOM 4617 N N . TYR C 1 44 ? 47.127 2.021 54.794 1.00 24.44 70 TYR C N 1
ATOM 4618 C CA . TYR C 1 44 ? 48.515 2.321 55.175 1.00 22.69 70 TYR C CA 1
ATOM 4619 C C . TYR C 1 44 ? 49.028 3.707 54.745 1.00 22.63 70 TYR C C 1
ATOM 4620 O O . TYR C 1 44 ? 50.202 4.024 54.963 1.00 22.63 70 TYR C O 1
ATOM 4629 N N . GLY C 1 45 ? 48.156 4.542 54.180 1.00 22.62 71 GLY C N 1
ATOM 4630 C CA . GLY C 1 45 ? 48.554 5.857 53.673 1.00 23.72 71 GLY C CA 1
ATOM 4631 C C . GLY C 1 45 ? 48.979 6.854 54.728 1.00 25.52 71 GLY C C 1
ATOM 4632 O O . GLY C 1 45 ? 49.863 7.670 54.483 1.00 27.07 71 GLY C O 1
ATOM 4633 N N . SER C 1 46 ? 48.346 6.798 55.896 1.00 27.08 72 SER C N 1
ATOM 4634 C CA . SER C 1 46 ? 48.733 7.639 57.028 1.00 29.27 72 SER C CA 1
ATOM 4635 C C . SER C 1 46 ? 50.037 7.195 57.689 1.00 29.04 72 SER C C 1
ATOM 4636 O O . SER C 1 46 ? 50.680 7.992 58.362 1.00 32.15 72 SER C O 1
ATOM 4639 N N . GLU C 1 47 ? 50.430 5.938 57.487 1.00 28.38 73 GLU C N 1
ATOM 4640 C CA . GLU C 1 47 ? 51.690 5.397 58.021 1.00 28.80 73 GLU C CA 1
ATOM 4641 C C . GLU C 1 47 ? 52.885 5.650 57.089 1.00 30.99 73 GLU C C 1
ATOM 4642 O O . GLU C 1 47 ? 54.017 5.729 57.558 1.00 34.06 73 GLU C O 1
ATOM 4648 N N . LEU C 1 48 ? 52.641 5.763 55.781 1.00 31.83 74 LEU C N 1
ATOM 4649 C CA . LEU C 1 48 ? 53.703 6.042 54.811 1.00 33.89 74 LEU C CA 1
ATOM 4650 C C . LEU C 1 48 ? 53.948 7.546 54.682 1.00 39.45 74 LEU C C 1
ATOM 4651 O O . LEU C 1 48 ? 53.055 8.291 54.268 1.00 41.27 74 LEU C O 1
ATOM 4656 N N . ASP C 1 49 ? 55.164 7.982 55.011 1.00 56.77 75 ASP C N 1
ATOM 4657 C CA . ASP C 1 49 ? 55.545 9.389 54.877 1.00 61.56 75 ASP C CA 1
ATOM 4658 C C . ASP C 1 49 ? 55.654 9.776 53.400 1.00 62.40 75 ASP C C 1
ATOM 4659 O O . ASP C 1 49 ? 56.044 8.955 52.568 1.00 66.07 75 ASP C O 1
ATOM 4664 N N . ASP C 1 50 ? 55.302 11.022 53.085 1.00 65.01 76 ASP C N 1
ATOM 4665 C CA . ASP C 1 50 ? 55.464 11.564 51.729 1.00 65.58 76 ASP C CA 1
ATOM 4666 C C . ASP C 1 50 ? 56.933 11.654 51.296 1.00 67.35 76 ASP C C 1
ATOM 4667 O O . ASP C 1 50 ? 57.223 11.610 50.098 1.00 82.65 76 ASP C O 1
ATOM 4672 N N . LYS C 1 51 ? 57.846 11.787 52.259 1.00 65.30 77 LYS C N 1
ATOM 4673 C CA . LYS C 1 51 ? 59.286 11.822 51.975 1.00 68.20 77 LYS C CA 1
ATOM 4674 C C . LYS C 1 51 ? 59.819 10.506 51.385 1.00 59.60 77 LYS C C 1
ATOM 4675 O O . LYS C 1 51 ? 60.775 10.523 50.614 1.00 58.26 77 LYS C O 1
ATOM 4681 N N . GLU C 1 52 ? 59.206 9.378 51.744 1.00 54.96 78 GLU C N 1
ATOM 4682 C CA . GLU C 1 52 ? 59.548 8.078 51.147 1.00 56.49 78 GLU C CA 1
ATOM 4683 C C . GLU C 1 52 ? 59.298 8.076 49.630 1.00 52.01 78 GLU C C 1
ATOM 4684 O O . GLU C 1 52 ? 60.116 7.574 48.853 1.00 46.02 78 GLU C O 1
ATOM 4690 N N . VAL C 1 53 ? 58.165 8.648 49.226 1.00 52.58 79 VAL C N 1
ATOM 4691 C CA . VAL C 1 53 ? 57.801 8.760 47.811 1.00 51.34 79 VAL C CA 1
ATOM 4692 C C . VAL C 1 53 ? 58.647 9.844 47.132 1.00 49.82 79 VAL C C 1
ATOM 4693 O O . VAL C 1 53 ? 59.258 9.592 46.091 1.00 49.49 79 VAL C O 1
ATOM 4697 N N . ASP C 1 54 ? 58.693 11.032 47.738 1.00 51.12 80 ASP C N 1
ATOM 4698 C CA . ASP C 1 54 ? 59.403 12.192 47.164 1.00 51.98 80 ASP C CA 1
ATOM 4699 C C . ASP C 1 54 ? 60.906 11.980 46.949 1.00 50.91 80 ASP C C 1
ATOM 4700 O O . ASP C 1 54 ? 61.474 12.540 46.010 1.00 48.73 80 ASP C O 1
ATOM 4705 N N . ASP C 1 55 ? 61.541 11.193 47.819 1.00 51.66 81 ASP C N 1
ATOM 4706 C CA . ASP C 1 55 ? 62.951 10.826 47.644 1.00 51.60 81 ASP C CA 1
ATOM 4707 C C . ASP C 1 55 ? 63.146 9.891 46.453 1.00 51.51 81 ASP C C 1
ATOM 4708 O O . ASP C 1 55 ? 64.135 10.022 45.730 1.00 58.87 81 ASP C O 1
ATOM 4713 N N . THR C 1 56 ? 62.210 8.961 46.249 1.00 48.30 82 THR C N 1
ATOM 4714 C CA . THR C 1 56 ? 62.318 7.971 45.168 1.00 46.10 82 THR C CA 1
ATOM 4715 C C . THR C 1 56 ? 62.034 8.563 43.790 1.00 42.65 82 THR C C 1
ATOM 4716 O O . THR C 1 56 ? 62.720 8.222 42.825 1.00 42.72 82 THR C O 1
ATOM 4720 N N . ILE C 1 57 ? 61.027 9.432 43.697 1.00 41.18 83 ILE C N 1
ATOM 4721 C CA . ILE C 1 57 ? 60.761 10.166 42.449 1.00 42.15 83 ILE C CA 1
ATOM 4722 C C . ILE C 1 57 ? 61.878 11.170 42.139 1.00 42.60 83 ILE C C 1
ATOM 4723 O O . ILE C 1 57 ? 62.175 11.417 40.971 1.00 47.00 83 ILE C O 1
ATOM 4728 N N . ALA C 1 58 ? 62.491 11.740 43.178 1.00 43.67 84 ALA C N 1
ATOM 4729 C CA . ALA C 1 58 ? 63.686 12.577 43.016 1.00 47.57 84 ALA C CA 1
ATOM 4730 C C . ALA C 1 58 ? 64.900 11.751 42.575 1.00 49.16 84 ALA C C 1
ATOM 4731 O O . ALA C 1 58 ? 65.670 12.190 41.721 1.00 50.52 84 ALA C O 1
ATOM 4733 N N . GLU C 1 59 ? 65.064 10.570 43.174 1.00 51.68 85 GLU C N 1
ATOM 4734 C CA . GLU C 1 59 ? 66.135 9.625 42.815 1.00 58.59 85 GLU C CA 1
ATOM 4735 C C . GLU C 1 59 ? 66.005 9.171 41.362 1.00 55.38 85 GLU C C 1
ATOM 4736 O O . GLU C 1 59 ? 66.997 9.117 40.635 1.00 55.71 85 GLU C O 1
ATOM 4742 N N . GLU C 1 60 ? 64.776 8.855 40.956 1.00 52.11 86 GLU C N 1
ATOM 4743 C CA . GLU C 1 60 ? 64.493 8.386 39.599 1.00 51.13 86 GLU C CA 1
ATOM 4744 C C . GLU C 1 60 ? 64.715 9.468 38.533 1.00 53.73 86 GLU C C 1
ATOM 4745 O O . GLU C 1 60 ? 65.071 9.147 37.402 1.00 56.56 86 GLU C O 1
ATOM 4751 N N . LYS C 1 61 ? 64.508 10.735 38.895 1.00 55.19 87 LYS C N 1
ATOM 4752 C CA . LYS C 1 61 ? 64.741 11.861 37.981 1.00 58.64 87 LYS C CA 1
ATOM 4753 C C . LYS C 1 61 ? 66.221 12.047 37.635 1.00 64.21 87 LYS C C 1
ATOM 4754 O O . LYS C 1 61 ? 66.542 12.471 36.524 1.00 74.68 87 LYS C O 1
ATOM 4760 N N . LYS C 1 62 ? 67.112 11.741 38.579 1.00 71.38 88 LYS C N 1
ATOM 4761 C CA . LYS C 1 62 ? 68.562 11.818 38.343 1.00 76.88 88 LYS C CA 1
ATOM 4762 C C . LYS C 1 62 ? 69.080 10.691 37.440 1.00 74.60 88 LYS C C 1
ATOM 4763 O O . LYS C 1 62 ? 70.029 10.896 36.682 1.00 78.59 88 LYS C O 1
ATOM 4769 N N . GLN C 1 63 ? 68.466 9.510 37.531 1.00 73.69 89 GLN C N 1
ATOM 4770 C CA . GLN C 1 63 ? 68.852 8.358 36.701 1.00 79.84 89 GLN C CA 1
ATOM 4771 C C . GLN C 1 63 ? 68.590 8.582 35.206 1.00 80.18 89 GLN C C 1
ATOM 4772 O O . GLN C 1 63 ? 69.398 8.170 34.372 1.00 92.57 89 GLN C O 1
ATOM 4778 N N . TYR C 1 64 ? 67.466 9.225 34.878 1.00 73.25 90 TYR C N 1
ATOM 4779 C CA . TYR C 1 64 ? 67.109 9.555 33.485 1.00 72.65 90 TYR C CA 1
ATOM 4780 C C . TYR C 1 64 ? 67.575 10.959 33.076 1.00 72.00 90 TYR C C 1
ATOM 4781 O O . TYR C 1 64 ? 68.020 11.157 31.943 1.00 78.24 90 TYR C O 1
ATOM 4790 N N . GLY C 1 65 ? 67.456 11.925 33.987 1.00 68.64 91 GLY C N 1
ATOM 4791 C CA . GLY C 1 65 ? 67.924 13.291 33.748 1.00 72.83 91 GLY C CA 1
ATOM 4792 C C . GLY C 1 65 ? 67.050 14.045 32.759 1.00 76.61 91 GLY C C 1
ATOM 4793 O O . GLY C 1 65 ? 65.875 14.294 33.032 1.00 79.34 91 GLY C O 1
ATOM 4794 N N . GLU C 1 66 ? 67.623 14.400 31.609 1.00 79.69 92 GLU C N 1
ATOM 4795 C CA . GLU C 1 66 ? 66.900 15.132 30.561 1.00 82.34 92 GLU C CA 1
ATOM 4796 C C . GLU C 1 66 ? 65.935 14.250 29.757 1.00 77.48 92 GLU C C 1
ATOM 4797 O O . GLU C 1 66 ? 65.031 14.772 29.100 1.00 70.67 92 GLU C O 1
ATOM 4803 N N . ASN C 1 67 ? 66.127 12.928 29.805 1.00 81.27 93 ASN C N 1
ATOM 4804 C CA . ASN C 1 67 ? 65.208 11.969 29.164 1.00 84.86 93 ASN C CA 1
ATOM 4805 C C . ASN C 1 67 ? 63.924 11.670 29.964 1.00 86.12 93 ASN C C 1
ATOM 4806 O O . ASN C 1 67 ? 63.014 11.031 29.430 1.00 81.71 93 ASN C O 1
ATOM 4811 N N . TYR C 1 68 ? 63.847 12.127 31.219 1.00 81.62 94 TYR C N 1
ATOM 4812 C CA . TYR C 1 68 ? 62.731 11.787 32.119 1.00 73.39 94 TYR C CA 1
ATOM 4813 C C . TYR C 1 68 ? 61.367 12.300 31.633 1.00 70.58 94 TYR C C 1
ATOM 4814 O O . TYR C 1 68 ? 60.376 11.573 31.709 1.00 67.13 94 TYR C O 1
ATOM 4823 N N . GLN C 1 69 ? 61.320 13.539 31.137 1.00 70.40 95 GLN C N 1
ATOM 4824 C CA . GLN C 1 69 ? 60.083 14.104 30.574 1.00 74.21 95 GLN C CA 1
ATOM 4825 C C . GLN C 1 69 ? 59.597 13.309 29.360 1.00 71.67 95 GLN C C 1
ATOM 4826 O O . GLN C 1 69 ? 58.397 13.056 29.220 1.00 69.53 95 GLN C O 1
ATOM 4832 N N . ARG C 1 70 ? 60.531 12.925 28.491 1.00 69.91 96 ARG C N 1
ATOM 4833 C CA . ARG C 1 70 ? 60.205 12.189 27.273 1.00 70.13 96 ARG C CA 1
ATOM 4834 C C . ARG C 1 70 ? 59.637 10.808 27.597 1.00 62.34 96 ARG C C 1
ATOM 4835 O O . ARG C 1 70 ? 58.506 10.508 27.221 1.00 67.15 96 ARG C O 1
ATOM 4843 N N . VAL C 1 71 ? 60.409 9.994 28.318 1.00 55.89 97 VAL C N 1
ATOM 4844 C CA . VAL C 1 71 ? 60.040 8.584 28.584 1.00 53.62 97 VAL C CA 1
ATOM 4845 C C . VAL C 1 71 ? 58.700 8.418 29.309 1.00 49.66 97 VAL C C 1
ATOM 4846 O O . VAL C 1 71 ? 57.972 7.455 29.050 1.00 50.16 97 VAL C O 1
ATOM 4850 N N . LEU C 1 72 ? 58.382 9.355 30.204 1.00 47.34 98 LEU C N 1
ATOM 4851 C CA . LEU C 1 72 ? 57.079 9.381 30.882 1.00 46.95 98 LEU C CA 1
ATOM 4852 C C . LEU C 1 72 ? 55.927 9.713 29.925 1.00 49.62 98 LEU C C 1
ATOM 4853 O O . LEU C 1 72 ? 54.852 9.122 30.031 1.00 52.84 98 LEU C O 1
ATOM 4858 N N . SER C 1 73 ? 56.151 10.655 29.008 1.00 52.51 99 SER C N 1
ATOM 4859 C CA . SER C 1 73 ? 55.150 11.007 27.986 1.00 60.11 99 SER C CA 1
ATOM 4860 C C . SER C 1 73 ? 54.891 9.885 26.969 1.00 60.69 99 SER C C 1
ATOM 4861 O O . SER C 1 73 ? 53.773 9.756 26.470 1.00 74.52 99 SER C O 1
ATOM 4864 N N . GLN C 1 74 ? 55.910 9.076 26.679 1.00 58.18 100 GLN C N 1
ATOM 4865 C CA . GLN C 1 74 ? 55.765 7.935 25.767 1.00 59.55 100 GLN C CA 1
ATOM 4866 C C . GLN C 1 74 ? 55.034 6.771 26.433 1.00 60.89 100 GLN C C 1
ATOM 4867 O O . GLN C 1 74 ? 54.368 5.995 25.753 1.00 72.37 100 GLN C O 1
ATOM 4873 N N . ALA C 1 75 ? 55.165 6.648 27.756 1.00 61.73 101 ALA C N 1
ATOM 4874 C CA . ALA C 1 75 ? 54.401 5.666 28.539 1.00 60.22 101 ALA C CA 1
ATOM 4875 C C . ALA C 1 75 ? 52.989 6.153 28.912 1.00 62.62 101 ALA C C 1
ATOM 4876 O O . ALA C 1 75 ? 52.224 5.408 29.534 1.00 65.50 101 ALA C O 1
ATOM 4878 N N . GLY C 1 76 ? 52.651 7.392 28.548 1.00 58.50 102 GLY C N 1
ATOM 4879 C CA . GLY C 1 76 ? 51.349 7.972 28.846 1.00 59.95 102 GLY C CA 1
ATOM 4880 C C . GLY C 1 76 ? 51.221 8.343 30.309 1.00 59.12 102 GLY C C 1
ATOM 4881 O O . GLY C 1 76 ? 50.233 7.993 30.961 1.00 65.19 102 GLY C O 1
ATOM 4882 N N . MET C 1 77 ? 52.227 9.051 30.819 1.00 53.80 103 MET C N 1
ATOM 4883 C CA . MET C 1 77 ? 52.268 9.458 32.222 1.00 57.70 103 MET C CA 1
ATOM 4884 C C . MET C 1 77 ? 52.904 10.830 32.399 1.00 56.62 103 MET C C 1
ATOM 4885 O O . MET C 1 77 ? 53.582 11.350 31.503 1.00 52.17 103 MET C O 1
ATOM 4890 N N . THR C 1 78 ? 52.659 11.401 33.572 1.00 53.92 104 THR C N 1
ATOM 4891 C CA . THR C 1 78 ? 53.225 12.681 33.968 1.00 63.96 104 THR C CA 1
ATOM 4892 C C . THR C 1 78 ? 53.810 12.547 35.371 1.00 57.70 104 THR C C 1
ATOM 4893 O O . THR C 1 78 ? 53.641 11.517 36.030 1.00 53.75 104 THR C O 1
ATOM 4897 N N . LEU C 1 79 ? 54.520 13.588 35.798 1.00 62.11 105 LEU C N 1
ATOM 4898 C CA . LEU C 1 79 ? 55.109 13.677 37.144 1.00 60.78 105 LEU C CA 1
ATOM 4899 C C . LEU C 1 79 ? 54.181 13.165 38.258 1.00 56.04 105 LEU C C 1
ATOM 4900 O O . LEU C 1 79 ? 54.615 12.384 39.104 1.00 44.96 105 LEU C O 1
ATOM 4905 N N . GLU C 1 80 ? 52.911 13.581 38.220 1.00 57.46 106 GLU C N 1
ATOM 4906 C CA . GLU C 1 80 ? 51.917 13.210 39.232 1.00 57.90 106 GLU C CA 1
ATOM 4907 C C . GLU C 1 80 ? 51.516 11.744 39.147 1.00 52.81 106 GLU C C 1
ATOM 4908 O O . GLU C 1 80 ? 51.524 11.046 40.162 1.00 57.60 106 GLU C O 1
ATOM 4914 N N . THR C 1 81 ? 51.160 11.287 37.947 1.00 49.18 107 THR C N 1
ATOM 4915 C CA . THR C 1 81 ? 50.688 9.908 37.752 1.00 50.05 107 THR C CA 1
ATOM 4916 C C . THR C 1 81 ? 51.774 8.871 38.060 1.00 42.86 107 THR C C 1
ATOM 4917 O O . THR C 1 81 ? 51.472 7.791 38.579 1.00 39.74 107 THR C O 1
ATOM 4921 N N . ARG C 1 82 ? 53.025 9.204 37.740 1.00 38.66 108 ARG C N 1
ATOM 4922 C CA . ARG C 1 82 ? 54.172 8.382 38.137 1.00 35.37 108 ARG C CA 1
ATOM 4923 C C . ARG C 1 82 ? 54.393 8.398 39.654 1.00 34.24 108 ARG C C 1
ATOM 4924 O O . ARG C 1 82 ? 54.742 7.369 40.232 1.00 32.73 108 ARG C O 1
ATOM 4932 N N . LYS C 1 83 ? 54.201 9.561 40.284 1.00 35.71 109 LYS C N 1
ATOM 4933 C CA . LYS C 1 83 ? 54.306 9.693 41.745 1.00 37.93 109 LYS C CA 1
ATOM 4934 C C . LYS C 1 83 ? 53.287 8.800 42.444 1.00 35.19 109 LYS C C 1
ATOM 4935 O O . LYS C 1 83 ? 53.624 8.087 43.388 1.00 34.01 109 LYS C O 1
ATOM 4941 N N . ALA C 1 84 ? 52.045 8.859 41.972 1.00 35.11 110 ALA C N 1
ATOM 4942 C CA . ALA C 1 84 ? 50.966 8.000 42.468 1.00 36.15 110 ALA C CA 1
ATOM 4943 C C . ALA C 1 84 ? 51.293 6.513 42.309 1.00 35.17 110 ALA C C 1
ATOM 4944 O O . ALA C 1 84 ? 50.929 5.701 43.161 1.00 36.83 110 ALA C O 1
ATOM 4946 N N . GLN C 1 85 ? 51.976 6.174 41.216 1.00 32.77 111 GLN C N 1
ATOM 4947 C CA . GLN C 1 85 ? 52.376 4.798 40.929 1.00 34.15 111 GLN C CA 1
ATOM 4948 C C . GLN C 1 85 ? 53.443 4.291 41.910 1.00 31.90 111 GLN C C 1
ATOM 4949 O O . GLN C 1 85 ? 53.373 3.145 42.362 1.00 35.16 111 GLN C O 1
ATOM 4955 N N . ILE C 1 86 ? 54.415 5.145 42.235 1.00 28.90 112 ILE C N 1
ATOM 4956 C CA . ILE C 1 86 ? 55.459 4.823 43.226 1.00 29.73 112 ILE C CA 1
ATOM 4957 C C . ILE C 1 86 ? 54.862 4.749 44.636 1.00 28.25 112 ILE C C 1
ATOM 4958 O O . ILE C 1 86 ? 55.201 3.854 45.417 1.00 27.56 112 ILE C O 1
ATOM 4963 N N . ARG C 1 87 ? 53.985 5.700 44.952 1.00 37.52 113 ARG C N 1
ATOM 4964 C CA . ARG C 1 87 ? 53.279 5.722 46.231 1.00 36.34 113 ARG C CA 1
ATOM 4965 C C . ARG C 1 87 ? 52.471 4.440 46.440 1.00 34.39 113 ARG C C 1
ATOM 4966 O O . ARG C 1 87 ? 52.570 3.812 47.488 1.00 33.15 113 ARG C O 1
ATOM 4974 N N . THR C 1 88 ? 51.689 4.060 45.431 1.00 34.36 114 THR C N 1
ATOM 4975 C CA . THR C 1 88 ? 50.931 2.801 45.444 1.00 33.90 114 THR C CA 1
ATOM 4976 C C . THR C 1 88 ? 51.853 1.608 45.700 1.00 33.35 114 THR C C 1
ATOM 4977 O O . THR C 1 88 ? 51.564 0.762 46.549 1.00 33.47 114 THR C O 1
ATOM 4981 N N . SER C 1 89 ? 52.965 1.566 44.971 1.00 33.62 115 SER C N 1
ATOM 4982 C CA . SER C 1 89 ? 53.958 0.501 45.110 1.00 34.34 115 SER C CA 1
ATOM 4983 C C . SER C 1 89 ? 54.575 0.445 46.516 1.00 33.58 115 SER C C 1
ATOM 4984 O O . SER C 1 89 ? 54.764 -0.641 47.061 1.00 31.79 115 SER C O 1
ATOM 4987 N N . LYS C 1 90 ? 54.866 1.611 47.094 1.00 34.49 116 LYS C N 1
ATOM 4988 C CA . LYS C 1 90 ? 55.401 1.702 48.463 1.00 34.90 116 LYS C CA 1
ATOM 4989 C C . LYS C 1 90 ? 54.371 1.449 49.576 1.00 33.48 116 LYS C C 1
ATOM 4990 O O . LYS C 1 90 ? 54.750 1.117 50.700 1.00 32.47 116 LYS C O 1
ATOM 4996 N N . LEU C 1 91 ? 53.085 1.620 49.274 1.00 33.01 117 LEU C N 1
ATOM 4997 C CA . LEU C 1 91 ? 52.016 1.256 50.208 1.00 32.14 117 LEU C CA 1
ATOM 4998 C C . LEU C 1 91 ? 51.838 -0.253 50.292 1.00 30.83 117 LEU C C 1
ATOM 4999 O O . LEU C 1 91 ? 51.590 -0.785 51.375 1.00 30.56 117 LEU C O 1
ATOM 5004 N N . VAL C 1 92 ? 51.950 -0.936 49.152 1.00 29.76 118 VAL C N 1
ATOM 5005 C CA . VAL C 1 92 ? 51.899 -2.403 49.129 1.00 29.27 118 VAL C CA 1
ATOM 5006 C C . VAL C 1 92 ? 53.110 -2.977 49.881 1.00 29.09 118 VAL C C 1
ATOM 5007 O O . VAL C 1 92 ? 52.959 -3.905 50.672 1.00 28.94 118 VAL C O 1
ATOM 5011 N N . GLU C 1 93 ? 54.292 -2.407 49.636 1.00 29.56 119 GLU C N 1
ATOM 5012 C CA . GLU C 1 93 ? 55.535 -2.815 50.308 1.00 30.38 119 GLU C CA 1
ATOM 5013 C C . GLU C 1 93 ? 55.485 -2.595 51.826 1.00 29.29 119 GLU C C 1
ATOM 5014 O O . GLU C 1 93 ? 55.902 -3.463 52.600 1.00 29.24 119 GLU C O 1
ATOM 5020 N N . LEU C 1 94 ? 54.972 -1.439 52.239 1.00 28.39 120 LEU C N 1
ATOM 5021 C CA . LEU C 1 94 ? 54.773 -1.132 53.658 1.00 27.65 120 LEU C CA 1
ATOM 5022 C C . LEU C 1 94 ? 53.786 -2.091 54.329 1.00 27.95 120 LEU C C 1
ATOM 5023 O O . LEU C 1 94 ? 53.973 -2.462 55.492 1.00 28.25 120 LEU C O 1
ATOM 5028 N N . ALA C 1 95 ? 52.737 -2.479 53.602 1.00 28.07 121 ALA C N 1
ATOM 5029 C CA . ALA C 1 95 ? 51.781 -3.481 54.086 1.00 28.30 121 ALA C CA 1
ATOM 5030 C C . ALA C 1 95 ? 52.415 -4.863 54.207 1.00 28.49 121 ALA C C 1
ATOM 5031 O O . ALA C 1 95 ? 52.187 -5.559 55.186 1.00 28.91 121 ALA C O 1
ATOM 5033 N N . VAL C 1 96 ? 53.194 -5.260 53.201 1.00 29.60 122 VAL C N 1
ATOM 5034 C CA . VAL C 1 96 ? 53.925 -6.540 53.227 1.00 30.60 122 VAL C CA 1
ATOM 5035 C C . VAL C 1 96 ? 54.919 -6.568 54.400 1.00 30.95 122 VAL C C 1
ATOM 5036 O O . VAL C 1 96 ? 55.036 -7.578 55.092 1.00 30.06 122 VAL C O 1
ATOM 5040 N N . LYS C 1 97 ? 55.613 -5.449 54.612 1.00 32.49 123 LYS C N 1
ATOM 5041 C CA . LYS C 1 97 ? 56.535 -5.269 55.743 1.00 33.99 123 LYS C CA 1
ATOM 5042 C C . LYS C 1 97 ? 55.833 -5.455 57.085 1.00 34.24 123 LYS C C 1
ATOM 5043 O O . LYS C 1 97 ? 56.307 -6.206 57.941 1.00 36.00 123 LYS C O 1
ATOM 5049 N N . LYS C 1 98 ? 54.703 -4.774 57.254 1.00 33.79 124 LYS C N 1
ATOM 5050 C CA . LYS C 1 98 ? 53.972 -4.778 58.526 1.00 33.87 124 LYS C CA 1
ATOM 5051 C C . LYS C 1 98 ? 53.330 -6.120 58.852 1.00 33.13 124 LYS C C 1
ATOM 5052 O O . LYS C 1 98 ? 53.383 -6.555 59.998 1.00 35.11 124 LYS C O 1
ATOM 5058 N N . VAL C 1 99 ? 52.730 -6.769 57.855 1.00 32.40 125 VAL C N 1
ATOM 5059 C CA . VAL C 1 99 ? 52.115 -8.090 58.044 1.00 33.30 125 VAL C CA 1
ATOM 5060 C C . VAL C 1 99 ? 53.183 -9.170 58.260 1.00 33.93 125 VAL C C 1
ATOM 5061 O O . VAL C 1 99 ? 52.990 -10.071 59.084 1.00 34.05 125 VAL C O 1
ATOM 5065 N N . ALA C 1 100 ? 54.301 -9.077 57.533 1.00 33.54 126 ALA C N 1
ATOM 5066 C CA . ALA C 1 100 ? 55.438 -9.988 57.735 1.00 33.52 126 ALA C CA 1
ATOM 5067 C C . ALA C 1 100 ? 56.068 -9.828 59.131 1.00 34.45 126 ALA C C 1
ATOM 5068 O O . ALA C 1 100 ? 56.218 -10.822 59.848 1.00 35.43 126 ALA C O 1
ATOM 5070 N N . GLU C 1 101 ? 56.414 -8.591 59.509 1.00 34.09 127 GLU C N 1
ATOM 5071 C CA . GLU C 1 101 ? 56.939 -8.276 60.860 1.00 35.47 127 GLU C CA 1
ATOM 5072 C C . GLU C 1 101 ? 56.171 -9.008 61.954 1.00 37.34 127 GLU C C 1
ATOM 5073 O O . GLU C 1 101 ? 56.765 -9.742 62.743 1.00 40.90 127 GLU C O 1
ATOM 5079 N N . ALA C 1 102 ? 54.850 -8.818 61.962 1.00 37.80 128 ALA C N 1
ATOM 5080 C CA . ALA C 1 102 ? 53.951 -9.409 62.969 1.00 38.01 128 ALA C CA 1
ATOM 5081 C C . ALA C 1 102 ? 53.922 -10.946 62.964 1.00 38.99 128 ALA C C 1
ATOM 5082 O O . ALA C 1 102 ? 53.742 -11.565 64.017 1.00 43.38 128 ALA C O 1
ATOM 5084 N N . GLU C 1 103 ? 54.096 -11.544 61.786 1.00 38.26 129 GLU C N 1
ATOM 5085 C CA . GLU C 1 103 ? 54.114 -13.005 61.620 1.00 39.00 129 GLU C CA 1
ATOM 5086 C C . GLU C 1 103 ? 55.502 -13.653 61.767 1.00 40.94 129 GLU C C 1
ATOM 5087 O O . GLU C 1 103 ? 55.626 -14.872 61.603 1.00 41.82 129 GLU C O 1
ATOM 5093 N N . LEU C 1 104 ? 56.536 -12.860 62.066 1.00 41.17 130 LEU C N 1
ATOM 5094 C CA . LEU C 1 104 ? 57.869 -13.408 62.349 1.00 44.14 130 LEU C CA 1
ATOM 5095 C C . LEU C 1 104 ? 57.824 -14.369 63.537 1.00 47.09 130 LEU C C 1
ATOM 5096 O O . LEU C 1 104 ? 57.555 -13.954 64.665 1.00 48.08 130 LEU C O 1
ATOM 5101 N N . THR C 1 105 ? 58.058 -15.651 63.261 1.00 59.51 131 THR C N 1
ATOM 5102 C CA . THR C 1 105 ? 58.131 -16.687 64.289 1.00 64.63 131 THR C CA 1
ATOM 5103 C C . THR C 1 105 ? 59.591 -16.982 64.639 1.00 65.18 131 THR C C 1
ATOM 5104 O O . THR C 1 105 ? 60.506 -16.504 63.964 1.00 63.72 131 THR C O 1
ATOM 5108 N N . ASP C 1 106 ? 59.797 -17.761 65.700 1.00 69.08 132 ASP C N 1
ATOM 5109 C CA . ASP C 1 106 ? 61.126 -18.297 66.035 1.00 69.65 132 ASP C CA 1
ATOM 5110 C C . ASP C 1 106 ? 61.572 -19.346 65.011 1.00 68.40 132 ASP C C 1
ATOM 5111 O O . ASP C 1 106 ? 62.746 -19.397 64.647 1.00 71.18 132 ASP C O 1
ATOM 5116 N N . GLU C 1 107 ? 60.628 -20.173 64.556 1.00 67.12 133 GLU C N 1
ATOM 5117 C CA . GLU C 1 107 ? 60.867 -21.142 63.478 1.00 67.24 133 GLU C CA 1
ATOM 5118 C C . GLU C 1 107 ? 61.292 -20.467 62.164 1.00 66.20 133 GLU C C 1
ATOM 5119 O O . GLU C 1 107 ? 62.066 -21.044 61.396 1.00 71.34 133 GLU C O 1
ATOM 5125 N N . ALA C 1 108 ? 60.777 -19.262 61.910 1.00 61.91 134 ALA C N 1
ATOM 5126 C CA . ALA C 1 108 ? 61.184 -18.452 60.754 1.00 58.38 134 ALA C CA 1
ATOM 5127 C C . ALA C 1 108 ? 62.598 -17.890 60.908 1.00 55.23 134 ALA C C 1
ATOM 5128 O O . ALA C 1 108 ? 63.392 -17.951 59.964 1.00 54.97 134 ALA C O 1
ATOM 5130 N N . TYR C 1 109 ? 62.896 -17.326 62.082 1.00 52.44 135 TYR C N 1
ATOM 5131 C CA . TYR C 1 109 ? 64.237 -16.798 62.386 1.00 50.55 135 TYR C CA 1
ATOM 5132 C C . TYR C 1 109 ? 65.341 -17.852 62.203 1.00 54.44 135 TYR C C 1
ATOM 5133 O O . TYR C 1 109 ? 66.406 -17.537 61.671 1.00 55.18 135 TYR C O 1
ATOM 5142 N N . LYS C 1 110 ? 65.077 -19.088 62.637 1.00 58.63 136 LYS C N 1
ATOM 5143 C CA . LYS C 1 110 ? 66.038 -20.198 62.502 1.00 62.64 136 LYS C CA 1
ATOM 5144 C C . LYS C 1 110 ? 66.326 -20.592 61.049 1.00 61.48 136 LYS C C 1
ATOM 5145 O O . LYS C 1 110 ? 67.476 -20.850 60.698 1.00 64.85 136 LYS C O 1
ATOM 5151 N N . LYS C 1 111 ? 65.284 -20.648 60.220 1.00 62.36 137 LYS C N 1
ATOM 5152 C CA . LYS C 1 111 ? 65.425 -20.988 58.794 1.00 64.14 137 LYS C CA 1
ATOM 5153 C C . LYS C 1 111 ? 66.344 -19.990 58.075 1.00 59.77 137 LYS C C 1
ATOM 5154 O O . LYS C 1 111 ? 67.212 -20.386 57.293 1.00 56.12 137 LYS C O 1
ATOM 5160 N N . ALA C 1 112 ? 66.142 -18.702 58.356 1.00 56.45 138 ALA C N 1
ATOM 5161 C CA . ALA C 1 112 ? 67.014 -17.634 57.857 1.00 53.02 138 ALA C CA 1
ATOM 5162 C C . ALA C 1 112 ? 68.418 -17.711 58.467 1.00 51.45 138 ALA C C 1
ATOM 5163 O O . ALA C 1 112 ? 69.410 -17.542 57.760 1.00 46.66 138 ALA C O 1
ATOM 5165 N N . PHE C 1 113 ? 68.485 -17.966 59.774 1.00 53.09 139 PHE C N 1
ATOM 5166 C CA . PHE C 1 113 ? 69.756 -18.104 60.500 1.00 56.35 139 PHE C CA 1
ATOM 5167 C C . PHE C 1 113 ? 70.642 -19.215 59.940 1.00 58.78 139 PHE C C 1
ATOM 5168 O O . PHE C 1 113 ? 71.846 -19.017 59.784 1.00 61.54 139 PHE C O 1
ATOM 5176 N N . ASP C 1 114 ? 70.044 -20.361 59.615 1.00 58.31 140 ASP C N 1
ATOM 5177 C CA . ASP C 1 114 ? 70.788 -21.490 59.046 1.00 59.21 140 ASP C CA 1
ATOM 5178 C C . ASP C 1 114 ? 71.377 -21.193 57.654 1.00 60.71 140 ASP C C 1
ATOM 5179 O O . ASP C 1 114 ? 72.388 -21.788 57.284 1.00 67.36 140 ASP C O 1
ATOM 5184 N N . GLU C 1 115 ? 70.753 -20.286 56.896 1.00 65.57 141 GLU C N 1
ATOM 5185 C CA . GLU C 1 115 ? 71.248 -19.880 55.563 1.00 64.59 141 GLU C CA 1
ATOM 5186 C C . GLU C 1 115 ? 71.912 -18.485 55.533 1.00 61.44 141 GLU C C 1
ATOM 5187 O O . GLU C 1 115 ? 72.180 -17.948 54.452 1.00 60.18 141 GLU C O 1
ATOM 5193 N N . TYR C 1 116 ? 72.208 -17.927 56.709 1.00 58.88 142 TYR C N 1
ATOM 5194 C CA . TYR C 1 116 ? 72.778 -16.579 56.836 1.00 57.74 142 TYR C CA 1
ATOM 5195 C C . TYR C 1 116 ? 74.304 -16.633 56.773 1.00 61.13 142 TYR C C 1
ATOM 5196 O O . TYR C 1 116 ? 74.915 -17.639 57.147 1.00 68.06 142 TYR C O 1
ATOM 5205 N N . THR C 1 117 ? 74.905 -15.540 56.301 1.00 60.35 143 THR C N 1
ATOM 5206 C CA . THR C 1 117 ? 76.359 -15.379 56.261 1.00 54.47 143 THR C CA 1
ATOM 5207 C C . THR C 1 117 ? 76.752 -14.060 56.943 1.00 52.40 143 THR C C 1
ATOM 5208 O O . THR C 1 117 ? 76.219 -13.001 56.588 1.00 48.86 143 THR C O 1
ATOM 5212 N N . PRO C 1 118 ? 77.688 -14.112 57.916 1.00 51.20 144 PRO C N 1
ATOM 5213 C CA . PRO C 1 118 ? 78.138 -12.890 58.596 1.00 52.24 144 PRO C CA 1
ATOM 5214 C C . PRO C 1 118 ? 79.095 -12.049 57.736 1.00 53.20 144 PRO C C 1
ATOM 5215 O O . PRO C 1 118 ? 79.406 -12.436 56.606 1.00 55.29 144 PRO C O 1
ATOM 5219 N N . ASP C 1 119 ? 79.538 -10.907 58.268 1.00 55.61 145 ASP C N 1
ATOM 5220 C CA . ASP C 1 119 ? 80.455 -9.988 57.564 1.00 56.36 145 ASP C CA 1
ATOM 5221 C C . ASP C 1 119 ? 81.531 -10.693 56.726 1.00 55.79 145 ASP C C 1
ATOM 5222 O O . ASP C 1 119 ? 82.222 -11.597 57.205 1.00 54.25 145 ASP C O 1
ATOM 5227 N N . VAL C 1 120 ? 81.643 -10.263 55.473 1.00 54.33 146 VAL C N 1
ATOM 5228 C CA . VAL C 1 120 ? 82.637 -10.756 54.533 1.00 54.99 146 VAL C CA 1
ATOM 5229 C C . VAL C 1 120 ? 83.272 -9.529 53.882 1.00 52.33 146 VAL C C 1
ATOM 5230 O O . VAL C 1 120 ? 82.588 -8.776 53.188 1.00 55.58 146 VAL C O 1
ATOM 5234 N N . THR C 1 121 ? 84.568 -9.325 54.121 1.00 52.08 147 THR C N 1
ATOM 5235 C CA . THR C 1 121 ? 85.314 -8.247 53.468 1.00 49.32 147 THR C CA 1
ATOM 5236 C C . THR C 1 121 ? 85.720 -8.709 52.071 1.00 46.99 147 THR C C 1
ATOM 5237 O O . THR C 1 121 ? 86.076 -9.872 51.878 1.00 45.94 147 THR C O 1
ATOM 5241 N N . ALA C 1 122 ? 85.659 -7.795 51.107 1.00 47.26 148 ALA C N 1
ATOM 5242 C CA . ALA C 1 122 ? 85.968 -8.111 49.711 1.00 48.92 148 ALA C CA 1
ATOM 5243 C C . ALA C 1 122 ? 86.267 -6.851 48.901 1.00 47.73 148 ALA C C 1
ATOM 5244 O O . ALA C 1 122 ? 85.864 -5.755 49.287 1.00 48.81 148 ALA C O 1
ATOM 5246 N N . GLN C 1 123 ? 86.968 -7.031 47.781 1.00 46.13 149 GLN C N 1
ATOM 5247 C CA . GLN C 1 123 ? 87.333 -5.937 46.883 1.00 45.53 149 GLN C CA 1
ATOM 5248 C C . GLN C 1 123 ? 86.517 -6.038 45.604 1.00 45.77 149 GLN C C 1
ATOM 5249 O O . GLN C 1 123 ? 86.644 -7.012 44.866 1.00 45.74 149 GLN C O 1
ATOM 5255 N N . ILE C 1 124 ? 85.681 -5.029 45.357 1.00 47.50 150 ILE C N 1
ATOM 5256 C CA . ILE C 1 124 ? 84.736 -5.024 44.243 1.00 49.18 150 ILE C CA 1
ATOM 5257 C C . ILE C 1 124 ? 85.096 -3.929 43.230 1.00 48.29 150 ILE C C 1
ATOM 5258 O O . ILE C 1 124 ? 85.487 -2.821 43.611 1.00 46.50 150 ILE C O 1
ATOM 5263 N N . ILE C 1 125 ? 84.953 -4.267 41.947 1.00 46.14 151 ILE C N 1
ATOM 5264 C CA . ILE C 1 125 ? 85.202 -3.360 40.827 1.00 49.33 151 ILE C CA 1
ATOM 5265 C C . ILE C 1 125 ? 83.904 -3.264 40.026 1.00 50.26 151 ILE C C 1
ATOM 5266 O O . ILE C 1 125 ? 83.452 -4.261 39.467 1.00 49.16 151 ILE C O 1
ATOM 5271 N N . ARG C 1 126 ? 83.309 -2.071 39.976 1.00 54.38 152 ARG C N 1
ATOM 5272 C CA . ARG C 1 126 ? 82.100 -1.836 39.178 1.00 58.89 152 ARG C CA 1
ATOM 5273 C C . ARG C 1 126 ? 82.469 -1.254 37.820 1.00 56.92 152 ARG C C 1
ATOM 5274 O O . ARG C 1 126 ? 83.366 -0.420 37.727 1.00 52.81 152 ARG C O 1
ATOM 5282 N N . LEU C 1 127 ? 81.757 -1.689 36.781 1.00 62.78 153 LEU C N 1
ATOM 5283 C CA . LEU C 1 127 ? 82.071 -1.338 35.393 1.00 66.30 153 LEU C CA 1
ATOM 5284 C C . LEU C 1 127 ? 80.808 -1.057 34.581 1.00 71.27 153 LEU C C 1
ATOM 5285 O O . LEU C 1 127 ? 79.712 -1.484 34.954 1.00 77.15 153 LEU C O 1
ATOM 5290 N N . ASN C 1 128 ? 80.981 -0.330 33.476 1.00 83.39 154 ASN C N 1
ATOM 5291 C CA . ASN C 1 128 ? 79.899 -0.013 32.537 1.00 90.42 154 ASN C CA 1
ATOM 5292 C C . ASN C 1 128 ? 80.011 -0.873 31.280 1.00 88.39 154 ASN C C 1
ATOM 5293 O O . ASN C 1 128 ? 79.088 -1.621 30.957 1.00 86.88 154 ASN C O 1
ATOM 5298 N N . ASN C 1 129 ? 81.141 -0.762 30.579 1.00 87.97 155 ASN C N 1
ATOM 5299 C CA . ASN C 1 129 ? 81.386 -1.543 29.358 1.00 94.15 155 ASN C CA 1
ATOM 5300 C C . ASN C 1 129 ? 81.739 -2.992 29.713 1.00 101.89 155 ASN C C 1
ATOM 5301 O O . ASN C 1 129 ? 82.629 -3.238 30.534 1.00 93.36 155 ASN C O 1
ATOM 5306 N N . GLU C 1 130 ? 81.039 -3.939 29.087 1.00 110.35 156 GLU C N 1
ATOM 5307 C CA . GLU C 1 130 ? 81.302 -5.372 29.272 1.00 105.04 156 GLU C CA 1
ATOM 5308 C C . GLU C 1 130 ? 82.650 -5.776 28.669 1.00 101.69 156 GLU C C 1
ATOM 5309 O O . GLU C 1 130 ? 83.312 -6.677 29.185 1.00 106.37 156 GLU C O 1
ATOM 5315 N N . ASP C 1 131 ? 83.041 -5.119 27.575 1.00 103.03 157 ASP C N 1
ATOM 5316 C CA . ASP C 1 131 ? 84.370 -5.310 26.978 1.00 99.73 157 ASP C CA 1
ATOM 5317 C C . ASP C 1 131 ? 85.488 -4.899 27.929 1.00 96.54 157 ASP C C 1
ATOM 5318 O O . ASP C 1 131 ? 86.531 -5.546 27.967 1.00 101.75 157 ASP C O 1
ATOM 5323 N N . LYS C 1 132 ? 85.268 -3.826 28.685 1.00 97.85 158 LYS C N 1
ATOM 5324 C CA . LYS C 1 132 ? 86.197 -3.422 29.738 1.00 100.34 158 LYS C CA 1
ATOM 5325 C C . LYS C 1 132 ? 86.187 -4.434 30.886 1.00 96.30 158 LYS C C 1
ATOM 5326 O O . LYS C 1 132 ? 87.248 -4.818 31.372 1.00 107.60 158 LYS C O 1
ATOM 5332 N N . ALA C 1 133 ? 84.994 -4.871 31.298 1.00 85.37 159 ALA C N 1
ATOM 5333 C CA . ALA C 1 133 ? 84.841 -5.835 32.403 1.00 81.74 159 ALA C CA 1
ATOM 5334 C C . ALA C 1 133 ? 85.586 -7.155 32.185 1.00 80.30 159 ALA C C 1
ATOM 5335 O O . ALA C 1 133 ? 86.168 -7.699 33.124 1.00 75.44 159 ALA C O 1
ATOM 5337 N N . LYS C 1 134 ? 85.564 -7.662 30.954 1.00 82.87 160 LYS C N 1
ATOM 5338 C CA . LYS C 1 134 ? 86.346 -8.850 30.589 1.00 85.11 160 LYS C CA 1
ATOM 5339 C C . LYS C 1 134 ? 87.844 -8.536 30.517 1.00 84.80 160 LYS C C 1
ATOM 5340 O O . LYS C 1 134 ? 88.668 -9.353 30.936 1.00 83.05 160 LYS C O 1
ATOM 5346 N N . GLU C 1 135 ? 88.185 -7.355 29.997 1.00 87.63 161 GLU C N 1
ATOM 5347 C CA . GLU C 1 135 ? 89.579 -6.880 29.949 1.00 88.68 161 GLU C CA 1
ATOM 5348 C C . GLU C 1 135 ? 90.186 -6.613 31.338 1.00 81.36 161 GLU C C 1
ATOM 5349 O O . GLU C 1 135 ? 91.394 -6.771 31.524 1.00 81.90 161 GLU C O 1
ATOM 5355 N N . VAL C 1 136 ? 89.361 -6.200 32.301 1.00 76.51 162 VAL C N 1
ATOM 5356 C CA . VAL C 1 136 ? 89.810 -6.044 33.693 1.00 76.76 162 VAL C CA 1
ATOM 5357 C C . VAL C 1 136 ? 89.992 -7.416 34.362 1.00 80.64 162 VAL C C 1
ATOM 5358 O O . VAL C 1 136 ? 90.919 -7.597 35.160 1.00 83.66 162 VAL C O 1
ATOM 5362 N N . LEU C 1 137 ? 89.117 -8.372 34.033 1.00 79.45 163 LEU C N 1
ATOM 5363 C CA . LEU C 1 137 ? 89.170 -9.722 34.615 1.00 74.20 163 LEU C CA 1
ATOM 5364 C C . LEU C 1 137 ? 90.415 -10.508 34.199 1.00 76.45 163 LEU C C 1
ATOM 5365 O O . LEU C 1 137 ? 91.009 -11.200 35.031 1.00 84.30 163 LEU C O 1
ATOM 5370 N N . GLU C 1 138 ? 90.798 -10.414 32.924 1.00 74.76 164 GLU C N 1
ATOM 5371 C CA . GLU C 1 138 ? 92.023 -11.071 32.439 1.00 79.27 164 GLU C CA 1
ATOM 5372 C C . GLU C 1 138 ? 93.281 -10.529 33.128 1.00 76.78 164 GLU C C 1
ATOM 5373 O O . GLU C 1 138 ? 94.219 -11.286 33.382 1.00 87.78 164 GLU C O 1
ATOM 5379 N N . LYS C 1 139 ? 93.289 -9.229 33.429 1.00 111.81 165 LYS C N 1
ATOM 5380 C CA . LYS C 1 139 ? 94.369 -8.610 34.210 1.00 105.67 165 LYS C CA 1
ATOM 5381 C C . LYS C 1 139 ? 94.359 -9.056 35.672 1.00 101.99 165 LYS C C 1
ATOM 5382 O O . LYS C 1 139 ? 95.420 -9.262 36.257 1.00 99.58 165 LYS C O 1
ATOM 5388 N N . ALA C 1 140 ? 93.166 -9.196 36.251 1.00 101.25 166 ALA C N 1
ATOM 5389 C CA . ALA C 1 140 ? 93.005 -9.656 37.638 1.00 98.15 166 ALA C CA 1
ATOM 5390 C C . ALA C 1 140 ? 93.517 -11.079 37.894 1.00 100.60 166 ALA C C 1
ATOM 5391 O O . ALA C 1 140 ? 93.915 -11.395 39.018 1.00 97.69 166 ALA C O 1
ATOM 5393 N N . LYS C 1 141 ? 93.505 -11.927 36.862 1.00 106.48 167 LYS C N 1
ATOM 5394 C CA . LYS C 1 141 ? 94.016 -13.304 36.962 1.00 111.12 167 LYS C CA 1
ATOM 5395 C C . LYS C 1 141 ? 95.482 -13.476 36.503 1.00 115.56 167 LYS C C 1
ATOM 5396 O O . LYS C 1 141 ? 95.952 -14.610 36.358 1.00 116.16 167 LYS C O 1
ATOM 5402 N N . ALA C 1 142 ? 96.203 -12.367 36.303 1.00 118.13 168 ALA C N 1
ATOM 5403 C CA . ALA C 1 142 ? 97.629 -12.406 35.945 1.00 118.84 168 ALA C CA 1
ATOM 5404 C C . ALA C 1 142 ? 98.497 -12.808 37.146 1.00 118.69 168 ALA C C 1
ATOM 5405 O O . ALA C 1 142 ? 98.025 -12.822 38.287 1.00 114.44 168 ALA C O 1
ATOM 5407 N N . GLU C 1 143 ? 99.767 -13.107 36.872 1.00 124.49 169 GLU C N 1
ATOM 5408 C CA . GLU C 1 143 ? 100.666 -13.775 37.832 1.00 129.22 169 GLU C CA 1
ATOM 5409 C C . GLU C 1 143 ? 100.828 -13.018 39.153 1.00 125.85 169 GLU C C 1
ATOM 5410 O O . GLU C 1 143 ? 100.584 -13.579 40.227 1.00 121.85 169 GLU C O 1
ATOM 5416 N N . GLY C 1 144 ? 101.250 -11.758 39.056 1.00 121.03 170 GLY C N 1
ATOM 5417 C CA . GLY C 1 144 ? 101.383 -10.869 40.215 1.00 114.41 170 GLY C CA 1
ATOM 5418 C C . GLY C 1 144 ? 100.429 -9.697 40.107 1.00 108.52 170 GLY C C 1
ATOM 5419 O O . GLY C 1 144 ? 100.830 -8.546 40.285 1.00 104.24 170 GLY C O 1
ATOM 5420 N N . ALA C 1 145 ? 99.163 -10.001 39.823 1.00 77.02 171 ALA C N 1
ATOM 5421 C CA . ALA C 1 145 ? 98.145 -8.983 39.571 1.00 72.70 171 ALA C CA 1
ATOM 5422 C C . ALA C 1 145 ? 97.753 -8.261 40.856 1.00 73.73 171 ALA C C 1
ATOM 5423 O O . ALA C 1 145 ? 97.353 -8.902 41.831 1.00 77.34 171 ALA C O 1
ATOM 5425 N N . ASP C 1 146 ? 97.877 -6.933 40.848 1.00 72.24 172 ASP C N 1
ATOM 5426 C CA . ASP C 1 146 ? 97.475 -6.101 41.979 1.00 71.39 172 ASP C CA 1
ATOM 5427 C C . ASP C 1 146 ? 95.998 -5.753 41.794 1.00 63.73 172 ASP C C 1
ATOM 5428 O O . ASP C 1 146 ? 95.648 -4.957 40.920 1.00 62.74 172 ASP C O 1
ATOM 5433 N N . PHE C 1 147 ? 95.136 -6.368 42.604 1.00 58.62 173 PHE C N 1
ATOM 5434 C CA . PHE C 1 147 ? 93.683 -6.169 42.491 1.00 54.13 173 PHE C CA 1
ATOM 5435 C C . PHE C 1 147 ? 93.250 -4.758 42.908 1.00 53.06 173 PHE C C 1
ATOM 5436 O O . PHE C 1 147 ? 92.277 -4.223 42.369 1.00 47.79 173 PHE C O 1
ATOM 5444 N N . ALA C 1 148 ? 93.980 -4.168 43.856 1.00 56.01 174 ALA C N 1
ATOM 5445 C CA . ALA C 1 148 ? 93.696 -2.818 44.349 1.00 60.03 174 ALA C CA 1
ATOM 5446 C C . ALA C 1 148 ? 93.857 -1.740 43.272 1.00 60.91 174 ALA C C 1
ATOM 5447 O O . ALA C 1 148 ? 92.978 -0.891 43.111 1.00 58.71 174 ALA C O 1
ATOM 5449 N N . GLN C 1 149 ? 94.974 -1.775 42.545 1.00 64.03 175 GLN C N 1
ATOM 5450 C CA . GLN C 1 149 ? 95.216 -0.815 41.454 1.00 69.02 175 GLN C CA 1
ATOM 5451 C C . GLN C 1 149 ? 94.220 -0.971 40.301 1.00 67.69 175 GLN C C 1
ATOM 5452 O O . GLN C 1 149 ? 93.816 0.025 39.703 1.00 70.74 175 GLN C O 1
ATOM 5458 N N . LEU C 1 150 ? 93.834 -2.212 39.997 1.00 66.64 176 LEU C N 1
ATOM 5459 C CA . LEU C 1 150 ? 92.785 -2.474 39.003 1.00 62.52 176 LEU C CA 1
ATOM 5460 C C . LEU C 1 150 ? 91.469 -1.813 39.400 1.00 63.69 176 LEU C C 1
ATOM 5461 O O . LEU C 1 150 ? 90.790 -1.240 38.552 1.00 70.67 176 LEU C O 1
ATOM 5466 N N . ALA C 1 151 ? 91.124 -1.884 40.686 1.00 64.87 177 ALA C N 1
ATOM 5467 C CA . ALA C 1 151 ? 89.940 -1.195 41.214 1.00 69.34 177 ALA C CA 1
ATOM 5468 C C . ALA C 1 151 ? 90.087 0.332 41.166 1.00 72.14 177 ALA C C 1
ATOM 5469 O O . ALA C 1 151 ? 89.161 1.031 40.751 1.00 70.32 177 ALA C O 1
ATOM 5471 N N . LYS C 1 152 ? 91.247 0.837 41.589 1.00 75.33 178 LYS C N 1
ATOM 5472 C CA . LYS C 1 152 ? 91.536 2.281 41.559 1.00 74.87 178 LYS C CA 1
ATOM 5473 C C . LYS C 1 152 ? 91.484 2.863 40.144 1.00 74.32 178 LYS C C 1
ATOM 5474 O O . LYS C 1 152 ? 90.916 3.936 39.937 1.00 74.83 178 LYS C O 1
ATOM 5480 N N . ASP C 1 153 ? 92.065 2.148 39.182 1.00 70.07 179 ASP C N 1
ATOM 5481 C CA . ASP C 1 153 ? 92.120 2.610 37.792 1.00 74.96 179 ASP C CA 1
ATOM 5482 C C . ASP C 1 153 ? 90.789 2.463 37.041 1.00 77.25 179 ASP C C 1
ATOM 5483 O O . ASP C 1 153 ? 90.380 3.384 36.330 1.00 79.73 179 ASP C O 1
ATOM 5488 N N . ASN C 1 154 ? 90.118 1.320 37.207 1.00 72.71 180 ASN C N 1
ATOM 5489 C CA . ASN C 1 154 ? 88.981 0.943 36.350 1.00 70.86 180 ASN C CA 1
ATOM 5490 C C . ASN C 1 154 ? 87.580 1.112 36.955 1.00 66.84 180 ASN C C 1
ATOM 5491 O O . ASN C 1 154 ? 86.625 1.298 36.201 1.00 75.25 180 ASN C O 1
ATOM 5496 N N . SER C 1 155 ? 87.441 1.041 38.282 1.00 63.50 181 SER C N 1
ATOM 5497 C CA . SER C 1 155 ? 86.104 1.014 38.906 1.00 61.77 181 SER C CA 1
ATOM 5498 C C . SER C 1 155 ? 85.377 2.364 38.885 1.00 67.37 181 SER C C 1
ATOM 5499 O O . SER C 1 155 ? 85.984 3.414 39.106 1.00 63.62 181 SER C O 1
ATOM 5502 N N . THR C 1 156 ? 84.068 2.308 38.642 1.00 67.27 182 THR C N 1
ATOM 5503 C CA . THR C 1 156 ? 83.213 3.493 38.586 1.00 71.19 182 THR C CA 1
ATOM 5504 C C . THR C 1 156 ? 82.709 3.932 39.966 1.00 76.94 182 THR C C 1
ATOM 5505 O O . THR C 1 156 ? 82.423 5.114 40.168 1.00 86.81 182 THR C O 1
ATOM 5509 N N . ASP C 1 157 ? 82.591 2.985 40.901 1.00 81.65 183 ASP C N 1
ATOM 5510 C CA . ASP C 1 157 ? 82.057 3.254 42.244 1.00 85.64 183 ASP C CA 1
ATOM 5511 C C . ASP C 1 157 ? 83.005 4.155 43.050 1.00 87.87 183 ASP C C 1
ATOM 5512 O O . ASP C 1 157 ? 84.005 3.681 43.589 1.00 86.62 183 ASP C O 1
ATOM 5517 N N . GLU C 1 158 ? 82.661 5.444 43.133 1.00 91.52 184 GLU C N 1
ATOM 5518 C CA . GLU C 1 158 ? 83.510 6.477 43.765 1.00 89.91 184 GLU C CA 1
ATOM 5519 C C . GLU C 1 158 ? 83.885 6.214 45.230 1.00 83.54 184 GLU C C 1
ATOM 5520 O O . GLU C 1 158 ? 84.968 6.611 45.672 1.00 78.36 184 GLU C O 1
ATOM 5526 N N . LYS C 1 159 ? 82.995 5.554 45.968 1.00 96.35 185 LYS C N 1
ATOM 5527 C CA . LYS C 1 159 ? 83.197 5.299 47.399 1.00 97.86 185 LYS C CA 1
ATOM 5528 C C . LYS C 1 159 ? 84.248 4.212 47.663 1.00 91.37 185 LYS C C 1
ATOM 5529 O O . LYS C 1 159 ? 85.160 4.415 48.470 1.00 95.19 185 LYS C O 1
ATOM 5535 N N . THR C 1 160 ? 84.116 3.072 46.981 1.00 82.05 186 THR C N 1
ATOM 5536 C CA . THR C 1 160 ? 85.059 1.947 47.116 1.00 76.66 186 THR C CA 1
ATOM 5537 C C . THR C 1 160 ? 86.347 2.112 46.290 1.00 78.08 186 THR C C 1
ATOM 5538 O O . THR C 1 160 ? 87.384 1.557 46.658 1.00 73.65 186 THR C O 1
ATOM 5542 N N . LYS C 1 161 ? 86.267 2.852 45.179 1.00 80.57 187 LYS C N 1
ATOM 5543 C CA . LYS C 1 161 ? 87.419 3.150 44.301 1.00 84.10 187 LYS C CA 1
ATOM 5544 C C . LYS C 1 161 ? 88.669 3.627 45.052 1.00 92.74 187 LYS C C 1
ATOM 5545 O O . LYS C 1 161 ? 89.774 3.151 44.783 1.00 93.02 187 LYS C O 1
ATOM 5551 N N . GLU C 1 162 ? 88.478 4.557 45.989 1.00 99.15 188 GLU C N 1
ATOM 5552 C CA . GLU C 1 162 ? 89.587 5.173 46.738 1.00 103.16 188 GLU C CA 1
ATOM 5553 C C . GLU C 1 162 ? 90.340 4.179 47.632 1.00 98.35 188 GLU C C 1
ATOM 5554 O O . GLU C 1 162 ? 91.551 4.312 47.819 1.00 91.45 188 GLU C O 1
ATOM 5560 N N . ASN C 1 163 ? 89.621 3.184 48.160 1.00 100.00 189 ASN C N 1
ATOM 5561 C CA . ASN C 1 163 ? 90.160 2.211 49.121 1.00 100.67 189 ASN C CA 1
ATOM 5562 C C . ASN C 1 163 ? 90.522 0.852 48.474 1.00 93.27 189 ASN C C 1
ATOM 5563 O O . ASN C 1 163 ? 90.462 -0.190 49.133 1.00 92.36 189 ASN C O 1
ATOM 5568 N N . GLY C 1 164 ? 90.914 0.864 47.199 1.00 88.79 190 GLY C N 1
ATOM 5569 C CA . GLY C 1 164 ? 91.231 -0.367 46.465 1.00 82.96 190 GLY C CA 1
ATOM 5570 C C . GLY C 1 164 ? 90.045 -1.294 46.246 1.00 75.64 190 GLY C C 1
ATOM 5571 O O . GLY C 1 164 ? 90.205 -2.518 46.214 1.00 69.06 190 GLY C O 1
ATOM 5572 N N . GLY C 1 165 ? 88.856 -0.709 46.098 1.00 72.35 191 GLY C N 1
ATOM 5573 C CA . GLY C 1 165 ? 87.621 -1.468 45.905 1.00 69.25 191 GLY C CA 1
ATOM 5574 C C . GLY C 1 165 ? 87.047 -2.172 47.129 1.00 66.14 191 GLY C C 1
ATOM 5575 O O . GLY C 1 165 ? 86.053 -2.891 47.003 1.00 64.61 191 GLY C O 1
ATOM 5576 N N . GLU C 1 166 ? 87.626 -1.951 48.311 1.00 64.46 192 GLU C N 1
ATOM 5577 C CA . GLU C 1 166 ? 87.301 -2.763 49.488 1.00 62.98 192 GLU C CA 1
ATOM 5578 C C . GLU C 1 166 ? 85.928 -2.436 50.074 1.00 58.65 192 GLU C C 1
ATOM 5579 O O . GLU C 1 166 ? 85.498 -1.283 50.055 1.00 58.79 192 GLU C O 1
ATOM 5585 N N . ILE C 1 167 ? 85.255 -3.464 50.593 1.00 55.31 193 ILE C N 1
ATOM 5586 C CA . ILE C 1 167 ? 83.944 -3.314 51.236 1.00 54.11 193 ILE C CA 1
ATOM 5587 C C . ILE C 1 167 ? 83.611 -4.547 52.084 1.00 52.04 193 ILE C C 1
ATOM 5588 O O . ILE C 1 167 ? 84.012 -5.658 51.744 1.00 50.46 193 ILE C O 1
ATOM 5593 N N . THR C 1 168 ? 82.877 -4.329 53.177 1.00 52.45 194 THR C N 1
ATOM 5594 C CA . THR C 1 168 ? 82.460 -5.381 54.112 1.00 52.37 194 THR C CA 1
ATOM 5595 C C . THR C 1 168 ? 80.930 -5.445 54.173 1.00 55.22 194 THR C C 1
ATOM 5596 O O . THR C 1 168 ? 80.278 -4.411 54.326 1.00 57.03 194 THR C O 1
ATOM 5600 N N . PHE C 1 169 ? 80.368 -6.653 54.069 1.00 57.06 195 PHE C N 1
ATOM 5601 C CA . PHE C 1 169 ? 78.909 -6.832 54.009 1.00 61.32 195 PHE C CA 1
ATOM 5602 C C . PHE C 1 169 ? 78.414 -8.213 54.458 1.00 65.91 195 PHE C C 1
ATOM 5603 O O . PHE C 1 169 ? 79.143 -9.203 54.372 1.00 63.56 195 PHE C O 1
ATOM 5611 N N . ASP C 1 170 ? 77.164 -8.243 54.933 1.00 46.32 196 ASP C N 1
ATOM 5612 C CA . ASP C 1 170 ? 76.432 -9.470 55.297 1.00 53.17 196 ASP C CA 1
ATOM 5613 C C . ASP C 1 170 ? 75.516 -9.911 54.150 1.00 56.54 196 ASP C C 1
ATOM 5614 O O . ASP C 1 170 ? 75.533 -9.323 53.069 1.00 63.70 196 ASP C O 1
ATOM 5619 N N . SER C 1 171 ? 74.721 -10.953 54.393 1.00 61.33 197 SER C N 1
ATOM 5620 C CA . SER C 1 171 ? 73.567 -11.280 53.545 1.00 64.80 197 SER C CA 1
ATOM 5621 C C . SER C 1 171 ? 72.464 -10.209 53.640 1.00 65.98 197 SER C C 1
ATOM 5622 O O . SER C 1 171 ? 71.727 -9.985 52.679 1.00 61.17 197 SER C O 1
ATOM 5625 N N . ALA C 1 172 ? 72.361 -9.559 54.802 1.00 64.19 198 ALA C N 1
ATOM 5626 C CA . ALA C 1 172 ? 71.363 -8.515 55.058 1.00 66.75 198 ALA C CA 1
ATOM 5627 C C . ALA C 1 172 ? 71.727 -7.104 54.563 1.00 67.94 198 ALA C C 1
ATOM 5628 O O . ALA C 1 172 ? 70.947 -6.171 54.769 1.00 75.58 198 ALA C O 1
ATOM 5630 N N . SER C 1 173 ? 72.890 -6.930 53.933 1.00 68.11 199 SER C N 1
ATOM 5631 C CA . SER C 1 173 ? 73.302 -5.611 53.440 1.00 69.97 199 SER C CA 1
ATOM 5632 C C . SER C 1 173 ? 72.599 -5.285 52.124 1.00 72.80 199 SER C C 1
ATOM 5633 O O . SER C 1 173 ? 72.554 -6.124 51.221 1.00 62.17 199 SER C O 1
ATOM 5636 N N . THR C 1 174 ? 72.051 -4.072 52.035 1.00 81.23 200 THR C N 1
ATOM 5637 C CA . THR C 1 174 ? 71.400 -3.568 50.819 1.00 87.53 200 THR C CA 1
ATOM 5638 C C . THR C 1 174 ? 72.343 -2.729 49.943 1.00 89.45 200 THR C C 1
ATOM 5639 O O . THR C 1 174 ? 71.998 -2.395 48.807 1.00 99.34 200 THR C O 1
ATOM 5643 N N . GLU C 1 175 ? 73.527 -2.403 50.467 1.00 84.90 201 GLU C N 1
ATOM 5644 C CA . GLU C 1 175 ? 74.503 -1.556 49.766 1.00 82.82 201 GLU C CA 1
ATOM 5645 C C . GLU C 1 175 ? 75.222 -2.245 48.592 1.00 73.42 201 GLU C C 1
ATOM 5646 O O . GLU C 1 175 ? 75.858 -1.567 47.783 1.00 76.68 201 GLU C O 1
ATOM 5652 N N . VAL C 1 176 ? 75.126 -3.574 48.513 1.00 68.88 202 VAL C N 1
ATOM 5653 C CA . VAL C 1 176 ? 75.720 -4.366 47.424 1.00 66.62 202 VAL C CA 1
ATOM 5654 C C . VAL C 1 176 ? 74.621 -5.289 46.845 1.00 63.08 202 VAL C C 1
ATOM 5655 O O . VAL C 1 176 ? 73.780 -5.780 47.605 1.00 61.10 202 VAL C O 1
ATOM 5659 N N . PRO C 1 177 ? 74.605 -5.511 45.506 1.00 58.99 203 PRO C N 1
ATOM 5660 C CA . PRO C 1 177 ? 73.507 -6.298 44.903 1.00 60.92 203 PRO C CA 1
ATOM 5661 C C . PRO C 1 177 ? 73.372 -7.757 45.360 1.00 60.34 203 PRO C C 1
ATOM 5662 O O . PRO C 1 177 ? 74.308 -8.331 45.913 1.00 58.53 203 PRO C O 1
ATOM 5666 N N . GLU C 1 178 ? 72.202 -8.336 45.098 1.00 68.11 204 GLU C N 1
ATOM 5667 C CA . GLU C 1 178 ? 71.884 -9.722 45.469 1.00 72.06 204 GLU C CA 1
ATOM 5668 C C . GLU C 1 178 ? 72.745 -10.734 44.708 1.00 71.01 204 GLU C C 1
ATOM 5669 O O . GLU C 1 178 ? 73.242 -11.696 45.300 1.00 78.25 204 GLU C O 1
ATOM 5675 N N . GLN C 1 179 ? 72.911 -10.512 43.405 1.00 78.70 205 GLN C N 1
ATOM 5676 C CA . GLN C 1 179 ? 73.736 -11.380 42.558 1.00 76.07 205 GLN C CA 1
ATOM 5677 C C . GLN C 1 179 ? 75.221 -11.282 42.918 1.00 71.41 205 GLN C C 1
ATOM 5678 O O . GLN C 1 179 ? 75.956 -12.261 42.781 1.00 72.23 205 GLN C O 1
ATOM 5684 N N . VAL C 1 180 ? 75.651 -10.106 43.374 1.00 67.42 206 VAL C N 1
ATOM 5685 C CA . VAL C 1 180 ? 77.047 -9.873 43.761 1.00 64.96 206 VAL C CA 1
ATOM 5686 C C . VAL C 1 180 ? 77.371 -10.579 45.081 1.00 63.65 206 VAL C C 1
ATOM 5687 O O . VAL C 1 180 ? 78.439 -11.179 45.216 1.00 63.81 206 VAL C O 1
ATOM 5691 N N . LYS C 1 181 ? 76.452 -10.496 46.043 1.00 63.53 207 LYS C N 1
ATOM 5692 C CA . LYS C 1 181 ? 76.630 -11.125 47.358 1.00 61.17 207 LYS C CA 1
ATOM 5693 C C . LYS C 1 181 ? 76.724 -12.648 47.290 1.00 62.68 207 LYS C C 1
ATOM 5694 O O . LYS C 1 181 ? 77.602 -13.240 47.925 1.00 61.70 207 LYS C O 1
ATOM 5700 N N . LYS C 1 182 ? 75.824 -13.271 46.528 1.00 64.00 208 LYS C N 1
ATOM 5701 C CA . LYS C 1 182 ? 75.818 -14.737 46.369 1.00 66.07 208 LYS C CA 1
ATOM 5702 C C . LYS C 1 182 ? 77.062 -15.268 45.649 1.00 62.96 208 LYS C C 1
ATOM 5703 O O . LYS C 1 182 ? 77.474 -16.405 45.891 1.00 66.14 208 LYS C O 1
ATOM 5709 N N . ALA C 1 183 ? 77.646 -14.454 44.770 1.00 59.26 209 ALA C N 1
ATOM 5710 C CA . ALA C 1 183 ? 78.932 -14.776 44.144 1.00 58.54 209 ALA C CA 1
ATOM 5711 C C . ALA C 1 183 ? 80.086 -14.674 45.147 1.00 60.10 209 ALA C C 1
ATOM 5712 O O . ALA C 1 183 ? 80.997 -15.500 45.127 1.00 60.04 209 ALA C O 1
ATOM 5714 N N . ALA C 1 184 ? 80.039 -13.658 46.011 1.00 60.43 210 ALA C N 1
ATOM 5715 C CA . ALA C 1 184 ? 81.070 -13.431 47.031 1.00 60.29 210 ALA C CA 1
ATOM 5716 C C . ALA C 1 184 ? 81.110 -14.529 48.094 1.00 61.86 210 ALA C C 1
ATOM 5717 O O . ALA C 1 184 ? 82.196 -14.959 48.494 1.00 62.83 210 ALA C O 1
ATOM 5719 N N . PHE C 1 185 ? 79.936 -14.979 48.540 1.00 53.95 211 PHE C N 1
ATOM 5720 C CA . PHE C 1 185 ? 79.844 -16.053 49.541 1.00 56.12 211 PHE C CA 1
ATOM 5721 C C . PHE C 1 185 ? 80.251 -17.425 48.978 1.00 57.90 211 PHE C C 1
ATOM 5722 O O . PHE C 1 185 ? 80.690 -18.294 49.731 1.00 62.71 211 PHE C O 1
ATOM 5730 N N . ALA C 1 186 ? 80.100 -17.617 47.667 1.00 59.33 212 ALA C N 1
ATOM 5731 C CA . ALA C 1 186 ? 80.485 -18.872 47.006 1.00 62.63 212 ALA C CA 1
ATOM 5732 C C . ALA C 1 186 ? 82.003 -19.045 46.833 1.00 63.77 212 ALA C C 1
ATOM 5733 O O . ALA C 1 186 ? 82.476 -20.171 46.666 1.00 63.62 212 ALA C O 1
ATOM 5735 N N . LEU C 1 187 ? 82.757 -17.944 46.864 1.00 68.38 213 LEU C N 1
ATOM 5736 C CA . LEU C 1 187 ? 84.215 -17.990 46.674 1.00 72.08 213 LEU C CA 1
ATOM 5737 C C . LEU C 1 187 ? 84.963 -18.489 47.907 1.00 71.72 213 LEU C C 1
ATOM 5738 O O . LEU C 1 187 ? 84.477 -18.371 49.036 1.00 72.11 213 LEU C O 1
ATOM 5743 N N . ASP C 1 188 ? 86.148 -19.049 47.664 1.00 72.95 214 ASP C N 1
ATOM 5744 C CA . ASP C 1 188 ? 87.148 -19.280 48.711 1.00 66.36 214 ASP C CA 1
ATOM 5745 C C . ASP C 1 188 ? 87.926 -17.979 48.876 1.00 61.75 214 ASP C C 1
ATOM 5746 O O . ASP C 1 188 ? 87.836 -17.085 48.029 1.00 62.33 214 ASP C O 1
ATOM 5751 N N . VAL C 1 189 ? 88.695 -17.874 49.955 1.00 60.63 215 VAL C N 1
ATOM 5752 C CA . VAL C 1 189 ? 89.462 -16.657 50.230 1.00 56.36 215 VAL C CA 1
ATOM 5753 C C . VAL C 1 189 ? 90.545 -16.516 49.154 1.00 54.97 215 VAL C C 1
ATOM 5754 O O . VAL C 1 189 ? 91.096 -17.512 48.685 1.00 57.70 215 VAL C O 1
ATOM 5758 N N . ASP C 1 190 ? 90.796 -15.270 48.749 1.00 53.51 216 ASP C N 1
ATOM 5759 C CA . ASP C 1 190 ? 91.650 -14.916 47.598 1.00 53.32 216 ASP C CA 1
ATOM 5760 C C . ASP C 1 190 ? 91.101 -15.351 46.226 1.00 55.18 216 ASP C C 1
ATOM 5761 O O . ASP C 1 190 ? 91.828 -15.317 45.229 1.00 57.98 216 ASP C O 1
ATOM 5766 N N . GLY C 1 191 ? 89.819 -15.714 46.165 1.00 57.52 217 GLY C N 1
ATOM 5767 C CA . GLY C 1 191 ? 89.194 -16.171 44.924 1.00 61.36 217 GLY C CA 1
ATOM 5768 C C . GLY C 1 191 ? 88.580 -14.996 44.190 1.00 58.09 217 GLY C C 1
ATOM 5769 O O . GLY C 1 191 ? 87.880 -14.189 44.799 1.00 57.38 217 GLY C O 1
ATOM 5770 N N . VAL C 1 192 ? 88.856 -14.891 42.890 1.00 57.18 218 VAL C N 1
ATOM 5771 C CA . VAL C 1 192 ? 88.274 -13.847 42.047 1.00 54.25 218 VAL C CA 1
ATOM 5772 C C . VAL C 1 192 ? 87.042 -14.422 41.366 1.00 55.24 218 VAL C C 1
ATOM 5773 O O . VAL C 1 192 ? 87.068 -15.556 40.876 1.00 59.40 218 VAL C O 1
ATOM 5777 N N . SER C 1 193 ? 85.970 -13.634 41.336 1.00 55.30 219 SER C N 1
ATOM 5778 C CA . SER C 1 193 ? 84.707 -14.057 40.727 1.00 59.13 219 SER C CA 1
ATOM 5779 C C . SER C 1 193 ? 84.739 -13.954 39.199 1.00 60.10 219 SER C C 1
ATOM 5780 O O . SER C 1 193 ? 85.699 -13.447 38.611 1.00 58.00 219 SER C O 1
ATOM 5783 N N . ASP C 1 194 ? 83.669 -14.441 38.572 1.00 64.91 220 ASP C N 1
ATOM 5784 C CA . ASP C 1 194 ? 83.413 -14.208 37.146 1.00 65.85 220 ASP C CA 1
ATOM 5785 C C . ASP C 1 194 ? 82.818 -12.807 36.989 1.00 69.81 220 ASP C C 1
ATOM 5786 O O . ASP C 1 194 ? 82.650 -12.083 37.979 1.00 79.37 220 ASP C O 1
ATOM 5791 N N . VAL C 1 195 ? 82.499 -12.420 35.755 1.00 71.69 221 VAL C N 1
ATOM 5792 C CA . VAL C 1 195 ? 81.795 -11.160 35.509 1.00 66.93 221 VAL C CA 1
ATOM 5793 C C . VAL C 1 195 ? 80.344 -11.334 35.960 1.00 70.53 221 VAL C C 1
ATOM 5794 O O . VAL C 1 195 ? 79.589 -12.094 35.349 1.00 81.38 221 VAL C O 1
ATOM 5798 N N . ILE C 1 196 ? 79.982 -10.650 37.045 1.00 75.02 222 ILE C N 1
ATOM 5799 C CA . ILE C 1 196 ? 78.622 -10.674 37.587 1.00 79.29 222 ILE C CA 1
ATOM 5800 C C . ILE C 1 196 ? 77.860 -9.491 36.998 1.00 84.45 222 ILE C C 1
ATOM 5801 O O . ILE C 1 196 ? 78.402 -8.385 36.920 1.00 77.67 222 ILE C O 1
ATOM 5806 N N . THR C 1 197 ? 76.609 -9.733 36.596 1.00 94.06 223 THR C N 1
ATOM 5807 C CA . THR C 1 197 ? 75.751 -8.726 35.961 1.00 81.57 223 THR C CA 1
ATOM 5808 C C . THR C 1 197 ? 74.529 -8.432 36.833 1.00 85.70 223 THR C C 1
ATOM 5809 O O . THR C 1 197 ? 73.843 -9.360 37.270 1.00 82.65 223 THR C O 1
ATOM 5813 N N . ALA C 1 198 ? 74.264 -7.147 37.081 1.00 90.49 224 ALA C N 1
ATOM 5814 C CA . ALA C 1 198 ? 73.105 -6.722 37.877 1.00 96.54 224 ALA C CA 1
ATOM 5815 C C . ALA C 1 198 ? 72.752 -5.256 37.625 1.00 102.56 224 ALA C C 1
ATOM 5816 O O . ALA C 1 198 ? 73.440 -4.347 38.093 1.00 102.48 224 ALA C O 1
ATOM 5818 N N . SER C 1 205 ? 70.764 -1.261 30.304 1.00 90.06 231 SER C N 1
ATOM 5819 C CA . SER C 1 205 ? 71.583 -0.260 30.982 1.00 99.97 231 SER C CA 1
ATOM 5820 C C . SER C 1 205 ? 71.925 -0.720 32.409 1.00 104.76 231 SER C C 1
ATOM 5821 O O . SER C 1 205 ? 71.631 -0.031 33.394 1.00 99.36 231 SER C O 1
ATOM 5824 N N . SER C 1 206 ? 72.556 -1.893 32.488 1.00 111.14 232 SER C N 1
ATOM 5825 C CA . SER C 1 206 ? 72.896 -2.561 33.756 1.00 107.01 232 SER C CA 1
ATOM 5826 C C . SER C 1 206 ? 74.390 -2.431 34.089 1.00 102.03 232 SER C C 1
ATOM 5827 O O . SER C 1 206 ? 75.164 -1.903 33.285 1.00 105.81 232 SER C O 1
ATOM 5830 N N . GLN C 1 207 ? 74.777 -2.919 35.272 1.00 92.61 233 GLN C N 1
ATOM 5831 C CA . GLN C 1 207 ? 76.144 -2.784 35.800 1.00 91.09 233 GLN C CA 1
ATOM 5832 C C . GLN C 1 207 ? 76.890 -4.123 35.894 1.00 89.98 233 GLN C C 1
ATOM 5833 O O . GLN C 1 207 ? 76.282 -5.162 36.169 1.00 82.45 233 GLN C O 1
ATOM 5839 N N . TYR C 1 208 ? 78.212 -4.068 35.697 1.00 86.50 234 TYR C N 1
ATOM 5840 C CA . TYR C 1 208 ? 79.084 -5.250 35.646 1.00 83.91 234 TYR C CA 1
ATOM 5841 C C . TYR C 1 208 ? 80.099 -5.258 36.797 1.00 79.97 234 TYR C C 1
ATOM 5842 O O . TYR C 1 208 ? 80.892 -4.323 36.932 1.00 78.01 234 TYR C O 1
ATOM 5851 N N . TYR C 1 209 ? 80.083 -6.325 37.600 1.00 70.41 235 TYR C N 1
ATOM 5852 C CA . TYR C 1 209 ? 80.911 -6.430 38.806 1.00 66.33 235 TYR C CA 1
ATOM 5853 C C . TYR C 1 209 ? 81.933 -7.577 38.741 1.00 62.88 235 TYR C C 1
ATOM 5854 O O . TYR C 1 209 ? 81.671 -8.617 38.134 1.00 67.26 235 TYR C O 1
ATOM 5863 N N . ILE C 1 210 ? 83.095 -7.362 39.361 1.00 56.67 236 ILE C N 1
ATOM 5864 C CA . ILE C 1 210 ? 84.075 -8.421 39.642 1.00 55.36 236 ILE C CA 1
ATOM 5865 C C . ILE C 1 210 ? 84.457 -8.298 41.111 1.00 52.61 236 ILE C C 1
ATOM 5866 O O . ILE C 1 210 ? 84.819 -7.207 41.548 1.00 52.66 236 ILE C O 1
ATOM 5871 N N . VAL C 1 211 ? 84.413 -9.409 41.852 1.00 51.25 237 VAL C N 1
ATOM 5872 C CA . VAL C 1 211 ? 84.677 -9.395 43.302 1.00 54.15 237 VAL C CA 1
ATOM 5873 C C . VAL C 1 211 ? 85.789 -10.373 43.724 1.00 54.28 237 VAL C C 1
ATOM 5874 O O . VAL C 1 211 ? 85.828 -11.521 43.274 1.00 59.80 237 VAL C O 1
ATOM 5878 N N . LYS C 1 212 ? 86.682 -9.887 44.589 1.00 51.37 238 LYS C N 1
ATOM 5879 C CA . LYS C 1 212 ? 87.798 -10.652 45.150 1.00 51.63 238 LYS C CA 1
ATOM 5880 C C . LYS C 1 212 ? 87.516 -10.854 46.639 1.00 51.70 238 LYS C C 1
ATOM 5881 O O . LYS C 1 212 ? 87.370 -9.878 47.374 1.00 50.25 238 LYS C O 1
ATOM 5887 N N . LEU C 1 213 ? 87.445 -12.109 47.081 1.00 52.39 239 LEU C N 1
ATOM 5888 C CA . LEU C 1 213 ? 87.190 -12.415 48.493 1.00 52.45 239 LEU C CA 1
ATOM 5889 C C . LEU C 1 213 ? 88.471 -12.263 49.315 1.00 49.86 239 LEU C C 1
ATOM 5890 O O . LEU C 1 213 ? 89.458 -12.963 49.073 1.00 47.14 239 LEU C O 1
ATOM 5895 N N . THR C 1 214 ? 88.435 -11.349 50.283 1.00 47.47 240 THR C N 1
ATOM 5896 C CA . THR C 1 214 ? 89.580 -11.030 51.138 1.00 44.76 240 THR C CA 1
ATOM 5897 C C . THR C 1 214 ? 89.462 -11.690 52.513 1.00 47.10 240 THR C C 1
ATOM 5898 O O . THR C 1 214 ? 90.409 -12.329 52.981 1.00 47.00 240 THR C O 1
ATOM 5902 N N . LYS C 1 215 ? 88.302 -11.533 53.151 1.00 48.21 241 LYS C N 1
ATOM 5903 C CA . LYS C 1 215 ? 88.112 -11.937 54.545 1.00 49.12 241 LYS C CA 1
ATOM 5904 C C . LYS C 1 215 ? 86.766 -12.633 54.761 1.00 46.99 241 LYS C C 1
ATOM 5905 O O . LYS C 1 215 ? 85.809 -12.421 54.011 1.00 47.39 241 LYS C O 1
ATOM 5911 N N . LYS C 1 216 ? 86.720 -13.458 55.802 1.00 46.47 242 LYS C N 1
ATOM 5912 C CA . LYS C 1 216 ? 85.509 -14.154 56.222 1.00 46.70 242 LYS C CA 1
ATOM 5913 C C . LYS C 1 216 ? 85.498 -14.209 57.753 1.00 44.03 242 LYS C C 1
ATOM 5914 O O . LYS C 1 216 ? 86.548 -14.409 58.371 1.00 43.96 242 LYS C O 1
ATOM 5920 N N . THR C 1 217 ? 84.324 -14.010 58.354 1.00 43.61 243 THR C N 1
ATOM 5921 C CA . THR C 1 217 ? 84.166 -14.006 59.818 1.00 41.21 243 THR C CA 1
ATOM 5922 C C . THR C 1 217 ? 83.317 -15.189 60.272 1.00 41.02 243 THR C C 1
ATOM 5923 O O . THR C 1 217 ? 82.505 -15.709 59.504 1.00 38.25 243 THR C O 1
ATOM 5927 N N . GLU C 1 218 ? 83.519 -15.613 61.519 1.00 44.24 244 GLU C N 1
ATOM 5928 C CA . GLU C 1 218 ? 82.843 -16.796 62.053 1.00 46.02 244 GLU C CA 1
ATOM 5929 C C . GLU C 1 218 ? 81.422 -16.451 62.503 1.00 48.09 244 GLU C C 1
ATOM 5930 O O . GLU C 1 218 ? 81.166 -15.365 63.029 1.00 47.52 244 GLU C O 1
ATOM 5936 N N . LYS C 1 219 ? 80.512 -17.397 62.291 1.00 47.93 245 LYS C N 1
ATOM 5937 C CA . LYS C 1 219 ? 79.102 -17.243 62.629 1.00 47.93 245 LYS C CA 1
ATOM 5938 C C . LYS C 1 219 ? 78.839 -17.857 63.998 1.00 49.64 245 LYS C C 1
ATOM 5939 O O . LYS C 1 219 ? 79.469 -18.850 64.371 1.00 54.74 245 LYS C O 1
ATOM 5945 N N . SER C 1 220 ? 77.897 -17.275 64.733 1.00 50.18 246 SER C N 1
ATOM 5946 C CA . SER C 1 220 ? 77.584 -17.731 66.087 1.00 50.82 246 SER C CA 1
ATOM 5947 C C . SER C 1 220 ? 76.690 -18.969 66.099 1.00 55.20 246 SER C C 1
ATOM 5948 O O . SER C 1 220 ? 76.120 -19.359 65.075 1.00 53.79 246 SER C O 1
ATOM 5951 N N . SER C 1 221 ? 76.609 -19.587 67.276 1.00 58.78 247 SER C N 1
ATOM 5952 C CA . SER C 1 221 ? 75.587 -20.588 67.590 1.00 62.85 247 SER C CA 1
ATOM 5953 C C . SER C 1 221 ? 74.329 -19.885 68.090 1.00 64.11 247 SER C C 1
ATOM 5954 O O . SER C 1 221 ? 73.214 -20.292 67.757 1.00 64.37 247 SER C O 1
ATOM 5957 N N . ASN C 1 222 ? 74.522 -18.842 68.902 1.00 78.53 248 ASN C N 1
ATOM 5958 C CA . ASN C 1 222 ? 73.422 -18.066 69.471 1.00 77.53 248 ASN C CA 1
ATOM 5959 C C . ASN C 1 222 ? 72.808 -17.131 68.428 1.00 71.16 248 ASN C C 1
ATOM 5960 O O . ASN C 1 222 ? 73.474 -16.228 67.915 1.00 72.13 248 ASN C O 1
ATOM 5965 N N . ILE C 1 223 ? 71.531 -17.367 68.134 1.00 66.16 249 ILE C N 1
ATOM 5966 C CA . ILE C 1 223 ? 70.762 -16.572 67.173 1.00 62.14 249 ILE C CA 1
ATOM 5967 C C . ILE C 1 223 ? 70.431 -15.150 67.659 1.00 64.07 249 ILE C C 1
ATOM 5968 O O . ILE C 1 223 ? 70.245 -14.248 66.842 1.00 59.76 249 ILE C O 1
ATOM 5973 N N . ASP C 1 224 ? 70.367 -14.965 68.981 1.00 71.53 250 ASP C N 1
ATOM 5974 C CA . ASP C 1 224 ? 69.846 -13.735 69.607 1.00 76.39 250 ASP C CA 1
ATOM 5975 C C . ASP C 1 224 ? 70.489 -12.424 69.149 1.00 76.86 250 ASP C C 1
ATOM 5976 O O . ASP C 1 224 ? 69.808 -11.399 69.088 1.00 81.79 250 ASP C O 1
ATOM 5981 N N . ASP C 1 225 ? 71.784 -12.448 68.842 1.00 78.52 251 ASP C N 1
ATOM 5982 C CA . ASP C 1 225 ? 72.505 -11.224 68.475 1.00 86.73 251 ASP C CA 1
ATOM 5983 C C . ASP C 1 225 ? 72.332 -10.830 67.001 1.00 78.07 251 ASP C C 1
ATOM 5984 O O . ASP C 1 225 ? 72.614 -9.687 66.636 1.00 81.58 251 ASP C O 1
ATOM 5989 N N . TYR C 1 226 ? 71.864 -11.763 66.168 1.00 72.53 252 TYR C N 1
ATOM 5990 C CA . TYR C 1 226 ? 71.636 -11.515 64.735 1.00 70.39 252 TYR C CA 1
ATOM 5991 C C . TYR C 1 226 ? 70.155 -11.234 64.409 1.00 62.93 252 TYR C C 1
ATOM 5992 O O . TYR C 1 226 ? 69.731 -11.386 63.261 1.00 55.90 252 TYR C O 1
ATOM 6001 N N . LYS C 1 227 ? 69.389 -10.775 65.401 1.00 60.36 253 LYS C N 1
ATOM 6002 C CA . LYS C 1 227 ? 67.922 -10.731 65.309 1.00 59.31 253 LYS C CA 1
ATOM 6003 C C . LYS C 1 227 ? 67.434 -9.664 64.324 1.00 55.25 253 LYS C C 1
ATOM 6004 O O . LYS C 1 227 ? 66.573 -9.935 63.488 1.00 55.34 253 LYS C O 1
ATOM 6010 N N . GLU C 1 228 ? 68.002 -8.464 64.428 1.00 55.54 254 GLU C N 1
ATOM 6011 C CA . GLU C 1 228 ? 67.625 -7.328 63.576 1.00 57.06 254 GLU C CA 1
ATOM 6012 C C . GLU C 1 228 ? 68.050 -7.512 62.110 1.00 56.79 254 GLU C C 1
ATOM 6013 O O . GLU C 1 228 ? 67.408 -6.968 61.208 1.00 58.96 254 GLU C O 1
ATOM 6019 N N . LYS C 1 229 ? 69.122 -8.275 61.880 1.00 57.41 255 LYS C N 1
ATOM 6020 C CA . LYS C 1 229 ? 69.621 -8.552 60.524 1.00 57.29 255 LYS C CA 1
ATOM 6021 C C . LYS C 1 229 ? 68.861 -9.685 59.824 1.00 53.43 255 LYS C C 1
ATOM 6022 O O . LYS C 1 229 ? 68.583 -9.596 58.625 1.00 50.58 255 LYS C O 1
ATOM 6028 N N . LEU C 1 230 ? 68.531 -10.744 60.566 1.00 51.70 256 LEU C N 1
ATOM 6029 C CA . LEU C 1 230 ? 67.675 -11.830 60.049 1.00 49.08 256 LEU C CA 1
ATOM 6030 C C . LEU C 1 230 ? 66.265 -11.338 59.707 1.00 49.95 256 LEU C C 1
ATOM 6031 O O . LEU C 1 230 ? 65.646 -11.798 58.739 1.00 48.16 256 LEU C O 1
ATOM 6036 N N . LYS C 1 231 ? 65.767 -10.416 60.526 1.00 50.80 257 LYS C N 1
ATOM 6037 C CA . LYS C 1 231 ? 64.509 -9.720 60.270 1.00 51.10 257 LYS C CA 1
ATOM 6038 C C . LYS C 1 231 ? 64.528 -9.042 58.895 1.00 49.55 257 LYS C C 1
ATOM 6039 O O . LYS C 1 231 ? 63.578 -9.176 58.122 1.00 48.32 257 LYS C O 1
ATOM 6045 N N . THR C 1 232 ? 65.624 -8.343 58.600 1.00 47.65 258 THR C N 1
ATOM 6046 C CA . THR C 1 232 ? 65.813 -7.642 57.324 1.00 47.84 258 THR C CA 1
ATOM 6047 C C . THR C 1 232 ? 65.883 -8.591 56.117 1.00 47.78 258 THR C C 1
ATOM 6048 O O . THR C 1 232 ? 65.381 -8.254 55.044 1.00 49.47 258 THR C O 1
ATOM 6052 N N . VAL C 1 233 ? 66.502 -9.760 56.297 1.00 47.47 259 VAL C N 1
ATOM 6053 C CA . VAL C 1 233 ? 66.584 -10.786 55.241 1.00 46.04 259 VAL C CA 1
ATOM 6054 C C . VAL C 1 233 ? 65.210 -11.384 54.944 1.00 46.07 259 VAL C C 1
ATOM 6055 O O . VAL C 1 233 ? 64.835 -11.527 53.779 1.00 45.88 259 VAL C O 1
ATOM 6059 N N . ILE C 1 234 ? 64.476 -11.734 56.000 1.00 46.50 260 ILE C N 1
ATOM 6060 C CA . ILE C 1 234 ? 63.146 -12.350 55.874 1.00 46.16 260 ILE C CA 1
ATOM 6061 C C . ILE C 1 234 ? 62.145 -11.372 55.241 1.00 47.02 260 ILE C C 1
ATOM 6062 O O . ILE C 1 234 ? 61.363 -11.761 54.370 1.00 46.61 260 ILE C O 1
ATOM 6067 N N . LEU C 1 235 ? 62.182 -10.112 55.669 1.00 45.96 261 LEU C N 1
ATOM 6068 C CA . LEU C 1 235 ? 61.337 -9.069 55.073 1.00 47.35 261 LEU C CA 1
ATOM 6069 C C . LEU C 1 235 ? 61.597 -8.885 53.579 1.00 46.13 261 LEU C C 1
ATOM 6070 O O . LEU C 1 235 ? 60.656 -8.775 52.797 1.00 44.95 261 LEU C O 1
ATOM 6075 N N . THR C 1 236 ? 62.873 -8.855 53.201 1.00 45.31 262 THR C N 1
ATOM 6076 C CA . THR C 1 236 ? 63.277 -8.745 51.801 1.00 46.36 262 THR C CA 1
ATOM 6077 C C . THR C 1 236 ? 62.791 -9.943 50.975 1.00 47.47 262 THR C C 1
ATOM 6078 O O . THR C 1 236 ? 62.313 -9.762 49.853 1.00 47.55 262 THR C O 1
ATOM 6082 N N . GLN C 1 237 ? 62.917 -11.151 51.531 1.00 45.80 263 GLN C N 1
ATOM 6083 C CA . GLN C 1 237 ? 62.372 -12.369 50.907 1.00 45.96 263 GLN C CA 1
ATOM 6084 C C . GLN C 1 237 ? 60.863 -12.277 50.683 1.00 45.98 263 GLN C C 1
ATOM 6085 O O . GLN C 1 237 ? 60.369 -12.649 49.614 1.00 48.35 263 GLN C O 1
ATOM 6091 N N . LYS C 1 238 ? 60.141 -11.787 51.690 1.00 44.94 264 LYS C N 1
ATOM 6092 C CA . LYS C 1 238 ? 58.690 -11.591 51.584 1.00 44.86 264 LYS C CA 1
ATOM 6093 C C . LYS C 1 238 ? 58.338 -10.465 50.604 1.00 44.05 264 LYS C C 1
ATOM 6094 O O . LYS C 1 238 ? 57.360 -10.572 49.863 1.00 46.59 264 LYS C O 1
ATOM 6100 N N . GLN C 1 239 ? 59.147 -9.407 50.582 1.00 44.95 265 GLN C N 1
ATOM 6101 C CA . GLN C 1 239 ? 58.993 -8.318 49.602 1.00 45.15 265 GLN C CA 1
ATOM 6102 C C . GLN C 1 239 ? 59.088 -8.832 48.149 1.00 46.12 265 GLN C C 1
ATOM 6103 O O . GLN C 1 239 ? 58.408 -8.312 47.265 1.00 46.99 265 GLN C O 1
ATOM 6109 N N . ASN C 1 240 ? 59.927 -9.846 47.922 1.00 45.80 266 ASN C N 1
ATOM 6110 C CA . ASN C 1 240 ? 60.140 -10.434 46.592 1.00 48.38 266 ASN C CA 1
ATOM 6111 C C . ASN C 1 240 ? 59.438 -11.783 46.349 1.00 47.85 266 ASN C C 1
ATOM 6112 O O . ASN C 1 240 ? 59.583 -12.356 45.270 1.00 49.41 266 ASN C O 1
ATOM 6117 N N . ASP C 1 241 ? 58.696 -12.294 47.333 1.00 48.82 267 ASP C N 1
ATOM 6118 C CA . ASP C 1 241 ? 57.828 -13.464 47.127 1.00 50.41 267 ASP C CA 1
ATOM 6119 C C . ASP C 1 241 ? 56.493 -12.983 46.552 1.00 50.36 267 ASP C C 1
ATOM 6120 O O . ASP C 1 241 ? 55.668 -12.435 47.285 1.00 51.72 267 ASP C O 1
ATOM 6125 N N . SER C 1 242 ? 56.283 -13.196 45.251 1.00 51.18 268 SER C N 1
ATOM 6126 C CA . SER C 1 242 ? 55.098 -12.658 44.561 1.00 50.74 268 SER C CA 1
ATOM 6127 C C . SER C 1 242 ? 53.782 -13.291 45.027 1.00 49.07 268 SER C C 1
ATOM 6128 O O . SER C 1 242 ? 52.743 -12.633 44.997 1.00 52.57 268 SER C O 1
ATOM 6131 N N . THR C 1 243 ? 53.827 -14.552 45.459 1.00 48.38 269 THR C N 1
ATOM 6132 C CA . THR C 1 243 ? 52.642 -15.226 46.010 1.00 49.47 269 THR C CA 1
ATOM 6133 C C . THR C 1 243 ? 52.179 -14.562 47.317 1.00 46.16 269 THR C C 1
ATOM 6134 O O . THR C 1 243 ? 50.979 -14.458 47.569 1.00 45.68 269 THR C O 1
ATOM 6138 N N . PHE C 1 244 ? 53.137 -14.117 48.130 1.00 44.68 270 PHE C N 1
ATOM 6139 C CA . PHE C 1 244 ? 52.853 -13.364 49.359 1.00 40.90 270 PHE C CA 1
ATOM 6140 C C . PHE C 1 244 ? 52.315 -11.961 49.054 1.00 41.83 270 PHE C C 1
ATOM 6141 O O . PHE C 1 244 ? 51.342 -11.517 49.674 1.00 39.04 270 PHE C O 1
ATOM 6149 N N . VAL C 1 245 ? 52.944 -11.277 48.095 1.00 38.78 271 VAL C N 1
ATOM 6150 C CA . VAL C 1 245 ? 52.566 -9.905 47.740 1.00 39.16 271 VAL C CA 1
ATOM 6151 C C . VAL C 1 245 ? 51.147 -9.859 47.171 1.00 42.52 271 VAL C C 1
ATOM 6152 O O . VAL C 1 245 ? 50.375 -8.956 47.511 1.00 48.92 271 VAL C O 1
ATOM 6156 N N . GLN C 1 246 ? 50.813 -10.826 46.315 1.00 41.02 272 GLN C N 1
ATOM 6157 C CA . GLN C 1 246 ? 49.469 -10.921 45.735 1.00 41.35 272 GLN C CA 1
ATOM 6158 C C . GLN C 1 246 ? 48.405 -11.249 46.784 1.00 36.61 272 GLN C C 1
ATOM 6159 O O . GLN C 1 246 ? 47.294 -10.726 46.715 1.00 35.93 272 GLN C O 1
ATOM 6165 N N . SER C 1 247 ? 48.745 -12.099 47.753 1.00 35.10 273 SER C N 1
ATOM 6166 C CA . SER C 1 247 ? 47.849 -12.379 48.883 1.00 35.03 273 SER C CA 1
ATOM 6167 C C . SER C 1 247 ? 47.552 -11.124 49.698 1.00 34.14 273 SER C C 1
ATOM 6168 O O . SER C 1 247 ? 46.398 -10.867 50.036 1.00 35.01 273 SER C O 1
ATOM 6171 N N . ILE C 1 248 ? 48.591 -10.347 49.999 1.00 34.16 274 ILE C N 1
ATOM 6172 C CA . ILE C 1 248 ? 48.438 -9.095 50.753 1.00 33.51 274 ILE C CA 1
ATOM 6173 C C . ILE C 1 248 ? 47.516 -8.121 50.008 1.00 32.29 274 ILE C C 1
ATOM 6174 O O . ILE C 1 248 ? 46.692 -7.464 50.635 1.00 35.68 274 ILE C O 1
ATOM 6179 N N . ILE C 1 249 ? 47.640 -8.050 48.684 1.00 31.06 275 ILE C N 1
ATOM 6180 C CA . ILE C 1 249 ? 46.762 -7.206 47.869 1.00 30.25 275 ILE C CA 1
ATOM 6181 C C . ILE C 1 249 ? 45.334 -7.752 47.912 1.00 30.73 275 ILE C C 1
ATOM 6182 O O . ILE C 1 249 ? 44.397 -7.007 48.202 1.00 29.69 275 ILE C O 1
ATOM 6187 N N . GLY C 1 250 ? 45.185 -9.050 47.648 1.00 31.33 276 GLY C N 1
ATOM 6188 C CA . GLY C 1 250 ? 43.883 -9.728 47.700 1.00 31.65 276 GLY C CA 1
ATOM 6189 C C . GLY C 1 250 ? 43.158 -9.593 49.030 1.00 31.01 276 GLY C C 1
ATOM 6190 O O . GLY C 1 250 ? 41.967 -9.284 49.066 1.00 32.00 276 GLY C O 1
ATOM 6191 N N . LYS C 1 251 ? 43.885 -9.807 50.126 1.00 31.28 277 LYS C N 1
ATOM 6192 C CA . LYS C 1 251 ? 43.303 -9.728 51.471 1.00 30.26 277 LYS C CA 1
ATOM 6193 C C . LYS C 1 251 ? 42.942 -8.309 51.885 1.00 30.04 277 LYS C C 1
ATOM 6194 O O . LYS C 1 251 ? 41.935 -8.113 52.567 1.00 29.84 277 LYS C O 1
ATOM 6200 N N . GLU C 1 252 ? 43.743 -7.327 51.468 1.00 30.26 278 GLU C N 1
ATOM 6201 C CA . GLU C 1 252 ? 43.433 -5.915 51.741 1.00 31.90 278 GLU C CA 1
ATOM 6202 C C . GLU C 1 252 ? 42.195 -5.444 50.967 1.00 33.13 278 GLU C C 1
ATOM 6203 O O . GLU C 1 252 ? 41.423 -4.622 51.480 1.00 35.37 278 GLU C O 1
ATOM 6209 N N . LEU C 1 253 ? 42.015 -5.965 49.747 1.00 32.10 279 LEU C N 1
ATOM 6210 C CA . LEU C 1 253 ? 40.838 -5.660 48.918 1.00 32.18 279 LEU C CA 1
ATOM 6211 C C . LEU C 1 253 ? 39.571 -6.306 49.485 1.00 31.50 279 LEU C C 1
ATOM 6212 O O . LEU C 1 253 ? 38.522 -5.656 49.561 1.00 31.66 279 LEU C O 1
ATOM 6217 N N . GLN C 1 254 ? 39.679 -7.573 49.889 1.00 30.76 280 GLN C N 1
ATOM 6218 C CA . GLN C 1 254 ? 38.580 -8.284 50.574 1.00 31.57 280 GLN C CA 1
ATOM 6219 C C . GLN C 1 254 ? 38.156 -7.606 51.886 1.00 30.99 280 GLN C C 1
ATOM 6220 O O . GLN C 1 254 ? 36.970 -7.558 52.210 1.00 30.41 280 GLN C O 1
ATOM 6226 N N . ALA C 1 255 ? 39.131 -7.086 52.629 1.00 32.12 281 ALA C N 1
ATOM 6227 C CA . ALA C 1 255 ? 38.868 -6.327 53.860 1.00 33.62 281 ALA C CA 1
ATOM 6228 C C . ALA C 1 255 ? 38.247 -4.944 53.604 1.00 35.89 281 ALA C C 1
ATOM 6229 O O . ALA C 1 255 ? 37.541 -4.417 54.464 1.00 40.38 281 ALA C O 1
ATOM 6231 N N . ALA C 1 256 ? 38.533 -4.352 52.445 1.00 35.44 282 ALA C N 1
ATOM 6232 C CA . ALA C 1 256 ? 37.882 -3.109 52.018 1.00 37.45 282 ALA C CA 1
ATOM 6233 C C . ALA C 1 256 ? 36.453 -3.326 51.490 1.00 38.69 282 ALA C C 1
ATOM 6234 O O . ALA C 1 256 ? 35.691 -2.362 51.377 1.00 38.69 282 ALA C O 1
ATOM 6236 N N . ASN C 1 257 ? 36.111 -4.574 51.151 1.00 42.84 283 ASN C N 1
ATOM 6237 C CA . ASN C 1 257 ? 34.771 -4.960 50.684 1.00 46.43 283 ASN C CA 1
ATOM 6238 C C . ASN C 1 257 ? 34.401 -4.223 49.392 1.00 47.68 283 ASN C C 1
ATOM 6239 O O . ASN C 1 257 ? 33.392 -3.512 49.324 1.00 47.91 283 ASN C O 1
ATOM 6244 N N . ILE C 1 258 ? 35.240 -4.389 48.371 1.00 48.47 284 ILE C N 1
ATOM 6245 C CA . ILE C 1 258 ? 35.012 -3.720 47.085 1.00 49.96 284 ILE C CA 1
ATOM 6246 C C . ILE C 1 258 ? 33.875 -4.391 46.314 1.00 48.68 284 ILE C C 1
ATOM 6247 O O . ILE C 1 258 ? 33.839 -5.615 46.193 1.00 47.73 284 ILE C O 1
ATOM 6252 N N . LYS C 1 259 ? 32.937 -3.576 45.833 1.00 48.99 285 LYS C N 1
ATOM 6253 C CA . LYS C 1 259 ? 31.874 -4.031 44.938 1.00 50.13 285 LYS C CA 1
ATOM 6254 C C . LYS C 1 259 ? 32.137 -3.441 43.558 1.00 44.05 285 LYS C C 1
ATOM 6255 O O . LYS C 1 259 ? 32.341 -2.232 43.426 1.00 40.79 285 LYS C O 1
ATOM 6261 N N . VAL C 1 260 ? 32.142 -4.301 42.543 1.00 43.11 286 VAL C N 1
ATOM 6262 C CA . VAL C 1 260 ? 32.318 -3.882 41.152 1.00 42.04 286 VAL C CA 1
ATOM 6263 C C . VAL C 1 260 ? 30.940 -3.551 40.582 1.00 44.50 286 VAL C C 1
ATOM 6264 O O . VAL C 1 260 ? 30.104 -4.441 40.439 1.00 50.03 286 VAL C O 1
ATOM 6268 N N . LYS C 1 261 ? 30.704 -2.275 40.267 1.00 45.49 287 LYS C N 1
ATOM 6269 C CA . LYS C 1 261 ? 29.380 -1.821 39.808 1.00 53.36 287 LYS C CA 1
ATOM 6270 C C . LYS C 1 261 ? 29.109 -2.167 38.342 1.00 52.93 287 LYS C C 1
ATOM 6271 O O . LYS C 1 261 ? 28.046 -2.698 38.017 1.00 61.40 287 LYS C O 1
ATOM 6277 N N . ASP C 1 262 ? 30.065 -1.854 37.470 1.00 48.69 288 ASP C N 1
ATOM 6278 C CA . ASP C 1 262 ? 29.952 -2.127 36.033 1.00 49.68 288 ASP C CA 1
ATOM 6279 C C . ASP C 1 262 ? 30.558 -3.498 35.736 1.00 48.88 288 ASP C C 1
ATOM 6280 O O . ASP C 1 262 ? 31.719 -3.739 36.067 1.00 45.89 288 ASP C O 1
ATOM 6285 N N . GLN C 1 263 ? 29.782 -4.379 35.095 1.00 51.52 289 GLN C N 1
ATOM 6286 C CA . GLN C 1 263 ? 30.212 -5.769 34.822 1.00 54.67 289 GLN C CA 1
ATOM 6287 C C . GLN C 1 263 ? 31.379 -5.913 33.834 1.00 51.31 289 GLN C C 1
ATOM 6288 O O . GLN C 1 263 ? 31.957 -6.998 33.720 1.00 54.32 289 GLN C O 1
ATOM 6294 N N . ALA C 1 264 ? 31.710 -4.838 33.116 1.00 45.43 290 ALA C N 1
ATOM 6295 C CA . ALA C 1 264 ? 32.900 -4.797 32.264 1.00 43.13 290 ALA C CA 1
ATOM 6296 C C . ALA C 1 264 ? 34.201 -5.091 33.020 1.00 41.73 290 ALA C C 1
ATOM 6297 O O . ALA C 1 264 ? 35.112 -5.694 32.452 1.00 44.82 290 ALA C O 1
ATOM 6299 N N . PHE C 1 265 ? 34.275 -4.674 34.288 1.00 58.76 291 PHE C N 1
ATOM 6300 C CA . PHE C 1 265 ? 35.469 -4.868 35.125 1.00 56.67 291 PHE C CA 1
ATOM 6301 C C . PHE C 1 265 ? 35.381 -6.067 36.084 1.00 57.82 291 PHE C C 1
ATOM 6302 O O . PHE C 1 265 ? 36.104 -6.109 37.078 1.00 57.72 291 PHE C O 1
ATOM 6310 N N . GLN C 1 266 ? 34.527 -7.046 35.789 1.00 60.68 292 GLN C N 1
ATOM 6311 C CA . GLN C 1 266 ? 34.304 -8.171 36.702 1.00 64.31 292 GLN C CA 1
ATOM 6312 C C . GLN C 1 266 ? 35.465 -9.174 36.700 1.00 62.45 292 GLN C C 1
ATOM 6313 O O . GLN C 1 266 ? 35.875 -9.639 37.763 1.00 61.57 292 GLN C O 1
ATOM 6319 N N . ASN C 1 267 ? 35.994 -9.492 35.519 1.00 63.55 293 ASN C N 1
ATOM 6320 C CA . ASN C 1 267 ? 37.018 -10.548 35.375 1.00 64.40 293 ASN C CA 1
ATOM 6321 C C . ASN C 1 267 ? 38.402 -10.172 35.926 1.00 60.58 293 ASN C C 1
ATOM 6322 O O . ASN C 1 267 ? 39.082 -11.018 36.517 1.00 59.73 293 ASN C O 1
ATOM 6327 N N . ILE C 1 268 ? 38.814 -8.918 35.734 1.00 57.44 294 ILE C N 1
ATOM 6328 C CA . ILE C 1 268 ? 40.148 -8.459 36.157 1.00 55.86 294 ILE C CA 1
ATOM 6329 C C . ILE C 1 268 ? 40.337 -8.402 37.692 1.00 55.02 294 ILE C C 1
ATOM 6330 O O . ILE C 1 268 ? 41.470 -8.473 38.182 1.00 53.95 294 ILE C O 1
ATOM 6335 N N . PHE C 1 269 ? 39.233 -8.282 38.434 1.00 54.19 295 PHE C N 1
ATOM 6336 C CA . PHE C 1 269 ? 39.250 -8.361 39.903 1.00 53.97 295 PHE C CA 1
ATOM 6337 C C . PHE C 1 269 ? 39.119 -9.790 40.453 1.00 55.43 295 PHE C C 1
ATOM 6338 O O . PHE C 1 269 ? 39.239 -9.986 41.661 1.00 56.50 295 PHE C O 1
ATOM 6346 N N . THR C 1 270 ? 38.879 -10.776 39.586 1.00 56.52 296 THR C N 1
ATOM 6347 C CA . THR C 1 270 ? 38.682 -12.173 40.010 1.00 58.72 296 THR C CA 1
ATOM 6348 C C . THR C 1 270 ? 39.931 -12.798 40.649 1.00 59.22 296 THR C C 1
ATOM 6349 O O . THR C 1 270 ? 39.813 -13.624 41.556 1.00 62.47 296 THR C O 1
ATOM 6353 N N . GLN C 1 271 ? 41.113 -12.408 40.170 1.00 58.19 297 GLN C N 1
ATOM 6354 C CA . GLN C 1 271 ? 42.390 -12.808 40.791 1.00 58.29 297 GLN C CA 1
ATOM 6355 C C . GLN C 1 271 ? 42.491 -12.451 42.289 1.00 58.36 297 GLN C C 1
ATOM 6356 O O . GLN C 1 271 ? 43.124 -13.176 43.061 1.00 58.75 297 GLN C O 1
ATOM 6362 N N . TYR C 1 272 ? 41.871 -11.336 42.679 1.00 57.65 298 TYR C N 1
ATOM 6363 C CA . TYR C 1 272 ? 41.877 -10.857 44.067 1.00 58.21 298 TYR C CA 1
ATOM 6364 C C . TYR C 1 272 ? 40.588 -11.172 44.844 1.00 60.66 298 TYR C C 1
ATOM 6365 O O . TYR C 1 272 ? 40.656 -11.563 46.013 1.00 63.66 298 TYR C O 1
ATOM 6374 N N . ILE C 1 273 ? 39.430 -10.986 44.207 1.00 61.16 299 ILE C N 1
ATOM 6375 C CA . ILE C 1 273 ? 38.122 -11.239 44.836 1.00 62.20 299 ILE C CA 1
ATOM 6376 C C . ILE C 1 273 ? 37.613 -12.636 44.454 1.00 63.51 299 ILE C C 1
ATOM 6377 O O . ILE C 1 273 ? 37.931 -13.617 45.131 1.00 66.09 299 ILE C O 1
ATOM 6382 N N . GLY D 1 1 ? 73.347 19.285 -31.848 1.00 92.79 27 GLY D N 1
ATOM 6383 C CA . GLY D 1 1 ? 72.438 18.875 -30.732 1.00 95.48 27 GLY D CA 1
ATOM 6384 C C . GLY D 1 1 ? 72.209 19.962 -29.692 1.00 91.97 27 GLY D C 1
ATOM 6385 O O . GLY D 1 1 ? 73.086 20.797 -29.455 1.00 83.60 27 GLY D O 1
ATOM 6386 N N . ALA D 1 2 ? 71.026 19.934 -29.071 1.00 87.04 28 ALA D N 1
ATOM 6387 C CA . ALA D 1 2 ? 70.607 20.923 -28.070 1.00 79.90 28 ALA D CA 1
ATOM 6388 C C . ALA D 1 2 ? 70.412 20.274 -26.700 1.00 76.47 28 ALA D C 1
ATOM 6389 O O . ALA D 1 2 ? 70.467 19.048 -26.567 1.00 75.28 28 ALA D O 1
ATOM 6391 N N . ASP D 1 3 ? 70.182 21.115 -25.691 1.00 77.94 29 ASP D N 1
ATOM 6392 C CA . ASP D 1 3 ? 69.959 20.672 -24.308 1.00 67.40 29 ASP D CA 1
ATOM 6393 C C . ASP D 1 3 ? 68.471 20.433 -24.041 1.00 57.68 29 ASP D C 1
ATOM 6394 O O . ASP D 1 3 ? 67.641 21.284 -24.359 1.00 56.23 29 ASP D O 1
ATOM 6399 N N . LEU D 1 4 ? 68.147 19.280 -23.455 1.00 49.02 30 LEU D N 1
ATOM 6400 C CA . LEU D 1 4 ? 66.768 18.929 -23.106 1.00 44.08 30 LEU D CA 1
ATOM 6401 C C . LEU D 1 4 ? 66.418 19.374 -21.694 1.00 45.49 30 LEU D C 1
ATOM 6402 O O . LEU D 1 4 ? 65.359 19.963 -21.476 1.00 48.56 30 LEU D O 1
ATOM 6407 N N . ILE D 1 5 ? 67.303 19.066 -20.744 1.00 45.02 31 ILE D N 1
ATOM 6408 C CA . ILE D 1 5 ? 67.113 19.383 -19.326 1.00 45.09 31 ILE D CA 1
ATOM 6409 C C . ILE D 1 5 ? 68.362 20.084 -18.788 1.00 45.90 31 ILE D C 1
ATOM 6410 O O . ILE D 1 5 ? 69.485 19.677 -19.094 1.00 43.41 31 ILE D O 1
ATOM 6415 N N . SER D 1 6 ? 68.158 21.130 -17.991 1.00 48.71 32 SER D N 1
ATOM 6416 C CA . SER D 1 6 ? 69.253 21.804 -17.291 1.00 55.96 32 SER D CA 1
ATOM 6417 C C . SER D 1 6 ? 68.945 21.875 -15.797 1.00 58.18 32 SER D C 1
ATOM 6418 O O . SER D 1 6 ? 67.780 21.889 -15.391 1.00 54.67 32 SER D O 1
ATOM 6421 N N . MET D 1 7 ? 70.006 21.902 -14.995 1.00 62.55 33 MET D N 1
ATOM 6422 C CA . MET D 1 7 ? 69.910 21.983 -13.538 1.00 63.08 33 MET D CA 1
ATOM 6423 C C . MET D 1 7 ? 71.177 22.659 -12.999 1.00 67.74 33 MET D C 1
ATOM 6424 O O . MET D 1 7 ? 71.964 23.197 -13.783 1.00 76.33 33 MET D O 1
ATOM 6429 N N . LYS D 1 8 ? 71.372 22.649 -11.680 1.00 71.98 34 LYS D N 1
ATOM 6430 C CA . LYS D 1 8 ? 72.569 23.246 -11.076 1.00 77.94 34 LYS D CA 1
ATOM 6431 C C . LYS D 1 8 ? 73.847 22.483 -11.452 1.00 78.03 34 LYS D C 1
ATOM 6432 O O . LYS D 1 8 ? 74.054 21.348 -11.017 1.00 65.32 34 LYS D O 1
ATOM 6438 N N . GLY D 1 9 ? 74.685 23.115 -12.276 1.00 82.91 35 GLY D N 1
ATOM 6439 C CA . GLY D 1 9 ? 75.990 22.565 -12.648 1.00 87.39 35 GLY D CA 1
ATOM 6440 C C . GLY D 1 9 ? 75.972 21.339 -13.547 1.00 84.22 35 GLY D C 1
ATOM 6441 O O . GLY D 1 9 ? 76.938 20.572 -13.557 1.00 93.20 35 GLY D O 1
ATOM 6442 N N . ASP D 1 10 ? 74.888 21.146 -14.301 1.00 76.31 36 ASP D N 1
ATOM 6443 C CA . ASP D 1 10 ? 74.764 19.996 -15.203 1.00 68.61 36 ASP D CA 1
ATOM 6444 C C . ASP D 1 10 ? 73.643 20.195 -16.224 1.00 62.58 36 ASP D C 1
ATOM 6445 O O . ASP D 1 10 ? 72.743 21.015 -16.024 1.00 60.59 36 ASP D O 1
ATOM 6450 N N . VAL D 1 11 ? 73.725 19.444 -17.322 1.00 58.29 37 VAL D N 1
ATOM 6451 C CA . VAL D 1 11 ? 72.653 19.359 -18.321 1.00 54.47 37 VAL D CA 1
ATOM 6452 C C . VAL D 1 11 ? 72.507 17.928 -18.843 1.00 50.68 37 VAL D C 1
ATOM 6453 O O . VAL D 1 11 ? 73.448 17.131 -18.766 1.00 52.50 37 VAL D O 1
ATOM 6457 N N . ILE D 1 12 ? 71.319 17.616 -19.361 1.00 44.00 38 ILE D N 1
ATOM 6458 C CA . ILE D 1 12 ? 71.097 16.424 -20.185 1.00 41.26 38 ILE D CA 1
ATOM 6459 C C . ILE D 1 12 ? 70.866 16.911 -21.612 1.00 42.18 38 ILE D C 1
ATOM 6460 O O . ILE D 1 12 ? 69.971 17.726 -21.854 1.00 40.58 38 ILE D O 1
ATOM 6465 N N . THR D 1 13 ? 71.675 16.410 -22.545 1.00 43.58 39 THR D N 1
ATOM 6466 C CA . THR D 1 13 ? 71.595 16.795 -23.950 1.00 44.95 39 THR D CA 1
ATOM 6467 C C . THR D 1 13 ? 70.766 15.802 -24.761 1.00 44.12 39 THR D C 1
ATOM 6468 O O . THR D 1 13 ? 70.443 14.706 -24.298 1.00 46.63 39 THR D O 1
ATOM 6472 N N . GLU D 1 14 ? 70.436 16.214 -25.981 1.00 44.13 40 GLU D N 1
ATOM 6473 C CA . GLU D 1 14 ? 69.693 15.390 -26.939 1.00 41.99 40 GLU D CA 1
ATOM 6474 C C . GLU D 1 14 ? 70.418 14.079 -27.262 1.00 41.08 40 GLU D C 1
ATOM 6475 O O . GLU D 1 14 ? 69.785 13.021 -27.282 1.00 39.65 40 GLU D O 1
ATOM 6481 N N A HIS D 1 15 ? 71.727 14.158 -27.513 0.50 42.08 41 HIS D N 1
ATOM 6482 N N B HIS D 1 15 ? 71.727 14.156 -27.515 0.50 42.74 41 HIS D N 1
ATOM 6483 C CA A HIS D 1 15 ? 72.541 12.976 -27.815 0.50 42.54 41 HIS D CA 1
ATOM 6484 C CA B HIS D 1 15 ? 72.541 12.972 -27.816 0.50 43.72 41 HIS D CA 1
ATOM 6485 C C A HIS D 1 15 ? 72.634 12.019 -26.624 0.50 42.58 41 HIS D C 1
ATOM 6486 C C B HIS D 1 15 ? 72.634 12.018 -26.624 0.50 43.30 41 HIS D C 1
ATOM 6487 O O A HIS D 1 15 ? 72.538 10.802 -26.799 0.50 42.36 41 HIS D O 1
ATOM 6488 O O B HIS D 1 15 ? 72.539 10.801 -26.797 0.50 43.04 41 HIS D O 1
ATOM 6501 N N . GLN D 1 16 ? 72.818 12.574 -25.424 1.00 42.05 42 GLN D N 1
ATOM 6502 C CA . GLN D 1 16 ? 72.800 11.784 -24.177 1.00 41.36 42 GLN D CA 1
ATOM 6503 C C . GLN D 1 16 ? 71.466 11.056 -23.996 1.00 38.64 42 GLN D C 1
ATOM 6504 O O . GLN D 1 16 ? 71.435 9.868 -23.661 1.00 38.53 42 GLN D O 1
ATOM 6510 N N . PHE D 1 17 ? 70.376 11.777 -24.243 1.00 35.72 43 PHE D N 1
ATOM 6511 C CA . PHE D 1 17 ? 69.043 11.187 -24.250 1.00 34.51 43 PHE D CA 1
ATOM 6512 C C . PHE D 1 17 ? 68.901 10.086 -25.309 1.00 33.57 43 PHE D C 1
ATOM 6513 O O . PHE D 1 17 ? 68.344 9.024 -25.022 1.00 31.95 43 PHE D O 1
ATOM 6521 N N . TYR D 1 18 ? 69.406 10.345 -26.516 1.00 33.58 44 TYR D N 1
ATOM 6522 C CA . TYR D 1 18 ? 69.381 9.345 -27.593 1.00 34.40 44 TYR D CA 1
ATOM 6523 C C . TYR D 1 18 ? 70.129 8.055 -27.220 1.00 35.82 44 TYR D C 1
ATOM 6524 O O . TYR D 1 18 ? 69.604 6.950 -27.417 1.00 33.94 44 TYR D O 1
ATOM 6533 N N . GLU D 1 19 ? 71.354 8.209 -26.708 1.00 37.98 45 GLU D N 1
ATOM 6534 C CA . GLU D 1 19 ? 72.212 7.060 -26.368 1.00 39.95 45 GLU D CA 1
ATOM 6535 C C . GLU D 1 19 ? 71.595 6.165 -25.288 1.00 39.06 45 GLU D C 1
ATOM 6536 O O . GLU D 1 19 ? 71.843 4.959 -25.272 1.00 39.42 45 GLU D O 1
ATOM 6542 N N . GLN D 1 20 ? 70.796 6.762 -24.403 1.00 37.43 46 GLN D N 1
ATOM 6543 C CA . GLN D 1 20 ? 69.986 6.014 -23.429 1.00 37.28 46 GLN D CA 1
ATOM 6544 C C . GLN D 1 20 ? 68.717 5.423 -24.060 1.00 34.02 46 GLN D C 1
ATOM 6545 O O . GLN D 1 20 ? 68.458 4.226 -23.929 1.00 32.99 46 GLN D O 1
ATOM 6551 N N . VAL D 1 21 ? 67.938 6.264 -24.739 1.00 32.00 47 VAL D N 1
ATOM 6552 C CA . VAL D 1 21 ? 66.608 5.871 -25.228 1.00 30.87 47 VAL D CA 1
ATOM 6553 C C . VAL D 1 21 ? 66.636 4.831 -26.364 1.00 30.20 47 VAL D C 1
ATOM 6554 O O . VAL D 1 21 ? 65.678 4.081 -26.538 1.00 28.48 47 VAL D O 1
ATOM 6558 N N . LYS D 1 22 ? 67.731 4.780 -27.120 1.00 31.91 48 LYS D N 1
ATOM 6559 C CA . LYS D 1 22 ? 67.864 3.841 -28.245 1.00 31.88 48 LYS D CA 1
ATOM 6560 C C . LYS D 1 22 ? 67.726 2.347 -27.894 1.00 31.80 48 LYS D C 1
ATOM 6561 O O . LYS D 1 22 ? 67.368 1.548 -28.762 1.00 33.67 48 LYS D O 1
ATOM 6567 N N . ASN D 1 23 ? 68.024 1.970 -26.652 1.00 30.46 49 ASN D N 1
ATOM 6568 C CA . ASN D 1 23 ? 67.838 0.587 -26.185 1.00 30.87 49 ASN D CA 1
ATOM 6569 C C . ASN D 1 23 ? 66.394 0.272 -25.751 1.00 30.25 49 ASN D C 1
ATOM 6570 O O . ASN D 1 23 ? 66.058 -0.895 -25.535 1.00 30.96 49 ASN D O 1
ATOM 6575 N N . ASN D 1 24 ? 65.559 1.302 -25.601 1.00 28.93 50 ASN D N 1
ATOM 6576 C CA . ASN D 1 24 ? 64.169 1.145 -25.172 1.00 29.96 50 ASN D CA 1
ATOM 6577 C C . ASN D 1 24 ? 63.357 0.470 -26.289 1.00 30.02 50 ASN D C 1
ATOM 6578 O O . ASN D 1 24 ? 63.375 0.966 -27.417 1.00 30.07 50 ASN D O 1
ATOM 6583 N N . PRO D 1 25 ? 62.653 -0.654 -25.990 1.00 30.36 51 PRO D N 1
ATOM 6584 C CA . PRO D 1 25 ? 61.839 -1.351 -27.012 1.00 29.59 51 PRO D CA 1
ATOM 6585 C C . PRO D 1 25 ? 60.786 -0.490 -27.720 1.00 28.72 51 PRO D C 1
ATOM 6586 O O . PRO D 1 25 ? 60.597 -0.636 -28.930 1.00 29.09 51 PRO D O 1
ATOM 6590 N N . SER D 1 26 ? 60.117 0.392 -26.979 1.00 28.04 52 SER D N 1
ATOM 6591 C CA . SER D 1 26 ? 59.094 1.269 -27.559 1.00 28.13 52 SER D CA 1
ATOM 6592 C C . SER D 1 26 ? 59.696 2.326 -28.497 1.00 27.76 52 SER D C 1
ATOM 6593 O O . SER D 1 26 ? 59.094 2.668 -29.517 1.00 28.39 52 SER D O 1
ATOM 6596 N N . ALA D 1 27 ? 60.875 2.836 -28.147 1.00 27.26 53 ALA D N 1
ATOM 6597 C CA . ALA D 1 27 ? 61.618 3.772 -28.999 1.00 26.68 53 ALA D CA 1
ATOM 6598 C C . ALA D 1 27 ? 62.155 3.093 -30.255 1.00 27.23 53 ALA D C 1
ATOM 6599 O O . ALA D 1 27 ? 62.261 3.727 -31.302 1.00 28.53 53 ALA D O 1
ATOM 6601 N N . GLN D 1 28 ? 62.509 1.814 -30.147 1.00 27.80 54 GLN D N 1
ATOM 6602 C CA . GLN D 1 28 ? 62.919 1.024 -31.313 1.00 28.52 54 GLN D CA 1
ATOM 6603 C C . GLN D 1 28 ? 61.771 0.794 -32.293 1.00 29.45 54 GLN D C 1
ATOM 6604 O O . GLN D 1 28 ? 61.995 0.708 -33.506 1.00 30.13 54 GLN D O 1
ATOM 6610 N N . GLN D 1 29 ? 60.556 0.679 -31.756 1.00 30.64 55 GLN D N 1
ATOM 6611 C CA . GLN D 1 29 ? 59.342 0.568 -32.562 1.00 31.42 55 GLN D CA 1
ATOM 6612 C C . GLN D 1 29 ? 59.118 1.843 -33.375 1.00 28.69 55 GLN D C 1
ATOM 6613 O O . GLN D 1 29 ? 58.727 1.768 -34.539 1.00 29.58 55 GLN D O 1
ATOM 6619 N N . VAL D 1 30 ? 59.379 3.003 -32.768 1.00 25.57 56 VAL D N 1
ATOM 6620 C CA . VAL D 1 30 ? 59.185 4.294 -33.440 1.00 23.88 56 VAL D CA 1
ATOM 6621 C C . VAL D 1 30 ? 60.055 4.402 -34.695 1.00 23.43 56 VAL D C 1
ATOM 6622 O O . VAL D 1 30 ? 59.567 4.812 -35.747 1.00 23.00 56 VAL D O 1
ATOM 6626 N N . LEU D 1 31 ? 61.329 4.030 -34.581 1.00 23.54 57 LEU D N 1
ATOM 6627 C CA . LEU D 1 31 ? 62.261 4.112 -35.712 1.00 23.64 57 LEU D CA 1
ATOM 6628 C C . LEU D 1 31 ? 61.886 3.142 -36.833 1.00 24.33 57 LEU D C 1
ATOM 6629 O O . LEU D 1 31 ? 61.999 3.485 -38.010 1.00 25.11 57 LEU D O 1
ATOM 6634 N N . LEU D 1 32 ? 61.460 1.935 -36.466 1.00 24.72 58 LEU D N 1
ATOM 6635 C CA . LEU D 1 32 ? 60.966 0.959 -37.438 1.00 25.64 58 LEU D CA 1
ATOM 6636 C C . LEU D 1 32 ? 59.738 1.492 -38.185 1.00 25.66 58 LEU D C 1
ATOM 6637 O O . LEU D 1 32 ? 59.633 1.327 -39.400 1.00 26.99 58 LEU D O 1
ATOM 6642 N N . ASN D 1 33 ? 58.827 2.137 -37.453 1.00 25.25 59 ASN D N 1
ATOM 6643 C CA . ASN D 1 33 ? 57.651 2.788 -38.046 1.00 25.16 59 ASN D CA 1
ATOM 6644 C C . ASN D 1 33 ? 58.018 3.980 -38.930 1.00 24.90 59 ASN D C 1
ATOM 6645 O O . ASN D 1 33 ? 57.407 4.164 -39.983 1.00 26.75 59 ASN D O 1
ATOM 6650 N N . MET D 1 34 ? 58.994 4.784 -38.506 1.00 24.00 60 MET D N 1
ATOM 6651 C CA . MET D 1 34 ? 59.512 5.889 -39.332 1.00 23.90 60 MET D CA 1
ATOM 6652 C C . MET D 1 34 ? 60.086 5.397 -40.663 1.00 23.63 60 MET D C 1
ATOM 6653 O O . MET D 1 34 ? 59.924 6.052 -41.700 1.00 22.92 60 MET D O 1
ATOM 6658 N N . THR D 1 35 ? 60.768 4.255 -40.607 1.00 23.70 61 THR D N 1
ATOM 6659 C CA . THR D 1 35 ? 61.394 3.645 -41.774 1.00 24.73 61 THR D CA 1
ATOM 6660 C C . THR D 1 35 ? 60.346 3.071 -42.736 1.00 25.80 61 THR D C 1
ATOM 6661 O O . THR D 1 35 ? 60.423 3.292 -43.946 1.00 25.96 61 THR D O 1
ATOM 6665 N N . ILE D 1 36 ? 59.367 2.351 -42.192 1.00 24.73 62 ILE D N 1
ATOM 6666 C CA . ILE D 1 36 ? 58.216 1.900 -42.968 1.00 24.62 62 ILE D CA 1
ATOM 6667 C C . ILE D 1 36 ? 57.503 3.101 -43.595 1.00 25.62 62 ILE D C 1
ATOM 6668 O O . ILE D 1 36 ? 57.146 3.053 -44.770 1.00 27.03 62 ILE D O 1
ATOM 6673 N N . GLN D 1 37 ? 57.323 4.174 -42.829 1.00 27.41 63 GLN D N 1
ATOM 6674 C CA . GLN D 1 37 ? 56.683 5.385 -43.345 1.00 30.11 63 GLN D CA 1
ATOM 6675 C C . GLN D 1 37 ? 57.460 6.008 -44.513 1.00 30.95 63 GLN D C 1
ATOM 6676 O O . GLN D 1 37 ? 56.853 6.341 -45.528 1.00 30.14 63 GLN D O 1
ATOM 6682 N N . LYS D 1 38 ? 58.780 6.163 -44.376 1.00 32.93 64 LYS D N 1
ATOM 6683 C CA . LYS D 1 38 ? 59.591 6.816 -45.426 1.00 35.28 64 LYS D CA 1
ATOM 6684 C C . LYS D 1 38 ? 59.671 6.004 -46.716 1.00 34.09 64 LYS D C 1
ATOM 6685 O O . LYS D 1 38 ? 59.599 6.573 -47.807 1.00 32.08 64 LYS D O 1
ATOM 6691 N N . VAL D 1 39 ? 59.819 4.685 -46.581 1.00 32.46 65 VAL D N 1
ATOM 6692 C CA . VAL D 1 39 ? 59.885 3.781 -47.733 1.00 31.11 65 VAL D CA 1
ATOM 6693 C C . VAL D 1 39 ? 58.582 3.805 -48.544 1.00 30.48 65 VAL D C 1
ATOM 6694 O O . VAL D 1 39 ? 58.616 3.967 -49.769 1.00 32.82 65 VAL D O 1
ATOM 6698 N N . PHE D 1 40 ? 57.453 3.639 -47.858 1.00 28.01 66 PHE D N 1
ATOM 6699 C CA . PHE D 1 40 ? 56.139 3.639 -48.514 1.00 26.11 66 PHE D CA 1
ATOM 6700 C C . PHE D 1 40 ? 55.716 5.017 -49.023 1.00 26.48 66 PHE D C 1
ATOM 6701 O O . PHE D 1 40 ? 55.080 5.109 -50.065 1.00 27.66 66 PHE D O 1
ATOM 6709 N N . GLU D 1 41 ? 56.068 6.076 -48.299 1.00 28.41 67 GLU D N 1
ATOM 6710 C CA . GLU D 1 41 ? 55.847 7.440 -48.780 1.00 30.95 67 GLU D CA 1
ATOM 6711 C C . GLU D 1 41 ? 56.657 7.733 -50.053 1.00 33.85 67 GLU D C 1
ATOM 6712 O O . GLU D 1 41 ? 56.182 8.460 -50.924 1.00 35.31 67 GLU D O 1
ATOM 6718 N N . LYS D 1 42 ? 57.866 7.173 -50.153 1.00 35.28 68 LYS D N 1
ATOM 6719 C CA . LYS D 1 42 ? 58.732 7.374 -51.320 1.00 37.86 68 LYS D CA 1
ATOM 6720 C C . LYS D 1 42 ? 58.159 6.689 -52.562 1.00 34.10 68 LYS D C 1
ATOM 6721 O O . LYS D 1 42 ? 58.025 7.323 -53.607 1.00 34.40 68 LYS D O 1
ATOM 6727 N N . GLN D 1 43 ? 57.829 5.405 -52.439 1.00 30.23 69 GLN D N 1
ATOM 6728 C CA . GLN D 1 43 ? 57.280 4.627 -53.556 1.00 29.17 69 GLN D CA 1
ATOM 6729 C C . GLN D 1 43 ? 55.871 5.077 -53.935 1.00 28.36 69 GLN D C 1
ATOM 6730 O O . GLN D 1 43 ? 55.650 5.604 -55.031 1.00 29.27 69 GLN D O 1
ATOM 6736 N N . TYR D 1 44 ? 54.936 4.885 -53.005 1.00 25.16 70 TYR D N 1
ATOM 6737 C CA . TYR D 1 44 ? 53.505 4.990 -53.285 1.00 22.75 70 TYR D CA 1
ATOM 6738 C C . TYR D 1 44 ? 52.863 6.321 -52.905 1.00 22.29 70 TYR D C 1
ATOM 6739 O O . TYR D 1 44 ? 51.680 6.519 -53.169 1.00 21.03 70 TYR D O 1
ATOM 6748 N N . GLY D 1 45 ? 53.633 7.227 -52.305 1.00 24.24 71 GLY D N 1
ATOM 6749 C CA . GLY D 1 45 ? 53.083 8.446 -51.699 1.00 25.94 71 GLY D CA 1
ATOM 6750 C C . GLY D 1 45 ? 52.329 9.373 -52.628 1.00 25.62 71 GLY D C 1
ATOM 6751 O O . GLY D 1 45 ? 51.319 9.957 -52.227 1.00 25.96 71 GLY D O 1
ATOM 6752 N N . SER D 1 46 ? 52.816 9.501 -53.862 1.00 26.10 72 SER D N 1
ATOM 6753 C CA . SER D 1 46 ? 52.165 10.338 -54.890 1.00 27.38 72 SER D CA 1
ATOM 6754 C C . SER D 1 46 ? 50.729 9.933 -55.242 1.00 27.08 72 SER D C 1
ATOM 6755 O O . SER D 1 46 ? 49.945 10.781 -55.672 1.00 27.94 72 SER D O 1
ATOM 6758 N N . GLU D 1 47 ? 50.398 8.651 -55.078 1.00 28.16 73 GLU D N 1
ATOM 6759 C CA . GLU D 1 47 ? 49.051 8.150 -55.374 1.00 29.69 73 GLU D CA 1
ATOM 6760 C C . GLU D 1 47 ? 47.999 8.562 -54.334 1.00 29.42 73 GLU D C 1
ATOM 6761 O O . GLU D 1 47 ? 46.814 8.655 -54.670 1.00 30.13 73 GLU D O 1
ATOM 6767 N N . LEU D 1 48 ? 48.428 8.798 -53.091 1.00 27.70 74 LEU D N 1
ATOM 6768 C CA . LEU D 1 48 ? 47.521 9.125 -51.987 1.00 27.33 74 LEU D CA 1
ATOM 6769 C C . LEU D 1 48 ? 47.455 10.626 -51.726 1.00 28.56 74 LEU D C 1
ATOM 6770 O O . LEU D 1 48 ? 48.433 11.240 -51.296 1.00 29.63 74 LEU D O 1
ATOM 6775 N N . ASP D 1 49 ? 46.284 11.200 -51.981 1.00 30.25 75 ASP D N 1
ATOM 6776 C CA . ASP D 1 49 ? 45.989 12.594 -51.655 1.00 31.83 75 ASP D CA 1
ATOM 6777 C C . ASP D 1 49 ? 45.823 12.718 -50.146 1.00 34.67 75 ASP D C 1
ATOM 6778 O O . ASP D 1 49 ? 45.259 11.825 -49.509 1.00 34.27 75 ASP D O 1
ATOM 6783 N N . ASP D 1 50 ? 46.296 13.829 -49.582 1.00 43.88 76 ASP D N 1
ATOM 6784 C CA . ASP D 1 50 ? 46.120 14.097 -48.146 1.00 46.19 76 ASP D CA 1
ATOM 6785 C C . ASP D 1 50 ? 44.656 14.303 -47.749 1.00 45.07 76 ASP D C 1
ATOM 6786 O O . ASP D 1 50 ? 44.311 14.097 -46.585 1.00 46.51 76 ASP D O 1
ATOM 6791 N N . LYS D 1 51 ? 43.812 14.712 -48.700 1.00 44.07 77 LYS D N 1
ATOM 6792 C CA . LYS D 1 51 ? 42.357 14.727 -48.512 1.00 46.10 77 LYS D CA 1
ATOM 6793 C C . LYS D 1 51 ? 41.830 13.392 -47.983 1.00 47.93 77 LYS D C 1
ATOM 6794 O O . LYS D 1 51 ? 40.952 13.376 -47.127 1.00 49.37 77 LYS D O 1
ATOM 6800 N N . GLU D 1 52 ? 42.364 12.286 -48.503 1.00 51.55 78 GLU D N 1
ATOM 6801 C CA . GLU D 1 52 ? 42.006 10.932 -48.046 1.00 53.76 78 GLU D CA 1
ATOM 6802 C C . GLU D 1 52 ? 42.223 10.779 -46.538 1.00 49.45 78 GLU D C 1
ATOM 6803 O O . GLU D 1 52 ? 41.390 10.206 -45.835 1.00 48.29 78 GLU D O 1
ATOM 6809 N N . VAL D 1 53 ? 43.342 11.315 -46.058 1.00 47.80 79 VAL D N 1
ATOM 6810 C CA . VAL D 1 53 ? 43.686 11.300 -44.635 1.00 47.13 79 VAL D CA 1
ATOM 6811 C C . VAL D 1 53 ? 42.872 12.338 -43.854 1.00 47.93 79 VAL D C 1
ATOM 6812 O O . VAL D 1 53 ? 42.394 12.045 -42.756 1.00 46.92 79 VAL D O 1
ATOM 6816 N N . ASP D 1 54 ? 42.720 13.539 -44.417 1.00 49.96 80 ASP D N 1
ATOM 6817 C CA . ASP D 1 54 ? 41.939 14.621 -43.783 1.00 50.94 80 ASP D CA 1
ATOM 6818 C C . ASP D 1 54 ? 40.464 14.257 -43.585 1.00 51.84 80 ASP D C 1
ATOM 6819 O O . ASP D 1 54 ? 39.858 14.661 -42.592 1.00 53.32 80 ASP D O 1
ATOM 6824 N N . ASP D 1 55 ? 39.899 13.500 -44.524 1.00 53.37 81 ASP D N 1
ATOM 6825 C CA . ASP D 1 55 ? 38.533 12.987 -44.387 1.00 57.15 81 ASP D CA 1
ATOM 6826 C C . ASP D 1 55 ? 38.434 12.020 -43.200 1.00 58.07 81 ASP D C 1
ATOM 6827 O O . ASP D 1 55 ? 37.501 12.114 -42.401 1.00 62.39 81 ASP D O 1
ATOM 6832 N N . THR D 1 56 ? 39.403 11.111 -43.082 1.00 56.46 82 THR D N 1
ATOM 6833 C CA . THR D 1 56 ? 39.458 10.165 -41.958 1.00 56.02 82 THR D CA 1
ATOM 6834 C C . THR D 1 56 ? 39.763 10.860 -40.619 1.00 56.40 82 THR D C 1
ATOM 6835 O O . THR D 1 56 ? 39.300 10.408 -39.573 1.00 59.22 82 THR D O 1
ATOM 6839 N N . ILE D 1 57 ? 40.541 11.945 -40.660 1.00 55.71 83 ILE D N 1
ATOM 6840 C CA . ILE D 1 57 ? 40.829 12.762 -39.468 1.00 55.80 83 ILE D CA 1
ATOM 6841 C C . ILE D 1 57 ? 39.580 13.491 -38.981 1.00 56.67 83 ILE D C 1
ATOM 6842 O O . ILE D 1 57 ? 39.286 13.482 -37.785 1.00 57.90 83 ILE D O 1
ATOM 6847 N N . ALA D 1 58 ? 38.865 14.131 -39.904 1.00 56.42 84 ALA D N 1
ATOM 6848 C CA . ALA D 1 58 ? 37.603 14.805 -39.581 1.00 59.42 84 ALA D CA 1
ATOM 6849 C C . ALA D 1 58 ? 36.532 13.847 -39.044 1.00 61.15 84 ALA D C 1
ATOM 6850 O O . ALA D 1 58 ? 35.676 14.262 -38.266 1.00 65.73 84 ALA D O 1
ATOM 6852 N N . GLU D 1 59 ? 36.586 12.580 -39.461 1.00 63.42 85 GLU D N 1
ATOM 6853 C CA . GLU D 1 59 ? 35.677 11.535 -38.965 1.00 69.66 85 GLU D CA 1
ATOM 6854 C C . GLU D 1 59 ? 35.929 11.220 -37.481 1.00 72.65 85 GLU D C 1
ATOM 6855 O O . GLU D 1 59 ? 34.984 11.153 -36.688 1.00 69.71 85 GLU D O 1
ATOM 6861 N N . GLU D 1 60 ? 37.200 11.022 -37.124 1.00 76.26 86 GLU D N 1
ATOM 6862 C CA . GLU D 1 60 ? 37.610 10.777 -35.728 1.00 75.59 86 GLU D CA 1
ATOM 6863 C C . GLU D 1 60 ? 37.382 11.998 -34.834 1.00 75.25 86 GLU D C 1
ATOM 6864 O O . GLU D 1 60 ? 36.838 11.864 -33.737 1.00 76.39 86 GLU D O 1
ATOM 6870 N N . LYS D 1 61 ? 37.802 13.173 -35.309 1.00 79.83 87 LYS D N 1
ATOM 6871 C CA . LYS D 1 61 ? 37.605 14.450 -34.591 1.00 83.21 87 LYS D CA 1
ATOM 6872 C C . LYS D 1 61 ? 36.125 14.762 -34.300 1.00 86.52 87 LYS D C 1
ATOM 6873 O O . LYS D 1 61 ? 35.791 15.241 -33.211 1.00 81.83 87 LYS D O 1
ATOM 6879 N N . LYS D 1 62 ? 35.254 14.497 -35.273 1.00 87.23 88 LYS D N 1
ATOM 6880 C CA . LYS D 1 62 ? 33.809 14.671 -35.091 1.00 89.40 88 LYS D CA 1
ATOM 6881 C C . LYS D 1 62 ? 33.219 13.643 -34.115 1.00 94.29 88 LYS D C 1
ATOM 6882 O O . LYS D 1 62 ? 32.252 13.947 -33.412 1.00 102.63 88 LYS D O 1
ATOM 6888 N N . GLN D 1 63 ? 33.802 12.441 -34.075 1.00 92.47 89 GLN D N 1
ATOM 6889 C CA . GLN D 1 63 ? 33.358 11.374 -33.166 1.00 96.28 89 GLN D CA 1
ATOM 6890 C C . GLN D 1 63 ? 33.687 11.669 -31.696 1.00 94.84 89 GLN D C 1
ATOM 6891 O O . GLN D 1 63 ? 32.775 11.803 -30.878 1.00 106.51 89 GLN D O 1
ATOM 6897 N N . TYR D 1 64 ? 34.976 11.767 -31.367 1.00 95.30 90 TYR D N 1
ATOM 6898 C CA . TYR D 1 64 ? 35.415 12.054 -29.988 1.00 89.02 90 TYR D CA 1
ATOM 6899 C C . TYR D 1 64 ? 35.106 13.494 -29.563 1.00 82.84 90 TYR D C 1
ATOM 6900 O O . TYR D 1 64 ? 34.983 13.773 -28.370 1.00 82.13 90 TYR D O 1
ATOM 6909 N N . GLY D 1 65 ? 34.996 14.399 -30.537 1.00 81.83 91 GLY D N 1
ATOM 6910 C CA . GLY D 1 65 ? 34.587 15.776 -30.284 1.00 81.26 91 GLY D CA 1
ATOM 6911 C C . GLY D 1 65 ? 35.718 16.599 -29.702 1.00 85.08 91 GLY D C 1
ATOM 6912 O O . GLY D 1 65 ? 36.809 16.652 -30.272 1.00 84.14 91 GLY D O 1
ATOM 6913 N N . GLU D 1 66 ? 35.457 17.228 -28.558 1.00 97.00 92 GLU D N 1
ATOM 6914 C CA . GLU D 1 66 ? 36.436 18.089 -27.882 1.00 103.55 92 GLU D CA 1
ATOM 6915 C C . GLU D 1 66 ? 37.297 17.343 -26.841 1.00 107.83 92 GLU D C 1
ATOM 6916 O O . GLU D 1 66 ? 38.077 17.968 -26.118 1.00 99.06 92 GLU D O 1
ATOM 6922 N N . ASN D 1 67 ? 37.149 16.015 -26.773 1.00 117.35 93 ASN D N 1
ATOM 6923 C CA . ASN D 1 67 ? 38.114 15.133 -26.098 1.00 113.92 93 ASN D CA 1
ATOM 6924 C C . ASN D 1 67 ? 39.224 14.639 -27.046 1.00 110.98 93 ASN D C 1
ATOM 6925 O O . ASN D 1 67 ? 40.108 13.894 -26.612 1.00 105.61 93 ASN D O 1
ATOM 6930 N N . TYR D 1 68 ? 39.181 15.049 -28.321 1.00 100.73 94 TYR D N 1
ATOM 6931 C CA . TYR D 1 68 ? 40.108 14.554 -29.349 1.00 89.89 94 TYR D CA 1
ATOM 6932 C C . TYR D 1 68 ? 41.579 14.755 -28.986 1.00 85.50 94 TYR D C 1
ATOM 6933 O O . TYR D 1 68 ? 42.388 13.847 -29.167 1.00 88.27 94 TYR D O 1
ATOM 6942 N N . GLN D 1 69 ? 41.916 15.938 -28.473 1.00 86.29 95 GLN D N 1
ATOM 6943 C CA . GLN D 1 69 ? 43.291 16.229 -28.048 1.00 95.46 95 GLN D CA 1
ATOM 6944 C C . GLN D 1 69 ? 43.748 15.296 -26.917 1.00 94.19 95 GLN D C 1
ATOM 6945 O O . GLN D 1 69 ? 44.896 14.846 -26.913 1.00 93.90 95 GLN D O 1
ATOM 6951 N N . ARG D 1 70 ? 42.843 15.001 -25.980 1.00 89.03 96 ARG D N 1
ATOM 6952 C CA . ARG D 1 70 ? 43.148 14.133 -24.836 1.00 86.43 96 ARG D CA 1
ATOM 6953 C C . ARG D 1 70 ? 43.303 12.657 -25.226 1.00 82.38 96 ARG D C 1
ATOM 6954 O O . ARG D 1 70 ? 44.202 11.987 -24.718 1.00 74.82 96 ARG D O 1
ATOM 6962 N N . VAL D 1 71 ? 42.430 12.151 -26.104 1.00 73.83 97 VAL D N 1
ATOM 6963 C CA . VAL D 1 71 ? 42.510 10.739 -26.542 1.00 70.15 97 VAL D CA 1
ATOM 6964 C C . VAL D 1 71 ? 43.775 10.442 -27.363 1.00 67.15 97 VAL D C 1
ATOM 6965 O O . VAL D 1 71 ? 44.305 9.328 -27.304 1.00 72.26 97 VAL D O 1
ATOM 6969 N N . LEU D 1 72 ? 44.248 11.432 -28.122 1.00 60.11 98 LEU D N 1
ATOM 6970 C CA . LEU D 1 72 ? 45.549 11.336 -28.793 1.00 57.25 98 LEU D CA 1
ATOM 6971 C C . LEU D 1 72 ? 46.686 11.283 -27.776 1.00 57.96 98 LEU D C 1
ATOM 6972 O O . LEU D 1 72 ? 47.583 10.448 -27.898 1.00 57.54 98 LEU D O 1
ATOM 6977 N N . SER D 1 73 ? 46.635 12.173 -26.781 1.00 60.90 99 SER D N 1
ATOM 6978 C CA . SER D 1 73 ? 47.615 12.203 -25.684 1.00 62.10 99 SER D CA 1
ATOM 6979 C C . SER D 1 73 ? 47.671 10.864 -24.947 1.00 65.23 99 SER D C 1
ATOM 6980 O O . SER D 1 73 ? 48.752 10.315 -24.745 1.00 65.19 99 SER D O 1
ATOM 6983 N N . GLN D 1 74 ? 46.499 10.345 -24.577 1.00 72.74 100 GLN D N 1
ATOM 6984 C CA . GLN D 1 74 ? 46.362 9.029 -23.920 1.00 78.86 100 GLN D CA 1
ATOM 6985 C C . GLN D 1 74 ? 46.966 7.866 -24.722 1.00 81.23 100 GLN D C 1
ATOM 6986 O O . GLN D 1 74 ? 47.457 6.898 -24.134 1.00 86.65 100 GLN D O 1
ATOM 6992 N N . ALA D 1 75 ? 46.926 7.970 -26.053 1.00 76.40 101 ALA D N 1
ATOM 6993 C CA . ALA D 1 75 ? 47.532 6.978 -26.952 1.00 74.19 101 ALA D CA 1
ATOM 6994 C C . ALA D 1 75 ? 49.019 7.230 -27.278 1.00 71.84 101 ALA D C 1
ATOM 6995 O O . ALA D 1 75 ? 49.554 6.597 -28.192 1.00 66.83 101 ALA D O 1
ATOM 6997 N N . GLY D 1 76 ? 49.681 8.133 -26.545 1.00 74.69 102 GLY D N 1
ATOM 6998 C CA . GLY D 1 76 ? 51.109 8.432 -26.745 1.00 74.15 102 GLY D CA 1
ATOM 6999 C C . GLY D 1 76 ? 51.412 9.028 -28.108 1.00 66.63 102 GLY D C 1
ATOM 7000 O O . GLY D 1 76 ? 52.397 8.658 -28.757 1.00 61.90 102 GLY D O 1
ATOM 7001 N N . MET D 1 77 ? 50.566 9.967 -28.525 1.00 65.21 103 MET D N 1
ATOM 7002 C CA . MET D 1 77 ? 50.500 10.403 -29.919 1.00 62.39 103 MET D CA 1
ATOM 7003 C C . MET D 1 77 ? 49.991 11.841 -30.017 1.00 58.73 103 MET D C 1
ATOM 7004 O O . MET D 1 77 ? 49.520 12.412 -29.029 1.00 59.08 103 MET D O 1
ATOM 7009 N N . THR D 1 78 ? 50.102 12.419 -31.211 1.00 57.93 104 THR D N 1
ATOM 7010 C CA . THR D 1 78 ? 49.551 13.749 -31.504 1.00 61.65 104 THR D CA 1
ATOM 7011 C C . THR D 1 78 ? 48.845 13.742 -32.862 1.00 63.41 104 THR D C 1
ATOM 7012 O O . THR D 1 78 ? 48.799 12.707 -33.533 1.00 70.07 104 THR D O 1
ATOM 7016 N N . LEU D 1 79 ? 48.281 14.889 -33.245 1.00 64.26 105 LEU D N 1
ATOM 7017 C CA . LEU D 1 79 ? 47.589 15.035 -34.532 1.00 65.73 105 LEU D CA 1
ATOM 7018 C C . LEU D 1 79 ? 48.511 14.708 -35.707 1.00 62.39 105 LEU D C 1
ATOM 7019 O O . LEU D 1 79 ? 48.140 13.923 -36.573 1.00 56.15 105 LEU D O 1
ATOM 7024 N N . GLU D 1 80 ? 49.710 15.294 -35.710 1.00 63.01 106 GLU D N 1
ATOM 7025 C CA . GLU D 1 80 ? 50.690 15.099 -36.791 1.00 69.02 106 GLU D CA 1
ATOM 7026 C C . GLU D 1 80 ? 51.069 13.628 -36.997 1.00 64.12 106 GLU D C 1
ATOM 7027 O O . GLU D 1 80 ? 51.074 13.144 -38.133 1.00 63.29 106 GLU D O 1
ATOM 7033 N N . THR D 1 81 ? 51.389 12.935 -35.902 1.00 54.45 107 THR D N 1
ATOM 7034 C CA . THR D 1 81 ? 51.818 11.531 -35.956 1.00 50.68 107 THR D CA 1
ATOM 7035 C C . THR D 1 81 ? 50.661 10.570 -36.258 1.00 47.46 107 THR D C 1
ATOM 7036 O O . THR D 1 81 ? 50.860 9.569 -36.954 1.00 43.99 107 THR D O 1
ATOM 7040 N N . ARG D 1 82 ? 49.469 10.873 -35.737 1.00 45.34 108 ARG D N 1
ATOM 7041 C CA . ARG D 1 82 ? 48.255 10.095 -36.041 1.00 46.27 108 ARG D CA 1
ATOM 7042 C C . ARG D 1 82 ? 47.854 10.239 -37.506 1.00 47.44 108 ARG D C 1
ATOM 7043 O O . ARG D 1 82 ? 47.429 9.272 -38.141 1.00 47.20 108 ARG D O 1
ATOM 7051 N N . LYS D 1 83 ? 47.974 11.461 -38.017 1.00 50.18 109 LYS D N 1
ATOM 7052 C CA . LYS D 1 83 ? 47.787 11.758 -39.438 1.00 50.64 109 LYS D CA 1
ATOM 7053 C C . LYS D 1 83 ? 48.802 10.984 -40.293 1.00 47.61 109 LYS D C 1
ATOM 7054 O O . LYS D 1 83 ? 48.454 10.456 -41.351 1.00 50.07 109 LYS D O 1
ATOM 7060 N N . ALA D 1 84 ? 50.046 10.912 -39.820 1.00 44.63 110 ALA D N 1
ATOM 7061 C CA . ALA D 1 84 ? 51.097 10.126 -40.481 1.00 45.24 110 ALA D CA 1
ATOM 7062 C C . ALA D 1 84 ? 50.859 8.611 -40.389 1.00 42.64 110 ALA D C 1
ATOM 7063 O O . ALA D 1 84 ? 51.214 7.867 -41.304 1.00 40.05 110 ALA D O 1
ATOM 7065 N N . GLN D 1 85 ? 50.276 8.171 -39.275 1.00 41.74 111 GLN D N 1
ATOM 7066 C CA . GLN D 1 85 ? 49.920 6.762 -39.060 1.00 40.26 111 GLN D CA 1
ATOM 7067 C C . GLN D 1 85 ? 48.812 6.294 -40.010 1.00 37.32 111 GLN D C 1
ATOM 7068 O O . GLN D 1 85 ? 48.894 5.192 -40.567 1.00 37.26 111 GLN D O 1
ATOM 7074 N N . ILE D 1 86 ? 47.784 7.130 -40.179 1.00 34.38 112 ILE D N 1
ATOM 7075 C CA . ILE D 1 86 ? 46.680 6.863 -41.117 1.00 32.41 112 ILE D CA 1
ATOM 7076 C C . ILE D 1 86 ? 47.198 6.836 -42.550 1.00 31.28 112 ILE D C 1
ATOM 7077 O O . ILE D 1 86 ? 46.801 5.978 -43.342 1.00 31.16 112 ILE D O 1
ATOM 7082 N N . ARG D 1 87 ? 48.072 7.789 -42.871 1.00 29.97 113 ARG D N 1
ATOM 7083 C CA . ARG D 1 87 ? 48.685 7.885 -44.191 1.00 29.27 113 ARG D CA 1
ATOM 7084 C C . ARG D 1 87 ? 49.460 6.614 -44.537 1.00 27.96 113 ARG D C 1
ATOM 7085 O O . ARG D 1 87 ? 49.234 6.008 -45.588 1.00 27.65 113 ARG D O 1
ATOM 7093 N N . THR D 1 88 ? 50.361 6.225 -43.638 1.00 27.21 114 THR D N 1
ATOM 7094 C CA . THR D 1 88 ? 51.180 5.024 -43.794 1.00 27.07 114 THR D CA 1
ATOM 7095 C C . THR D 1 88 ? 50.329 3.763 -43.920 1.00 26.39 114 THR D C 1
ATOM 7096 O O . THR D 1 88 ? 50.641 2.881 -44.725 1.00 26.79 114 THR D O 1
ATOM 7100 N N . SER D 1 89 ? 49.269 3.687 -43.118 1.00 25.84 115 SER D N 1
ATOM 7101 C CA . SER D 1 89 ? 48.299 2.590 -43.192 1.00 25.88 115 SER D CA 1
ATOM 7102 C C . SER D 1 89 ? 47.652 2.486 -44.573 1.00 25.26 115 SER D C 1
ATOM 7103 O O . SER D 1 89 ? 47.571 1.396 -45.131 1.00 25.51 115 SER D O 1
ATOM 7106 N N . LYS D 1 90 ? 47.216 3.622 -45.118 1.00 24.92 116 LYS D N 1
ATOM 7107 C CA . LYS D 1 90 ? 46.562 3.665 -46.440 1.00 25.05 116 LYS D CA 1
ATOM 7108 C C . LYS D 1 90 ? 47.502 3.345 -47.610 1.00 25.26 116 LYS D C 1
ATOM 7109 O O . LYS D 1 90 ? 47.068 2.782 -48.617 1.00 25.71 116 LYS D O 1
ATOM 7115 N N . LEU D 1 91 ? 48.776 3.711 -47.487 1.00 25.59 117 LEU D N 1
ATOM 7116 C CA . LEU D 1 91 ? 49.771 3.401 -48.527 1.00 26.19 117 LEU D CA 1
ATOM 7117 C C . LEU D 1 91 ? 50.138 1.922 -48.534 1.00 26.84 117 LEU D C 1
ATOM 7118 O O . LEU D 1 91 ? 50.379 1.351 -49.590 1.00 27.24 117 LEU D O 1
ATOM 7123 N N . VAL D 1 92 ? 50.177 1.306 -47.356 1.00 28.05 118 VAL D N 1
ATOM 7124 C CA . VAL D 1 92 ? 50.424 -0.135 -47.244 1.00 29.68 118 VAL D CA 1
ATOM 7125 C C . VAL D 1 92 ? 49.314 -0.929 -47.927 1.00 30.87 118 VAL D C 1
ATOM 7126 O O . VAL D 1 92 ? 49.593 -1.795 -48.746 1.00 30.84 118 VAL D O 1
ATOM 7130 N N . GLU D 1 93 ? 48.065 -0.632 -47.575 1.00 30.78 119 GLU D N 1
ATOM 7131 C CA . GLU D 1 93 ? 46.912 -1.350 -48.131 1.00 33.86 119 GLU D CA 1
ATOM 7132 C C . GLU D 1 93 ? 46.793 -1.131 -49.642 1.00 32.44 119 GLU D C 1
ATOM 7133 O O . GLU D 1 93 ? 46.448 -2.044 -50.388 1.00 33.29 119 GLU D O 1
ATOM 7139 N N . LEU D 1 94 ? 47.092 0.089 -50.068 1.00 32.89 120 LEU D N 1
ATOM 7140 C CA . LEU D 1 94 ? 47.176 0.453 -51.484 1.00 32.65 120 LEU D CA 1
ATOM 7141 C C . LEU D 1 94 ? 48.201 -0.395 -52.251 1.00 31.60 120 LEU D C 1
ATOM 7142 O O . LEU D 1 94 ? 47.934 -0.836 -53.373 1.00 33.13 120 LEU D O 1
ATOM 7147 N N . ALA D 1 95 ? 49.361 -0.619 -51.635 1.00 31.26 121 ALA D N 1
ATOM 7148 C CA . ALA D 1 95 ? 50.435 -1.445 -52.213 1.00 30.64 121 ALA D CA 1
ATOM 7149 C C . ALA D 1 95 ? 50.107 -2.935 -52.190 1.00 29.56 121 ALA D C 1
ATOM 7150 O O . ALA D 1 95 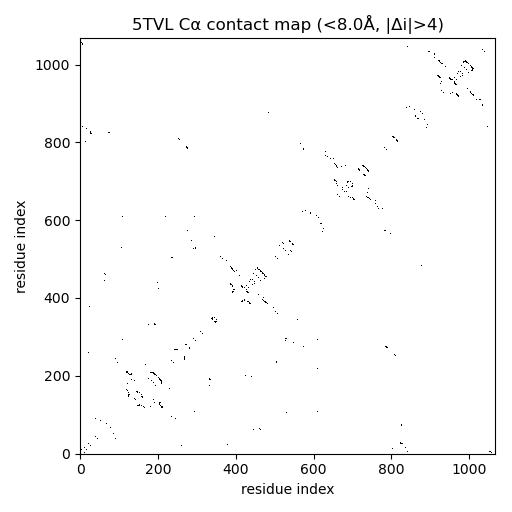? 50.433 -3.657 -53.129 1.00 30.69 121 ALA D O 1
ATOM 7152 N N . VAL D 1 96 ? 49.488 -3.383 -51.103 1.00 29.11 122 VAL D N 1
ATOM 7153 C CA . VAL D 1 96 ? 49.024 -4.769 -50.951 1.00 30.07 122 VAL D CA 1
ATOM 7154 C C . VAL D 1 96 ? 47.957 -5.123 -51.993 1.00 30.51 122 VAL D C 1
ATOM 7155 O O . VAL D 1 96 ? 47.915 -6.253 -52.480 1.00 34.96 122 VAL D O 1
ATOM 7159 N N . LYS D 1 97 ? 47.100 -4.156 -52.321 1.00 30.01 123 LYS D N 1
ATOM 7160 C CA . LYS D 1 97 ? 46.055 -4.322 -53.342 1.00 29.29 123 LYS D CA 1
ATOM 7161 C C . LYS D 1 97 ? 46.634 -4.647 -54.723 1.00 28.03 123 LYS D C 1
ATOM 7162 O O . LYS D 1 97 ? 46.069 -5.459 -55.458 1.00 27.90 123 LYS D O 1
ATOM 7168 N N . LYS D 1 98 ? 47.751 -4.007 -55.066 1.00 26.17 124 LYS D N 1
ATOM 7169 C CA . LYS D 1 98 ? 48.415 -4.230 -56.356 1.00 24.36 124 LYS D CA 1
ATOM 7170 C C . LYS D 1 98 ? 48.997 -5.624 -56.498 1.00 23.92 124 LYS D C 1
ATOM 7171 O O . LYS D 1 98 ? 48.887 -6.231 -57.559 1.00 23.77 124 LYS D O 1
ATOM 7177 N N . VAL D 1 99 ? 49.622 -6.124 -55.439 1.00 23.69 125 VAL D N 1
ATOM 7178 C CA . VAL D 1 99 ? 50.176 -7.475 -55.470 1.00 24.33 125 VAL D CA 1
ATOM 7179 C C . VAL D 1 99 ? 49.037 -8.498 -55.529 1.00 24.39 125 VAL D C 1
ATOM 7180 O O . VAL D 1 99 ? 49.104 -9.453 -56.304 1.00 24.68 125 VAL D O 1
ATOM 7184 N N . ALA D 1 100 ? 47.995 -8.275 -54.730 1.00 24.08 126 ALA D N 1
ATOM 7185 C CA . ALA D 1 100 ? 46.817 -9.147 -54.711 1.00 24.48 126 ALA D CA 1
ATOM 7186 C C . ALA D 1 100 ? 46.113 -9.231 -56.070 1.00 24.90 126 ALA D C 1
ATOM 7187 O O . ALA D 1 100 ? 45.733 -10.322 -56.502 1.00 26.02 126 ALA D O 1
ATOM 7189 N N . GLU D 1 101 ? 45.953 -8.088 -56.739 1.00 24.99 127 GLU D N 1
ATOM 7190 C CA . GLU D 1 101 ? 45.328 -8.035 -58.070 1.00 25.11 127 GLU D CA 1
ATOM 7191 C C . GLU D 1 101 ? 46.106 -8.851 -59.103 1.00 25.77 127 GLU D C 1
ATOM 7192 O O . GLU D 1 101 ? 45.515 -9.619 -59.862 1.00 26.77 127 GLU D O 1
ATOM 7198 N N . ALA D 1 102 ? 47.427 -8.682 -59.117 1.00 26.24 128 ALA D N 1
ATOM 7199 C CA . ALA D 1 102 ? 48.307 -9.403 -60.042 1.00 26.70 128 ALA D CA 1
ATOM 7200 C C . ALA D 1 102 ? 48.365 -10.908 -59.766 1.00 27.90 128 ALA D C 1
ATOM 7201 O O . ALA D 1 102 ? 48.563 -11.700 -60.690 1.00 28.33 128 ALA D O 1
ATOM 7203 N N . GLU D 1 103 ? 48.191 -11.293 -58.502 1.00 28.74 129 GLU D N 1
ATOM 7204 C CA . GLU D 1 103 ? 48.212 -12.704 -58.098 1.00 30.75 129 GLU D CA 1
ATOM 7205 C C . GLU D 1 103 ? 46.839 -13.390 -58.145 1.00 31.87 129 GLU D C 1
ATOM 7206 O O . GLU D 1 103 ? 46.707 -14.528 -57.679 1.00 36.02 129 GLU D O 1
ATOM 7212 N N . LEU D 1 104 ? 45.829 -12.718 -58.706 1.00 31.27 130 LEU D N 1
ATOM 7213 C CA . LEU D 1 104 ? 44.513 -13.330 -58.913 1.00 30.83 130 LEU D CA 1
ATOM 7214 C C . LEU D 1 104 ? 44.610 -14.513 -59.870 1.00 31.11 130 LEU D C 1
ATOM 7215 O O . LEU D 1 104 ? 45.267 -14.429 -60.912 1.00 30.78 130 LEU D O 1
ATOM 7220 N N . THR D 1 105 ? 43.963 -15.610 -59.484 1.00 31.23 131 THR D N 1
ATOM 7221 C CA . THR D 1 105 ? 43.906 -16.838 -60.269 1.00 32.22 131 THR D CA 1
ATOM 7222 C C . THR D 1 105 ? 42.468 -17.349 -60.306 1.00 34.51 131 THR D C 1
ATOM 7223 O O . THR D 1 105 ? 41.632 -16.930 -59.496 1.00 33.88 131 THR D O 1
ATOM 7227 N N . ASP D 1 106 ? 42.192 -18.253 -61.244 1.00 37.66 132 ASP D N 1
ATOM 7228 C CA . ASP D 1 106 ? 40.861 -18.862 -61.386 1.00 39.78 132 ASP D CA 1
ATOM 7229 C C . ASP D 1 106 ? 40.506 -19.788 -60.210 1.00 40.83 132 ASP D C 1
ATOM 7230 O O . ASP D 1 106 ? 39.333 -19.896 -59.843 1.00 38.93 132 ASP D O 1
ATOM 7235 N N . GLU D 1 107 ? 41.512 -20.452 -59.636 1.00 44.08 133 GLU D N 1
ATOM 7236 C CA . GLU D 1 107 ? 41.351 -21.183 -58.369 1.00 48.25 133 GLU D CA 1
ATOM 7237 C C . GLU D 1 107 ? 40.834 -20.274 -57.253 1.00 46.32 133 GLU D C 1
ATOM 7238 O O . GLU D 1 107 ? 39.911 -20.650 -56.524 1.00 52.08 133 GLU D O 1
ATOM 7244 N N . ALA D 1 108 ? 41.444 -19.093 -57.120 1.00 39.32 134 ALA D N 1
ATOM 7245 C CA . ALA D 1 108 ? 41.045 -18.110 -56.105 1.00 34.96 134 ALA D CA 1
ATOM 7246 C C . ALA D 1 108 ? 39.627 -17.610 -56.340 1.00 32.29 134 ALA D C 1
ATOM 7247 O O . ALA D 1 108 ? 38.829 -17.530 -55.404 1.00 31.54 134 ALA D O 1
ATOM 7249 N N . TYR D 1 109 ? 39.332 -17.271 -57.594 1.00 31.09 135 TYR D N 1
ATOM 7250 C CA . TYR D 1 109 ? 37.979 -16.887 -58.012 1.00 29.17 135 TYR D CA 1
ATOM 7251 C C . TYR D 1 109 ? 36.942 -17.975 -57.713 1.00 30.98 135 TYR D C 1
ATOM 7252 O O . TYR D 1 109 ? 35.859 -17.668 -57.216 1.00 30.17 135 TYR D O 1
ATOM 7261 N N . LYS D 1 110 ? 37.283 -19.233 -57.992 1.00 34.60 136 LYS D N 1
ATOM 7262 C CA . LYS D 1 110 ? 36.372 -20.358 -57.739 1.00 39.19 136 LYS D CA 1
ATOM 7263 C C . LYS D 1 110 ? 36.075 -20.553 -56.244 1.00 38.64 136 LYS D C 1
ATOM 7264 O O . LYS D 1 110 ? 34.933 -20.834 -55.869 1.00 37.38 136 LYS D O 1
ATOM 7270 N N . LYS D 1 111 ? 37.097 -20.392 -55.405 1.00 39.80 137 LYS D N 1
ATOM 7271 C CA . LYS D 1 111 ? 36.950 -20.540 -53.951 1.00 39.78 137 LYS D CA 1
ATOM 7272 C C . LYS D 1 111 ? 36.096 -19.423 -53.336 1.00 34.92 137 LYS D C 1
ATOM 7273 O O . LYS D 1 111 ? 35.291 -19.681 -52.441 1.00 33.33 137 LYS D O 1
ATOM 7279 N N . ALA D 1 112 ? 36.273 -18.193 -53.818 1.00 32.00 138 ALA D N 1
ATOM 7280 C CA . ALA D 1 112 ? 35.436 -17.063 -53.394 1.00 30.76 138 ALA D CA 1
ATOM 7281 C C . ALA D 1 112 ? 33.977 -17.247 -53.829 1.00 31.02 138 ALA D C 1
ATOM 7282 O O . ALA D 1 112 ? 33.060 -16.984 -53.049 1.00 29.57 138 ALA D O 1
ATOM 7284 N N . PHE D 1 113 ? 33.786 -17.707 -55.069 1.00 31.88 139 PHE D N 1
ATOM 7285 C CA . PHE D 1 113 ? 32.458 -18.001 -55.639 1.00 32.36 139 PHE D CA 1
ATOM 7286 C C . PHE D 1 113 ? 31.683 -19.057 -54.837 1.00 33.96 139 PHE D C 1
ATOM 7287 O O . PHE D 1 113 ? 30.504 -18.855 -54.536 1.00 34.24 139 PHE D O 1
ATOM 7295 N N . ASP D 1 114 ? 32.343 -20.159 -54.475 1.00 36.48 140 ASP D N 1
ATOM 7296 C CA . ASP D 1 114 ? 31.714 -21.217 -53.658 1.00 41.03 140 ASP D CA 1
ATOM 7297 C C . ASP D 1 114 ? 31.196 -20.703 -52.309 1.00 39.64 140 ASP D C 1
ATOM 7298 O O . ASP D 1 114 ? 30.107 -21.079 -51.877 1.00 40.16 140 ASP D O 1
ATOM 7303 N N . GLU D 1 115 ? 31.978 -19.846 -51.659 1.00 38.52 141 GLU D N 1
ATOM 7304 C CA . GLU D 1 115 ? 31.625 -19.298 -50.341 1.00 38.89 141 GLU D CA 1
ATOM 7305 C C . GLU D 1 115 ? 30.694 -18.076 -50.397 1.00 37.09 141 GLU D C 1
ATOM 7306 O O . GLU D 1 115 ? 30.091 -17.714 -49.385 1.00 40.34 141 GLU D O 1
ATOM 7312 N N . TYR D 1 116 ? 30.568 -17.458 -51.573 1.00 33.97 142 TYR D N 1
ATOM 7313 C CA . TYR D 1 116 ? 29.784 -16.234 -51.746 1.00 31.67 142 TYR D CA 1
ATOM 7314 C C . TYR D 1 116 ? 28.275 -16.504 -51.718 1.00 31.59 142 TYR D C 1
ATOM 7315 O O . TYR D 1 116 ? 27.806 -17.507 -52.261 1.00 32.80 142 TYR D O 1
ATOM 7324 N N . THR D 1 117 ? 27.537 -15.608 -51.066 1.00 30.72 143 THR D N 1
ATOM 7325 C CA . THR D 1 117 ? 26.079 -15.568 -51.119 1.00 32.26 143 THR D CA 1
ATOM 7326 C C . THR D 1 117 ? 25.689 -14.185 -51.662 1.00 34.67 143 THR D C 1
ATOM 7327 O O . THR D 1 117 ? 26.092 -13.172 -51.081 1.00 35.56 143 THR D O 1
ATOM 7331 N N . PRO D 1 118 ? 24.908 -14.130 -52.764 1.00 34.88 144 PRO D N 1
ATOM 7332 C CA . PRO D 1 118 ? 24.565 -12.843 -53.390 1.00 37.17 144 PRO D CA 1
ATOM 7333 C C . PRO D 1 118 ? 23.575 -11.984 -52.591 1.00 39.84 144 PRO D C 1
ATOM 7334 O O . PRO D 1 118 ? 23.103 -12.405 -51.528 1.00 40.23 144 PRO D O 1
ATOM 7338 N N . ASP D 1 119 ? 23.271 -10.796 -53.122 1.00 44.63 145 ASP D N 1
ATOM 7339 C CA . ASP D 1 119 ? 22.519 -9.754 -52.399 1.00 48.35 145 ASP D CA 1
ATOM 7340 C C . ASP D 1 119 ? 21.197 -10.228 -51.785 1.00 46.51 145 ASP D C 1
ATOM 7341 O O . ASP D 1 119 ? 20.415 -10.940 -52.416 1.00 40.43 145 ASP D O 1
ATOM 7346 N N . VAL D 1 120 ? 20.980 -9.806 -50.543 1.00 47.59 146 VAL D N 1
ATOM 7347 C CA . VAL D 1 120 ? 19.805 -10.147 -49.758 1.00 46.80 146 VAL D CA 1
ATOM 7348 C C . VAL D 1 120 ? 19.294 -8.854 -49.111 1.00 48.62 146 VAL D C 1
ATOM 7349 O O . VAL D 1 120 ? 20.063 -8.156 -48.447 1.00 50.13 146 VAL D O 1
ATOM 7353 N N . THR D 1 121 ? 18.014 -8.539 -49.321 1.00 65.85 147 THR D N 1
ATOM 7354 C CA . THR D 1 121 ? 17.353 -7.429 -48.629 1.00 63.72 147 THR D CA 1
ATOM 7355 C C . THR D 1 121 ? 16.685 -7.986 -47.373 1.00 59.71 147 THR D C 1
ATOM 7356 O O . THR D 1 121 ? 15.893 -8.926 -47.457 1.00 58.00 147 THR D O 1
ATOM 7360 N N . ALA D 1 122 ? 17.017 -7.409 -46.217 1.00 58.27 148 ALA D N 1
ATOM 7361 C CA . ALA D 1 122 ? 16.448 -7.833 -44.939 1.00 56.67 148 ALA D CA 1
ATOM 7362 C C . ALA D 1 122 ? 16.224 -6.649 -44.011 1.00 58.93 148 ALA D C 1
ATOM 7363 O O . ALA D 1 122 ? 16.974 -5.668 -44.044 1.00 67.19 148 ALA D O 1
ATOM 7365 N N . GLN D 1 123 ? 15.186 -6.751 -43.186 1.00 57.28 149 GLN D N 1
ATOM 7366 C CA . GLN D 1 123 ? 14.866 -5.723 -42.202 1.00 59.09 149 GLN D CA 1
ATOM 7367 C C . GLN D 1 123 ? 15.357 -6.185 -40.835 1.00 61.53 149 GLN D C 1
ATOM 7368 O O . GLN D 1 123 ? 14.923 -7.228 -40.336 1.00 58.36 149 GLN D O 1
ATOM 7374 N N . ILE D 1 124 ? 16.277 -5.415 -40.251 1.00 67.95 150 ILE D N 1
ATOM 7375 C CA . ILE D 1 124 ? 16.867 -5.733 -38.946 1.00 73.44 150 ILE D CA 1
ATOM 7376 C C . ILE D 1 124 ? 16.345 -4.774 -37.872 1.00 79.62 150 ILE D C 1
ATOM 7377 O O . ILE D 1 124 ? 16.216 -3.569 -38.111 1.00 89.60 150 ILE D O 1
ATOM 7382 N N . ILE D 1 125 ? 16.022 -5.331 -36.704 1.00 77.95 151 ILE D N 1
ATOM 7383 C CA . ILE D 1 125 ? 15.615 -4.560 -35.533 1.00 74.22 151 ILE D CA 1
ATOM 7384 C C . ILE D 1 125 ? 16.706 -4.779 -34.490 1.00 75.70 151 ILE D C 1
ATOM 7385 O O . ILE D 1 125 ? 16.774 -5.845 -33.874 1.00 73.78 151 ILE D O 1
ATOM 7390 N N . ARG D 1 126 ? 17.571 -3.779 -34.319 1.00 79.90 152 ARG D N 1
ATOM 7391 C CA . ARG D 1 126 ? 18.645 -3.852 -33.330 1.00 87.56 152 ARG D CA 1
ATOM 7392 C C . ARG D 1 126 ? 18.103 -3.457 -31.962 1.00 87.50 152 ARG D C 1
ATOM 7393 O O . ARG D 1 126 ? 17.448 -2.422 -31.822 1.00 74.35 152 ARG D O 1
ATOM 7401 N N . LEU D 1 127 ? 18.384 -4.291 -30.962 1.00 119.44 153 LEU D N 1
ATOM 7402 C CA . LEU D 1 127 ? 17.886 -4.107 -29.601 1.00 127.60 153 LEU D CA 1
ATOM 7403 C C . LEU D 1 127 ? 19.029 -4.222 -28.596 1.00 137.22 153 LEU D C 1
ATOM 7404 O O . LEU D 1 127 ? 19.964 -5.002 -28.785 1.00 144.78 153 LEU D O 1
ATOM 7409 N N . ASN D 1 128 ? 18.927 -3.438 -27.527 1.00 149.30 154 ASN D N 1
ATOM 7410 C CA . ASN D 1 128 ? 19.957 -3.359 -26.480 1.00 158.97 154 ASN D CA 1
ATOM 7411 C C . ASN D 1 128 ? 19.691 -4.313 -25.308 1.00 149.26 154 ASN D C 1
ATOM 7412 O O . ASN D 1 128 ? 20.635 -4.825 -24.703 1.00 139.57 154 ASN D O 1
ATOM 7417 N N . ASN D 1 129 ? 18.412 -4.527 -24.988 1.00 141.63 155 ASN D N 1
ATOM 7418 C CA . ASN D 1 129 ? 17.994 -5.433 -23.916 1.00 139.82 155 ASN D CA 1
ATOM 7419 C C . ASN D 1 129 ? 17.442 -6.737 -24.506 1.00 139.09 155 ASN D C 1
ATOM 7420 O O . ASN D 1 129 ? 16.754 -6.718 -25.531 1.00 124.73 155 ASN D O 1
ATOM 7425 N N . GLU D 1 130 ? 17.739 -7.858 -23.848 1.00 146.63 156 GLU D N 1
ATOM 7426 C CA . GLU D 1 130 ? 17.258 -9.177 -24.284 1.00 147.05 156 GLU D CA 1
ATOM 7427 C C . GLU D 1 130 ? 15.778 -9.401 -23.959 1.00 141.48 156 GLU D C 1
ATOM 7428 O O . GLU D 1 130 ? 15.082 -10.103 -24.697 1.00 144.33 156 GLU D O 1
ATOM 7434 N N . ASP D 1 131 ? 15.311 -8.816 -22.853 1.00 130.24 157 ASP D N 1
ATOM 7435 C CA . ASP D 1 131 ? 13.893 -8.874 -22.472 1.00 131.74 157 ASP D CA 1
ATOM 7436 C C . ASP D 1 131 ? 13.014 -8.113 -23.466 1.00 137.40 157 ASP D C 1
ATOM 7437 O O . ASP D 1 131 ? 11.954 -8.604 -23.865 1.00 148.53 157 ASP D O 1
ATOM 7442 N N . LYS D 1 132 ? 13.462 -6.920 -23.859 1.00 134.36 158 LYS D N 1
ATOM 7443 C CA . LYS D 1 132 ? 12.761 -6.109 -24.864 1.00 128.32 158 LYS D CA 1
ATOM 7444 C C . LYS D 1 132 ? 12.768 -6.762 -26.253 1.00 124.50 158 LYS D C 1
ATOM 7445 O O . LYS D 1 132 ? 11.839 -6.557 -27.036 1.00 122.42 158 LYS D O 1
ATOM 7451 N N . ALA D 1 133 ? 13.814 -7.536 -26.550 1.00 123.25 159 ALA D N 1
ATOM 7452 C CA . ALA D 1 133 ? 13.921 -8.264 -27.817 1.00 127.03 159 ALA D CA 1
ATOM 7453 C C . ALA D 1 133 ? 12.881 -9.377 -27.943 1.00 141.37 159 ALA D C 1
ATOM 7454 O O . ALA D 1 133 ? 12.191 -9.467 -28.961 1.00 155.32 159 ALA D O 1
ATOM 7456 N N . LYS D 1 134 ? 12.771 -10.215 -26.910 1.00 110.73 160 LYS D N 1
ATOM 7457 C CA . LYS D 1 134 ? 11.792 -11.317 -26.895 1.00 108.23 160 LYS D CA 1
ATOM 7458 C C . LYS D 1 134 ? 10.329 -10.843 -26.961 1.00 108.08 160 LYS D C 1
ATOM 7459 O O . LYS D 1 134 ? 9.468 -11.571 -27.461 1.00 100.96 160 LYS D O 1
ATOM 7465 N N . GLU D 1 135 ? 10.061 -9.634 -26.463 1.00 108.99 161 GLU D N 1
ATOM 7466 C CA . GLU D 1 135 ? 8.735 -9.010 -26.572 1.00 110.70 161 GLU D CA 1
ATOM 7467 C C . GLU D 1 135 ? 8.392 -8.655 -28.025 1.00 107.17 161 GLU D C 1
ATOM 7468 O O . GLU D 1 135 ? 7.292 -8.951 -28.492 1.00 108.45 161 GLU D O 1
ATOM 7474 N N . VAL D 1 136 ? 9.335 -8.022 -28.724 1.00 104.48 162 VAL D N 1
ATOM 7475 C CA . VAL D 1 136 ? 9.145 -7.620 -30.130 1.00 99.00 162 VAL D CA 1
ATOM 7476 C C . VAL D 1 136 ? 9.092 -8.846 -31.053 1.00 98.32 162 VAL D C 1
ATOM 7477 O O . VAL D 1 136 ? 8.361 -8.843 -32.048 1.00 86.19 162 VAL D O 1
ATOM 7481 N N . LEU D 1 137 ? 9.867 -9.879 -30.714 1.00 102.16 163 LEU D N 1
ATOM 7482 C CA . LEU D 1 137 ? 9.842 -11.166 -31.422 1.00 104.92 163 LEU D CA 1
ATOM 7483 C C . LEU D 1 137 ? 8.429 -11.757 -31.500 1.00 107.60 163 LEU D C 1
ATOM 7484 O O . LEU D 1 137 ? 8.023 -12.257 -32.550 1.00 107.47 163 LEU D O 1
ATOM 7489 N N . GLU D 1 138 ? 7.691 -11.680 -30.393 1.00 108.12 164 GLU D N 1
ATOM 7490 C CA . GLU D 1 138 ? 6.289 -12.117 -30.347 1.00 108.46 164 GLU D CA 1
ATOM 7491 C C . GLU D 1 138 ? 5.381 -11.258 -31.237 1.00 103.22 164 GLU D C 1
ATOM 7492 O O . GLU D 1 138 ? 4.522 -11.790 -31.946 1.00 102.29 164 GLU D O 1
ATOM 7498 N N . LYS D 1 139 ? 5.581 -9.940 -31.196 1.00 96.53 165 LYS D N 1
ATOM 7499 C CA . LYS D 1 139 ? 4.763 -8.988 -31.965 1.00 97.26 165 LYS D CA 1
ATOM 7500 C C . LYS D 1 139 ? 4.937 -9.136 -33.479 1.00 96.87 165 LYS D C 1
ATOM 7501 O O . LYS D 1 139 ? 3.968 -9.003 -34.229 1.00 88.99 165 LYS D O 1
ATOM 7507 N N . ALA D 1 140 ? 6.169 -9.406 -33.916 1.00 98.23 166 ALA D N 1
ATOM 7508 C CA . ALA D 1 140 ? 6.479 -9.589 -35.339 1.00 90.94 166 ALA D CA 1
ATOM 7509 C C . ALA D 1 140 ? 5.852 -10.855 -35.924 1.00 96.37 166 ALA D C 1
ATOM 7510 O O . ALA D 1 140 ? 5.329 -10.824 -37.040 1.00 94.89 166 ALA D O 1
ATOM 7512 N N . LYS D 1 141 ? 5.908 -11.957 -35.172 1.00 98.46 167 LYS D N 1
ATOM 7513 C CA . LYS D 1 141 ? 5.348 -13.245 -35.617 1.00 96.64 167 LYS D CA 1
ATOM 7514 C C . LYS D 1 141 ? 3.814 -13.255 -35.755 1.00 92.93 167 LYS D C 1
ATOM 7515 O O . LYS D 1 141 ? 3.273 -14.050 -36.527 1.00 87.00 167 LYS D O 1
ATOM 7521 N N . ALA D 1 142 ? 3.125 -12.383 -35.016 1.00 95.71 168 ALA D N 1
ATOM 7522 C CA . ALA D 1 142 ? 1.665 -12.257 -35.109 1.00 94.42 168 ALA D CA 1
ATOM 7523 C C . ALA D 1 142 ? 1.245 -11.648 -36.446 1.00 92.15 168 ALA D C 1
ATOM 7524 O O . ALA D 1 142 ? 0.393 -12.192 -37.148 1.00 88.79 168 ALA D O 1
ATOM 7526 N N . GLY D 1 144 ? -0.095 -10.514 -39.283 1.00 91.42 170 GLY D N 1
ATOM 7527 C CA . GLY D 1 144 ? -0.904 -9.468 -38.665 1.00 96.94 170 GLY D CA 1
ATOM 7528 C C . GLY D 1 144 ? -0.164 -8.152 -38.506 1.00 105.79 170 GLY D C 1
ATOM 7529 O O . GLY D 1 144 ? -0.671 -7.097 -38.897 1.00 112.15 170 GLY D O 1
ATOM 7530 N N . ALA D 1 145 ? 1.035 -8.218 -37.930 1.00 110.52 171 ALA D N 1
ATOM 7531 C CA . ALA D 1 145 ? 1.859 -7.031 -37.684 1.00 109.63 171 ALA D CA 1
ATOM 7532 C C . ALA D 1 145 ? 2.653 -6.636 -38.926 1.00 102.36 171 ALA D C 1
ATOM 7533 O O . ALA D 1 145 ? 2.959 -7.479 -39.772 1.00 106.89 171 ALA D O 1
ATOM 7535 N N . ASP D 1 146 ? 2.977 -5.347 -39.019 1.00 102.80 172 ASP D N 1
ATOM 7536 C CA . ASP D 1 146 ? 3.812 -4.801 -40.089 1.00 105.18 172 ASP D CA 1
ATOM 7537 C C . ASP D 1 146 ? 5.225 -4.620 -39.535 1.00 97.04 172 ASP D C 1
ATOM 7538 O O . ASP D 1 146 ? 5.415 -3.906 -38.549 1.00 106.07 172 ASP D O 1
ATOM 7543 N N . PHE D 1 147 ? 6.205 -5.267 -40.168 1.00 84.31 173 PHE D N 1
ATOM 7544 C CA . PHE D 1 147 ? 7.584 -5.304 -39.650 1.00 77.45 173 PHE D CA 1
ATOM 7545 C C . PHE D 1 147 ? 8.328 -3.967 -39.769 1.00 79.12 173 PHE D C 1
ATOM 7546 O O . PHE D 1 147 ? 9.206 -3.675 -38.950 1.00 75.00 173 PHE D O 1
ATOM 7554 N N . ALA D 1 148 ? 7.985 -3.171 -40.782 1.00 84.12 174 ALA D N 1
ATOM 7555 C CA . ALA D 1 148 ? 8.601 -1.854 -40.995 1.00 92.33 174 ALA D CA 1
ATOM 7556 C C . ALA D 1 148 ? 8.356 -0.892 -39.827 1.00 105.53 174 ALA D C 1
ATOM 7557 O O . ALA D 1 148 ? 9.269 -0.169 -39.420 1.00 125.70 174 ALA D O 1
ATOM 7559 N N . GLN D 1 149 ? 7.133 -0.891 -39.296 1.00 131.39 175 GLN D N 1
ATOM 7560 C CA . GLN D 1 149 ? 6.779 -0.051 -38.141 1.00 123.65 175 GLN D CA 1
ATOM 7561 C C . GLN D 1 149 ? 7.390 -0.533 -36.823 1.00 117.63 175 GLN D C 1
ATOM 7562 O O . GLN D 1 149 ? 7.710 0.287 -35.960 1.00 123.66 175 GLN D O 1
ATOM 7568 N N . LEU D 1 150 ? 7.532 -1.849 -36.667 1.00 109.13 176 LEU D N 1
ATOM 7569 C CA . LEU D 1 150 ? 8.211 -2.427 -35.498 1.00 104.97 176 LEU D CA 1
ATOM 7570 C C . LEU D 1 150 ? 9.679 -1.988 -35.429 1.00 104.50 176 LEU D C 1
ATOM 7571 O O . LEU D 1 150 ? 10.196 -1.721 -34.345 1.00 101.68 176 LEU D O 1
ATOM 7576 N N . ALA D 1 151 ? 10.334 -1.914 -36.588 1.00 104.45 177 ALA D N 1
ATOM 7577 C CA . ALA D 1 151 ? 11.703 -1.398 -36.689 1.00 102.48 177 ALA D CA 1
ATOM 7578 C C . ALA D 1 151 ? 11.770 0.111 -36.434 1.00 99.25 177 ALA D C 1
ATOM 7579 O O . ALA D 1 151 ? 12.672 0.581 -35.743 1.00 95.42 177 ALA D O 1
ATOM 7581 N N . LYS D 1 152 ? 10.820 0.859 -36.994 1.00 98.09 178 LYS D N 1
ATOM 7582 C CA . LYS D 1 152 ? 10.728 2.308 -36.764 1.00 100.38 178 LYS D CA 1
ATOM 7583 C C . LYS D 1 152 ? 10.493 2.653 -35.292 1.00 100.70 178 LYS D C 1
ATOM 7584 O O . LYS D 1 152 ? 11.191 3.503 -34.734 1.00 105.12 178 LYS D O 1
ATOM 7590 N N . ASP D 1 153 ? 9.524 1.979 -34.674 1.00 98.76 179 ASP D N 1
ATOM 7591 C CA . ASP D 1 153 ? 9.125 2.259 -33.287 1.00 99.61 179 ASP D CA 1
ATOM 7592 C C . ASP D 1 153 ? 9.968 1.557 -32.203 1.00 99.59 179 ASP D C 1
ATOM 7593 O O . ASP D 1 153 ? 9.713 1.771 -31.016 1.00 101.19 179 ASP D O 1
ATOM 7598 N N . ASN D 1 154 ? 10.952 0.735 -32.585 1.00 100.34 180 ASN D N 1
ATOM 7599 C CA . ASN D 1 154 ? 11.747 -0.020 -31.594 1.00 104.51 180 ASN D CA 1
ATOM 7600 C C . ASN D 1 154 ? 13.273 -0.132 -31.824 1.00 106.00 180 ASN D C 1
ATOM 7601 O O . ASN D 1 154 ? 14.014 -0.251 -30.847 1.00 103.17 180 ASN D O 1
ATOM 7606 N N . SER D 1 155 ? 13.746 -0.087 -33.074 1.00 93.57 181 SER D N 1
ATOM 7607 C CA . SER D 1 155 ? 15.176 -0.314 -33.377 1.00 93.58 181 SER D CA 1
ATOM 7608 C C . SER D 1 155 ? 16.082 0.827 -32.892 1.00 94.78 181 SER D C 1
ATOM 7609 O O . SER D 1 155 ? 15.707 2.000 -32.966 1.00 91.87 181 SER D O 1
ATOM 7612 N N . THR D 1 156 ? 17.271 0.464 -32.404 1.00 95.06 182 THR D N 1
ATOM 7613 C CA . THR D 1 156 ? 18.255 1.425 -31.880 1.00 89.22 182 THR D CA 1
ATOM 7614 C C . THR D 1 156 ? 19.207 1.964 -32.956 1.00 91.30 182 THR D C 1
ATOM 7615 O O . THR D 1 156 ? 19.690 3.093 -32.839 1.00 89.57 182 THR D O 1
ATOM 7619 N N . ASP D 1 157 ? 19.483 1.159 -33.986 1.00 97.08 183 ASP D N 1
ATOM 7620 C CA . ASP D 1 157 ? 20.371 1.561 -35.084 1.00 102.85 183 ASP D CA 1
ATOM 7621 C C . ASP D 1 157 ? 19.734 2.702 -35.883 1.00 100.30 183 ASP D C 1
ATOM 7622 O O . ASP D 1 157 ? 18.784 2.486 -36.637 1.00 103.01 183 ASP D O 1
ATOM 7627 N N . GLU D 1 158 ? 20.276 3.908 -35.704 1.00 97.13 184 GLU D N 1
ATOM 7628 C CA . GLU D 1 158 ? 19.704 5.148 -36.259 1.00 91.98 184 GLU D CA 1
ATOM 7629 C C . GLU D 1 158 ? 19.589 5.169 -37.786 1.00 94.87 184 GLU D C 1
ATOM 7630 O O . GLU D 1 158 ? 18.661 5.778 -38.326 1.00 90.81 184 GLU D O 1
ATOM 7636 N N . LYS D 1 159 ? 20.528 4.511 -38.467 1.00 101.44 185 LYS D N 1
ATOM 7637 C CA . LYS D 1 159 ? 20.557 4.475 -39.933 1.00 106.61 185 LYS D CA 1
ATOM 7638 C C . LYS D 1 159 ? 19.397 3.660 -40.506 1.00 113.24 185 LYS D C 1
ATOM 7639 O O . LYS D 1 159 ? 18.662 4.145 -41.368 1.00 126.54 185 LYS D O 1
ATOM 7645 N N . THR D 1 160 ? 19.238 2.431 -40.016 1.00 114.01 186 THR D N 1
ATOM 7646 C CA . THR D 1 160 ? 18.185 1.521 -40.491 1.00 110.66 186 THR D CA 1
ATOM 7647 C C . THR D 1 160 ? 16.793 1.831 -39.924 1.00 111.82 186 THR D C 1
ATOM 7648 O O . THR D 1 160 ? 15.791 1.553 -40.585 1.00 107.22 186 THR D O 1
ATOM 7652 N N . LYS D 1 161 ? 16.738 2.394 -38.712 1.00 115.63 187 LYS D N 1
ATOM 7653 C CA . LYS D 1 161 ? 15.474 2.735 -38.026 1.00 115.13 187 LYS D CA 1
ATOM 7654 C C . LYS D 1 161 ? 14.503 3.541 -38.896 1.00 118.91 187 LYS D C 1
ATOM 7655 O O . LYS D 1 161 ? 13.325 3.195 -38.996 1.00 117.44 187 LYS D O 1
ATOM 7661 N N . GLU D 1 162 ? 15.009 4.604 -39.519 1.00 122.21 188 GLU D N 1
ATOM 7662 C CA . GLU D 1 162 ? 14.183 5.508 -40.335 1.00 118.46 188 GLU D CA 1
ATOM 7663 C C . GLU D 1 162 ? 13.749 4.923 -41.689 1.00 115.62 188 GLU D C 1
ATOM 7664 O O . GLU D 1 162 ? 12.788 5.414 -42.288 1.00 114.42 188 GLU D O 1
ATOM 7670 N N . ASN D 1 163 ? 14.447 3.886 -42.160 1.00 106.33 189 ASN D N 1
ATOM 7671 C CA . ASN D 1 163 ? 14.113 3.196 -43.413 1.00 102.15 189 ASN D CA 1
ATOM 7672 C C . ASN D 1 163 ? 13.297 1.903 -43.189 1.00 97.70 189 ASN D C 1
ATOM 7673 O O . ASN D 1 163 ? 13.256 1.034 -44.062 1.00 97.65 189 ASN D O 1
ATOM 7678 N N . GLY D 1 164 ? 12.635 1.784 -42.036 1.00 95.82 190 GLY D N 1
ATOM 7679 C CA . GLY D 1 164 ? 11.879 0.578 -41.689 1.00 93.82 190 GLY D CA 1
ATOM 7680 C C . GLY D 1 164 ? 12.762 -0.627 -41.423 1.00 90.83 190 GLY D C 1
ATOM 7681 O O . GLY D 1 164 ? 12.420 -1.747 -41.808 1.00 92.36 190 GLY D O 1
ATOM 7682 N N . GLY D 1 165 ? 13.904 -0.393 -40.774 1.00 94.91 191 GLY D N 1
ATOM 7683 C CA . GLY D 1 165 ? 14.887 -1.441 -40.488 1.00 86.89 191 GLY D CA 1
ATOM 7684 C C . GLY D 1 165 ? 15.610 -2.033 -41.691 1.00 81.65 191 GLY D C 1
ATOM 7685 O O . GLY D 1 165 ? 16.394 -2.969 -41.530 1.00 73.70 191 GLY D O 1
ATOM 7686 N N . GLU D 1 166 ? 15.396 -1.464 -42.880 1.00 81.76 192 GLU D N 1
ATOM 7687 C CA . GLU D 1 166 ? 15.763 -2.112 -44.139 1.00 77.91 192 GLU D CA 1
ATOM 7688 C C . GLU D 1 166 ? 17.240 -1.909 -44.469 1.00 77.13 192 GLU D C 1
ATOM 7689 O O . GLU D 1 166 ? 17.765 -0.801 -44.348 1.00 81.22 192 GLU D O 1
ATOM 7695 N N . ILE D 1 167 ? 17.895 -2.994 -44.882 1.00 73.84 193 ILE D N 1
ATOM 7696 C CA . ILE D 1 167 ? 19.270 -2.950 -45.387 1.00 70.23 193 ILE D CA 1
ATOM 7697 C C . ILE D 1 167 ? 19.504 -4.114 -46.355 1.00 62.66 193 ILE D C 1
ATOM 7698 O O . ILE D 1 167 ? 18.996 -5.218 -46.141 1.00 57.62 193 ILE D O 1
ATOM 7703 N N . THR D 1 168 ? 20.262 -3.845 -47.418 1.00 60.31 194 THR D N 1
ATOM 7704 C CA . THR D 1 168 ? 20.600 -4.842 -48.433 1.00 55.62 194 THR D CA 1
ATOM 7705 C C . THR D 1 168 ? 22.096 -5.156 -48.367 1.00 55.46 194 THR D C 1
ATOM 7706 O O . THR D 1 168 ? 22.924 -4.250 -48.213 1.00 55.31 194 THR D O 1
ATOM 7710 N N . PHE D 1 169 ? 22.433 -6.441 -48.488 1.00 52.23 195 PHE D N 1
ATOM 7711 C CA . PHE D 1 169 ? 23.810 -6.905 -48.298 1.00 51.52 195 PHE D CA 1
ATOM 7712 C C . PHE D 1 169 ? 24.062 -8.309 -48.853 1.00 49.20 195 PHE D C 1
ATOM 7713 O O . PHE D 1 169 ? 23.130 -9.095 -49.037 1.00 48.67 195 PHE D O 1
ATOM 7721 N N . ASP D 1 170 ? 25.338 -8.600 -49.101 1.00 49.06 196 ASP D N 1
ATOM 7722 C CA . ASP D 1 170 ? 25.807 -9.932 -49.497 1.00 47.21 196 ASP D CA 1
ATOM 7723 C C . ASP D 1 170 ? 26.739 -10.463 -48.398 1.00 49.25 196 ASP D C 1
ATOM 7724 O O . ASP D 1 170 ? 26.899 -9.817 -47.361 1.00 52.44 196 ASP D O 1
ATOM 7729 N N . SER D 1 171 ? 27.332 -11.638 -48.609 1.00 50.37 197 SER D N 1
ATOM 7730 C CA . SER D 1 171 ? 28.269 -12.230 -47.638 1.00 51.38 197 SER D CA 1
ATOM 7731 C C . SER D 1 171 ? 29.525 -11.387 -47.364 1.00 55.58 197 SER D C 1
ATOM 7732 O O . SER D 1 171 ? 30.138 -11.526 -46.308 1.00 57.74 197 SER D O 1
ATOM 7735 N N . ALA D 1 172 ? 29.897 -10.528 -48.313 1.00 61.04 198 ALA D N 1
ATOM 7736 C CA . ALA D 1 172 ? 31.064 -9.646 -48.182 1.00 68.89 198 ALA D CA 1
ATOM 7737 C C . ALA D 1 172 ? 30.853 -8.451 -47.246 1.00 72.52 198 ALA D C 1
ATOM 7738 O O . ALA D 1 172 ? 31.800 -8.012 -46.591 1.00 79.99 198 ALA D O 1
ATOM 7740 N N . SER D 1 173 ? 29.627 -7.926 -47.194 1.00 75.09 199 SER D N 1
ATOM 7741 C CA . SER D 1 173 ? 29.342 -6.653 -46.515 1.00 81.59 199 SER D CA 1
ATOM 7742 C C . SER D 1 173 ? 29.649 -6.684 -45.013 1.00 81.22 199 SER D C 1
ATOM 7743 O O . SER D 1 173 ? 29.091 -7.499 -44.277 1.00 79.29 199 SER D O 1
ATOM 7746 N N . THR D 1 174 ? 30.538 -5.789 -44.580 1.00 88.92 200 THR D N 1
ATOM 7747 C CA . THR D 1 174 ? 30.928 -5.661 -43.169 1.00 95.29 200 THR D CA 1
ATOM 7748 C C . THR D 1 174 ? 29.955 -4.818 -42.331 1.00 96.42 200 THR D C 1
ATOM 7749 O O . THR D 1 174 ? 30.043 -4.819 -41.101 1.00 102.71 200 THR D O 1
ATOM 7753 N N . GLU D 1 175 ? 29.033 -4.112 -42.990 1.00 93.72 201 GLU D N 1
ATOM 7754 C CA . GLU D 1 175 ? 28.072 -3.230 -42.310 1.00 89.23 201 GLU D CA 1
ATOM 7755 C C . GLU D 1 175 ? 27.004 -3.966 -41.484 1.00 81.90 201 GLU D C 1
ATOM 7756 O O . GLU D 1 175 ? 26.303 -3.337 -40.689 1.00 77.50 201 GLU D O 1
ATOM 7762 N N . VAL D 1 176 ? 26.885 -5.282 -41.681 1.00 77.27 202 VAL D N 1
ATOM 7763 C CA . VAL D 1 176 ? 26.030 -6.147 -40.857 1.00 70.93 202 VAL D CA 1
ATOM 7764 C C . VAL D 1 176 ? 26.902 -7.266 -40.245 1.00 67.64 202 VAL D C 1
ATOM 7765 O O . VAL D 1 176 ? 27.791 -7.785 -40.929 1.00 62.13 202 VAL D O 1
ATOM 7769 N N . PRO D 1 177 ? 26.668 -7.628 -38.956 1.00 67.84 203 PRO D N 1
ATOM 7770 C CA . PRO D 1 177 ? 27.509 -8.650 -38.293 1.00 70.19 203 PRO D CA 1
ATOM 7771 C C . PRO D 1 177 ? 27.453 -10.055 -38.902 1.00 68.10 203 PRO D C 1
ATOM 7772 O O . PRO D 1 177 ? 26.487 -10.397 -39.580 1.00 68.07 203 PRO D O 1
ATOM 7776 N N . GLU D 1 178 ? 28.484 -10.855 -38.629 1.00 71.86 204 GLU D N 1
ATOM 7777 C CA . GLU D 1 178 ? 28.608 -12.207 -39.187 1.00 74.83 204 GLU D CA 1
ATOM 7778 C C . GLU D 1 178 ? 27.559 -13.186 -38.641 1.00 74.27 204 GLU D C 1
ATOM 7779 O O . GLU D 1 178 ? 27.103 -14.069 -39.373 1.00 74.63 204 GLU D O 1
ATOM 7785 N N . GLN D 1 179 ? 27.196 -13.038 -37.366 1.00 81.99 205 GLN D N 1
ATOM 7786 C CA . GLN D 1 179 ? 26.115 -13.834 -36.763 1.00 83.17 205 GLN D CA 1
ATOM 7787 C C . GLN D 1 179 ? 24.750 -13.464 -37.356 1.00 76.36 205 GLN D C 1
ATOM 7788 O O . GLN D 1 179 ? 23.892 -14.334 -37.525 1.00 72.29 205 GLN D O 1
ATOM 7794 N N . VAL D 1 180 ? 24.568 -12.179 -37.672 1.00 73.75 206 VAL D N 1
ATOM 7795 C CA . VAL D 1 180 ? 23.329 -11.668 -38.283 1.00 67.70 206 VAL D CA 1
ATOM 7796 C C . VAL D 1 180 ? 23.228 -12.064 -39.766 1.00 64.13 206 VAL D C 1
ATOM 7797 O O . VAL D 1 180 ? 22.152 -12.446 -40.234 1.00 61.02 206 VAL D O 1
ATOM 7801 N N . LYS D 1 181 ? 24.338 -11.955 -40.499 1.00 62.86 207 LYS D N 1
ATOM 7802 C CA . LYS D 1 181 ? 24.395 -12.373 -41.907 1.00 61.02 207 LYS D CA 1
ATOM 7803 C C . LYS D 1 181 ? 24.038 -13.849 -42.074 1.00 60.00 207 LYS D C 1
ATOM 7804 O O . LYS D 1 181 ? 23.162 -14.189 -42.870 1.00 56.44 207 LYS D O 1
ATOM 7810 N N . LYS D 1 182 ? 24.716 -14.708 -41.313 1.00 62.99 208 LYS D N 1
ATOM 7811 C CA . LYS D 1 182 ? 24.496 -16.161 -41.376 1.00 64.98 208 LYS D CA 1
ATOM 7812 C C . LYS D 1 182 ? 23.085 -16.571 -40.963 1.00 61.63 208 LYS D C 1
ATOM 7813 O O . LYS D 1 182 ? 22.553 -17.553 -41.486 1.00 64.22 208 LYS D O 1
ATOM 7819 N N . ALA D 1 183 ? 22.494 -15.826 -40.028 1.00 59.26 209 ALA D N 1
ATOM 7820 C CA . ALA D 1 183 ? 21.080 -15.988 -39.675 1.00 55.79 209 ALA D CA 1
ATOM 7821 C C . ALA D 1 183 ? 20.170 -15.602 -40.840 1.00 49.87 209 ALA D C 1
ATOM 7822 O O . ALA D 1 183 ? 19.236 -16.336 -41.169 1.00 47.99 209 ALA D O 1
ATOM 7824 N N . ALA D 1 184 ? 20.460 -14.454 -41.456 1.00 48.06 210 ALA D N 1
ATOM 7825 C CA . ALA D 1 184 ? 19.685 -13.935 -42.590 1.00 46.96 210 ALA D CA 1
ATOM 7826 C C . ALA D 1 184 ? 19.707 -14.850 -43.825 1.00 46.94 210 ALA D C 1
ATOM 7827 O O . ALA D 1 184 ? 18.685 -14.999 -44.499 1.00 50.66 210 ALA D O 1
ATOM 7829 N N . PHE D 1 185 ? 20.860 -15.460 -44.110 1.00 44.49 211 PHE D N 1
ATOM 7830 C CA . PHE D 1 185 ? 20.993 -16.377 -45.253 1.00 43.38 211 PHE D CA 1
ATOM 7831 C C . PHE D 1 185 ? 20.259 -17.705 -45.049 1.00 44.07 211 PHE D C 1
ATOM 7832 O O . PHE D 1 185 ? 19.918 -18.370 -46.028 1.00 45.29 211 PHE D O 1
ATOM 7840 N N . ALA D 1 186 ? 20.025 -18.085 -43.790 1.00 43.66 212 ALA D N 1
ATOM 7841 C CA . ALA D 1 186 ? 19.297 -19.316 -43.447 1.00 44.69 212 ALA D CA 1
ATOM 7842 C C . ALA D 1 186 ? 17.760 -19.180 -43.421 1.00 45.03 212 ALA D C 1
ATOM 7843 O O . ALA D 1 186 ? 17.061 -20.193 -43.342 1.00 46.25 212 ALA D O 1
ATOM 7845 N N . LEU D 1 187 ? 17.232 -17.955 -43.480 1.00 44.90 213 LEU D N 1
ATOM 7846 C CA . LEU D 1 187 ? 15.775 -17.743 -43.480 1.00 45.78 213 LEU D CA 1
ATOM 7847 C C . LEU D 1 187 ? 15.126 -17.992 -44.848 1.00 51.40 213 LEU D C 1
ATOM 7848 O O . LEU D 1 187 ? 15.794 -17.961 -45.890 1.00 51.90 213 LEU D O 1
ATOM 7853 N N . ASP D 1 188 ? 13.817 -18.251 -44.810 1.00 59.76 214 ASP D N 1
ATOM 7854 C CA . ASP D 1 188 ? 12.950 -18.281 -45.996 1.00 59.51 214 ASP D CA 1
ATOM 7855 C C . ASP D 1 188 ? 12.490 -16.851 -46.265 1.00 57.29 214 ASP D C 1
ATOM 7856 O O . ASP D 1 188 ? 12.563 -15.999 -45.377 1.00 54.34 214 ASP D O 1
ATOM 7861 N N . VAL D 1 189 ? 12.045 -16.582 -47.491 1.00 70.02 215 VAL D N 1
ATOM 7862 C CA . VAL D 1 189 ? 11.546 -15.254 -47.861 1.00 70.09 215 VAL D CA 1
ATOM 7863 C C . VAL D 1 189 ? 10.323 -14.900 -47.003 1.00 69.54 215 VAL D C 1
ATOM 7864 O O . VAL D 1 189 ? 9.432 -15.728 -46.809 1.00 72.49 215 VAL D O 1
ATOM 7868 N N . ASP D 1 190 ? 10.328 -13.673 -46.478 1.00 67.80 216 ASP D N 1
ATOM 7869 C CA . ASP D 1 190 ? 9.316 -13.157 -45.536 1.00 69.37 216 ASP D CA 1
ATOM 7870 C C . ASP D 1 190 ? 9.266 -13.891 -44.183 1.00 66.39 216 ASP D C 1
ATOM 7871 O O . ASP D 1 190 ? 8.276 -13.782 -43.456 1.00 67.94 216 ASP D O 1
ATOM 7876 N N . GLY D 1 191 ? 10.347 -14.596 -43.839 1.00 61.67 217 GLY D N 1
ATOM 7877 C CA . GLY D 1 191 ? 10.451 -15.338 -42.582 1.00 60.72 217 GLY D CA 1
ATOM 7878 C C . GLY D 1 191 ? 11.188 -14.509 -41.549 1.00 57.76 217 GLY D C 1
ATOM 7879 O O . GLY D 1 191 ? 12.071 -13.718 -41.898 1.00 52.79 217 GLY D O 1
ATOM 7880 N N . VAL D 1 192 ? 10.823 -14.691 -40.281 1.00 59.72 218 VAL D N 1
ATOM 7881 C CA . VAL D 1 192 ? 11.413 -13.935 -39.173 1.00 58.98 218 VAL D CA 1
ATOM 7882 C C . VAL D 1 192 ? 12.296 -14.861 -38.342 1.00 60.64 218 VAL D C 1
ATOM 7883 O O . VAL D 1 192 ? 11.913 -15.995 -38.052 1.00 62.11 218 VAL D O 1
ATOM 7887 N N . SER D 1 193 ? 13.474 -14.363 -37.967 1.00 62.39 219 SER D N 1
ATOM 7888 C CA . SER D 1 193 ? 14.419 -15.110 -37.136 1.00 66.42 219 SER D CA 1
ATOM 7889 C C . SER D 1 193 ? 14.035 -15.032 -35.663 1.00 74.08 219 SER D C 1
ATOM 7890 O O . SER D 1 193 ? 13.111 -14.311 -35.281 1.00 78.12 219 SER D O 1
ATOM 7893 N N . ASP D 1 194 ? 14.764 -15.788 -34.847 1.00 79.60 220 ASP D N 1
ATOM 7894 C CA . ASP D 1 194 ? 14.700 -15.676 -33.392 1.00 87.23 220 ASP D CA 1
ATOM 7895 C C . ASP D 1 194 ? 15.659 -14.561 -32.956 1.00 87.93 220 ASP D C 1
ATOM 7896 O O . ASP D 1 194 ? 16.266 -13.897 -33.803 1.00 87.68 220 ASP D O 1
ATOM 7901 N N . VAL D 1 195 ? 15.782 -14.343 -31.647 1.00 95.28 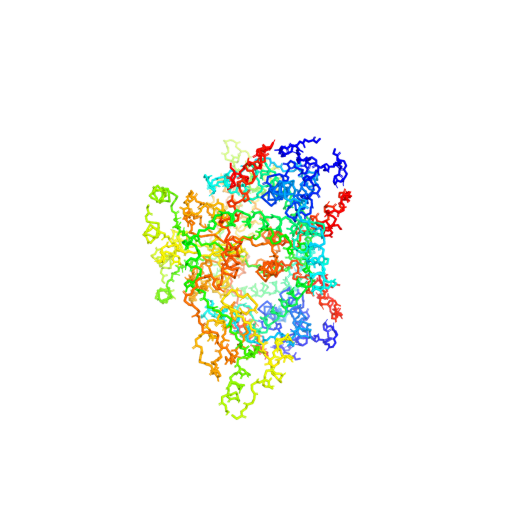221 VAL D N 1
ATOM 7902 C CA . VAL D 1 195 ? 16.752 -13.374 -31.113 1.00 92.72 221 VAL D CA 1
ATOM 7903 C C . VAL D 1 195 ? 18.192 -13.860 -31.353 1.00 88.48 221 VAL D C 1
ATOM 7904 O O . VAL D 1 195 ? 18.524 -15.011 -31.061 1.00 89.43 221 VAL D O 1
ATOM 7908 N N . ILE D 1 196 ? 19.022 -12.978 -31.913 1.00 85.91 222 ILE D N 1
ATOM 7909 C CA . ILE D 1 196 ? 20.423 -13.274 -32.226 1.00 86.38 222 ILE D CA 1
ATOM 7910 C C . ILE D 1 196 ? 21.298 -12.392 -31.342 1.00 95.09 222 ILE D C 1
ATOM 7911 O O . ILE D 1 196 ? 21.030 -11.198 -31.214 1.00 95.51 222 ILE D O 1
ATOM 7916 N N . THR D 1 197 ? 22.341 -12.978 -30.751 1.00 103.07 223 THR D N 1
ATOM 7917 C CA . THR D 1 197 ? 23.284 -12.252 -29.894 1.00 108.44 223 THR D CA 1
ATOM 7918 C C . THR D 1 197 ? 24.626 -12.093 -30.611 1.00 114.09 223 THR D C 1
ATOM 7919 O O . THR D 1 197 ? 25.248 -13.089 -30.989 1.00 119.49 223 THR D O 1
ATOM 7923 N N . ALA D 1 198 ? 25.051 -10.843 -30.802 1.00 123.42 224 ALA D N 1
ATOM 7924 C CA . ALA D 1 198 ? 26.372 -10.522 -31.352 1.00 123.45 224 ALA D CA 1
ATOM 7925 C C . ALA D 1 198 ? 27.293 -10.052 -30.227 1.00 122.95 224 ALA D C 1
ATOM 7926 O O . ALA D 1 198 ? 26.851 -9.362 -29.305 1.00 117.26 224 ALA D O 1
ATOM 7928 N N . THR D 1 199 ? 28.568 -10.432 -30.310 1.00 123.83 225 THR D N 1
ATOM 7929 C CA . THR D 1 199 ? 29.560 -10.070 -29.294 1.00 123.91 225 THR D CA 1
ATOM 7930 C C . THR D 1 199 ? 30.986 -10.247 -29.819 1.00 122.11 225 THR D C 1
ATOM 7931 O O . THR D 1 199 ? 31.897 -9.516 -29.429 1.00 120.45 225 THR D O 1
ATOM 7935 N N . SER D 1 206 ? 27.112 -6.262 -25.844 1.00 120.89 232 SER D N 1
ATOM 7936 C CA . SER D 1 206 ? 26.388 -7.320 -26.544 1.00 116.32 232 SER D CA 1
ATOM 7937 C C . SER D 1 206 ? 25.003 -6.843 -26.983 1.00 109.87 232 SER D C 1
ATOM 7938 O O . SER D 1 206 ? 24.136 -6.594 -26.142 1.00 120.82 232 SER D O 1
ATOM 7941 N N . GLN D 1 207 ? 24.808 -6.720 -28.296 1.00 103.39 233 GLN D N 1
ATOM 7942 C CA . GLN D 1 207 ? 23.546 -6.247 -28.878 1.00 95.30 233 GLN D CA 1
ATOM 7943 C C . GLN D 1 207 ? 22.722 -7.417 -29.418 1.00 92.49 233 GLN D C 1
ATOM 7944 O O . GLN D 1 207 ? 23.279 -8.450 -29.801 1.00 87.42 233 GLN D O 1
ATOM 7950 N N . TYR D 1 208 ? 21.399 -7.235 -29.448 1.00 96.28 234 TYR D N 1
ATOM 7951 C CA . TYR D 1 208 ? 20.439 -8.293 -29.802 1.00 97.91 234 TYR D CA 1
ATOM 7952 C C . TYR D 1 208 ? 19.657 -7.938 -31.074 1.00 84.96 234 TYR D C 1
ATOM 7953 O O . TYR D 1 208 ? 19.002 -6.897 -31.124 1.00 81.01 234 TYR D O 1
ATOM 7962 N N . TYR D 1 209 ? 19.721 -8.806 -32.087 1.00 74.47 235 TYR D N 1
ATOM 7963 C CA . TYR D 1 209 ? 19.132 -8.538 -33.406 1.00 67.49 235 TYR D CA 1
ATOM 7964 C C . TYR D 1 209 ? 17.950 -9.459 -33.711 1.00 65.99 235 TYR D C 1
ATOM 7965 O O . TYR D 1 209 ? 17.953 -10.626 -33.317 1.00 68.69 235 TYR D O 1
ATOM 7974 N N . ILE D 1 210 ? 16.951 -8.923 -34.419 1.00 62.45 236 ILE D N 1
ATOM 7975 C CA . ILE D 1 210 ? 15.850 -9.714 -34.991 1.00 63.58 236 ILE D CA 1
ATOM 7976 C C . ILE D 1 210 ? 15.741 -9.371 -36.480 1.00 61.82 236 ILE D C 1
ATOM 7977 O O . ILE D 1 210 ? 15.487 -8.218 -36.832 1.00 61.59 236 ILE D O 1
ATOM 7982 N N . VAL D 1 211 ? 15.921 -10.378 -37.337 1.00 60.58 237 VAL D N 1
ATOM 7983 C CA . VAL D 1 211 ? 15.963 -10.199 -38.792 1.00 59.96 237 VAL D CA 1
ATOM 7984 C C . VAL D 1 211 ? 14.661 -10.675 -39.434 1.00 61.06 237 VAL D C 1
ATOM 7985 O O . VAL D 1 211 ? 14.074 -11.666 -38.992 1.00 59.59 237 VAL D O 1
ATOM 7989 N N . LYS D 1 212 ? 14.217 -9.954 -40.467 1.00 61.23 238 LYS D N 1
ATOM 7990 C CA . LYS D 1 212 ? 13.167 -10.428 -41.376 1.00 62.58 238 LYS D CA 1
ATOM 7991 C C . LYS D 1 212 ? 13.699 -10.368 -42.797 1.00 61.88 238 LYS D C 1
ATOM 7992 O O . LYS D 1 212 ? 14.094 -9.300 -43.266 1.00 59.27 238 LYS D O 1
ATOM 7998 N N . LEU D 1 213 ? 13.690 -11.513 -43.477 1.00 61.86 239 LEU D N 1
ATOM 7999 C CA . LEU D 1 213 ? 14.184 -11.610 -44.847 1.00 60.41 239 LEU D CA 1
ATOM 8000 C C . LEU D 1 213 ? 13.117 -11.107 -45.824 1.00 61.12 239 LEU D C 1
ATOM 8001 O O . LEU D 1 213 ? 12.094 -11.759 -46.019 1.00 60.53 239 LEU D O 1
ATOM 8006 N N . THR D 1 214 ? 13.366 -9.943 -46.426 1.00 62.06 240 THR D N 1
ATOM 8007 C CA . THR D 1 214 ? 12.438 -9.318 -47.372 1.00 64.41 240 THR D CA 1
ATOM 8008 C C . THR D 1 214 ? 12.627 -9.896 -48.769 1.00 64.37 240 THR D C 1
ATOM 8009 O O . THR D 1 214 ? 11.648 -10.236 -49.432 1.00 66.87 240 THR D O 1
ATOM 8013 N N . LYS D 1 215 ? 13.884 -10.005 -49.201 1.00 63.40 241 LYS D N 1
ATOM 8014 C CA . LYS D 1 215 ? 14.219 -10.377 -50.576 1.00 68.45 241 LYS D CA 1
ATOM 8015 C C . LYS D 1 215 ? 15.510 -11.207 -50.636 1.00 69.82 241 LYS D C 1
ATOM 8016 O O . LYS D 1 215 ? 16.543 -10.772 -50.122 1.00 71.52 241 LYS D O 1
ATOM 8022 N N . LYS D 1 216 ? 15.442 -12.393 -51.253 1.00 60.63 242 LYS D N 1
ATOM 8023 C CA . LYS D 1 216 ? 16.615 -13.258 -51.462 1.00 58.02 242 LYS D CA 1
ATOM 8024 C C . LYS D 1 216 ? 16.901 -13.422 -52.956 1.00 56.02 242 LYS D C 1
ATOM 8025 O O . LYS D 1 216 ? 16.039 -13.886 -53.709 1.00 54.26 242 LYS D O 1
ATOM 8031 N N . THR D 1 217 ? 18.114 -13.048 -53.372 1.00 51.22 243 THR D N 1
ATOM 8032 C CA . THR D 1 217 ? 18.585 -13.294 -54.734 1.00 46.30 243 THR D CA 1
ATOM 8033 C C . THR D 1 217 ? 18.967 -14.764 -54.880 1.00 44.29 243 THR D C 1
ATOM 8034 O O . THR D 1 217 ? 19.717 -15.298 -54.064 1.00 41.39 243 THR D O 1
ATOM 8038 N N . GLU D 1 218 ? 18.447 -15.403 -55.926 1.00 43.70 244 GLU D N 1
ATOM 8039 C CA . GLU D 1 218 ? 18.795 -16.776 -56.253 1.00 42.51 244 GLU D CA 1
ATOM 8040 C C . GLU D 1 218 ? 20.202 -16.760 -56.836 1.00 39.96 244 GLU D C 1
ATOM 8041 O O . GLU D 1 218 ? 20.476 -15.995 -57.760 1.00 37.62 244 GLU D O 1
ATOM 8047 N N . LYS D 1 219 ? 21.088 -17.591 -56.289 1.00 40.58 245 LYS D N 1
ATOM 8048 C CA . LYS D 1 219 ? 22.500 -17.576 -56.673 1.00 38.29 245 LYS D CA 1
ATOM 8049 C C . LYS D 1 219 ? 22.689 -18.157 -58.069 1.00 38.47 245 LYS D C 1
ATOM 8050 O O . LYS D 1 219 ? 22.220 -19.259 -58.362 1.00 42.92 245 LYS D O 1
ATOM 8056 N N . SER D 1 220 ? 23.371 -17.395 -58.921 1.00 34.80 246 SER D N 1
ATOM 8057 C CA . SER D 1 220 ? 23.653 -17.811 -60.287 1.00 34.29 246 SER D CA 1
ATOM 8058 C C . SER D 1 220 ? 24.709 -18.918 -60.344 1.00 36.37 246 SER D C 1
ATOM 8059 O O . SER D 1 220 ? 25.554 -19.054 -59.449 1.00 34.63 246 SER D O 1
ATOM 8062 N N . SER D 1 221 ? 24.644 -19.690 -61.426 1.00 38.90 247 SER D N 1
ATOM 8063 C CA . SER D 1 221 ? 25.589 -20.769 -61.713 1.00 38.72 247 SER D CA 1
ATOM 8064 C C . SER D 1 221 ? 26.891 -20.262 -62.351 1.00 35.22 247 SER D C 1
ATOM 8065 O O . SER D 1 221 ? 27.881 -20.989 -62.372 1.00 34.93 247 SER D O 1
ATOM 8068 N N . ASN D 1 222 ? 26.887 -19.031 -62.866 1.00 34.14 248 ASN D N 1
ATOM 8069 C CA . ASN D 1 222 ? 28.003 -18.493 -63.654 1.00 34.80 248 ASN D CA 1
ATOM 8070 C C . ASN D 1 222 ? 28.842 -17.503 -62.853 1.00 33.92 248 ASN D C 1
ATOM 8071 O O . ASN D 1 222 ? 28.331 -16.491 -62.369 1.00 32.78 248 ASN D O 1
ATOM 8076 N N . ILE D 1 223 ? 30.132 -17.803 -62.731 1.00 34.72 249 ILE D N 1
ATOM 8077 C CA . ILE D 1 223 ? 31.080 -16.962 -61.999 1.00 34.77 249 ILE D CA 1
ATOM 8078 C C . ILE D 1 223 ? 31.187 -15.539 -62.551 1.00 36.30 249 ILE D C 1
ATOM 8079 O O . ILE D 1 223 ? 31.300 -14.585 -61.776 1.00 36.13 249 ILE D O 1
ATOM 8084 N N . ASP D 1 224 ? 31.123 -15.404 -63.877 1.00 38.72 250 ASP D N 1
ATOM 8085 C CA . ASP D 1 224 ? 31.190 -14.099 -64.552 1.00 43.46 250 ASP D CA 1
ATOM 8086 C C . ASP D 1 224 ? 30.132 -13.082 -64.080 1.00 40.61 250 ASP D C 1
ATOM 8087 O O . ASP D 1 224 ? 30.334 -11.872 -64.211 1.00 39.98 250 ASP D O 1
ATOM 8092 N N . ASP D 1 225 ? 29.019 -13.574 -63.535 1.00 38.09 251 ASP D N 1
ATOM 8093 C CA . ASP D 1 225 ? 27.955 -12.716 -63.003 1.00 37.06 251 ASP D CA 1
ATOM 8094 C C . ASP D 1 225 ? 28.315 -11.992 -61.698 1.00 35.94 251 ASP D C 1
ATOM 8095 O O . ASP D 1 225 ? 27.624 -11.040 -61.327 1.00 34.26 251 ASP D O 1
ATOM 8100 N N . TYR D 1 226 ? 29.357 -12.452 -60.994 1.00 36.33 252 TYR D N 1
ATOM 8101 C CA . TYR D 1 226 ? 29.828 -11.806 -59.756 1.00 36.13 252 TYR D CA 1
ATOM 8102 C C . TYR D 1 226 ? 31.323 -11.447 -59.793 1.00 35.14 252 TYR D C 1
ATOM 8103 O O . TYR D 1 226 ? 31.923 -11.204 -58.742 1.00 33.87 252 TYR D O 1
ATOM 8112 N N . LYS D 1 227 ? 31.905 -11.371 -60.993 1.00 34.99 253 LYS D N 1
ATOM 8113 C CA . LYS D 1 227 ? 33.358 -11.195 -61.160 1.00 36.10 253 LYS D CA 1
ATOM 8114 C C . LYS D 1 227 ? 33.928 -10.064 -60.296 1.00 33.68 253 LYS D C 1
ATOM 8115 O O . LYS D 1 227 ? 34.847 -10.288 -59.515 1.00 31.26 253 LYS D O 1
ATOM 8121 N N . GLU D 1 228 ? 33.363 -8.867 -60.422 1.00 34.71 254 GLU D N 1
ATOM 8122 C CA . GLU D 1 228 ? 33.882 -7.684 -59.721 1.00 36.78 254 GLU D CA 1
ATOM 8123 C C . GLU D 1 228 ? 33.668 -7.717 -58.210 1.00 36.57 254 GLU D C 1
ATOM 8124 O O . GLU D 1 228 ? 34.528 -7.254 -57.452 1.00 37.44 254 GLU D O 1
ATOM 8130 N N . LYS D 1 229 ? 32.528 -8.253 -57.777 1.00 34.91 255 LYS D N 1
ATOM 8131 C CA . LYS D 1 229 ? 32.259 -8.425 -56.353 1.00 33.66 255 LYS D CA 1
ATOM 8132 C C . LYS D 1 229 ? 33.210 -9.457 -55.740 1.00 30.11 255 LYS D C 1
ATOM 8133 O O . LYS D 1 229 ? 33.845 -9.183 -54.726 1.00 30.26 255 LYS D O 1
ATOM 8139 N N . LEU D 1 230 ? 33.324 -10.622 -56.377 1.00 27.82 256 LEU D N 1
ATOM 8140 C CA . LEU D 1 230 ? 34.241 -11.682 -55.930 1.00 26.81 256 LEU D CA 1
ATOM 8141 C C . LEU D 1 230 ? 35.704 -11.224 -55.876 1.00 27.23 256 LEU D C 1
ATOM 8142 O O . LEU D 1 230 ? 36.455 -11.644 -54.995 1.00 26.26 256 LEU D O 1
ATOM 8147 N N . LYS D 1 231 ? 36.092 -10.369 -56.822 1.00 28.27 257 LYS D N 1
ATOM 8148 C CA . LYS D 1 231 ? 37.396 -9.712 -56.811 1.00 29.13 257 LYS D CA 1
ATOM 8149 C C . LYS D 1 231 ? 37.565 -8.865 -55.551 1.00 29.55 257 LYS D C 1
ATOM 8150 O O . LYS D 1 231 ? 38.590 -8.956 -54.871 1.00 31.07 257 LYS D O 1
AT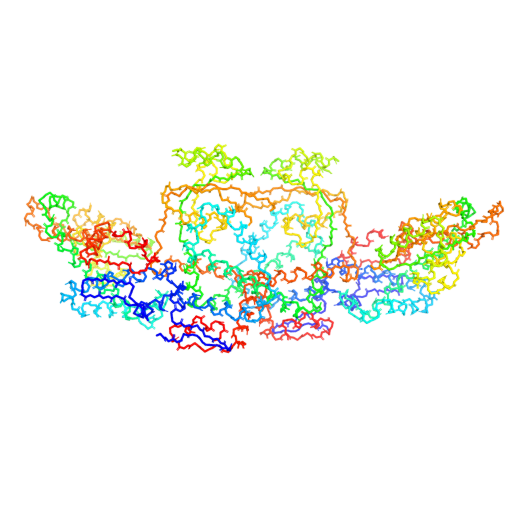OM 8156 N N . THR D 1 232 ? 36.555 -8.053 -55.249 1.00 28.77 258 THR D N 1
ATOM 8157 C CA . THR D 1 232 ? 36.554 -7.204 -54.055 1.00 29.60 258 THR D CA 1
ATOM 8158 C C . THR D 1 232 ? 36.593 -8.017 -52.743 1.00 30.00 258 THR D C 1
ATOM 8159 O O . THR D 1 232 ? 37.192 -7.570 -51.764 1.00 31.35 258 THR D O 1
ATOM 8163 N N . VAL D 1 233 ? 35.992 -9.208 -52.736 1.00 28.92 259 VAL D N 1
ATOM 8164 C CA . VAL D 1 233 ? 36.098 -10.132 -51.590 1.00 28.65 259 VAL D CA 1
ATOM 8165 C C . VAL D 1 233 ? 37.533 -10.620 -51.409 1.00 27.46 259 VAL D C 1
ATOM 8166 O O . VAL D 1 233 ? 38.060 -10.593 -50.298 1.00 29.45 259 VAL D O 1
ATOM 8170 N N . ILE D 1 234 ? 38.146 -11.081 -52.497 1.00 26.17 260 ILE D N 1
ATOM 8171 C CA . ILE D 1 234 ? 39.507 -11.633 -52.453 1.00 26.08 260 ILE D CA 1
ATOM 8172 C C . ILE D 1 234 ? 40.522 -10.569 -52.036 1.00 26.90 260 ILE D C 1
ATOM 8173 O O . ILE D 1 234 ? 41.378 -10.838 -51.194 1.00 27.96 260 ILE D O 1
ATOM 8178 N N . LEU D 1 235 ? 40.425 -9.379 -52.634 1.00 26.95 261 LEU D N 1
ATOM 8179 C CA . LEU D 1 235 ? 41.311 -8.264 -52.293 1.00 27.86 261 LEU D CA 1
ATOM 8180 C C . LEU D 1 235 ? 41.146 -7.828 -50.833 1.00 29.53 261 LEU D C 1
ATOM 8181 O O . LEU D 1 235 ? 42.139 -7.624 -50.133 1.00 30.14 261 LEU D O 1
ATOM 8186 N N . THR D 1 236 ? 39.897 -7.697 -50.388 1.00 30.75 262 THR D N 1
ATOM 8187 C CA . THR D 1 236 ? 39.589 -7.341 -48.997 1.00 33.33 262 THR D CA 1
ATOM 8188 C C . THR D 1 236 ? 40.108 -8.391 -48.009 1.00 36.62 262 THR D C 1
ATOM 8189 O O . THR D 1 236 ? 40.602 -8.040 -46.937 1.00 38.59 262 THR D O 1
ATOM 8193 N N . GLN D 1 237 ? 40.005 -9.666 -48.381 1.00 40.57 263 GLN D N 1
ATOM 8194 C CA . GLN D 1 237 ? 40.547 -10.764 -47.575 1.00 43.04 263 GLN D CA 1
ATOM 8195 C C . GLN D 1 237 ? 42.067 -10.652 -47.444 1.00 40.91 263 GLN D C 1
ATOM 8196 O O . GLN D 1 237 ? 42.607 -10.809 -46.344 1.00 39.95 263 GLN D O 1
ATOM 8202 N N . LYS D 1 238 ? 42.745 -10.385 -48.561 1.00 40.42 264 LYS D N 1
ATOM 8203 C CA . LYS D 1 238 ? 44.201 -10.163 -48.556 1.00 41.56 264 LYS D CA 1
ATOM 8204 C C . LYS D 1 238 ? 44.596 -8.927 -47.736 1.00 41.48 264 LYS D C 1
ATOM 8205 O O . LYS D 1 238 ? 45.655 -8.911 -47.108 1.00 42.18 264 LYS D O 1
ATOM 8211 N N . GLN D 1 239 ? 43.734 -7.911 -47.737 1.00 41.02 265 GLN D N 1
ATOM 8212 C CA . GLN D 1 239 ? 43.934 -6.699 -46.933 1.00 41.40 265 GLN D CA 1
ATOM 8213 C C . GLN D 1 239 ? 43.911 -6.997 -45.428 1.00 41.26 265 GLN D C 1
ATOM 8214 O O . GLN D 1 239 ? 44.747 -6.489 -44.683 1.00 39.36 265 GLN D O 1
ATOM 8220 N N . ASN D 1 240 ? 42.954 -7.821 -44.998 1.00 42.90 266 ASN D N 1
ATOM 8221 C CA . ASN D 1 240 ? 42.810 -8.219 -43.587 1.00 43.34 266 ASN D CA 1
ATOM 8222 C C . ASN D 1 240 ? 43.668 -9.424 -43.158 1.00 41.98 266 ASN D C 1
ATOM 8223 O O . ASN D 1 240 ? 43.600 -9.833 -41.999 1.00 42.41 266 ASN D O 1
ATOM 8228 N N . ASP D 1 241 ? 44.453 -9.996 -44.074 1.00 41.89 267 ASP D N 1
ATOM 8229 C CA . ASP D 1 241 ? 45.391 -11.074 -43.742 1.00 43.66 267 ASP D CA 1
ATOM 8230 C C . ASP D 1 241 ? 46.714 -10.459 -43.257 1.00 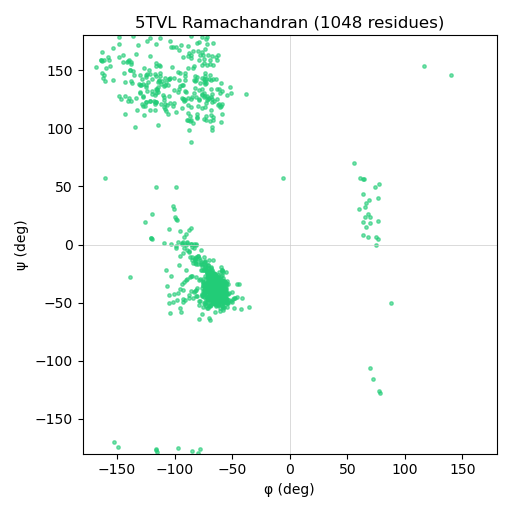42.91 267 ASP D C 1
ATOM 8231 O O . ASP D 1 241 ? 47.470 -9.910 -44.053 1.00 42.72 267 ASP D O 1
ATOM 8236 N N . SER D 1 242 ? 46.981 -10.556 -41.953 1.00 44.44 268 SER D N 1
ATOM 8237 C CA . SER D 1 242 ? 48.175 -9.945 -41.341 1.00 45.16 268 SER D CA 1
ATOM 8238 C C . SER D 1 242 ? 49.491 -10.511 -41.874 1.00 44.62 268 SER D C 1
ATOM 8239 O O . SER D 1 242 ? 50.429 -9.754 -42.123 1.00 43.11 268 SER D O 1
ATOM 8242 N N . THR D 1 243 ? 49.551 -11.833 -42.043 1.00 44.09 269 THR D N 1
ATOM 8243 C CA . THR D 1 243 ? 50.723 -12.505 -42.623 1.00 44.45 269 THR D CA 1
ATOM 8244 C C . THR D 1 243 ? 51.036 -11.972 -44.025 1.00 40.55 269 THR D C 1
ATOM 8245 O O . THR D 1 243 ? 52.200 -11.743 -44.362 1.00 41.04 269 THR D O 1
ATOM 8249 N N . PHE D 1 244 ? 49.992 -11.769 -44.826 1.00 36.45 270 PHE D N 1
ATOM 8250 C CA . PHE D 1 244 ? 50.149 -11.227 -46.171 1.00 33.96 270 PHE D CA 1
ATOM 8251 C C . PHE D 1 244 ? 50.658 -9.791 -46.110 1.00 33.43 270 PHE D C 1
ATOM 8252 O O . PHE D 1 244 ? 51.654 -9.461 -46.756 1.00 33.83 270 PHE D O 1
ATOM 8260 N N . VAL D 1 245 ? 49.987 -8.962 -45.306 1.00 34.28 271 VAL D N 1
ATOM 8261 C CA . VAL D 1 245 ? 50.332 -7.538 -45.143 1.00 34.58 271 VAL D CA 1
ATOM 8262 C C . VAL D 1 245 ? 51.781 -7.374 -44.676 1.00 37.36 271 VAL D C 1
ATOM 8263 O O . VAL D 1 245 ? 52.528 -6.581 -45.254 1.00 40.02 271 VAL D O 1
ATOM 8267 N N . GLN D 1 246 ? 52.164 -8.124 -43.641 1.00 38.26 272 GLN D N 1
ATOM 8268 C CA . GLN D 1 246 ? 53.531 -8.083 -43.104 1.00 41.61 272 GLN D CA 1
ATOM 8269 C C . GLN D 1 246 ? 54.557 -8.454 -44.170 1.00 39.29 272 GLN D C 1
ATOM 8270 O O . GLN D 1 246 ? 55.570 -7.768 -44.319 1.00 37.58 272 GLN D O 1
ATOM 8276 N N . SER D 1 247 ? 54.280 -9.528 -44.911 1.00 40.11 273 SER D N 1
ATOM 8277 C CA . SER D 1 247 ? 55.155 -9.980 -46.000 1.00 42.41 273 SER D CA 1
ATOM 8278 C C . SER D 1 247 ? 55.375 -8.895 -47.052 1.00 37.90 273 SER D C 1
ATOM 8279 O O . SER D 1 247 ? 56.500 -8.692 -47.499 1.00 37.27 273 SER D O 1
ATOM 8282 N N . ILE D 1 248 ? 54.302 -8.195 -47.420 1.00 33.70 274 ILE D N 1
ATOM 8283 C CA . ILE D 1 248 ? 54.377 -7.084 -48.375 1.00 32.21 274 ILE D CA 1
ATOM 8284 C C . ILE D 1 248 ? 55.238 -5.940 -47.834 1.00 30.06 274 ILE D C 1
ATOM 8285 O O . ILE D 1 248 ? 56.072 -5.405 -48.563 1.00 29.78 274 ILE D O 1
ATOM 8290 N N . ILE D 1 249 ? 55.041 -5.576 -46.568 1.00 30.97 275 ILE D N 1
ATOM 8291 C CA . ILE D 1 249 ? 55.854 -4.530 -45.922 1.00 30.75 275 ILE D CA 1
ATOM 8292 C C . ILE D 1 249 ? 57.313 -4.974 -45.908 1.00 31.61 275 ILE D C 1
ATOM 8293 O O . ILE D 1 249 ? 58.201 -4.211 -46.295 1.00 29.12 275 ILE D O 1
ATOM 8298 N N . GLY D 1 250 ? 57.536 -6.219 -45.485 1.00 35.13 276 GLY D N 1
ATOM 8299 C CA . GLY D 1 250 ? 58.868 -6.828 -45.450 1.00 37.10 276 GLY D CA 1
ATOM 8300 C C . GLY D 1 250 ? 59.608 -6.773 -46.772 1.00 38.09 276 GLY D C 1
ATOM 8301 O O . GLY D 1 250 ? 60.758 -6.332 -46.817 1.00 41.06 276 GLY D O 1
ATOM 8302 N N . LYS D 1 251 ? 58.940 -7.198 -47.848 1.00 40.33 277 LYS D N 1
ATOM 8303 C CA . LYS D 1 251 ? 59.539 -7.211 -49.193 1.00 37.51 277 LYS D CA 1
ATOM 8304 C C . LYS D 1 251 ? 59.793 -5.800 -49.726 1.00 35.61 277 LYS D C 1
ATOM 8305 O O . LYS D 1 251 ? 60.786 -5.567 -50.418 1.00 33.52 277 LYS D O 1
ATOM 8311 N N . GLU D 1 252 ? 58.906 -4.866 -49.388 1.00 35.81 278 GLU D N 1
ATOM 8312 C CA . GLU D 1 252 ? 59.074 -3.454 -49.751 1.00 37.29 278 GLU D CA 1
ATOM 8313 C C . GLU D 1 252 ? 60.282 -2.808 -49.061 1.00 41.13 278 GLU D C 1
ATOM 8314 O O . GLU D 1 252 ? 60.979 -1.997 -49.677 1.00 40.25 278 GLU D O 1
ATOM 8320 N N . LEU D 1 253 ? 60.511 -3.163 -47.791 1.00 44.95 279 LEU D N 1
ATOM 8321 C CA . LEU D 1 253 ? 61.697 -2.711 -47.035 1.00 48.64 279 LEU D CA 1
ATOM 8322 C C . LEU D 1 253 ? 63.009 -3.265 -47.621 1.00 52.51 279 LEU D C 1
ATOM 8323 O O . LEU D 1 253 ? 64.000 -2.534 -47.723 1.00 55.99 279 LEU D O 1
ATOM 8328 N N . GLN D 1 254 ? 63.010 -4.546 -48.001 1.00 48.55 280 GLN D N 1
ATOM 8329 C CA . GLN D 1 254 ? 64.147 -5.150 -48.711 1.00 46.06 280 GLN D CA 1
ATOM 8330 C C . GLN D 1 254 ? 64.487 -4.389 -49.995 1.00 46.82 280 GLN D C 1
ATOM 8331 O O . GLN D 1 254 ? 65.660 -4.166 -50.290 1.00 49.25 280 GLN D O 1
ATOM 8337 N N . ALA D 1 255 ? 63.460 -3.982 -50.741 1.00 48.99 281 ALA D N 1
ATOM 8338 C CA . ALA D 1 255 ? 63.645 -3.221 -51.988 1.00 54.77 281 ALA D CA 1
ATOM 8339 C C . ALA D 1 255 ? 64.247 -1.824 -51.797 1.00 54.42 281 ALA D C 1
ATOM 8340 O O . ALA D 1 255 ? 64.864 -1.291 -52.717 1.00 66.17 281 ALA D O 1
ATOM 8342 N N . ALA D 1 256 ? 64.060 -1.236 -50.616 1.00 56.80 282 ALA D N 1
ATOM 8343 C CA . ALA D 1 256 ? 64.640 0.073 -50.281 1.00 59.83 282 ALA D CA 1
ATOM 8344 C C . ALA D 1 256 ? 66.152 0.050 -49.992 1.00 59.74 282 ALA D C 1
ATOM 8345 O O . ALA D 1 256 ? 66.779 1.114 -49.967 1.00 55.81 282 ALA D O 1
ATOM 8347 N N . ASN D 1 257 ? 66.717 -1.143 -49.764 1.00 69.53 283 ASN D N 1
ATOM 8348 C CA . ASN D 1 257 ? 68.149 -1.338 -49.460 1.00 76.19 283 ASN D CA 1
ATOM 8349 C C . ASN D 1 257 ? 68.523 -0.685 -48.124 1.00 71.07 283 ASN D C 1
ATOM 8350 O O . ASN D 1 257 ? 69.432 0.148 -48.043 1.00 72.48 283 ASN D O 1
ATOM 8355 N N . ILE D 1 258 ? 67.812 -1.091 -47.078 1.00 61.56 284 ILE D N 1
ATOM 8356 C CA . ILE D 1 258 ? 67.928 -0.455 -45.770 1.00 61.71 284 ILE D CA 1
ATOM 8357 C C . ILE D 1 258 ? 69.172 -0.937 -45.041 1.00 64.04 284 ILE D C 1
ATOM 8358 O O . ILE D 1 258 ? 69.358 -2.142 -44.853 1.00 64.45 284 ILE D O 1
ATOM 8363 N N . LYS D 1 259 ? 70.012 0.016 -44.640 1.00 67.01 285 LYS D N 1
ATOM 8364 C CA . LYS D 1 259 ? 71.116 -0.247 -43.727 1.00 69.17 285 LYS D CA 1
ATOM 8365 C C . LYS D 1 259 ? 70.747 0.310 -42.355 1.00 63.74 285 LYS D C 1
ATOM 8366 O O . LYS D 1 259 ? 70.348 1.475 -42.232 1.00 55.32 285 LYS D O 1
ATOM 8372 N N . VAL D 1 260 ? 70.861 -0.539 -41.337 1.00 60.20 286 VAL D N 1
ATOM 8373 C CA . VAL D 1 260 ? 70.676 -0.136 -39.951 1.00 56.46 286 VAL D CA 1
ATOM 8374 C C . VAL D 1 260 ? 72.032 0.377 -39.464 1.00 59.11 286 VAL D C 1
ATOM 8375 O O . VAL D 1 260 ? 72.950 -0.416 -39.242 1.00 59.92 286 VAL D O 1
ATOM 8379 N N . LYS D 1 261 ? 72.152 1.699 -39.310 1.00 60.66 287 LYS D N 1
ATOM 8380 C CA . LYS D 1 261 ? 73.428 2.342 -38.946 1.00 65.61 287 LYS D CA 1
ATOM 8381 C C . LYS D 1 261 ? 73.768 2.309 -37.440 1.00 71.33 287 LYS D C 1
ATOM 8382 O O . LYS D 1 261 ? 74.817 2.825 -37.044 1.00 88.03 287 LYS D O 1
ATOM 8388 N N . ASP D 1 262 ? 72.897 1.729 -36.608 1.00 70.61 288 ASP D N 1
ATOM 8389 C CA . ASP D 1 262 ? 73.154 1.584 -35.167 1.00 67.03 288 ASP D CA 1
ATOM 8390 C C . ASP D 1 262 ? 72.713 0.186 -34.710 1.00 66.08 288 ASP D C 1
ATOM 8391 O O . ASP D 1 262 ? 71.555 -0.188 -34.888 1.00 64.54 288 ASP D O 1
ATOM 8396 N N . GLN D 1 263 ? 73.641 -0.560 -34.108 1.00 70.69 289 GLN D N 1
ATOM 8397 C CA . GLN D 1 263 ? 73.412 -1.953 -33.670 1.00 74.31 289 GLN D CA 1
ATOM 8398 C C . GLN D 1 263 ? 72.247 -2.153 -32.684 1.00 69.47 289 GLN D C 1
ATOM 8399 O O . GLN D 1 263 ? 71.716 -3.260 -32.575 1.00 68.26 289 GLN D O 1
ATOM 8405 N N . ALA D 1 264 ? 71.875 -1.097 -31.958 1.00 63.61 290 ALA D N 1
ATOM 8406 C CA . ALA D 1 264 ? 70.716 -1.123 -31.060 1.00 62.66 290 ALA D CA 1
ATOM 8407 C C . ALA D 1 264 ? 69.414 -1.518 -31.766 1.00 59.87 290 ALA D C 1
ATOM 8408 O O . ALA D 1 264 ? 68.630 -2.296 -31.224 1.00 62.08 290 ALA D O 1
ATOM 8410 N N . PHE D 1 265 ? 69.206 -0.997 -32.977 1.00 55.50 291 PHE D N 1
ATOM 8411 C CA . PHE D 1 265 ? 67.989 -1.262 -33.758 1.00 54.04 291 PHE D CA 1
ATOM 8412 C C . PHE D 1 265 ? 68.061 -2.505 -34.668 1.00 58.16 291 PHE D C 1
ATOM 8413 O O . PHE D 1 265 ? 67.089 -2.801 -35.357 1.00 57.66 291 PHE D O 1
ATOM 8421 N N . GLN D 1 266 ? 69.176 -3.242 -34.662 1.00 76.34 292 GLN D N 1
ATOM 8422 C CA . GLN D 1 266 ? 69.388 -4.337 -35.627 1.00 81.45 292 GLN D CA 1
ATOM 8423 C C . GLN D 1 266 ? 68.348 -5.459 -35.521 1.00 77.46 292 GLN D C 1
ATOM 8424 O O . GLN D 1 266 ? 67.911 -5.990 -36.541 1.00 81.01 292 GLN D O 1
ATOM 8430 N N . ASN D 1 267 ? 67.948 -5.797 -34.295 1.00 76.46 293 ASN D N 1
ATOM 8431 C CA . ASN D 1 267 ? 67.066 -6.944 -34.050 1.00 77.69 293 ASN D CA 1
ATOM 8432 C C . ASN D 1 267 ? 65.609 -6.711 -34.456 1.00 71.50 293 ASN D C 1
ATOM 8433 O O . ASN D 1 267 ? 64.958 -7.635 -34.951 1.00 75.55 293 ASN D O 1
ATOM 8438 N N . ILE D 1 268 ? 65.102 -5.495 -34.247 1.00 65.62 294 ILE D N 1
ATOM 8439 C CA . ILE D 1 268 ? 63.689 -5.187 -34.522 1.00 61.15 294 ILE D CA 1
ATOM 8440 C C . ILE D 1 268 ? 63.381 -5.140 -36.030 1.00 54.76 294 ILE D C 1
ATOM 8441 O O . ILE D 1 268 ? 62.271 -5.485 -36.443 1.00 58.16 294 ILE D O 1
ATOM 8446 N N . PHE D 1 269 ? 64.359 -4.723 -36.835 1.00 49.64 295 PHE D N 1
ATOM 8447 C CA . PHE D 1 269 ? 64.254 -4.797 -38.298 1.00 46.23 295 PHE D CA 1
ATOM 8448 C C . PHE D 1 269 ? 64.401 -6.221 -38.823 1.00 50.03 295 PHE D C 1
ATOM 8449 O O . PHE D 1 269 ? 63.769 -6.570 -39.819 1.00 49.71 295 PHE D O 1
ATOM 8457 N N . THR D 1 270 ? 65.224 -7.036 -38.160 1.00 57.42 296 THR D N 1
ATOM 8458 C CA . THR D 1 270 ? 65.426 -8.451 -38.538 1.00 67.52 296 THR D CA 1
ATOM 8459 C C . THR D 1 270 ? 64.137 -9.306 -38.503 1.00 69.16 296 THR D C 1
ATOM 8460 O O . THR D 1 270 ? 64.086 -10.368 -39.126 1.00 67.32 296 THR D O 1
ATOM 8464 N N . GLN D 1 271 ? 63.110 -8.845 -37.785 1.00 76.17 297 GLN D N 1
ATOM 8465 C CA . GLN D 1 271 ? 61.754 -9.416 -37.898 1.00 85.29 297 GLN D CA 1
ATOM 8466 C C . GLN D 1 271 ? 61.166 -9.314 -39.321 1.00 86.38 297 GLN D C 1
ATOM 8467 O O . GLN D 1 271 ? 60.410 -10.193 -39.741 1.00 93.56 297 GLN D O 1
ATOM 8473 N N . TYR D 1 272 ? 61.512 -8.246 -40.045 1.00 80.21 298 TYR D N 1
ATOM 8474 C CA . TYR D 1 272 ? 61.160 -8.089 -41.464 1.00 80.65 298 TYR D CA 1
ATOM 8475 C C . TYR D 1 272 ? 62.269 -8.562 -42.406 1.00 89.59 298 TYR D C 1
ATOM 8476 O O . TYR D 1 272 ? 62.043 -9.445 -43.233 1.00 91.43 298 TYR D O 1
ATOM 8485 N N . ILE D 1 273 ? 63.458 -7.971 -42.267 1.00 102.74 299 ILE D N 1
ATOM 8486 C CA . ILE D 1 273 ? 64.579 -8.187 -43.206 1.00 117.01 299 ILE D CA 1
ATOM 8487 C C . ILE D 1 273 ? 65.674 -9.100 -42.628 1.00 115.55 299 ILE D C 1
ATOM 8488 O O . ILE D 1 273 ? 66.838 -9.065 -43.035 1.00 115.09 299 ILE D O 1
#

InterPro domains:
  IPR000297 Peptidyl-prolyl cis-trans isomerase, PpiC-type [PF00639] (156-223)
  IPR000297 Peptidyl-prolyl cis-trans isomerase, PpiC-type [PS50198] (143-241)
  IPR023059 Foldase protein PrsA [MF_01145] (4-299)
  IPR027304 Trigger factor/SurA domain superfamily [SSF109998] (33-173)
  IPR046357 Peptidyl-prolyl cis-trans isomerase domain superfamily [G3DSA:3.10.50.40] (143-249)
  IPR050245 Bacterial extracellular foldase PrsA [PTHR47245] (1-305)

B-factor: mean 56.39, std 24.05, range [10.57, 199.18]

Secondary structure (DSSP, 8-state):
--EEEEETTEEEEHHHHHHHHTT-HHHHHHHHHHHHHHHHHHHHGGG--HHHHHHHHHHHHHHHGGGHHHHHHHTT--HHHHHHHHHHHHHHHHHHHHHHHHT--HHHHHHHHHH----EEEEEEEES-HHHHHHHHHHT---HHHHHHHH-S-HHHHTTTTEEEE-TT-SSS-HHHHHHHHHSPTT-B---EEE---SSS--EEEEEEEEEE----S-GGGTHHHHHHHHHHHHHT-HHHHHHHHHHHHHHTT-EE-SGGGHHHHHTT-/-EEEEETTEEEEHHHHHHHHTT-HHHHHHHHHHHHHHHHHHHHTTTS-THHHHHHHHHHHHHHTTSHHHHHHHHT--HHHHHHHHHHHHHHHHHHHHHHHHT--HHHHHHHHHH----EEEEEEEES-HHHHHHHHHHHH---HHHHHHHH---TTTGGGTTEEEE-TT-SSS-HHHHHHHHTSPTT-BPPPEEE----EEEEEEEEEEPPPPS-GGGGHHHHHHHHHHHHHT-HHHHHHHHHHHHHHTT-EE-SGGGHHHHHTT-/-EEEEETTEEEEHHHHHHHHTT-HHHHHHHHHHHHHHHHHHHHTTTS-HHHHHHHHHHHHHHHGGGHHHHHHHTT--HHHHHHHHHHHHHHHHHHHHHHHHH--HHHHHHHHHT----EEEEEEEES-HHHHHHHHHHHTSTT--HHHHHHHH---HHHHTTTTEEEE-TT-SSS-HHHHHHHHHSPTTPBP--EE----EEEEEE----PPPS-GGGGHHHHHHHHHHHHHH-HHHHHHHHHHHHHHHT-EE-SGGGTTTTTTT-/--EEEEETTEEEEHHHHHHHHTT-HHHHHHHHHHHHHHHHHHHHGGGS-HHHHHHHHHHHHHHHGGGHHHHHHHTT--HHHHHHHHHHHHHHHHHHHHHHHHT--HHHHHHHHHH----EEEEEEEES-HHHHHHHHHHHH----HHHHHHHH---HHHHTTTTEEEE-TT-TTS-HHHHHHHHHSPTT-B---EEE--EEEEEEEEEEPPPPS-GGGGHHHHHHHHHHHHHS-HHHHHHHHHHHHHHTT-EE-SGGGHHHHHTT-

Nearest PDB structures (foldseek):
  5tvl-assembly1_C  TM=1.004E+00  e=2.260E-43  Streptococcus pneumoniae str. Canada MDR_19A
  5tvl-assembly1_D  TM=9.095E-01  e=2.681E-38  Streptococcus pneumoniae str. Canada MDR_19A
  5tvl-assembly1_A  TM=7.867E-01  e=5.435E-38  Streptococcus pneumoniae str. Canada MDR_19A
  5tvl-assembly1_B  TM=7.829E-01  e=9.881E-38  Streptococcus pneumoniae str. Canada MDR_19A
  7l75-assembly1_B  TM=8.004E-01  e=2.023E-24  Streptococcus mutans